Protein 9CR6 (pdb70)

B-factor: mean 80.21, std 24.73, range [35.48, 204.3]

Foldseek 3Di:
DKDKWWWWWKQQQNQTEIETEDDDLPDPCLLVVVVVCCDPVHVHGNWYWYDDDLEIATSVLDDAQSVNQQVQLVCLLPDPPHDQWDWRFGYYGNGPDIWTWIWGAPPSFKIKIKIFDFDFDDWDWDCPDNATWIWTHHDQEIEIEGADVVGDDDDPVVVVVVVCVVCVVPDHQKYWYWHAHVPVQETFIKIAGPVVGDIDGGQDGQVNQQSVQVVCCVPPVDQKDWYHGNRGIWMWGQDPNTIMIMGMMGGDDIDMGMGD/DKDKWWWWWKQQFNQIEIETEPDDLPDPCLQVVVVVCCDPVHVNGNWYWYDDDQETCTSVLADAPRVNQQSVLVCLLVPPPRDFWDWDFHYYRNDPDTWTWIWGAPPDSQKIKIKTFDDAFPDWDFDCPDNATKIWGHDDQEIEIEHAPVVGDDDDPVVVVVRVVVVCVVPDHQKYKYWDAYPVVLETFIKMAGDVVGDIDTGQDGQVNLQRVQVVCCVVPVDQKDWYHGNRGIWMWHQDPNTIMIMGMMGTDDTDMGIDDD/DDWDKWWWWWKQQFNQIEIETEPDDLPDPCLLVVFVVCCDPVHVHGNWYWYDDPQEIQTSVLADAPSVNQQVVLVVLLPDPPRDFWDWGWGYYRRDPDTWTWIWGDDDDSFKIKIKTFDADFDDWDFDAFDHAIWIWGHHPQEIEIEGACVRGPDDDPVRVVVRVCVVCVVPDGQKYKYWYAYPPVLETFIWIDGPVVRGIDRGQDGQVNVVSVCVVCCVVPVDQKDWYRGNRGIWIWGQDPNTIMIMGMMGTDDIDIGIDD/DDKWWWFWKQLFQQIEIETEPDDLPDPCLLVQVVQCCDPVFPHGNFYWYDDPQETETSVLDDAPSVNQQVQLVCLLPDPPRDAWDWGFHYYRNDPDTKTWIWGDDDDSFKIKIKIFDDDFPDFDDDDVPATWGHPLIEAEGAPPPDHDPVVVVVVVPCHWYWHADPPVLETFIWGDDPNIDRGQDGQVNVVRVQVVCCVVPVDAWDWYHGNRGIWIWGQDPNTIMIMGMMGTDDIDMGDDDD

Organism: Fusobacterium nucleatum subsp. nucleatum (strain ATCC 25586 / DSM 15643 / BCRC 10681 / CIP 101130 / JCM 8532 / KCTC 2640 / LMG 13131 / VPI 4355) (NCBI:txid190304)

Sequence (1026 aa):
KVQVLDFIKINPAGNITILIDNFDIYDKNIPKLSEEIMKETNLYAEQVGFIKDSHLQMMGGEFCGNASRAFASLLAFRDKDFSKQKNYNITCSGESKVLDVDVRNDAKNKFLAKIKMPKFLSLEEINVDEYKLGLVRFSGINHFIFNIKENKETSFENIIDLVKKYLSNEEYSAFGIMFFDSDNLSMKPYVYVKEVGSGVYENSSASGTTALGYYLKKCKNLDRAKIVQPNGWLEYIIENDEMYIDGPVEIIAEGKIYIGKVQVLDFIKINPAGNITILIDNFDIYDKNIPKLSEEIMKETNLYAEQVGFIKDSHLQMMGGEFCGNASRAFASLLAFRDKDFSKQKNYNITCSGESKVLDVDVRNDGAKNKFLAKIKMPKFLSLEEINVDEYKLGLVRFSGINHFIFNIKENKETSFENIIDLVKKYLSNEEYSAFGIMFFDSDNLSMKPYVYVKEVGSGVYENSSASGTTALGYYLKKCKNLDRAKIVQPNGWLEYIIENDEMYIDGPVEIIAEGKIYIGKRKVQVLDFIKINPAGNITILIDNFDIYDKNIPKLSEEIMKETNLYAEQVGFIKDSHLQMMGGEFCGNASRAFASLLAFRDKDFSKQKNYNITCSGESKVLDVDVRNDGAKNKFLAKIKMPKFLSLEEINVDEYKLGLVRFSGINHFIFNIKENKETSFENIIDLVKKYLSNEEYSAFGIMFFDSDNLSMKPYVYVKEVGSGVYENSSASGTTALGYYLKKCKNLDRAKIVQPNGWLEYIIENDEMYIDGPVEIIAEGKIYIGVQVLDFIKINPAGNITILIDNFDIYDKNIPKLSEEIMKETNLYAEQVGFIKDSHLQMMGGEFCGNASRAFASLLAFRDKDFSKQKNYNITCSGESKVLDVDVRNDGAKNKFLAKIKMPKFLSLEEINDEYGLVRFINHFIFNIKENTSFENIIDLVKAFGIMFFDSDNLSMKPYVYVVGGVYENSSASGTTALGYYLKKCKNLDRAKIVQPNGWLEYIIENDEMYIDGPVEIIAEGKIYIGK

Radius of gyration: 36.77 Å; Cα contacts (8 Å, |Δi|>4): 2486; chains: 4; bounding box: 85×86×101 Å

InterPro domains:
  IPR058944 Histidine racemase [PF26317] (8-262)

Secondary structure (DSSP, 8-state):
--EEEEEEEEEETT--EEEEESS-TT-TTHHHHHHHHHSTTSS--SEEEEESSSEEEETTS---HHHHHHHHHHHHHH-TT--SEEEEEEEETTEEEEEEEEEEE---SEEEEEEEEPPPSEEEEE--TT--EEEEE-SS-EEEEEETTTS-S--HHHHHHHHHHHTTTB--SEEEEEEEETTTTEEEEEEEETTTTEEEE-S--HHHHHHHHHHHHHHH--SEEEEEETTEEEEEEE-SS-EEEE-EEEEEEEEEEEE-/-EEEEEEEEEEETT--EEEEBSS-TT-TTHHHHHHHHHSTTSS--SEEEEEETTEEEETTS---HHHHHHHHHHHHHH-TT-SSEEEEEEEETTEEEEEEEEEEE-SSSSEEEEEEEEPPPSEEEEEEETTEEEEEEE-SS-EEEEEETTTS-S--HHHHHHHHHHHTTTB--SEEEEEEEETTTTEEEEEEEETTTTEEEE-S--HHHHHHHHHHHHHHT--SEEEEEETTEEEEEEEETTEEEEEEEEEEEEEEEEEEE-/---EEEEEEEEEETT--EEEEESS-TT-TTHHHHHHHHHSTTSS--SEEEEEETTEEEETTS---HHHHHHHHHHHHHT-SS-SSEEEEEEEETT--SPEEEEEEE-SSSSEEEEEEE-PPPSEEE--EETTEE-EEEE-SS-EEEEEESTTS----HHHHHHHHHHHTTTS--SEEEEEEEETTTTEEEEEEEETTTSSEEE-S--HHHHHHHHHHHHHHH---EEEEEETTEEEEEEE-SS-EEEEEEEEEEEEEEEEE-/-EEEEEEEEESTT--EEEEESS-TT-TTHHHHHHHHT-TTSS--SEEEEEETTEEEETTS---HHHHHHHHHHHHHH-TT--SEEEEEEEETTEEEEEEEEEEE-SSTTEEEEEEEPPPPSEE--------EEE--EEEEEETT----HHHHHHHH--EEEEEEETTTTEEEEEEB----EE-S--HHHHHHHHHHHHHHH---EEEEEETTEEEEEEEETTEEEEE-EEEEEEEEEEEE--

Structure (mmCIF, N/CA/C/O backbone):
data_9CR6
#
_entry.id   9CR6
#
_cell.length_a   72.845
_cell.length_b   89.119
_cell.length_c   100.331
_cell.angle_alpha   90.00
_cell.angle_beta   100.91
_cell.angle_gamma   90.00
#
_symmetry.space_group_name_H-M   'P 1 21 1'
#
loop_
_entity.id
_entity.type
_entity.pdbx_description
1 polymer 'Histidine racemase'
2 non-polymer 'PHOSPHATE ION'
3 water water
#
loop_
_atom_site.group_PDB
_atom_site.id
_atom_site.type_symbol
_atom_site.label_atom_id
_atom_site.label_alt_id
_atom_site.label_comp_id
_atom_site.label_asym_id
_atom_site.label_entity_id
_atom_site.label_seq_id
_atom_site.pdbx_PDB_ins_code
_atom_site.Cartn_x
_atom_site.Cartn_y
_atom_site.Cartn_z
_atom_site.occupancy
_atom_site.B_iso_or_equiv
_atom_site.auth_seq_id
_atom_site.auth_comp_id
_atom_site.auth_asym_id
_atom_site.auth_atom_id
_atom_site.pdbx_PDB_model_num
ATOM 1 N N . LYS A 1 4 ? 30.361 -29.307 12.610 1.00 87.54 4 LYS A N 1
ATOM 2 C CA . LYS A 1 4 ? 29.238 -28.468 12.210 1.00 95.29 4 LYS A CA 1
ATOM 3 C C . LYS A 1 4 ? 29.453 -27.033 12.682 1.00 86.30 4 LYS A C 1
ATOM 4 O O . LYS A 1 4 ? 29.944 -26.802 13.789 1.00 87.02 4 LYS A O 1
ATOM 23 N N . VAL A 1 5 ? 29.080 -26.073 11.839 1.00 85.39 5 VAL A N 1
ATOM 24 C CA . VAL A 1 5 ? 29.220 -24.654 12.145 1.00 85.38 5 VAL A CA 1
ATOM 25 C C . VAL A 1 5 ? 27.954 -23.939 11.695 1.00 85.91 5 VAL A C 1
ATOM 26 O O . VAL A 1 5 ? 27.460 -24.173 10.587 1.00 89.07 5 VAL A O 1
ATOM 39 N N . GLN A 1 6 ? 27.434 -23.066 12.555 1.00 74.20 6 GLN A N 1
ATOM 40 C CA . GLN A 1 6 ? 26.244 -22.284 12.251 1.00 78.52 6 GLN A CA 1
ATOM 41 C C . GLN A 1 6 ? 26.626 -21.017 11.495 1.00 71.35 6 GLN A C 1
ATOM 42 O O . GLN A 1 6 ? 27.574 -20.319 11.879 1.00 69.64 6 GLN A O 1
ATOM 56 N N . VAL A 1 7 ? 25.890 -20.723 10.431 1.00 68.23 7 VAL A N 1
ATOM 57 C CA . VAL A 1 7 ? 26.070 -19.508 9.648 1.00 66.23 7 VAL A CA 1
ATOM 58 C C . VAL A 1 7 ? 24.792 -18.691 9.782 1.00 66.49 7 VAL A C 1
ATOM 59 O O . VAL A 1 7 ? 23.723 -19.118 9.325 1.00 66.52 7 VAL A O 1
ATOM 72 N N . LEU A 1 8 ? 24.897 -17.522 10.409 1.00 60.61 8 LEU A N 1
ATOM 73 C CA . LEU A 1 8 ? 23.759 -16.650 10.656 1.00 61.19 8 LEU A CA 1
ATOM 74 C C . LEU A 1 8 ? 24.010 -15.285 10.033 1.00 56.15 8 LEU A C 1
ATOM 75 O O . LEU A 1 8 ? 25.148 -14.803 10.009 1.00 54.83 8 LEU A O 1
ATOM 91 N N . ASP A 1 9 ? 22.945 -14.670 9.525 1.00 54.59 9 ASP A N 1
ATOM 92 C CA . ASP A 1 9 ? 23.013 -13.293 9.058 1.00 54.32 9 ASP A CA 1
ATOM 93 C C . ASP A 1 9 ? 22.885 -12.350 10.246 1.00 50.19 9 ASP A C 1
ATOM 94 O O . ASP A 1 9 ? 22.046 -12.552 11.124 1.00 54.66 9 ASP A O 1
ATOM 103 N N . PHE A 1 10 ? 23.728 -11.320 10.274 1.00 50.60 10 PHE A N 1
ATOM 104 C CA . PHE A 1 10 ? 23.783 -10.404 11.402 1.00 53.59 10 PHE A CA 1
ATOM 105 C C . PHE A 1 10 ? 23.776 -8.962 10.919 1.00 52.14 10 PHE A C 1
ATOM 106 O O . PHE A 1 10 ? 24.230 -8.655 9.814 1.00 46.02 10 PHE A O 1
ATOM 123 N N . ILE A 1 11 ? 23.247 -8.082 11.769 1.00 49.82 11 ILE A N 1
ATOM 124 C CA . ILE A 1 11 ? 23.343 -6.639 11.592 1.00 47.66 11 ILE A CA 1
ATOM 125 C C . ILE A 1 11 ? 23.808 -6.067 12.923 1.00 50.93 11 ILE A C 1
ATOM 126 O O . ILE A 1 11 ? 23.057 -6.085 13.907 1.00 59.32 11 ILE A O 1
ATOM 142 N N . LYS A 1 12 ? 25.035 -5.568 12.970 1.00 50.00 12 LYS A N 1
ATOM 143 C CA . LYS A 1 12 ? 25.542 -4.922 14.171 1.00 52.31 12 LYS A CA 1
ATOM 144 C C . LYS A 1 12 ? 25.124 -3.455 14.165 1.00 55.74 12 LYS A C 1
ATOM 145 O O . LYS A 1 12 ? 25.346 -2.745 13.176 1.00 54.01 12 LYS A O 1
ATOM 164 N N . ILE A 1 13 ? 24.521 -3.011 15.266 1.00 52.31 13 ILE A N 1
ATOM 165 C CA . ILE A 1 13 ? 23.972 -1.667 15.372 1.00 54.32 13 ILE A C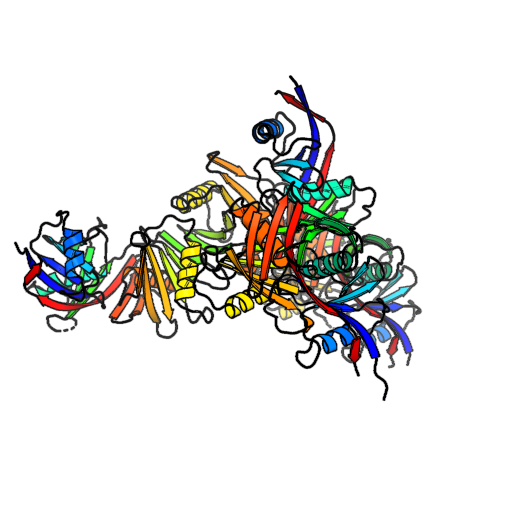A 1
ATOM 166 C C . ILE A 1 13 ? 24.485 -1.036 16.660 1.00 47.52 13 ILE A C 1
ATOM 167 O O . ILE A 1 13 ? 24.904 -1.723 17.593 1.00 49.45 13 ILE A O 1
ATOM 183 N N . ASN A 1 14 ? 24.456 0.299 16.696 1.00 45.37 14 ASN A N 1
ATOM 184 C CA . ASN A 1 14 ? 24.881 1.079 17.854 1.00 53.86 14 ASN A CA 1
ATOM 185 C C . ASN A 1 14 ? 23.703 1.901 18.368 1.00 55.20 14 ASN A C 1
ATOM 186 O O . ASN A 1 14 ? 23.618 3.112 18.107 1.00 54.54 14 ASN A O 1
ATOM 197 N N . PRO A 1 15 ? 22.767 1.276 19.098 1.00 54.36 15 PRO A N 1
ATOM 198 C CA . PRO A 1 15 ? 21.692 2.053 19.737 1.00 57.23 15 PRO A CA 1
ATOM 199 C C . PRO A 1 15 ? 22.169 2.776 20.986 1.00 46.43 15 PRO A C 1
ATOM 200 O O . PRO A 1 15 ? 22.247 2.180 22.062 1.00 47.94 15 PRO A O 1
ATOM 211 N N . ALA A 1 16 ? 22.504 4.057 20.847 1.00 49.74 16 ALA A N 1
ATOM 212 C CA . ALA A 1 16 ? 22.909 4.905 21.966 1.00 53.46 16 ALA A CA 1
ATOM 213 C C . ALA A 1 16 ? 24.043 4.293 22.785 1.00 57.25 16 ALA A C 1
ATOM 214 O O . ALA A 1 16 ? 24.211 4.624 23.962 1.00 56.01 16 ALA A O 1
ATOM 221 N N . GLY A 1 17 ? 24.836 3.407 22.183 1.00 63.85 17 GLY A N 1
ATOM 222 C CA . GLY A 1 17 ? 25.941 2.764 22.860 1.00 51.51 17 GLY A CA 1
ATOM 223 C C . GLY A 1 17 ? 25.666 1.350 23.321 1.00 49.33 17 GLY A C 1
ATOM 224 O O . GLY A 1 17 ? 26.606 0.656 23.729 1.00 54.46 17 GLY A O 1
ATOM 228 N N . ASN A 1 18 ? 24.411 0.903 23.271 1.00 59.87 18 ASN A N 1
ATOM 229 C CA . ASN A 1 18 ? 24.047 -0.450 23.693 1.00 64.23 18 ASN A CA 1
ATOM 230 C C . ASN A 1 18 ? 24.140 -1.369 22.480 1.00 61.77 18 ASN A C 1
ATOM 231 O O . ASN A 1 18 ? 23.139 -1.762 21.875 1.00 61.66 18 ASN A O 1
ATOM 242 N N . ILE A 1 19 ? 25.381 -1.722 22.133 1.00 63.99 19 ILE A N 1
ATOM 243 C CA . ILE A 1 19 ? 25.679 -2.505 20.939 1.00 58.05 19 ILE A CA 1
ATOM 244 C C . ILE A 1 19 ? 24.711 -3.676 20.831 1.00 55.74 19 ILE A C 1
ATOM 245 O O . ILE A 1 19 ? 24.604 -4.496 21.750 1.00 56.48 19 ILE A O 1
ATOM 261 N N . THR A 1 20 ? 24.010 -3.762 19.702 1.00 55.80 20 THR A N 1
ATOM 262 C CA . THR A 1 20 ? 23.000 -4.788 19.474 1.00 60.04 20 THR A CA 1
ATOM 263 C C . THR A 1 20 ? 23.310 -5.507 18.169 1.00 57.93 20 THR A C 1
ATOM 264 O O . THR A 1 20 ? 23.422 -4.868 17.118 1.00 53.71 20 THR A O 1
ATOM 275 N N . ILE A 1 21 ? 23.452 -6.828 18.240 1.00 54.78 21 ILE A N 1
ATOM 276 C CA . ILE A 1 21 ? 23.542 -7.679 17.059 1.00 52.72 21 ILE A CA 1
ATOM 277 C C . ILE A 1 21 ? 22.150 -8.233 16.784 1.00 51.97 21 ILE A C 1
ATOM 278 O O . ILE A 1 21 ? 21.563 -8.904 17.644 1.00 59.72 21 ILE A O 1
ATOM 294 N N . LEU A 1 22 ? 21.618 -7.955 15.599 1.00 46.49 22 LEU A N 1
ATOM 295 C CA . LEU A 1 22 ? 20.318 -8.470 15.188 1.00 55.03 22 LEU A CA 1
ATOM 296 C C . LEU A 1 22 ? 20.537 -9.620 14.214 1.00 57.07 22 LEU A C 1
ATOM 297 O O . LEU A 1 22 ? 21.140 -9.432 13.150 1.00 79.08 22 LEU A O 1
ATOM 313 N N . ILE A 1 23 ? 20.063 -10.806 14.582 1.00 53.32 23 ILE A N 1
ATOM 314 C CA . ILE A 1 23 ? 20.236 -12.009 13.775 1.00 59.34 23 ILE A CA 1
ATOM 315 C C . ILE A 1 23 ? 18.968 -12.217 12.956 1.00 65.44 23 ILE A C 1
ATOM 316 O O . ILE A 1 23 ? 17.877 -12.388 13.516 1.00 69.94 23 ILE A O 1
ATOM 332 N N . ASP A 1 24 ? 19.112 -12.206 11.638 1.00 58.93 24 ASP A N 1
ATOM 333 C CA . ASP A 1 24 ? 17.997 -12.325 10.711 1.00 67.09 24 ASP A CA 1
ATOM 334 C C . ASP A 1 24 ? 17.914 -13.740 10.148 1.00 68.96 24 ASP A C 1
ATOM 335 O O . ASP A 1 24 ? 18.895 -14.487 10.125 1.00 69.53 24 ASP A O 1
ATOM 344 N N . ASN A 1 25 ? 16.716 -14.098 9.687 1.00 68.13 25 ASN A N 1
ATOM 345 C CA . ASN A 1 25 ? 16.455 -15.402 9.082 1.00 66.04 25 ASN A CA 1
ATOM 346 C C . ASN A 1 25 ? 16.833 -16.535 10.040 1.00 70.70 25 ASN A C 1
ATOM 347 O O . ASN A 1 25 ? 17.690 -17.372 9.754 1.00 77.70 25 ASN A O 1
ATOM 358 N N . PHE A 1 26 ? 16.166 -16.552 11.191 1.00 85.79 26 PHE A N 1
ATOM 359 C CA . PHE A 1 26 ? 16.415 -17.575 12.197 1.00 89.94 26 PHE A CA 1
ATOM 360 C C . PHE A 1 26 ? 15.135 -17.843 12.974 1.00 90.31 26 PHE A C 1
ATOM 361 O O . PHE A 1 26 ? 14.270 -16.972 13.098 1.00 92.98 26 PHE A O 1
ATOM 378 N N . ASP A 1 27 ? 15.028 -19.063 13.498 1.00 95.11 27 ASP A N 1
ATOM 379 C CA . ASP A 1 27 ? 13.874 -19.457 14.299 1.00 98.10 27 ASP A CA 1
ATOM 380 C C . ASP A 1 27 ? 13.917 -18.730 15.637 1.00 100.55 27 ASP A C 1
ATOM 381 O O . ASP A 1 27 ? 14.775 -19.014 16.481 1.00 102.41 27 ASP A O 1
ATOM 390 N N . ILE A 1 28 ? 12.985 -17.788 15.836 1.00 108.17 28 ILE A N 1
ATOM 391 C CA . ILE A 1 28 ? 12.955 -17.024 17.076 1.00 104.62 28 ILE A CA 1
ATOM 392 C C . ILE A 1 28 ? 12.545 -17.889 18.260 1.00 105.08 28 ILE A C 1
ATOM 393 O O . ILE A 1 28 ? 12.823 -17.531 19.410 1.00 102.66 28 ILE A O 1
ATOM 409 N N . TYR A 1 29 ? 11.889 -19.021 18.011 1.00 107.06 29 TYR A N 1
ATOM 410 C CA . TYR A 1 29 ? 11.466 -19.924 19.073 1.00 117.71 29 TYR A CA 1
ATOM 411 C C . TYR A 1 29 ? 12.527 -20.956 19.433 1.00 111.24 29 TYR A C 1
ATOM 412 O O . TYR A 1 29 ? 12.279 -21.800 20.300 1.00 115.36 29 TYR A O 1
ATOM 430 N N . ASP A 1 30 ? 13.693 -20.913 18.793 1.00 111.33 30 ASP A N 1
ATOM 431 C CA . ASP A 1 30 ? 14.750 -21.867 19.104 1.00 118.31 30 ASP A CA 1
ATOM 432 C C . ASP A 1 30 ? 15.175 -21.729 20.561 1.00 121.33 30 ASP A C 1
ATOM 433 O O . ASP A 1 30 ? 15.298 -20.620 21.088 1.00 128.67 30 ASP A O 1
ATOM 442 N N . LYS A 1 31 ? 15.393 -22.869 21.216 1.00 113.10 31 LYS A N 1
ATOM 443 C CA . LYS A 1 31 ? 15.813 -22.879 22.612 1.00 112.91 31 LYS A CA 1
ATOM 444 C C . LYS A 1 31 ? 17.322 -22.755 22.774 1.00 104.15 31 LYS A C 1
ATOM 445 O O . LYS A 1 31 ? 17.795 -22.598 23.905 1.00 114.93 31 LYS A O 1
ATOM 464 N N . ASN A 1 32 ? 18.085 -22.829 21.683 1.00 102.27 32 ASN A N 1
ATOM 465 C CA . ASN A 1 32 ? 19.519 -22.576 21.737 1.00 98.07 32 ASN A CA 1
ATOM 466 C C . ASN A 1 32 ? 19.856 -21.094 21.640 1.00 94.50 32 ASN A C 1
ATOM 467 O O . ASN A 1 32 ? 21.002 -20.719 21.906 1.00 90.29 32 ASN A O 1
ATOM 478 N N . ILE A 1 33 ? 18.893 -20.256 21.264 1.00 101.63 33 ILE A N 1
ATOM 479 C CA . ILE A 1 33 ? 19.081 -18.811 21.165 1.00 93.63 33 ILE A CA 1
ATOM 480 C C . ILE A 1 33 ? 19.855 -18.313 22.381 1.00 93.82 33 ILE A C 1
ATOM 481 O O . ILE A 1 33 ? 20.829 -17.563 22.220 1.00 94.92 33 ILE A O 1
ATOM 497 N N . PRO A 1 34 ? 19.471 -18.688 23.609 1.00 96.13 34 PRO A N 1
ATOM 498 C CA . PRO A 1 34 ? 20.260 -18.278 24.780 1.00 92.19 34 PRO A CA 1
ATOM 499 C C . PRO A 1 34 ? 21.749 -18.552 24.643 1.00 88.05 34 PRO A C 1
ATOM 500 O O . PRO A 1 34 ? 22.560 -17.628 24.757 1.00 86.80 34 PRO A O 1
ATOM 511 N N . LYS A 1 35 ? 22.126 -19.812 24.406 1.00 83.48 35 LYS A N 1
ATOM 512 C CA . LYS A 1 35 ? 23.545 -20.139 24.291 1.00 89.81 35 LYS A CA 1
ATOM 513 C C . LYS A 1 35 ? 24.180 -19.402 23.119 1.00 84.42 35 LYS A C 1
ATOM 514 O O . LYS A 1 35 ? 25.291 -18.873 23.236 1.00 78.17 35 LYS A O 1
ATOM 533 N N . LEU A 1 36 ? 23.490 -19.363 21.976 1.00 81.07 36 LEU A N 1
ATOM 534 C CA . LEU A 1 36 ? 24.048 -18.702 20.803 1.00 75.29 36 LEU A CA 1
ATOM 535 C C . LEU A 1 36 ? 24.360 -17.245 21.120 1.00 76.10 36 LEU A C 1
ATOM 536 O O . LEU A 1 36 ? 25.490 -16.783 20.922 1.00 75.46 36 LEU A O 1
ATOM 552 N N . SER A 1 37 ? 23.375 -16.515 21.650 1.00 76.87 37 SER A N 1
ATOM 553 C CA . SER A 1 37 ? 23.601 -15.120 22.011 1.00 76.48 37 SER A CA 1
ATOM 554 C C . SER A 1 37 ? 24.777 -14.990 22.969 1.00 73.94 37 SER A C 1
ATOM 555 O O . SER A 1 37 ? 25.657 -14.146 22.777 1.00 73.97 37 SER A O 1
ATOM 563 N N . GLU A 1 38 ? 24.812 -15.829 24.009 1.00 75.59 38 GLU A N 1
ATOM 564 C CA . GLU A 1 38 ? 25.944 -15.811 24.929 1.00 82.97 38 GLU A CA 1
ATOM 565 C C . GLU A 1 38 ? 27.257 -15.836 24.165 1.00 81.95 38 GLU A C 1
ATOM 566 O O . GLU A 1 38 ? 28.184 -15.076 24.475 1.00 77.79 38 GLU A O 1
ATOM 578 N N . GLU A 1 39 ? 27.355 -16.695 23.154 1.00 80.43 39 GLU A N 1
ATOM 579 C CA . GLU A 1 39 ? 28.627 -16.836 22.455 1.00 78.35 39 GLU A CA 1
ATOM 580 C C . GLU A 1 39 ? 28.883 -15.656 21.523 1.00 69.37 39 GLU A C 1
ATOM 581 O O . GLU A 1 39 ? 30.031 -15.228 21.366 1.00 62.45 39 GLU A O 1
ATOM 593 N N . ILE A 1 40 ? 27.831 -15.119 20.905 1.00 66.56 40 ILE A N 1
ATOM 594 C CA . ILE A 1 40 ? 27.998 -13.989 19.995 1.00 60.09 40 ILE A CA 1
ATOM 595 C C . ILE A 1 40 ? 28.497 -12.765 20.752 1.00 61.35 40 ILE A C 1
ATOM 596 O O . ILE A 1 40 ? 29.381 -12.039 20.278 1.00 60.90 40 ILE A O 1
ATOM 612 N N . MET A 1 41 ? 27.947 -12.523 21.942 1.00 57.95 41 MET A N 1
ATOM 613 C CA . MET A 1 41 ? 28.208 -11.284 22.659 1.00 56.97 41 MET A CA 1
ATOM 614 C C . MET A 1 41 ? 29.640 -11.169 23.159 1.00 55.97 41 MET A C 1
ATOM 615 O O . MET A 1 41 ? 30.074 -10.063 23.497 1.00 54.79 41 MET A O 1
ATOM 629 N N . LYS A 1 42 ? 30.379 -12.273 23.223 1.00 54.39 42 LYS A N 1
ATOM 630 C CA . LYS A 1 42 ? 31.717 -12.231 23.794 1.00 54.72 42 LYS A CA 1
ATOM 631 C C . LYS A 1 42 ? 32.591 -11.220 23.059 1.00 60.45 42 LYS A C 1
ATOM 632 O O . LYS A 1 42 ? 32.449 -10.995 21.852 1.00 55.16 42 LYS A O 1
ATOM 651 N N . GLU A 1 43 ? 33.505 -10.600 23.809 1.00 57.47 43 GLU A N 1
ATOM 652 C CA . GLU A 1 43 ? 34.514 -9.738 23.205 1.00 59.03 43 GLU A CA 1
ATOM 653 C C . GLU A 1 43 ? 35.464 -10.526 22.310 1.00 57.98 43 GLU A C 1
ATOM 654 O O . GLU A 1 43 ? 36.121 -9.932 21.448 1.00 55.71 43 GLU A O 1
ATOM 666 N N . THR A 1 44 ? 35.545 -11.844 22.491 1.00 60.28 44 THR A N 1
ATOM 667 C CA . THR A 1 44 ? 36.306 -12.705 21.594 1.00 59.39 44 THR A CA 1
ATOM 668 C C . THR A 1 44 ? 35.528 -13.069 20.335 1.00 57.65 44 THR A C 1
ATOM 669 O O . THR A 1 44 ? 36.038 -13.838 19.510 1.00 53.93 44 THR A O 1
ATOM 680 N N . ASN A 1 45 ? 34.310 -12.546 20.178 1.00 60.15 45 ASN A N 1
ATOM 681 C CA . ASN A 1 45 ? 33.486 -12.801 19.000 1.00 56.48 45 ASN A CA 1
ATOM 682 C C . ASN A 1 45 ? 33.035 -11.469 18.405 1.00 51.25 45 ASN A C 1
ATOM 683 O O . ASN A 1 45 ? 33.802 -10.500 18.397 1.00 45.59 45 ASN A O 1
ATOM 694 N N . LEU A 1 46 ? 31.793 -11.404 17.917 1.00 48.68 46 LEU A N 1
ATOM 695 C CA . LEU A 1 46 ? 31.302 -10.166 17.312 1.00 49.52 46 LEU A CA 1
ATOM 696 C C . LEU A 1 46 ? 31.226 -9.042 18.340 1.00 58.43 46 LEU A C 1
ATOM 697 O O . LEU A 1 46 ? 31.592 -7.899 18.037 1.00 55.41 46 LEU A O 1
ATOM 713 N N . TYR A 1 47 ? 30.733 -9.345 19.552 1.00 49.03 47 TYR A N 1
ATOM 714 C CA . TYR A 1 47 ? 30.727 -8.420 20.685 1.00 54.89 47 TYR A CA 1
ATOM 715 C C . TYR A 1 47 ? 29.466 -7.564 20.707 1.00 62.22 47 TYR A C 1
ATOM 716 O O . TYR A 1 47 ? 29.169 -6.871 19.727 1.00 59.43 47 TYR A O 1
ATOM 734 N N . ALA A 1 48 ? 28.727 -7.598 21.818 1.00 68.88 48 ALA A N 1
ATOM 735 C CA . ALA A 1 48 ? 27.494 -6.832 21.933 1.00 66.96 48 ALA A CA 1
ATOM 736 C C . ALA A 1 48 ? 26.989 -6.874 23.371 1.00 81.44 48 ALA A C 1
ATOM 737 O O . ALA A 1 48 ? 27.321 -7.779 24.142 1.00 72.85 48 ALA A O 1
ATOM 744 N N . GLU A 1 49 ? 26.174 -5.874 23.715 1.00 59.79 49 GLU A N 1
ATOM 745 C CA . GLU A 1 49 ? 25.488 -5.833 24.998 1.00 65.97 49 GLU A CA 1
ATOM 746 C C . GLU A 1 49 ? 24.084 -6.419 24.933 1.00 67.74 49 GLU A C 1
ATOM 747 O O . GLU A 1 49 ? 23.511 -6.738 25.981 1.00 68.17 49 GLU A O 1
ATOM 759 N N . GLN A 1 50 ? 23.524 -6.575 23.736 1.00 65.80 50 GLN A N 1
ATOM 760 C CA . GLN A 1 50 ? 22.200 -7.154 23.562 1.00 64.92 50 GLN A CA 1
ATOM 761 C C . GLN A 1 50 ? 22.159 -7.859 22.214 1.00 65.04 50 GLN A C 1
ATOM 762 O O . GLN A 1 50 ? 22.808 -7.431 21.254 1.00 71.16 50 GLN A O 1
ATOM 776 N N . VAL A 1 51 ? 21.402 -8.951 22.149 1.00 61.60 51 VAL A N 1
ATOM 777 C CA . VAL A 1 51 ? 21.245 -9.727 20.923 1.00 65.46 51 VAL A CA 1
ATOM 778 C C . VAL A 1 51 ? 19.764 -10.012 20.727 1.00 63.96 51 VAL A C 1
ATOM 779 O O . VAL A 1 51 ? 19.092 -10.495 21.642 1.00 68.42 51 VAL A O 1
ATOM 792 N N . GLY A 1 52 ? 19.258 -9.715 19.530 1.00 64.97 52 GLY A N 1
ATOM 793 C CA . GLY A 1 52 ? 17.866 -9.939 19.231 1.00 68.55 52 GLY A CA 1
ATOM 794 C C . GLY A 1 52 ? 17.716 -10.617 17.874 1.00 63.58 52 GLY A C 1
ATOM 795 O O . GLY A 1 52 ? 18.486 -10.380 16.955 1.00 65.96 52 GLY A O 1
ATOM 799 N N . PHE A 1 53 ? 16.703 -11.474 17.787 1.00 69.07 53 PHE A N 1
ATOM 800 C CA . PHE A 1 53 ? 16.422 -12.220 16.563 1.00 75.45 53 PHE A CA 1
ATOM 801 C C . PHE A 1 53 ? 15.146 -11.694 15.923 1.00 73.70 53 PHE A C 1
ATOM 802 O O . PHE A 1 53 ? 14.221 -11.256 16.611 1.00 78.89 53 PHE A O 1
ATOM 819 N N . ILE A 1 54 ? 15.109 -11.742 14.594 1.00 70.67 54 ILE A N 1
ATOM 820 C CA . ILE A 1 54 ? 14.160 -10.972 13.804 1.00 68.51 54 ILE A CA 1
ATOM 821 C C . ILE A 1 54 ? 13.359 -11.907 12.912 1.00 77.79 54 ILE A C 1
ATOM 822 O O . ILE A 1 54 ? 13.932 -12.738 12.199 1.00 81.04 54 ILE A O 1
ATOM 838 N N . LYS A 1 55 ? 12.035 -11.762 12.951 1.00 89.69 55 LYS A N 1
ATOM 839 C CA . LYS A 1 55 ? 11.134 -12.278 11.937 1.00 92.40 55 LYS A CA 1
ATOM 840 C C . LYS A 1 55 ? 10.501 -11.074 11.228 1.00 93.60 55 LYS A C 1
ATOM 841 O O . LYS A 1 55 ? 11.043 -9.961 11.265 1.00 96.75 55 LYS A O 1
ATOM 860 N N . ASP A 1 56 ? 9.355 -11.288 10.595 1.00 106.54 56 ASP A N 1
ATOM 861 C CA . ASP A 1 56 ? 8.690 -10.211 9.863 1.00 113.59 56 ASP A CA 1
ATOM 862 C C . ASP A 1 56 ? 8.192 -9.166 10.855 1.00 105.67 56 ASP A C 1
ATOM 863 O O . ASP A 1 56 ? 7.175 -9.357 11.525 1.00 107.09 56 ASP A O 1
ATOM 872 N N . SER A 1 57 ? 8.918 -8.054 10.957 1.00 98.28 57 SER A N 1
ATOM 873 C CA . SER A 1 57 ? 8.564 -6.905 11.786 1.00 98.35 57 SER A CA 1
ATOM 874 C C . SER A 1 57 ? 8.459 -7.240 13.272 1.00 83.59 57 SER A C 1
ATOM 875 O O . SER A 1 57 ? 7.979 -6.412 14.054 1.00 69.78 57 SER A O 1
ATOM 883 N N . HIS A 1 58 ? 8.907 -8.422 13.685 1.00 81.11 58 HIS A N 1
ATOM 884 C CA . HIS A 1 58 ? 8.897 -8.829 15.084 1.00 81.27 58 HIS A CA 1
ATOM 885 C C . HIS A 1 58 ? 10.330 -9.035 15.558 1.00 81.95 58 HIS A C 1
ATOM 886 O O . HIS A 1 58 ? 11.177 -9.532 14.807 1.00 82.33 58 HIS A O 1
ATOM 900 N N . LEU A 1 59 ? 10.595 -8.649 16.804 1.00 69.78 59 LEU A N 1
ATOM 901 C CA . LEU A 1 59 ? 11.931 -8.687 17.387 1.00 66.71 59 LEU A CA 1
ATOM 902 C C . LEU A 1 59 ? 11.882 -9.505 18.668 1.00 73.40 59 LEU A C 1
ATOM 903 O O . LEU A 1 59 ? 11.176 -9.140 19.616 1.00 79.04 59 LEU A O 1
ATOM 919 N N . GLN A 1 60 ? 12.635 -10.603 18.698 1.00 73.15 60 GLN A N 1
ATOM 920 C CA . GLN A 1 60 ? 12.645 -11.540 19.818 1.00 75.71 60 GLN A CA 1
ATOM 921 C C . GLN A 1 60 ? 14.000 -11.467 20.509 1.00 71.34 60 GLN A C 1
ATOM 922 O O . GLN A 1 60 ? 14.999 -11.968 19.982 1.00 83.23 60 GLN A O 1
ATOM 936 N N . MET A 1 61 ? 14.032 -10.852 21.686 1.00 67.46 61 MET A N 1
ATOM 937 C CA . MET A 1 61 ? 15.262 -10.784 22.458 1.00 67.67 61 MET A CA 1
ATOM 938 C C . MET A 1 61 ? 15.701 -12.183 22.883 1.00 75.30 61 MET A C 1
ATOM 939 O O . MET A 1 61 ? 14.927 -13.145 22.855 1.00 76.70 61 MET A O 1
ATOM 953 N N . MET A 1 62 ? 16.970 -12.287 23.287 1.00 79.24 62 MET A N 1
ATOM 954 C CA . MET A 1 62 ? 17.488 -13.567 23.761 1.00 81.90 62 MET A CA 1
ATOM 955 C C . MET A 1 62 ? 16.743 -14.040 25.005 1.00 77.14 62 MET A C 1
ATOM 956 O O . MET A 1 62 ? 16.447 -15.232 25.143 1.00 74.39 62 MET A O 1
ATOM 970 N N . GLY A 1 63 ? 16.443 -13.125 25.924 1.00 77.60 63 GLY A N 1
ATOM 971 C CA . GLY A 1 63 ? 15.777 -13.487 27.160 1.00 78.19 63 GLY A CA 1
ATOM 972 C C . GLY A 1 63 ? 14.295 -13.177 27.164 1.00 75.59 63 GLY A C 1
ATOM 973 O O . GLY A 1 63 ? 13.667 -13.134 28.226 1.00 87.24 63 GLY A O 1
ATOM 977 N N . GLY A 1 64 ? 13.723 -12.963 25.978 1.00 75.94 64 GLY A N 1
ATOM 978 C CA . GLY A 1 64 ? 12.310 -12.647 25.870 1.00 73.08 64 GLY A CA 1
ATOM 979 C C . GLY A 1 64 ? 11.932 -11.337 26.502 1.00 77.15 64 GLY A C 1
ATOM 980 O O . GLY A 1 64 ? 10.736 -11.068 26.703 1.00 78.46 64 GLY A O 1
ATOM 984 N N . GLU A 1 65 ? 12.910 -10.505 26.829 1.00 76.14 65 GLU A N 1
ATOM 985 C CA . GLU A 1 65 ? 12.652 -9.231 27.468 1.00 73.24 65 GLU A CA 1
ATOM 986 C C . GLU A 1 65 ? 12.280 -8.177 26.428 1.00 69.50 65 GLU A C 1
ATOM 987 O O . GLU A 1 65 ? 12.318 -8.412 25.217 1.00 74.01 65 GLU A O 1
ATOM 999 N N . PHE A 1 66 ? 11.914 -6.998 26.920 1.00 66.61 66 PHE A N 1
ATOM 1000 C CA . PHE A 1 66 ? 11.752 -5.820 26.085 1.00 64.04 66 PHE A CA 1
ATOM 1001 C C . PHE A 1 66 ? 12.948 -4.898 26.288 1.00 67.01 66 PHE A C 1
ATOM 1002 O O . PHE A 1 66 ? 13.373 -4.657 27.422 1.00 68.71 66 PHE A O 1
ATOM 1019 N N . CYS A 1 67 ? 13.484 -4.386 25.184 1.00 68.16 67 CYS A N 1
ATOM 1020 C CA . CYS A 1 67 ? 14.620 -3.469 25.220 1.00 69.91 67 CYS A CA 1
ATOM 1021 C C . CYS A 1 67 ? 14.323 -2.322 24.264 1.00 65.42 67 CYS A C 1
ATOM 1022 O O . CYS A 1 67 ? 14.312 -2.516 23.045 1.00 64.70 67 CYS A O 1
ATOM 1030 N N . GLY A 1 68 ? 14.079 -1.133 24.816 1.00 67.87 68 GLY A N 1
ATOM 1031 C CA . GLY A 1 68 ? 13.774 0.010 23.973 1.00 63.87 68 GLY A CA 1
ATOM 1032 C C . GLY A 1 68 ? 14.867 0.300 22.962 1.00 63.34 68 GLY A C 1
ATOM 1033 O O . GLY A 1 68 ? 14.587 0.679 21.821 1.00 59.97 68 GLY A O 1
ATOM 1037 N N . ASN A 1 69 ? 16.129 0.123 23.362 1.00 66.87 69 ASN A N 1
ATOM 1038 C CA . ASN A 1 69 ? 17.237 0.418 22.460 1.00 58.40 69 ASN A CA 1
ATOM 1039 C C . ASN A 1 69 ? 17.293 -0.587 21.316 1.00 60.19 69 ASN A C 1
ATOM 1040 O O . ASN A 1 69 ? 17.415 -0.205 20.145 1.00 55.65 69 ASN A O 1
ATOM 1051 N N . ALA A 1 70 ? 17.207 -1.881 21.633 1.00 58.23 70 ALA A N 1
ATOM 1052 C CA . ALA A 1 70 ? 17.209 -2.892 20.580 1.00 61.30 70 ALA A CA 1
ATOM 1053 C C . ALA A 1 70 ? 16.032 -2.695 19.631 1.00 60.30 70 ALA A C 1
ATOM 1054 O O . ALA A 1 70 ? 16.171 -2.860 18.414 1.00 60.68 70 ALA A O 1
ATOM 1061 N N . SER A 1 71 ? 14.862 -2.344 20.170 1.00 63.88 71 SER A N 1
ATOM 1062 C CA . SER A 1 71 ? 13.718 -2.055 19.312 1.00 61.11 71 SER A CA 1
ATOM 1063 C C . SER A 1 71 ? 13.974 -0.816 18.464 1.00 59.44 71 SER A C 1
ATOM 1064 O O . SER A 1 71 ? 13.564 -0.757 17.298 1.00 58.13 71 SER A O 1
ATOM 1072 N N . ARG A 1 72 ? 14.651 0.186 19.032 1.00 56.82 72 ARG A N 1
ATOM 1073 C CA . ARG A 1 72 ? 15.051 1.344 18.241 1.00 55.47 72 ARG A CA 1
ATOM 1074 C C . ARG A 1 72 ? 15.991 0.930 17.115 1.00 63.70 72 ARG A C 1
ATOM 1075 O O . ARG A 1 72 ? 15.871 1.411 15.979 1.00 54.76 72 ARG A O 1
ATOM 1096 N N . ALA A 1 73 ? 16.934 0.032 17.412 1.00 59.00 73 ALA A N 1
ATOM 1097 C CA . ALA A 1 73 ? 17.830 -0.468 16.377 1.00 57.25 73 ALA A CA 1
ATOM 1098 C C . ALA A 1 73 ? 17.057 -1.205 15.292 1.00 53.22 73 ALA A C 1
ATOM 1099 O O . ALA A 1 73 ? 17.320 -1.021 14.099 1.00 54.72 73 ALA A O 1
ATOM 1106 N N . PHE A 1 74 ? 16.099 -2.044 15.688 1.00 56.04 74 PHE A N 1
ATOM 1107 C CA . PHE A 1 74 ? 15.296 -2.769 14.709 1.00 55.94 74 PHE A CA 1
ATOM 1108 C C . PHE A 1 74 ? 14.583 -1.803 13.771 1.00 57.26 74 PHE A C 1
ATOM 1109 O O . PHE A 1 74 ? 14.586 -1.989 12.548 1.00 62.24 74 PHE A O 1
ATOM 1126 N N . ALA A 1 75 ? 13.967 -0.758 14.327 1.00 58.33 75 ALA A N 1
ATOM 1127 C CA . ALA A 1 75 ? 13.251 0.202 13.493 1.00 61.35 75 ALA A CA 1
ATOM 1128 C C . ALA A 1 75 ? 14.198 0.917 12.538 1.00 53.86 75 ALA A C 1
ATOM 1129 O O . ALA A 1 75 ? 13.863 1.139 11.371 1.00 50.81 75 ALA A O 1
ATOM 1136 N N . SER A 1 76 ? 15.384 1.293 13.020 1.00 54.67 76 SER A N 1
ATOM 1137 C CA . SER A 1 76 ? 16.360 1.950 12.161 1.00 56.74 76 SER A CA 1
ATOM 1138 C C . SER A 1 76 ? 16.915 1.007 11.102 1.00 59.37 76 SER A C 1
ATOM 1139 O O . SER A 1 76 ? 17.386 1.475 10.058 1.00 50.05 76 SER A O 1
ATOM 1147 N N . LEU A 1 77 ? 16.877 -0.305 11.349 1.00 53.96 77 LEU A N 1
ATOM 1148 C CA . LEU A 1 77 ? 17.280 -1.262 10.324 1.00 57.84 77 LEU A CA 1
ATOM 1149 C C . LEU A 1 77 ? 16.250 -1.315 9.203 1.00 59.04 77 LEU A C 1
ATOM 1150 O O . LEU A 1 77 ? 16.603 -1.294 8.017 1.00 55.09 77 LEU A O 1
ATOM 1166 N N . LEU A 1 78 ? 14.964 -1.390 9.562 1.00 55.74 78 LEU A N 1
ATOM 1167 C CA . LEU A 1 78 ? 13.918 -1.366 8.545 1.00 60.32 78 LEU A CA 1
ATOM 1168 C C . LEU A 1 78 ? 14.047 -0.129 7.664 1.00 59.93 78 LEU A C 1
ATOM 1169 O O . LEU A 1 78 ? 13.949 -0.219 6.435 1.00 59.50 78 LEU A O 1
ATOM 1185 N N . ALA A 1 79 ? 14.281 1.035 8.275 1.00 60.45 79 ALA A N 1
ATOM 1186 C CA . ALA A 1 79 ? 14.478 2.249 7.492 1.00 66.66 79 ALA A CA 1
ATOM 1187 C C . ALA A 1 79 ? 15.740 2.154 6.643 1.00 70.87 79 ALA A C 1
ATOM 1188 O O . ALA A 1 79 ? 15.773 2.639 5.505 1.00 69.15 79 ALA A O 1
ATOM 1195 N N . PHE A 1 80 ? 16.790 1.532 7.181 1.00 63.33 80 PHE A N 1
ATOM 1196 C CA . PHE A 1 80 ? 18.031 1.383 6.428 1.00 59.20 80 PHE A CA 1
ATOM 1197 C C . PHE A 1 80 ? 17.815 0.541 5.178 1.00 61.27 80 PHE A C 1
ATOM 1198 O O . PHE A 1 80 ? 18.387 0.827 4.120 1.00 54.93 80 PHE A O 1
ATOM 1215 N N . ARG A 1 81 ? 16.982 -0.494 5.276 1.00 62.17 81 ARG A N 1
ATOM 1216 C CA . ARG A 1 81 ? 16.722 -1.394 4.160 1.00 56.86 81 ARG A CA 1
ATOM 1217 C C . ARG A 1 81 ? 15.497 -0.999 3.346 1.00 59.26 81 ARG A C 1
ATOM 1218 O O . ARG A 1 81 ? 15.200 -1.659 2.347 1.00 63.76 81 ARG A O 1
ATOM 1239 N N . ASP A 1 82 ? 14.783 0.050 3.743 1.00 66.83 82 ASP A N 1
ATOM 1240 C CA . ASP A 1 82 ? 13.603 0.515 3.027 1.00 67.17 82 ASP A CA 1
ATOM 1241 C C . ASP A 1 82 ? 14.008 1.642 2.087 1.00 66.49 82 ASP A C 1
ATOM 1242 O O . ASP A 1 82 ? 14.550 2.661 2.529 1.00 68.97 82 ASP A O 1
ATOM 1251 N N . LYS A 1 83 ? 13.753 1.456 0.793 1.00 71.79 83 LYS A N 1
ATOM 1252 C CA . LYS A 1 83 ? 14.025 2.500 -0.186 1.00 68.76 83 LYS A CA 1
ATOM 1253 C C . LYS A 1 83 ? 12.927 3.554 -0.234 1.00 77.56 83 LYS A C 1
ATOM 1254 O O . LYS A 1 83 ? 13.093 4.565 -0.924 1.00 76.88 83 LYS A O 1
ATOM 1273 N N . ASP A 1 84 ? 11.821 3.342 0.477 1.00 80.45 84 ASP A N 1
ATOM 1274 C CA . ASP A 1 84 ? 10.782 4.350 0.638 1.00 84.26 84 ASP A CA 1
ATOM 1275 C C . ASP A 1 84 ? 11.044 5.265 1.827 1.00 85.05 84 ASP A C 1
ATOM 1276 O O . ASP A 1 84 ? 10.199 6.111 2.140 1.00 97.15 84 ASP A O 1
ATOM 1285 N N . PHE A 1 85 ? 12.188 5.121 2.491 1.00 97.78 85 PHE A N 1
ATOM 1286 C CA . PHE A 1 85 ? 12.512 5.928 3.655 1.00 111.62 85 PHE A CA 1
ATOM 1287 C C . PHE A 1 85 ? 13.230 7.204 3.236 1.00 122.30 85 PHE A C 1
ATOM 1288 O O . PHE A 1 85 ? 14.068 7.192 2.331 1.00 110.88 85 PHE A O 1
ATOM 1305 N N . SER A 1 86 ? 12.909 8.301 3.920 1.00 133.18 86 SER A N 1
ATOM 1306 C CA . SER A 1 86 ? 13.458 9.607 3.583 1.00 129.76 86 SER A CA 1
ATOM 1307 C C . SER A 1 86 ? 14.061 10.274 4.814 1.00 127.12 86 SER A C 1
ATOM 1308 O O . SER A 1 86 ? 14.939 9.705 5.470 1.00 122.46 86 SER A O 1
ATOM 1316 N N . LYS A 1 87 ? 13.609 11.486 5.120 1.00 97.13 87 LYS A N 1
ATOM 1317 C CA . LYS A 1 87 ? 13.974 12.141 6.367 1.00 90.55 87 LYS A CA 1
ATOM 1318 C C . LYS A 1 87 ? 13.199 11.589 7.555 1.00 74.36 87 LYS A C 1
ATOM 1319 O O . LYS A 1 87 ? 13.588 11.842 8.699 1.00 75.36 87 LYS A O 1
ATOM 1338 N N . GLN A 1 88 ? 12.122 10.843 7.311 1.00 83.77 88 GLN A N 1
ATOM 1339 C CA . GLN A 1 88 ? 11.327 10.275 8.389 1.00 77.11 88 GLN A CA 1
ATOM 1340 C C . GLN A 1 88 ? 10.337 9.271 7.820 1.00 70.48 88 GLN A C 1
ATOM 1341 O O . GLN A 1 88 ? 9.745 9.502 6.765 1.00 71.22 88 GLN A O 1
ATOM 1355 N N . LYS A 1 89 ? 10.162 8.163 8.535 1.00 62.20 89 LYS A N 1
ATOM 1356 C CA . LYS A 1 89 ? 9.080 7.225 8.276 1.00 66.16 89 LYS A CA 1
ATOM 1357 C C . LYS A 1 89 ? 8.778 6.496 9.579 1.00 67.50 89 LYS A C 1
ATOM 1358 O O . LYS A 1 89 ? 9.677 6.233 10.382 1.00 60.42 89 LYS A O 1
ATOM 1377 N N . ASN A 1 90 ? 7.500 6.190 9.785 1.00 60.75 90 ASN A N 1
ATOM 1378 C CA . ASN A 1 90 ? 7.064 5.457 10.964 1.00 60.79 90 ASN A CA 1
ATOM 1379 C C . ASN A 1 90 ? 6.980 3.976 10.622 1.00 61.17 90 ASN A C 1
ATOM 1380 O O . ASN A 1 90 ? 6.391 3.600 9.603 1.00 63.08 90 ASN A O 1
ATOM 1391 N N . TYR A 1 91 ? 7.586 3.143 11.466 1.00 61.35 91 TYR A N 1
ATOM 1392 C CA . TYR A 1 91 ? 7.567 1.694 11.305 1.00 62.54 91 TYR A CA 1
ATOM 1393 C C . TYR A 1 91 ? 6.912 1.083 12.533 1.00 56.15 91 TYR A C 1
ATOM 1394 O O . TYR A 1 91 ? 7.346 1.338 13.661 1.00 57.92 91 TYR A O 1
ATOM 1412 N N . ASN A 1 92 ? 5.872 0.285 12.314 1.00 57.96 92 ASN A N 1
ATOM 1413 C CA . ASN A 1 92 ? 5.169 -0.399 13.397 1.00 62.10 92 ASN A CA 1
ATOM 1414 C C . ASN A 1 92 ? 5.797 -1.777 13.581 1.00 58.45 92 ASN A C 1
ATOM 1415 O O . ASN A 1 92 ? 5.635 -2.661 12.734 1.00 66.54 92 ASN A O 1
ATOM 1426 N N . ILE A 1 93 ? 6.520 -1.956 14.683 1.00 59.64 93 ILE A N 1
ATOM 1427 C CA . ILE A 1 93 ? 7.189 -3.211 14.988 1.00 68.73 93 ILE A CA 1
ATOM 1428 C C . ILE A 1 93 ? 6.631 -3.758 16.298 1.00 66.24 93 ILE A C 1
ATOM 1429 O O . ILE A 1 93 ? 5.925 -3.072 17.038 1.00 65.25 93 ILE A O 1
ATOM 1445 N N . THR A 1 94 ? 6.963 -5.016 16.573 1.00 67.93 94 THR A N 1
ATOM 1446 C CA . THR A 1 94 ? 6.646 -5.663 17.834 1.00 68.43 94 THR A CA 1
ATOM 1447 C C . THR A 1 94 ? 7.940 -6.120 18.495 1.00 73.88 94 THR A C 1
ATOM 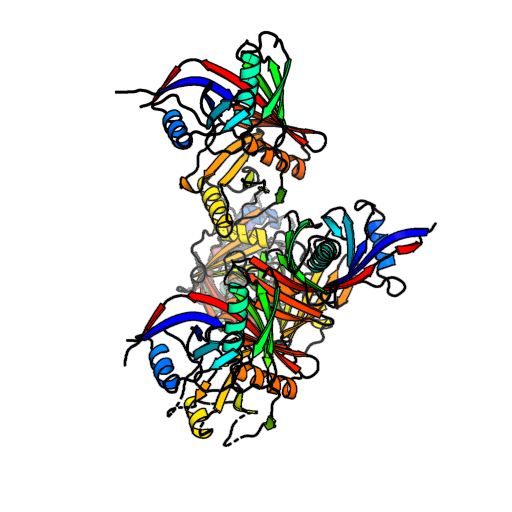1448 O O . THR A 1 94 ? 8.972 -6.285 17.838 1.00 83.71 94 THR A O 1
ATOM 1459 N N . CYS A 1 95 ? 7.875 -6.326 19.807 1.00 81.94 95 CYS A N 1
ATOM 1460 C CA . CYS A 1 95 ? 9.030 -6.765 20.575 1.00 76.54 95 CYS A CA 1
ATOM 1461 C C . CYS A 1 95 ? 8.585 -7.749 21.643 1.00 78.65 95 CYS A C 1
ATOM 1462 O O . CYS A 1 95 ? 7.499 -7.611 22.213 1.00 77.05 95 CYS A O 1
ATOM 1470 N N . SER A 1 96 ? 9.431 -8.740 21.911 1.00 76.25 96 SER A N 1
ATOM 1471 C CA . SER A 1 96 ? 9.137 -9.699 22.965 1.00 76.33 96 SER A CA 1
ATOM 1472 C C . SER A 1 96 ? 8.930 -8.977 24.290 1.00 73.51 96 SER A C 1
ATOM 1473 O O . SER A 1 96 ? 9.470 -7.892 24.525 1.00 64.25 96 SER A O 1
ATOM 1481 N N . GLY A 1 97 ? 8.131 -9.589 25.162 1.00 82.54 97 GLY A N 1
ATOM 1482 C CA . GLY A 1 97 ? 7.828 -8.976 26.443 1.00 77.01 97 GLY A CA 1
ATOM 1483 C C . GLY A 1 97 ? 7.064 -7.677 26.333 1.00 64.47 97 GLY A C 1
ATOM 1484 O O . GLY A 1 97 ? 7.159 -6.831 27.227 1.00 64.01 97 GLY A O 1
ATOM 1488 N N . GLU A 1 98 ? 6.309 -7.492 25.248 1.00 63.93 98 GLU A N 1
ATOM 1489 C CA . GLU A 1 98 ? 5.511 -6.280 25.071 1.00 69.18 98 GLU A CA 1
ATOM 1490 C C . GLU A 1 98 ? 4.489 -6.568 23.970 1.00 85.64 98 GLU A C 1
ATOM 1491 O O . GLU A 1 98 ? 4.834 -6.552 22.785 1.00 89.71 98 GLU A O 1
ATOM 1503 N N . SER A 1 99 ? 3.244 -6.827 24.375 1.00 85.34 99 SER A N 1
ATOM 1504 C CA . SER A 1 99 ? 2.206 -7.177 23.411 1.00 81.27 99 SER A CA 1
ATOM 1505 C C . SER A 1 99 ? 1.873 -5.999 22.506 1.00 85.72 99 SER A C 1
ATOM 1506 O O . SER A 1 99 ? 1.774 -6.151 21.283 1.00 95.05 99 SER A O 1
ATOM 1514 N N . LYS A 1 100 ? 1.695 -4.817 23.093 1.00 79.87 100 LYS A N 1
ATOM 1515 C CA . LYS A 1 100 ? 1.299 -3.641 22.330 1.00 80.39 100 LYS A CA 1
ATOM 1516 C C . LYS A 1 100 ? 2.216 -3.428 21.133 1.00 79.88 100 LYS A C 1
ATOM 1517 O O . LYS A 1 100 ? 3.434 -3.602 21.223 1.00 81.36 100 LYS A O 1
ATOM 1536 N N . VAL A 1 101 ? 1.617 -3.049 20.002 1.00 78.49 101 VAL A N 1
ATOM 1537 C CA . VAL A 1 101 ? 2.397 -2.694 18.823 1.00 80.13 101 VAL A CA 1
ATOM 1538 C C . VAL A 1 101 ? 3.076 -1.351 19.060 1.00 77.46 101 VAL A C 1
ATOM 1539 O O . VAL A 1 101 ? 2.511 -0.448 19.693 1.00 73.34 101 VAL A O 1
ATOM 1552 N N . LEU A 1 102 ? 4.296 -1.211 18.546 1.00 73.10 102 LEU A N 1
ATOM 1553 C CA . LEU A 1 102 ? 5.156 -0.074 18.849 1.00 65.76 102 LEU A CA 1
ATOM 1554 C C . LEU A 1 102 ? 5.388 0.740 17.585 1.00 65.35 102 LEU A C 1
ATOM 1555 O O . LEU A 1 102 ? 5.994 0.248 16.627 1.00 64.05 102 LEU A O 1
ATOM 1571 N N . ASP A 1 103 ? 4.908 1.981 17.588 1.00 62.40 103 ASP A N 1
ATOM 1572 C CA . ASP A 1 103 ? 5.126 2.906 16.481 1.00 61.59 103 ASP A CA 1
ATOM 1573 C C . ASP A 1 103 ? 6.393 3.707 16.754 1.00 63.25 103 ASP A C 1
ATOM 1574 O O . ASP A 1 103 ? 6.453 4.466 17.731 1.00 63.33 103 ASP A O 1
ATOM 1583 N N . VAL A 1 104 ? 7.396 3.544 15.894 1.00 60.64 104 VAL A N 1
ATOM 1584 C CA . VAL A 1 104 ? 8.706 4.160 16.071 1.00 62.65 104 VAL A CA 1
ATOM 1585 C C . VAL A 1 104 ? 8.887 5.232 15.008 1.00 70.01 104 VAL A C 1
ATOM 1586 O O . VAL A 1 104 ? 8.724 4.965 13.809 1.00 74.15 104 VAL A O 1
ATOM 1599 N N . ASP A 1 105 ? 9.236 6.443 15.446 1.00 60.63 105 ASP A N 1
ATOM 1600 C CA . ASP A 1 105 ? 9.447 7.570 14.537 1.00 66.68 105 ASP A CA 1
ATOM 1601 C C . ASP A 1 105 ? 10.922 7.608 14.152 1.00 63.52 105 ASP A C 1
ATOM 1602 O O . ASP A 1 105 ? 11.756 8.193 14.845 1.00 61.02 105 ASP A O 1
ATOM 1611 N N . VAL A 1 106 ? 11.247 6.979 13.027 1.00 73.54 106 VAL A N 1
ATOM 1612 C CA . VAL A 1 106 ? 12.624 6.884 12.552 1.00 66.96 106 VAL A CA 1
ATOM 1613 C C . VAL A 1 106 ? 12.915 8.064 11.634 1.00 61.68 106 VAL A C 1
ATOM 1614 O O . VAL A 1 106 ? 12.138 8.358 10.720 1.00 57.00 106 VAL A O 1
ATOM 1627 N N . ARG A 1 107 ? 14.039 8.735 11.874 1.00 57.99 107 ARG A N 1
ATOM 1628 C CA . ARG A 1 107 ? 14.476 9.854 11.054 1.00 64.14 107 ARG A CA 1
ATOM 1629 C C . ARG A 1 107 ? 15.946 9.679 10.694 1.00 64.13 107 ARG A C 1
ATOM 1630 O O . ARG A 1 107 ? 16.671 8.895 11.312 1.00 63.49 107 ARG A O 1
ATOM 1651 N N . ASN A 1 108 ? 16.377 10.423 9.681 1.00 67.10 108 ASN A N 1
ATOM 1652 C CA . ASN A 1 108 ? 17.769 10.398 9.260 1.00 60.95 108 ASN A CA 1
ATOM 1653 C C . ASN A 1 108 ? 18.589 11.355 10.112 1.00 57.54 108 ASN A C 1
ATOM 1654 O O . ASN A 1 108 ? 18.137 12.453 10.449 1.00 61.18 108 ASN A O 1
ATOM 1665 N N . ASP A 1 109 ? 19.800 10.932 10.457 1.00 64.29 109 ASP A N 1
ATOM 1666 C CA . ASP A 1 109 ? 20.693 11.743 11.279 1.00 66.21 109 ASP A CA 1
ATOM 1667 C C . ASP A 1 109 ? 21.986 12.041 10.522 1.00 64.82 109 ASP A C 1
ATOM 1668 O O . ASP A 1 109 ? 23.083 11.754 11.003 1.00 65.76 109 ASP A O 1
ATOM 1677 N N . ALA A 1 111 ? 23.619 10.912 7.448 1.00 57.51 111 ALA A N 1
ATOM 1678 C CA . ALA A 1 111 ? 24.190 9.827 6.658 1.00 59.28 111 ALA A CA 1
ATOM 1679 C C . ALA A 1 111 ? 23.157 8.730 6.408 1.00 58.24 111 ALA A C 1
ATOM 1680 O O . ALA A 1 111 ? 22.080 8.737 7.000 1.00 63.95 111 ALA A O 1
ATOM 1687 N N . LYS A 1 112 ? 23.493 7.785 5.526 1.00 59.91 112 LYS A N 1
ATOM 1688 C CA . LYS A 1 112 ? 22.562 6.720 5.172 1.00 55.65 112 LYS A CA 1
ATOM 1689 C C . LYS A 1 112 ? 22.516 5.608 6.212 1.00 54.60 112 LYS A C 1
ATOM 1690 O O . LYS A 1 112 ? 21.574 4.809 6.198 1.00 53.64 112 LYS A O 1
ATOM 1709 N N . ASN A 1 113 ? 23.506 5.536 7.104 1.00 56.58 113 ASN A N 1
ATOM 1710 C CA . ASN A 1 113 ? 23.515 4.561 8.186 1.00 55.65 113 ASN A CA 1
ATOM 1711 C C . ASN A 1 113 ? 23.258 5.186 9.553 1.00 57.87 113 ASN A C 1
ATOM 1712 O O . ASN A 1 113 ? 23.193 4.456 10.548 1.00 48.12 113 ASN A O 1
ATOM 1723 N N . LYS A 1 114 ? 23.121 6.509 9.631 1.00 59.44 114 LYS A N 1
ATOM 1724 C CA . LYS A 1 114 ? 22.827 7.205 10.877 1.00 56.95 114 LYS A CA 1
ATOM 1725 C C . LYS A 1 114 ? 21.343 7.547 10.927 1.00 59.32 114 LYS A C 1
ATOM 1726 O O . LYS A 1 114 ? 20.766 7.999 9.933 1.00 55.71 114 LYS A O 1
ATOM 1745 N N . PHE A 1 115 ? 20.727 7.330 12.092 1.00 61.81 115 PHE A N 1
ATOM 1746 C CA . PHE A 1 115 ? 19.291 7.496 12.250 1.00 57.23 115 PHE A CA 1
ATOM 1747 C C . PHE A 1 115 ? 18.979 8.061 13.628 1.00 57.14 115 PHE A C 1
ATOM 1748 O O . PHE A 1 115 ? 19.860 8.219 14.478 1.00 56.00 115 PHE A O 1
ATOM 1765 N N . LEU A 1 116 ? 17.699 8.374 13.833 1.00 62.02 116 LEU A N 1
ATOM 1766 C CA . LEU A 1 116 ? 17.150 8.723 15.138 1.00 58.19 116 LEU A CA 1
ATOM 1767 C C . LEU A 1 116 ? 15.812 8.014 15.267 1.00 55.91 116 LEU A C 1
ATOM 1768 O O . LEU A 1 116 ? 14.958 8.142 14.384 1.00 54.65 116 LEU A O 1
ATOM 1784 N N . ALA A 1 117 ? 15.628 7.269 16.356 1.00 57.00 117 ALA A N 1
ATOM 1785 C CA . ALA A 1 117 ? 14.439 6.448 16.547 1.00 55.92 117 ALA A CA 1
ATOM 1786 C C . ALA A 1 117 ? 13.783 6.801 17.872 1.00 55.64 117 ALA A C 1
ATOM 1787 O O . ALA A 1 117 ? 14.423 6.731 18.927 1.00 50.43 117 ALA A O 1
ATOM 1794 N N . LYS A 1 118 ? 12.506 7.169 17.814 1.00 62.38 118 LYS A N 1
ATOM 1795 C CA . LYS A 1 118 ? 11.715 7.502 18.994 1.00 57.86 118 LYS A CA 1
ATOM 1796 C C . LYS A 1 118 ? 10.675 6.411 19.208 1.00 57.38 118 LYS A C 1
ATOM 1797 O O . LYS A 1 118 ? 9.911 6.091 18.292 1.00 58.03 118 LYS A O 1
ATOM 1816 N N . ILE A 1 119 ? 10.652 5.842 20.412 1.00 58.85 119 ILE A N 1
ATOM 1817 C CA . ILE A 1 119 ? 9.807 4.699 20.729 1.00 63.81 119 ILE A CA 1
ATOM 1818 C C . ILE A 1 119 ? 9.049 4.979 22.022 1.00 62.54 119 ILE A C 1
ATOM 1819 O O . ILE A 1 119 ? 9.588 5.590 22.950 1.00 55.81 119 ILE A O 1
ATOM 1835 N N . LYS A 1 120 ? 7.798 4.527 22.079 1.00 56.97 120 LYS A N 1
ATOM 1836 C CA . LYS A 1 120 ? 7.026 4.615 23.309 1.00 60.87 120 LYS A CA 1
ATOM 1837 C C . LYS A 1 120 ? 7.563 3.614 24.326 1.00 63.63 120 LYS A C 1
ATOM 1838 O O . LYS A 1 120 ? 7.855 2.462 23.990 1.00 67.53 120 LYS A O 1
ATOM 1857 N N . MET A 1 121 ? 7.688 4.055 25.572 1.00 62.42 121 MET A N 1
ATOM 1858 C CA . MET A 1 121 ? 8.322 3.269 26.616 1.00 73.42 121 MET A CA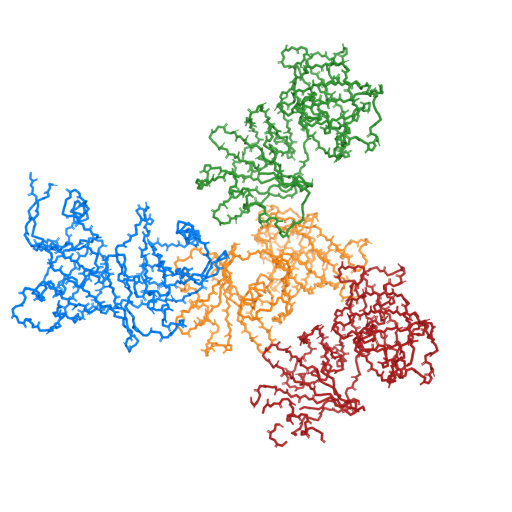 1
ATOM 1859 C C . MET A 1 121 ? 7.317 2.823 27.674 1.00 73.53 121 MET A C 1
ATOM 1860 O O . MET A 1 121 ? 6.254 3.431 27.841 1.00 61.44 121 MET A O 1
ATOM 1874 N N . PRO A 1 122 ? 7.628 1.756 28.411 1.00 68.32 122 PRO A N 1
ATOM 1875 C CA . PRO A 1 122 ? 6.674 1.242 29.399 1.00 68.01 122 PRO A CA 1
ATOM 1876 C C . PRO A 1 122 ? 6.410 2.241 30.515 1.00 64.31 122 PRO A C 1
ATOM 1877 O O . PRO A 1 122 ? 7.270 3.043 30.886 1.00 55.00 122 PRO A O 1
ATOM 1888 N N . LYS A 1 123 ? 5.194 2.176 31.055 1.00 65.05 123 LYS A N 1
ATOM 1889 C CA . LYS A 1 123 ? 4.813 3.035 32.164 1.00 64.66 123 LYS A CA 1
ATOM 1890 C C . LYS A 1 123 ? 5.301 2.449 33.484 1.00 56.29 123 LYS A C 1
ATOM 1891 O O . LYS A 1 123 ? 5.449 1.233 33.636 1.00 56.26 123 LYS A O 1
ATOM 1910 N N . PHE A 1 124 ? 5.560 3.343 34.439 1.00 61.85 124 PHE A N 1
ATOM 1911 C CA . PHE A 1 124 ? 6.030 2.965 35.763 1.00 64.33 124 PHE A CA 1
ATOM 1912 C C . PHE A 1 124 ? 4.855 2.618 36.672 1.00 61.33 124 PHE A C 1
ATOM 1913 O O . PHE A 1 124 ? 3.719 3.048 36.460 1.00 61.48 124 PHE A O 1
ATOM 1930 N N . LEU A 1 125 ? 5.146 1.814 37.697 1.00 62.91 125 LEU A N 1
ATOM 1931 C CA . LEU A 1 125 ? 4.135 1.377 38.653 1.00 63.05 125 LEU A CA 1
ATOM 1932 C C . LEU A 1 125 ? 4.044 2.300 39.864 1.00 61.74 125 LEU A C 1
ATOM 1933 O O . LEU A 1 125 ? 2.946 2.526 40.387 1.00 65.08 125 LEU A O 1
ATOM 1949 N N . SER A 1 126 ? 5.173 2.834 40.323 1.00 63.33 126 SER A N 1
ATOM 1950 C CA . SER A 1 126 ? 5.184 3.718 41.483 1.00 65.66 126 SER A CA 1
ATOM 1951 C C . SER A 1 126 ? 6.534 4.414 41.553 1.00 65.16 126 SER A C 1
ATOM 1952 O O . SER A 1 126 ? 7.562 3.830 41.208 1.00 66.93 126 SER A O 1
ATOM 1960 N N . LEU A 1 127 ? 6.517 5.668 42.007 1.00 61.15 127 LEU A N 1
ATOM 1961 C CA . LEU A 1 127 ? 7.712 6.497 42.129 1.00 61.94 127 LEU A CA 1
ATOM 1962 C C . LEU A 1 127 ? 7.870 6.911 43.584 1.00 61.95 127 LEU A C 1
ATOM 1963 O O . LEU A 1 127 ? 6.899 7.336 44.218 1.00 68.75 127 LEU A O 1
ATOM 1979 N N . GLU A 1 128 ? 9.089 6.791 44.112 1.00 66.22 128 GLU A N 1
ATOM 1980 C CA . GLU A 1 128 ? 9.329 6.995 45.532 1.00 68.31 128 GLU A CA 1
ATOM 1981 C C . GLU A 1 128 ? 10.627 7.762 45.745 1.00 75.19 128 GLU A C 1
ATOM 1982 O O . GLU A 1 128 ? 11.345 8.095 44.795 1.00 72.89 128 GLU A O 1
ATOM 1994 N N . GLU A 1 129 ? 10.926 8.035 47.020 1.00 63.52 129 GLU A N 1
ATOM 1995 C CA . GLU A 1 129 ? 12.151 8.732 47.417 1.00 64.27 129 GLU A CA 1
ATOM 1996 C C . GLU A 1 129 ? 12.564 8.175 48.783 1.00 60.09 129 GLU A C 1
ATOM 1997 O O . GLU A 1 129 ? 12.101 8.645 49.823 1.00 63.89 129 GLU A O 1
ATOM 2009 N N . ILE A 1 130 ? 13.436 7.171 48.762 1.00 58.29 130 ILE A N 1
ATOM 2010 C CA . ILE A 1 130 ? 13.892 6.534 49.990 1.00 57.34 130 ILE A CA 1
ATOM 2011 C C . ILE A 1 130 ? 14.947 7.404 50.661 1.00 57.87 130 ILE A C 1
ATOM 2012 O O . ILE A 1 130 ? 15.655 8.179 50.010 1.00 51.80 130 ILE A O 1
ATOM 2028 N N . ASN A 1 131 ? 15.043 7.279 51.986 1.00 62.07 131 ASN A N 1
ATOM 2029 C CA . ASN A 1 131 ? 15.989 8.030 52.807 1.00 61.40 131 ASN A CA 1
ATOM 2030 C C . ASN A 1 131 ? 16.797 7.091 53.694 1.00 64.82 131 ASN A C 1
ATOM 2031 O O . ASN A 1 131 ? 17.112 7.406 54.844 1.00 68.40 131 ASN A O 1
ATOM 2042 N N . VAL A 1 132 ? 17.152 5.918 53.162 1.00 75.57 132 VAL A N 1
ATOM 2043 C CA . VAL A 1 132 ? 17.896 4.940 53.943 1.00 74.99 132 VAL A CA 1
ATOM 2044 C C . VAL A 1 132 ? 19.265 5.495 54.325 1.00 77.87 132 VAL A C 1
ATOM 2045 O O . VAL A 1 132 ? 19.861 6.303 53.601 1.00 76.25 132 VAL A O 1
ATOM 2058 N N . ASP A 1 133 ? 19.772 5.041 55.473 1.00 81.15 133 ASP A N 1
ATOM 2059 C CA . ASP A 1 133 ? 21.087 5.436 55.999 1.00 77.87 133 ASP A CA 1
ATOM 2060 C C . ASP A 1 133 ? 21.162 6.960 55.940 1.00 80.54 133 ASP A C 1
ATOM 2061 O O . ASP A 1 133 ? 20.259 7.634 56.452 1.00 80.63 133 ASP A O 1
ATOM 2070 N N . GLU A 1 134 ? 22.190 7.538 55.341 1.00 83.48 134 GLU A N 1
ATOM 2071 C CA . GLU A 1 134 ? 22.294 8.979 55.163 1.00 82.91 134 GLU A CA 1
ATOM 2072 C C . GLU A 1 134 ? 22.336 9.304 53.673 1.00 85.97 134 GLU A C 1
ATOM 2073 O O . GLU A 1 134 ? 23.126 10.123 53.208 1.00 88.55 134 GLU A O 1
ATOM 2085 N N . TYR A 1 135 ? 21.470 8.654 52.899 1.00 84.97 135 TYR A N 1
ATOM 2086 C CA . TYR A 1 135 ? 21.383 8.880 51.465 1.00 80.99 135 TYR A CA 1
ATOM 2087 C C . TYR A 1 135 ? 19.924 9.037 51.059 1.00 76.92 135 TYR A C 1
ATOM 2088 O O . TYR A 1 135 ? 19.031 8.400 51.624 1.00 75.60 135 TYR A O 1
ATOM 2106 N N . LYS A 1 136 ? 19.693 9.896 50.071 1.00 73.49 136 LYS A N 1
ATOM 2107 C CA . LYS A 1 136 ? 18.378 10.080 49.468 1.00 68.29 136 LYS A CA 1
ATOM 2108 C C . LYS A 1 136 ? 18.448 9.540 48.044 1.00 65.69 136 LYS A C 1
ATOM 2109 O O . LYS A 1 136 ? 19.147 10.101 47.194 1.00 67.71 136 LYS A O 1
ATOM 2128 N N . LEU A 1 137 ? 17.726 8.451 47.791 1.00 60.54 137 LEU A N 1
ATOM 2129 C CA . LEU A 1 137 ? 17.695 7.804 46.490 1.00 64.88 137 LEU A CA 1
ATOM 2130 C C . LEU A 1 137 ? 16.287 7.855 45.918 1.00 60.45 137 LEU A C 1
ATOM 2131 O O . LEU A 1 137 ? 15.306 7.670 46.641 1.00 56.14 137 LEU A O 1
ATOM 2147 N N . GLY A 1 138 ? 16.192 8.110 44.616 1.00 55.03 138 GLY A N 1
ATOM 2148 C CA . GLY A 1 138 ? 14.941 7.904 43.924 1.00 57.47 138 GLY A CA 1
ATOM 2149 C C . GLY A 1 138 ? 14.761 6.443 43.560 1.00 56.99 138 GLY A C 1
ATOM 2150 O O . GLY A 1 138 ? 15.723 5.690 43.426 1.00 59.34 138 GLY A O 1
ATOM 2154 N N . LEU A 1 139 ? 13.504 6.031 43.416 1.00 60.97 139 LEU A N 1
ATOM 2155 C CA . LEU A 1 139 ? 13.207 4.654 43.032 1.00 58.70 139 LEU A CA 1
ATOM 2156 C C . LEU A 1 139 ? 11.953 4.656 42.172 1.00 58.19 139 LEU A C 1
ATOM 2157 O O . LEU A 1 139 ? 10.858 4.929 42.669 1.00 67.42 139 LEU A O 1
ATOM 2173 N N . VAL A 1 140 ? 12.120 4.359 40.889 1.00 54.89 140 VAL A N 1
ATOM 2174 C CA . VAL A 1 140 ? 11.009 4.118 39.978 1.00 57.72 140 VAL A CA 1
ATOM 2175 C C . VAL A 1 140 ? 10.923 2.614 39.761 1.00 60.52 140 VAL A C 1
ATOM 2176 O O . VAL A 1 140 ? 11.912 1.977 39.372 1.00 66.26 140 VAL A O 1
ATOM 2189 N N . ARG A 1 141 ? 9.751 2.042 40.021 1.00 61.38 141 ARG A N 1
ATOM 2190 C CA . ARG A 1 141 ? 9.536 0.604 39.938 1.00 73.66 141 ARG A CA 1
ATOM 2191 C C . ARG A 1 141 ? 8.704 0.299 38.702 1.00 72.64 141 ARG A C 1
ATOM 2192 O O . ARG A 1 141 ? 7.583 0.799 38.565 1.00 68.44 141 ARG A O 1
ATOM 2213 N N . PHE A 1 142 ? 9.254 -0.517 37.810 1.00 90.70 142 PHE A N 1
ATOM 2214 C CA . PHE A 1 142 ? 8.573 -0.950 36.601 1.00 88.69 142 PHE A CA 1
ATOM 2215 C C . PHE A 1 142 ? 8.143 -2.407 36.749 1.00 91.93 142 PHE A C 1
ATOM 2216 O O . PHE A 1 142 ? 8.329 -3.038 37.795 1.00 89.85 142 PHE A O 1
ATOM 2233 N N . SER A 1 143 ? 7.566 -2.942 35.676 1.00 86.50 143 SER A N 1
ATOM 2234 C CA . SER A 1 143 ? 7.190 -4.352 35.618 1.00 85.19 143 SER A CA 1
ATOM 2235 C C . SER A 1 143 ? 8.429 -5.159 35.249 1.00 86.78 143 SER A C 1
ATOM 2236 O O . SER A 1 143 ? 8.768 -5.297 34.071 1.00 98.42 143 SER A O 1
ATOM 2244 N N . GLY A 1 144 ? 9.121 -5.683 36.261 1.00 97.65 144 GLY A N 1
ATOM 2245 C CA . GLY A 1 144 ? 10.263 -6.548 36.067 1.00 98.86 144 GLY A CA 1
ATOM 2246 C C . GLY A 1 144 ? 11.591 -5.948 36.480 1.00 91.04 144 GLY A C 1
ATOM 2247 O O . GLY A 1 144 ? 12.557 -6.698 36.682 1.00 90.26 144 GLY A O 1
ATOM 2251 N N . ILE A 1 145 ? 11.677 -4.622 36.605 1.00 92.04 145 ILE A N 1
ATOM 2252 C CA . ILE A 1 145 ? 12.908 -3.958 37.016 1.00 82.19 145 ILE A CA 1
ATOM 2253 C C . ILE A 1 145 ? 12.570 -2.837 37.989 1.00 76.02 145 ILE A C 1
ATOM 2254 O O . ILE A 1 145 ? 11.462 -2.297 37.995 1.00 79.06 145 ILE A O 1
ATOM 2270 N N . ASN A 1 146 ? 13.551 -2.498 38.822 1.00 70.10 146 ASN A N 1
ATOM 2271 C CA . ASN A 1 146 ? 13.447 -1.396 39.773 1.00 65.59 146 ASN A CA 1
ATOM 2272 C C . ASN A 1 146 ? 14.673 -0.514 39.584 1.00 68.00 146 ASN A C 1
ATOM 2273 O O . ASN A 1 146 ? 15.794 -0.925 39.907 1.00 66.41 146 ASN A O 1
ATOM 2284 N N . HIS A 1 147 ? 14.466 0.690 39.056 1.00 63.11 147 HIS A N 1
ATOM 2285 C CA . HIS A 1 147 ? 15.553 1.602 38.722 1.00 61.60 147 HIS A CA 1
ATOM 2286 C C . HIS A 1 147 ? 15.719 2.609 39.853 1.00 54.63 147 HIS A C 1
ATOM 2287 O O . HIS A 1 147 ? 14.872 3.489 40.040 1.00 53.84 147 HIS A O 1
ATOM 2301 N N . PHE A 1 148 ? 16.803 2.474 40.609 1.00 54.14 148 PHE A N 1
ATOM 2302 C CA . PHE A 1 148 ? 17.128 3.453 41.634 1.00 55.82 148 PHE A CA 1
ATOM 2303 C C . PHE A 1 148 ? 17.767 4.681 41.000 1.00 54.02 148 PHE A C 1
ATOM 2304 O O . PHE A 1 148 ? 18.364 4.613 39.923 1.00 51.17 148 PHE A O 1
ATOM 2321 N N . ILE A 1 149 ? 17.632 5.814 41.682 1.00 48.67 149 ILE A N 1
ATOM 2322 C CA . ILE A 1 149 ? 18.142 7.094 41.213 1.00 47.00 149 ILE A CA 1
ATOM 2323 C C . ILE A 1 149 ? 19.005 7.670 42.325 1.00 50.52 149 ILE A C 1
ATOM 2324 O O . ILE A 1 149 ? 18.493 7.998 43.404 1.00 68.28 149 ILE A O 1
ATOM 2340 N N . PHE A 1 150 ? 20.307 7.792 42.073 1.00 52.54 150 PHE A N 1
ATOM 2341 C CA . PHE A 1 150 ? 21.244 8.368 43.031 1.00 56.45 150 PHE A CA 1
ATOM 2342 C C . PHE A 1 150 ? 21.778 9.681 42.465 1.00 55.68 150 PHE A C 1
ATOM 2343 O O . PHE A 1 150 ? 22.695 9.685 41.641 1.00 62.23 150 PHE A O 1
ATOM 2360 N N . ASN A 1 151 ? 21.202 10.794 42.911 1.00 60.41 151 ASN A N 1
ATOM 2361 C CA . ASN A 1 151 ? 21.725 12.119 42.587 1.00 60.63 151 ASN A CA 1
ATOM 2362 C C . ASN A 1 151 ? 23.028 12.314 43.353 1.00 61.20 151 ASN A C 1
ATOM 2363 O O . ASN A 1 151 ? 23.024 12.546 44.562 1.00 72.34 151 ASN A O 1
ATOM 2374 N N . ILE A 1 152 ? 24.156 12.212 42.651 1.00 68.18 152 ILE A N 1
ATOM 2375 C CA . ILE A 1 152 ? 25.454 12.331 43.309 1.00 70.79 152 ILE A CA 1
ATOM 2376 C C . ILE A 1 152 ? 25.600 13.701 43.956 1.00 71.21 152 ILE A C 1
ATOM 2377 O O . ILE A 1 152 ? 26.098 13.823 45.082 1.00 74.14 152 ILE A O 1
ATOM 2393 N N . LYS A 1 153 ? 25.170 14.754 43.257 1.00 69.85 153 LYS A N 1
ATOM 2394 C CA . LYS A 1 153 ? 25.427 16.108 43.738 1.00 71.64 153 LYS A CA 1
ATOM 2395 C C . LYS A 1 153 ? 24.543 16.460 44.930 1.00 79.62 153 LYS A C 1
ATOM 2396 O O . LYS A 1 153 ? 24.985 17.161 45.847 1.00 87.42 153 LYS A O 1
ATOM 2415 N N . GLU A 1 154 ? 23.293 15.992 44.939 1.00 79.90 154 GLU A N 1
ATOM 2416 C CA . GLU A 1 154 ? 22.410 16.284 46.060 1.00 73.34 154 GLU A CA 1
ATOM 2417 C C . GLU A 1 154 ? 22.696 15.401 47.268 1.00 74.96 154 GLU A C 1
ATOM 2418 O O . GLU A 1 154 ? 22.343 15.778 48.390 1.00 85.57 154 GLU A O 1
ATOM 2430 N N . ASN A 1 155 ? 23.316 14.243 47.066 1.00 72.76 155 ASN A N 1
ATOM 2431 C CA . ASN A 1 155 ? 23.732 13.388 48.166 1.00 72.37 155 ASN A CA 1
ATOM 2432 C C . ASN A 1 155 ? 25.133 13.809 48.611 1.00 73.73 155 ASN A C 1
ATOM 2433 O O . ASN A 1 155 ? 25.639 14.863 48.216 1.00 75.61 155 ASN A O 1
ATOM 2444 N N . LYS A 1 156 ? 25.779 12.993 49.440 1.00 75.47 156 LYS A N 1
ATOM 2445 C CA . LYS A 1 156 ? 27.106 13.294 49.952 1.00 80.60 156 LYS A CA 1
ATOM 2446 C C . LYS A 1 156 ? 28.151 12.427 49.255 1.00 84.58 156 LYS A C 1
ATOM 2447 O O . LYS A 1 156 ? 27.835 11.559 48.437 1.00 88.71 156 LYS A O 1
ATOM 2466 N N . GLU A 1 157 ? 29.412 12.674 49.600 1.00 91.12 157 GLU A N 1
ATOM 2467 C CA . GLU A 1 157 ? 30.512 11.885 49.065 1.00 91.42 157 GLU A CA 1
ATOM 2468 C C . GLU A 1 157 ? 30.326 10.413 49.410 1.00 83.82 157 GLU A C 1
ATOM 2469 O O . GLU A 1 157 ? 30.117 10.056 50.572 1.00 83.29 157 GLU A O 1
ATOM 2481 N N . THR A 1 158 ? 30.401 9.558 48.394 1.00 77.26 158 THR A N 1
ATOM 2482 C CA . THR A 1 158 ? 30.261 8.126 48.606 1.00 81.02 158 THR A CA 1
ATOM 2483 C C . THR A 1 158 ? 30.861 7.383 47.425 1.00 77.03 158 THR A C 1
ATOM 2484 O O . THR A 1 158 ? 31.053 7.944 46.344 1.00 72.52 158 THR A O 1
ATOM 2495 N N . SER A 1 159 ? 31.147 6.105 47.651 1.00 72.53 159 SER A N 1
ATOM 2496 C CA . SER A 1 159 ? 31.615 5.216 46.601 1.00 70.85 159 SER A CA 1
ATOM 2497 C C . SER A 1 159 ? 30.421 4.619 45.870 1.00 73.51 159 SER A C 1
ATOM 2498 O O . SER A 1 159 ? 29.382 4.343 46.477 1.00 82.12 159 SER A O 1
ATOM 2506 N N . PHE A 1 160 ? 30.571 4.428 44.558 1.00 70.22 160 PHE A N 1
ATOM 2507 C CA . PHE A 1 160 ? 29.528 3.752 43.795 1.00 71.51 160 PHE A CA 1
ATOM 2508 C C . PHE A 1 160 ? 29.229 2.383 44.395 1.00 71.43 160 PHE A C 1
ATOM 2509 O O . PHE A 1 160 ? 28.066 2.031 44.622 1.00 75.07 160 PHE A O 1
ATOM 2526 N N . GLU A 1 161 ? 30.276 1.600 44.671 1.00 70.31 161 GLU A N 1
ATOM 2527 C CA . GLU A 1 161 ? 30.082 0.274 45.250 1.00 74.75 161 GLU A CA 1
ATOM 2528 C C . GLU A 1 161 ? 29.320 0.343 46.567 1.00 82.89 161 GLU A C 1
ATOM 2529 O O . GLU A 1 161 ? 28.573 -0.585 46.900 1.00 83.25 161 GLU A O 1
ATOM 2541 N N . ASN A 1 162 ? 29.494 1.425 47.330 1.00 85.48 162 ASN A N 1
ATOM 2542 C CA . ASN A 1 162 ? 28.758 1.571 48.581 1.00 79.57 162 ASN A CA 1
ATOM 2543 C C . ASN A 1 162 ? 27.257 1.608 48.325 1.00 80.02 162 ASN A C 1
ATOM 2544 O O . ASN A 1 162 ? 26.488 0.865 48.946 1.00 86.39 162 ASN A O 1
ATOM 2555 N N . ILE A 1 163 ? 26.820 2.474 47.406 1.00 84.06 163 ILE A N 1
ATOM 2556 C CA . ILE A 1 163 ? 25.397 2.575 47.103 1.00 84.49 163 ILE A CA 1
ATOM 2557 C C . ILE A 1 163 ? 24.869 1.257 46.554 1.00 81.11 163 ILE A C 1
ATOM 2558 O O . ILE A 1 163 ? 23.697 0.917 46.752 1.00 79.51 163 ILE A O 1
ATOM 2574 N N . ILE A 1 164 ? 25.715 0.496 45.859 1.00 81.16 164 ILE A N 1
ATOM 2575 C CA . ILE A 1 164 ? 25.289 -0.799 45.339 1.00 82.17 164 ILE A CA 1
ATOM 2576 C C . ILE A 1 164 ? 25.059 -1.776 46.485 1.00 80.27 164 ILE A C 1
ATOM 2577 O O . ILE A 1 164 ? 24.008 -2.422 46.571 1.00 77.97 164 ILE A O 1
ATOM 2593 N N . ASP A 1 165 ? 26.045 -1.907 47.378 1.00 84.24 165 ASP A N 1
ATOM 2594 C CA . ASP A 1 165 ? 25.862 -2.743 48.560 1.00 84.63 165 ASP A CA 1
ATOM 2595 C C . ASP A 1 165 ? 24.650 -2.296 49.367 1.00 80.43 165 ASP A C 1
ATOM 2596 O O . ASP A 1 165 ? 23.958 -3.128 49.964 1.00 84.79 165 ASP A O 1
ATOM 2605 N N . LEU A 1 166 ? 24.380 -0.990 49.392 1.00 86.16 166 LEU A N 1
ATOM 2606 C CA . LEU A 1 166 ? 23.221 -0.477 50.114 1.00 93.95 166 LEU A CA 1
ATOM 2607 C C . LEU A 1 166 ? 21.922 -0.912 49.447 1.00 95.54 166 LEU A C 1
ATOM 2608 O O . LEU A 1 166 ? 21.015 -1.431 50.110 1.00 98.81 166 LEU A O 1
ATOM 2624 N N . VAL A 1 167 ? 21.810 -0.700 48.134 1.00 90.85 167 VAL A N 1
ATOM 2625 C CA . VAL A 1 167 ? 20.577 -1.042 47.429 1.00 89.32 167 VAL A CA 1
ATOM 2626 C C . VAL A 1 167 ? 20.276 -2.528 47.575 1.00 92.87 167 VAL A C 1
ATOM 2627 O O . VAL A 1 167 ? 19.118 -2.927 47.750 1.00 91.05 167 VAL A O 1
ATOM 2640 N N . LYS A 1 168 ? 21.309 -3.370 47.504 1.00 84.82 168 LYS A N 1
ATOM 2641 C CA . LYS A 1 168 ? 21.113 -4.798 47.735 1.00 94.67 168 LYS A CA 1
ATOM 2642 C C . LYS A 1 168 ? 20.488 -5.041 49.103 1.00 101.62 168 LYS A C 1
ATOM 2643 O O . LYS A 1 168 ? 19.529 -5.811 49.235 1.00 99.24 168 LYS A O 1
ATOM 2662 N N . LYS A 1 169 ? 21.025 -4.390 50.138 1.00 91.68 169 LYS A N 1
ATOM 2663 C CA . LYS A 1 169 ? 20.462 -4.523 51.478 1.00 94.68 169 LYS A CA 1
ATOM 2664 C C . LYS A 1 169 ? 18.988 -4.140 51.494 1.00 85.48 169 LYS A C 1
ATOM 2665 O O . LYS A 1 169 ? 18.178 -4.781 52.173 1.00 88.36 169 LYS A O 1
ATOM 2684 N N . TYR A 1 170 ? 18.623 -3.096 50.748 1.00 86.93 170 TYR A N 1
ATOM 2685 C CA . TYR A 1 170 ? 17.232 -2.655 50.711 1.00 80.14 170 TYR A CA 1
ATOM 2686 C C . TYR A 1 170 ? 16.324 -3.734 50.134 1.00 83.70 170 TYR A C 1
ATOM 2687 O O . TYR A 1 170 ? 15.195 -3.920 50.603 1.00 83.43 170 TYR A O 1
ATOM 2705 N N . LEU A 1 171 ? 16.795 -4.454 49.116 1.00 91.66 171 LEU A N 1
ATOM 2706 C CA . LEU A 1 171 ? 15.994 -5.458 48.432 1.00 89.24 171 LEU A CA 1
ATOM 2707 C C . LEU A 1 171 ? 16.181 -6.860 49.003 1.00 89.37 171 LEU A C 1
ATOM 2708 O O . LEU A 1 171 ? 15.713 -7.829 48.395 1.00 86.64 171 LEU A O 1
ATOM 2724 N N . SER A 1 172 ? 16.856 -6.993 50.147 1.00 84.58 172 SER A N 1
ATOM 2725 C CA . SER A 1 172 ? 17.049 -8.315 50.734 1.00 86.17 172 SER A CA 1
ATOM 2726 C C . SER A 1 172 ? 15.714 -9.010 50.976 1.00 88.74 172 SER A C 1
ATOM 2727 O O . SER A 1 172 ? 15.568 -10.207 50.702 1.00 88.20 172 SER A O 1
ATOM 2735 N N . ASN A 1 173 ? 14.728 -8.273 51.480 1.00 85.90 173 ASN A N 1
ATOM 2736 C CA . ASN A 1 173 ? 13.420 -8.828 51.793 1.00 84.77 173 ASN A CA 1
ATOM 2737 C C . ASN A 1 173 ? 12.455 -8.785 50.616 1.00 87.25 173 ASN A C 1
ATOM 2738 O O . ASN A 1 173 ? 11.311 -9.231 50.755 1.00 94.89 173 ASN A O 1
ATOM 2749 N N . GLU A 1 174 ? 12.881 -8.267 49.468 1.00 93.00 174 GLU A N 1
ATOM 2750 C CA . GLU A 1 174 ? 12.031 -8.128 48.295 1.00 92.83 174 GLU A CA 1
ATOM 2751 C C . GLU A 1 174 ? 12.446 -9.131 47.229 1.00 94.59 174 GLU A C 1
ATOM 2752 O O . GLU A 1 174 ? 13.638 -9.389 47.035 1.00 94.08 174 GLU A O 1
ATOM 2764 N N . GLU A 1 175 ? 11.456 -9.694 46.540 1.00 93.84 175 GLU A N 1
ATOM 2765 C CA . GLU A 1 175 ? 11.692 -10.658 45.471 1.00 99.03 175 GLU A CA 1
ATOM 2766 C C . GLU A 1 175 ? 11.814 -9.894 44.156 1.00 93.94 175 GLU A C 1
ATOM 2767 O O . GLU A 1 175 ? 10.829 -9.338 43.660 1.00 92.78 175 GLU A O 1
ATOM 2779 N N . TYR A 1 176 ? 13.020 -9.867 43.590 1.00 96.82 176 TYR A N 1
ATOM 2780 C CA . TYR A 1 176 ? 13.287 -9.101 42.383 1.00 97.45 176 TYR A CA 1
ATOM 2781 C C . TYR A 1 176 ? 14.183 -9.902 41.450 1.00 99.07 176 TYR A C 1
ATOM 2782 O O . TYR A 1 176 ? 14.940 -10.778 41.875 1.00 94.53 176 TYR A O 1
ATOM 2800 N N . SER A 1 177 ? 14.087 -9.579 40.159 1.00 97.43 177 SER A N 1
ATOM 2801 C CA . SER A 1 177 ? 14.889 -10.232 39.132 1.00 99.83 177 SER A CA 1
ATOM 2802 C C . SER A 1 177 ? 16.172 -9.467 38.834 1.00 100.07 177 SER A C 1
ATOM 2803 O O . SER A 1 177 ? 17.218 -10.079 38.592 1.00 92.18 177 SER A O 1
ATOM 2811 N N . ALA A 1 178 ? 16.113 -8.138 38.849 1.00 106.25 178 ALA A N 1
ATOM 2812 C CA . ALA A 1 178 ? 17.273 -7.304 38.568 1.00 87.07 178 ALA A CA 1
ATOM 2813 C C . ALA A 1 178 ? 16.956 -5.883 39.003 1.00 80.80 178 ALA A C 1
ATOM 2814 O O . ALA A 1 178 ? 15.788 -5.501 39.129 1.00 90.52 178 ALA A O 1
ATOM 2821 N N . PHE A 1 179 ? 18.010 -5.104 39.233 1.00 81.25 179 PHE A N 1
ATOM 2822 C CA . PHE A 1 179 ? 17.864 -3.709 39.618 1.00 81.55 179 PHE A CA 1
ATOM 2823 C C . PHE A 1 179 ? 18.949 -2.884 38.948 1.00 81.28 179 PHE A C 1
ATOM 2824 O O . PHE A 1 179 ? 20.076 -3.347 38.756 1.00 84.64 179 PHE A O 1
ATOM 2841 N N . GLY A 1 180 ? 18.594 -1.652 38.597 1.00 66.94 180 GLY A N 1
ATOM 2842 C CA . GLY A 1 180 ? 19.539 -0.702 38.049 1.00 65.74 180 GLY A CA 1
ATOM 2843 C C . GLY A 1 180 ? 19.679 0.495 38.970 1.00 61.61 180 GLY A C 1
ATOM 2844 O O . GLY A 1 180 ? 18.732 0.882 39.658 1.00 63.04 180 GLY A O 1
ATOM 2848 N N . ILE A 1 181 ? 20.880 1.067 38.993 1.00 57.18 181 ILE A N 1
ATOM 2849 C CA . ILE A 1 181 ? 21.175 2.274 39.757 1.00 59.15 181 ILE A CA 1
ATOM 2850 C C . ILE A 1 181 ? 21.680 3.321 38.777 1.00 60.79 181 ILE A C 1
ATOM 2851 O O . ILE A 1 181 ? 22.724 3.128 38.138 1.00 64.38 181 ILE A O 1
ATOM 2867 N N . MET A 1 182 ? 20.949 4.427 38.662 1.00 55.64 182 MET A N 1
ATOM 2868 C CA . MET A 1 182 ? 21.279 5.498 37.723 1.00 53.39 182 MET A CA 1
ATOM 2869 C C . MET A 1 182 ? 22.034 6.580 38.487 1.00 55.26 182 MET A C 1
ATOM 2870 O O . MET A 1 182 ? 21.446 7.527 39.009 1.00 53.91 182 MET A O 1
ATOM 2884 N N . PHE A 1 183 ? 23.356 6.427 38.557 1.00 57.04 183 PHE A N 1
ATOM 2885 C CA . PHE A 1 183 ? 24.209 7.433 39.181 1.00 60.86 183 PHE A CA 1
ATOM 2886 C C . PHE A 1 183 ? 24.123 8.726 38.378 1.00 56.40 183 PHE A C 1
ATOM 2887 O O . PHE A 1 183 ? 24.638 8.805 37.260 1.00 53.54 183 PHE A O 1
ATOM 2904 N N . PHE A 1 184 ? 23.479 9.741 38.944 1.00 60.32 184 PHE A N 1
ATOM 2905 C CA . PHE A 1 184 ? 23.032 10.914 38.205 1.00 58.45 184 PHE A CA 1
ATOM 2906 C C . PHE A 1 184 ? 23.862 12.130 38.582 1.00 61.38 184 PHE A C 1
ATOM 2907 O O . PHE A 1 184 ? 24.063 12.409 39.769 1.00 67.17 184 PHE A O 1
ATOM 2924 N N . ASP A 1 185 ? 24.336 12.854 37.571 1.00 63.22 185 ASP A N 1
ATOM 2925 C CA . ASP A 1 185 ? 25.020 14.131 37.751 1.00 64.32 185 ASP A CA 1
ATOM 2926 C C . ASP A 1 185 ? 24.060 15.236 37.328 1.00 61.13 185 ASP A C 1
ATOM 2927 O O . ASP A 1 185 ? 23.795 15.412 36.135 1.00 68.59 185 ASP A O 1
ATOM 2936 N N . SER A 1 186 ? 23.549 15.984 38.306 1.00 71.86 186 SER A N 1
ATOM 2937 C CA . SER A 1 186 ? 22.522 16.980 38.020 1.00 70.34 186 SER A CA 1
ATOM 2938 C C . SER A 1 186 ? 23.054 18.135 37.182 1.00 67.84 186 SER A C 1
ATOM 2939 O O . SER A 1 186 ? 22.289 18.760 36.440 1.00 61.90 186 SER A O 1
ATOM 2947 N N . ASP A 1 187 ? 24.350 18.434 37.283 1.00 74.18 187 ASP A N 1
ATOM 2948 C CA . ASP A 1 187 ? 24.882 19.628 36.634 1.00 76.67 187 ASP A CA 1
ATOM 2949 C C . ASP A 1 187 ? 24.984 19.439 35.125 1.00 77.70 187 ASP A C 1
ATOM 2950 O O . ASP A 1 187 ? 24.570 20.310 34.351 1.00 75.63 187 ASP A O 1
ATOM 2959 N N . ASN A 1 188 ? 25.532 18.307 34.686 1.00 89.98 188 ASN A N 1
ATOM 2960 C CA . ASN A 1 188 ? 25.678 18.014 33.267 1.00 74.32 188 ASN A CA 1
ATOM 2961 C C . ASN A 1 188 ? 24.489 17.255 32.691 1.00 74.18 188 ASN A C 1
ATOM 2962 O O . ASN A 1 188 ? 24.457 17.014 31.481 1.00 85.00 188 ASN A O 1
ATOM 2973 N N . LEU A 1 189 ? 23.515 16.880 33.519 1.00 65.38 189 LEU A N 1
ATOM 2974 C CA . LEU A 1 189 ? 22.399 16.044 33.083 1.00 57.63 189 LEU A CA 1
ATOM 2975 C C . LEU A 1 189 ? 22.920 14.788 32.384 1.00 59.05 189 LEU A C 1
ATOM 2976 O O . LEU A 1 189 ? 22.523 14.449 31.267 1.00 58.34 189 LEU A O 1
ATOM 2992 N N . SER A 1 190 ? 23.840 14.102 33.055 1.00 58.52 190 SER A N 1
ATOM 2993 C CA . SER A 1 190 ? 24.382 12.833 32.598 1.00 54.36 190 SER A CA 1
ATOM 2994 C C . SER A 1 190 ? 24.182 11.784 33.681 1.00 56.32 190 SER A C 1
ATOM 2995 O O . SER A 1 190 ? 23.923 12.106 34.845 1.00 67.43 190 SER A O 1
ATOM 3003 N N . MET A 1 191 ? 24.303 10.517 33.294 1.00 51.13 191 MET A N 1
ATOM 3004 C CA . MET A 1 191 ? 24.136 9.430 34.247 1.00 51.31 191 MET A CA 1
ATOM 3005 C C . MET A 1 191 ? 24.978 8.240 33.821 1.00 54.92 191 MET A C 1
ATOM 3006 O O . MET A 1 191 ? 25.266 8.052 32.635 1.00 63.84 191 MET A O 1
ATOM 3020 N N . LYS A 1 192 ? 25.372 7.437 34.811 1.00 54.27 192 LYS A N 1
ATOM 3021 C CA . LYS A 1 192 ? 26.171 6.234 34.605 1.00 54.12 192 LYS A CA 1
ATOM 3022 C C . LYS A 1 192 ? 25.321 5.021 34.969 1.00 56.57 192 LYS A C 1
ATOM 3023 O O . LYS A 1 192 ? 25.325 4.574 36.121 1.00 55.02 192 LYS A O 1
ATOM 3042 N N . PRO A 1 193 ? 24.570 4.453 34.040 1.00 53.87 193 PRO A N 1
ATOM 3043 C CA . PRO A 1 193 ? 23.684 3.333 34.358 1.00 55.59 193 PRO A CA 1
ATOM 3044 C C . PRO A 1 193 ? 24.474 2.103 34.775 1.00 55.10 193 PRO A C 1
ATOM 3045 O O . PRO A 1 193 ? 25.429 1.700 34.108 1.00 57.62 193 PRO A O 1
ATOM 3056 N N . TYR A 1 194 ? 24.063 1.511 35.892 1.00 64.18 194 TYR A N 1
ATOM 3057 C CA . TYR A 1 194 ? 24.574 0.232 36.363 1.00 62.81 194 TYR A CA 1
ATOM 3058 C C . TYR A 1 194 ? 23.406 -0.738 36.488 1.00 59.40 194 TYR A C 1
ATOM 3059 O O . TYR A 1 194 ? 22.261 -0.325 36.685 1.00 57.98 194 TYR A O 1
ATOM 3077 N N . VAL A 1 195 ? 23.698 -2.031 36.366 1.00 60.83 195 VAL A N 1
ATOM 3078 C CA . VAL A 1 195 ? 22.658 -3.057 36.370 1.00 72.28 195 VAL A CA 1
ATOM 3079 C C . VAL A 1 195 ? 23.201 -4.313 37.038 1.00 80.46 195 VAL A C 1
ATOM 3080 O O . VAL A 1 195 ? 24.255 -4.827 36.651 1.00 88.39 195 VAL A O 1
ATOM 3093 N N . TYR A 1 196 ? 22.475 -4.804 38.041 1.00 83.05 196 TYR A N 1
ATOM 3094 C CA . TYR A 1 196 ? 22.784 -6.044 38.743 1.00 88.67 196 TYR A CA 1
ATOM 3095 C C . TYR A 1 196 ? 21.686 -7.059 38.455 1.00 93.79 196 TYR A C 1
ATOM 3096 O O . TYR A 1 196 ? 20.500 -6.714 38.435 1.00 99.46 196 TYR A O 1
ATOM 3114 N N . VAL A 1 197 ? 22.082 -8.310 38.232 1.00 95.32 197 VAL A N 1
ATOM 3115 C CA . VAL A 1 197 ? 21.149 -9.421 38.074 1.00 103.81 197 VAL A CA 1
ATOM 3116 C C . VAL A 1 197 ? 21.476 -10.454 39.145 1.00 108.06 197 VAL A C 1
ATOM 3117 O O . VAL A 1 197 ? 22.547 -11.076 39.110 1.00 110.36 197 VAL A O 1
ATOM 3130 N N . LYS A 1 198 ? 20.561 -10.637 40.102 1.00 109.26 198 LYS A N 1
ATOM 3131 C CA . LYS A 1 198 ? 20.728 -11.714 41.073 1.00 109.01 198 LYS A CA 1
ATOM 3132 C C . LYS A 1 198 ? 20.545 -13.077 40.418 1.00 118.31 198 LYS A C 1
ATOM 3133 O O . LYS A 1 198 ? 21.155 -14.061 40.853 1.00 116.80 198 LYS A O 1
ATOM 3152 N N . GLU A 1 199 ? 19.711 -13.154 39.378 1.00 120.23 199 GLU A N 1
ATOM 3153 C CA . GLU A 1 199 ? 19.536 -14.404 38.646 1.00 124.58 199 GLU A CA 1
ATOM 3154 C C . GLU A 1 199 ? 20.839 -14.879 38.019 1.00 121.77 199 GLU A C 1
ATOM 3155 O O . GLU A 1 199 ? 20.993 -16.080 37.770 1.00 125.11 199 GLU A O 1
ATOM 3167 N N . VAL A 1 200 ? 21.776 -13.967 37.759 1.00 120.32 200 VAL A N 1
ATOM 3168 C CA . VAL A 1 200 ? 23.105 -14.309 37.271 1.00 126.75 200 VAL A CA 1
ATOM 3169 C C . VAL A 1 200 ? 24.205 -13.800 38.189 1.00 121.64 200 VAL A C 1
ATOM 3170 O O . VAL A 1 200 ? 25.387 -13.976 37.876 1.00 110.94 200 VAL A O 1
ATOM 3183 N N . GLY A 1 201 ? 23.853 -13.173 39.311 1.00 120.95 201 GLY A N 1
ATOM 3184 C CA . GLY A 1 201 ? 24.824 -12.693 40.275 1.00 111.16 201 GLY A CA 1
ATOM 3185 C C . GLY A 1 201 ? 25.983 -11.939 39.658 1.00 108.07 201 GLY A C 1
ATOM 3186 O O . GLY A 1 201 ? 27.112 -12.438 39.641 1.00 107.45 201 GLY A O 1
ATOM 3190 N N . SER A 1 202 ? 25.722 -10.737 39.151 1.00 107.68 202 SER A N 1
ATOM 3191 C CA . SER A 1 202 ? 26.761 -9.953 38.498 1.00 107.43 202 SER A CA 1
ATOM 3192 C C . SER A 1 202 ? 26.235 -8.553 38.226 1.00 99.29 202 SER A C 1
ATOM 3193 O O . SER A 1 202 ? 25.035 -8.360 38.007 1.00 102.40 202 SER A O 1
ATOM 3201 N N . GLY A 1 203 ? 27.147 -7.585 38.244 1.00 87.95 203 GLY A N 1
ATOM 3202 C CA . GLY A 1 203 ? 26.816 -6.205 37.945 1.00 84.09 203 GLY A CA 1
ATOM 3203 C C . GLY A 1 203 ? 27.627 -5.700 36.766 1.00 89.44 203 GLY A C 1
ATOM 3204 O O . GLY A 1 203 ? 28.765 -6.122 36.550 1.00 85.33 203 GLY A O 1
ATOM 3208 N N . VAL A 1 204 ? 27.028 -4.789 35.999 1.00 84.95 204 VAL A N 1
ATOM 3209 C CA . VAL A 1 204 ? 27.658 -4.237 34.803 1.00 75.22 204 VAL A CA 1
ATOM 3210 C C . VAL A 1 204 ? 27.285 -2.764 34.680 1.00 67.13 204 VAL A C 1
ATOM 3211 O O . VAL A 1 204 ? 26.107 -2.405 34.778 1.00 70.65 204 VAL A O 1
ATOM 3224 N N . TYR A 1 205 ? 28.286 -1.914 34.466 1.00 68.82 205 TYR A N 1
ATOM 3225 C CA . TYR A 1 205 ? 28.065 -0.494 34.193 1.00 68.62 205 TYR A CA 1
ATOM 3226 C C . TYR A 1 205 ? 27.877 -0.338 32.686 1.00 66.23 205 TYR A C 1
ATOM 3227 O O . TYR A 1 205 ? 28.845 -0.356 31.923 1.00 67.56 205 TYR A O 1
ATOM 3245 N N . GLU A 1 206 ? 26.628 -0.178 32.257 1.00 66.89 206 GLU A N 1
ATOM 3246 C CA . GLU A 1 206 ? 26.311 -0.180 30.838 1.00 67.40 206 GLU A CA 1
ATOM 3247 C C . GLU A 1 206 ? 26.740 1.127 30.173 1.00 67.22 206 GLU A C 1
ATOM 3248 O O . GLU A 1 206 ? 26.875 2.172 30.814 1.00 67.64 206 GLU A O 1
ATOM 3260 N N . ASN A 1 207 ? 26.954 1.052 28.856 1.00 74.97 207 ASN A N 1
ATOM 3261 C CA . ASN A 1 207 ? 27.220 2.260 28.083 1.00 72.74 207 ASN A CA 1
ATOM 3262 C C . ASN A 1 207 ? 25.978 3.137 27.984 1.00 66.65 207 ASN A C 1
ATOM 3263 O O . ASN A 1 207 ? 26.089 4.355 27.812 1.00 63.17 207 ASN A O 1
ATOM 3274 N N . SER A 1 208 ? 24.795 2.539 28.095 1.00 65.69 208 SER A N 1
ATOM 3275 C CA . SER A 1 208 ? 23.542 3.273 27.977 1.00 62.19 208 SER A CA 1
ATOM 3276 C C . SER A 1 208 ? 22.408 2.355 28.414 1.00 61.85 208 SER A C 1
ATOM 3277 O O . SER A 1 208 ? 22.551 1.129 28.432 1.00 63.12 208 SER A O 1
ATOM 3285 N N . SER A 1 209 ? 21.281 2.967 28.772 1.00 56.11 209 SER A N 1
ATOM 3286 C CA . SER A 1 209 ? 20.114 2.211 29.212 1.00 63.38 209 SER A CA 1
ATOM 3287 C C . SER A 1 209 ? 18.862 3.012 28.892 1.00 60.19 209 SER A C 1
ATOM 3288 O O . SER A 1 209 ? 18.716 4.147 29.353 1.00 56.74 209 SER A O 1
ATOM 3296 N N . ALA A 1 210 ? 17.961 2.420 28.107 1.00 65.09 210 ALA A N 1
ATOM 3297 C CA . ALA A 1 210 ? 16.721 3.105 27.761 1.00 65.33 210 ALA A CA 1
ATOM 3298 C C . ALA A 1 210 ? 15.771 3.146 28.951 1.00 67.62 210 ALA A C 1
ATOM 3299 O O . ALA A 1 210 ? 15.283 4.218 29.334 1.00 56.47 210 ALA A O 1
ATOM 3306 N N . SER A 1 211 ? 15.490 1.985 29.548 1.00 77.44 211 SER A N 1
ATOM 3307 C CA . SER A 1 211 ? 14.606 1.948 30.709 1.00 64.81 211 SER A CA 1
ATOM 3308 C C . SER A 1 211 ? 15.115 2.867 31.810 1.00 56.63 211 SER A C 1
ATOM 3309 O O . SER A 1 211 ? 14.340 3.616 32.414 1.00 57.82 211 SER A O 1
ATOM 3317 N N . GLY A 1 212 ? 16.420 2.827 32.083 1.00 51.51 212 GLY A N 1
ATOM 3318 C CA . GLY A 1 212 ? 16.980 3.739 33.065 1.00 54.83 212 GLY A CA 1
ATOM 3319 C C . GLY A 1 212 ? 16.692 5.192 32.737 1.00 52.16 212 GLY A C 1
ATOM 3320 O O . GLY A 1 212 ? 16.364 5.985 33.622 1.00 58.90 212 GLY A O 1
ATOM 3324 N N . THR A 1 213 ? 16.800 5.558 31.456 1.00 63.76 213 THR A N 1
ATOM 3325 C CA . THR A 1 213 ? 16.542 6.938 31.061 1.00 58.88 213 THR A CA 1
ATOM 3326 C C . THR A 1 213 ? 15.091 7.334 31.310 1.00 49.79 213 THR A C 1
ATOM 3327 O O . THR A 1 213 ? 14.811 8.504 31.596 1.00 43.92 213 THR A O 1
ATOM 3338 N N . THR A 1 214 ? 14.156 6.388 31.192 1.00 52.44 214 THR A N 1
ATOM 3339 C CA . THR A 1 214 ? 12.775 6.684 31.559 1.00 53.06 214 THR A CA 1
ATOM 3340 C C . THR A 1 214 ? 12.649 6.884 33.063 1.00 52.37 214 THR A C 1
ATOM 3341 O O . THR A 1 214 ? 11.985 7.822 33.519 1.00 51.74 214 THR A O 1
ATOM 3352 N N . ALA A 1 215 ? 13.287 6.014 33.850 1.00 55.27 215 ALA A N 1
ATOM 3353 C CA . ALA A 1 215 ? 13.243 6.155 35.301 1.00 53.05 215 ALA A CA 1
ATOM 3354 C C . ALA A 1 215 ? 13.685 7.550 35.721 1.00 52.94 215 ALA A C 1
ATOM 3355 O O . ALA A 1 215 ? 12.960 8.261 36.424 1.00 50.36 215 ALA A O 1
ATOM 3362 N N . LEU A 1 216 ? 14.876 7.964 35.284 1.00 51.47 216 LEU A N 1
ATOM 3363 C CA . LEU A 1 216 ? 15.351 9.305 35.609 1.00 52.76 216 LEU A CA 1
ATOM 3364 C C . LEU A 1 216 ? 14.416 10.371 35.055 1.00 51.63 216 LEU A C 1
ATOM 3365 O O . LEU A 1 216 ? 14.242 11.425 35.676 1.00 52.83 216 LEU A O 1
ATOM 3381 N N . GLY A 1 217 ? 13.808 10.118 33.896 1.00 52.96 217 GLY A N 1
ATOM 3382 C CA . GLY A 1 217 ? 12.852 11.071 33.356 1.00 59.52 217 GLY A CA 1
ATOM 3383 C C . GLY A 1 217 ? 11.626 11.214 34.237 1.00 53.59 217 GLY A C 1
ATOM 3384 O O . GLY A 1 217 ? 11.182 12.325 34.537 1.00 49.37 217 GLY A O 1
ATOM 3388 N N . TYR A 1 218 ? 11.057 10.082 34.660 1.00 53.54 218 TYR A N 1
ATOM 3389 C CA . TYR A 1 218 ? 9.953 10.125 35.611 1.00 50.57 218 TYR A CA 1
ATOM 3390 C C . TYR A 1 218 ? 10.367 10.852 36.884 1.00 51.87 218 TYR A C 1
ATOM 3391 O O . TYR A 1 218 ? 9.620 11.690 37.402 1.00 47.80 218 TYR A O 1
ATOM 3409 N N . TYR A 1 219 ? 11.563 10.548 37.396 1.00 49.83 219 TYR A N 1
ATOM 3410 C CA . TYR A 1 219 ? 12.031 11.176 38.627 1.00 53.15 219 TYR A CA 1
ATOM 3411 C C . TYR A 1 219 ? 12.213 12.677 38.446 1.00 58.51 219 TYR A C 1
ATOM 3412 O O . TYR A 1 219 ? 11.943 13.458 39.366 1.00 61.89 219 TYR A O 1
ATOM 3430 N N . LEU A 1 220 ? 12.668 13.102 37.266 1.00 58.81 220 LEU A N 1
ATOM 3431 C CA . LEU A 1 220 ? 12.867 14.522 37.010 1.00 61.23 220 LEU A CA 1
ATOM 3432 C C . LEU A 1 220 ? 11.568 15.249 36.689 1.00 58.67 220 LEU A C 1
ATOM 3433 O O . LEU A 1 220 ? 11.520 16.478 36.800 1.00 59.11 220 LEU A O 1
ATOM 3449 N N . LYS A 1 221 ? 10.521 14.527 36.288 1.00 55.17 221 LYS A N 1
ATOM 3450 C CA . LYS A 1 221 ? 9.224 15.160 36.079 1.00 60.52 221 LYS A CA 1
ATOM 3451 C C . LYS A 1 221 ? 8.549 15.474 37.410 1.00 64.81 221 LYS A C 1
ATOM 3452 O O . LYS A 1 221 ? 7.901 16.517 37.551 1.00 58.34 221 LYS A O 1
ATOM 3471 N N . LYS A 1 222 ? 8.698 14.590 38.396 1.00 60.23 222 LYS A N 1
ATOM 3472 C CA . LYS A 1 222 ? 8.095 14.827 39.700 1.00 68.93 222 LYS A CA 1
ATOM 3473 C C . LYS A 1 222 ? 8.866 15.880 40.487 1.00 66.31 222 LYS A C 1
ATOM 3474 O O . LYS A 1 222 ? 8.263 16.724 41.158 1.00 66.34 222 LYS A O 1
ATOM 3493 N N . CYS A 1 223 ? 10.196 15.848 40.405 1.00 70.55 223 CYS A N 1
ATOM 3494 C CA . CYS A 1 223 ? 11.011 16.718 41.245 1.00 72.82 223 CYS A CA 1
ATOM 3495 C C . CYS A 1 223 ? 11.189 18.102 40.632 1.00 72.77 223 CYS A C 1
ATOM 3496 O O . CYS A 1 223 ? 11.078 19.110 41.338 1.00 81.61 223 CYS A O 1
ATOM 3504 N N . LYS A 1 224 ? 11.468 18.174 39.332 1.00 73.54 224 LYS A N 1
ATOM 3505 C CA . LYS A 1 224 ? 11.750 19.441 38.674 1.00 83.08 224 LYS A CA 1
ATOM 3506 C C . LYS A 1 224 ? 10.774 19.772 37.552 1.00 78.07 224 LYS A C 1
ATOM 3507 O O . LYS A 1 224 ? 10.919 20.824 36.917 1.00 78.41 224 LYS A O 1
ATOM 3526 N N . ASN A 1 225 ? 9.790 18.915 37.285 1.00 75.32 225 ASN A N 1
ATOM 3527 C CA . ASN A 1 225 ? 8.772 19.187 36.272 1.00 72.31 225 ASN A CA 1
ATOM 3528 C C . ASN A 1 225 ? 9.384 19.290 34.875 1.00 70.64 225 ASN A C 1
ATOM 3529 O O . ASN A 1 225 ? 8.952 20.094 34.045 1.00 60.34 225 ASN A O 1
ATOM 3540 N N . LEU A 1 226 ? 10.391 18.461 34.609 1.00 70.87 226 LEU A N 1
ATOM 3541 C CA . LEU A 1 226 ? 11.043 18.424 33.305 1.00 63.39 226 LEU A CA 1
ATOM 3542 C C . LEU A 1 226 ? 10.369 17.371 32.433 1.00 59.77 226 LEU A C 1
ATOM 3543 O O . LEU A 1 226 ? 10.398 16.179 32.757 1.00 57.27 226 LEU A O 1
ATOM 3559 N N . ASP A 1 227 ? 9.771 17.811 31.326 1.00 60.46 227 ASP A N 1
ATOM 3560 C CA . ASP A 1 227 ? 9.111 16.878 30.419 1.00 63.41 227 ASP A CA 1
ATOM 3561 C C . ASP A 1 227 ? 10.126 16.100 29.584 1.00 61.58 227 ASP A C 1
ATOM 3562 O O . ASP A 1 227 ? 10.039 14.873 29.477 1.00 55.64 227 ASP A O 1
ATOM 3571 N N . ARG A 1 228 ? 11.089 16.797 28.981 1.00 59.59 228 ARG A N 1
ATOM 3572 C CA . ARG A 1 228 ? 12.070 16.160 28.115 1.00 56.13 228 ARG A CA 1
ATOM 3573 C C . ARG A 1 228 ? 13.455 16.728 28.385 1.00 50.40 228 ARG A C 1
ATOM 3574 O O . ARG A 1 228 ? 13.611 17.931 28.614 1.00 50.48 228 ARG A O 1
ATOM 3595 N N . ALA A 1 229 ? 14.457 15.852 28.351 1.00 46.01 229 ALA A N 1
ATOM 3596 C CA . ALA A 1 229 ? 15.842 16.261 28.517 1.00 52.09 229 ALA A CA 1
ATOM 3597 C C . ALA A 1 229 ? 16.749 15.249 27.826 1.00 56.90 229 ALA A C 1
ATOM 3598 O O . ALA A 1 229 ? 16.385 14.081 27.657 1.00 49.54 229 ALA A O 1
ATOM 3605 N N . LYS A 1 230 ? 17.930 15.712 27.425 1.00 45.99 230 LYS A N 1
ATOM 3606 C CA . LYS A 1 230 ? 18.959 14.836 26.883 1.00 50.16 230 LYS A CA 1
ATOM 3607 C C . LYS A 1 230 ? 19.831 14.356 28.036 1.00 45.49 230 LYS A C 1
ATOM 3608 O O . LYS A 1 230 ? 20.414 15.171 28.759 1.00 45.53 230 LYS A O 1
ATOM 3627 N N . ILE A 1 231 ? 19.912 13.041 28.212 1.00 45.11 231 ILE A N 1
ATOM 3628 C CA . ILE A 1 231 ? 20.712 12.432 29.265 1.00 46.67 231 ILE A CA 1
ATOM 3629 C C . ILE A 1 231 ? 21.937 11.813 28.608 1.00 52.76 231 ILE A C 1
ATOM 3630 O O . ILE A 1 231 ? 21.836 10.790 27.917 1.00 50.56 231 ILE A O 1
ATOM 3646 N N . VAL A 1 232 ? 23.097 12.434 28.819 1.00 51.26 232 VAL A N 1
ATOM 3647 C CA . VAL A 1 232 ? 24.339 11.878 28.304 1.00 53.94 232 VAL A CA 1
ATOM 3648 C C . VAL A 1 232 ? 24.702 10.637 29.108 1.00 54.94 232 VAL A C 1
ATOM 3649 O O . VAL A 1 232 ? 24.617 10.626 30.344 1.00 52.16 232 VAL A O 1
ATOM 3662 N N . GLN A 1 233 ? 25.107 9.582 28.407 1.00 55.66 233 GLN A N 1
ATOM 3663 C CA . GLN A 1 233 ? 25.486 8.332 29.055 1.00 56.38 233 GLN A CA 1
ATOM 3664 C C . GLN A 1 233 ? 26.948 8.030 28.743 1.00 52.12 233 GLN A C 1
ATOM 3665 O O . GLN A 1 233 ? 27.564 8.734 27.933 1.00 59.66 233 GLN A O 1
ATOM 3679 N N . PRO A 1 234 ? 27.538 7.008 29.372 1.00 53.77 234 PRO A N 1
ATOM 3680 C CA . PRO A 1 234 ? 28.987 6.790 29.219 1.00 59.64 234 PRO A CA 1
ATOM 3681 C C . PRO A 1 234 ? 29.483 6.807 27.781 1.00 58.88 234 PRO A C 1
ATOM 3682 O O . PRO A 1 234 ? 30.519 7.421 27.500 1.00 62.17 234 PRO A O 1
ATOM 3693 N N . ASN A 1 235 ? 28.777 6.151 26.860 1.00 57.73 235 ASN A N 1
ATOM 3694 C CA . ASN A 1 235 ? 29.179 6.093 25.460 1.00 56.90 235 ASN A CA 1
ATOM 3695 C C . ASN A 1 235 ? 27.931 6.197 24.579 1.00 56.80 235 ASN A C 1
ATOM 3696 O O . ASN A 1 235 ? 27.628 5.337 23.756 1.00 56.21 235 ASN A O 1
ATOM 3707 N N . GLY A 1 236 ? 27.194 7.282 24.759 1.00 55.75 236 GLY A N 1
ATOM 3708 C CA . GLY A 1 236 ? 25.981 7.514 24.004 1.00 47.00 236 GLY A CA 1
ATOM 3709 C C . GLY A 1 236 ? 25.122 8.537 24.712 1.00 49.98 236 GLY A C 1
ATOM 3710 O O . GLY A 1 236 ? 25.499 9.093 25.744 1.00 53.33 236 GLY A O 1
ATOM 3714 N N . TRP A 1 237 ? 23.950 8.778 24.131 1.00 47.31 237 TRP A N 1
ATOM 3715 C CA . TRP A 1 237 ? 22.987 9.679 24.745 1.00 45.69 237 TRP A CA 1
ATOM 3716 C C . TRP A 1 237 ? 21.583 9.285 24.320 1.00 49.88 237 TRP A C 1
ATOM 3717 O O . TRP A 1 237 ? 21.364 8.864 23.182 1.00 49.74 237 TRP A O 1
ATOM 3738 N N . LEU A 1 238 ? 20.640 9.418 25.252 1.00 51.68 238 LEU A N 1
ATOM 3739 C CA . LEU A 1 238 ? 19.228 9.193 24.993 1.00 46.76 238 LEU A CA 1
ATOM 3740 C C . LEU A 1 238 ? 18.443 10.397 25.488 1.00 45.14 238 LEU A C 1
ATOM 3741 O O . LEU A 1 238 ? 18.875 11.105 26.401 1.00 48.17 238 LEU A O 1
ATOM 3757 N N . GLU A 1 239 ? 17.285 10.626 24.877 1.00 45.34 239 GLU A N 1
ATOM 3758 C CA . GLU A 1 239 ? 16.401 11.720 25.253 1.00 50.75 239 GLU A CA 1
ATOM 3759 C C . GLU A 1 239 ? 15.044 11.148 25.635 1.00 54.10 239 GLU A C 1
ATOM 3760 O O . GLU A 1 239 ? 14.389 10.497 24.814 1.00 51.48 239 GLU A O 1
ATOM 3772 N N . TYR A 1 240 ? 14.627 11.384 26.877 1.00 53.72 240 TYR A N 1
ATOM 3773 C CA . TYR A 1 240 ? 13.286 11.022 27.312 1.00 53.38 240 TYR A CA 1
ATOM 3774 C C . TYR A 1 240 ? 12.338 12.179 27.023 1.00 50.52 240 TYR A C 1
ATOM 3775 O O . TYR A 1 240 ? 12.707 13.349 27.162 1.00 45.44 240 TYR A O 1
ATOM 3793 N N . ILE A 1 241 ? 11.122 11.846 26.596 1.00 51.24 241 ILE A N 1
ATOM 3794 C CA . ILE A 1 241 ? 10.117 12.841 26.240 1.00 59.28 241 ILE A CA 1
ATOM 3795 C C . ILE A 1 241 ? 8.778 12.375 26.796 1.00 68.88 241 ILE A C 1
ATOM 3796 O O . ILE A 1 241 ? 8.264 11.327 26.387 1.00 62.98 241 ILE A O 1
ATOM 3812 N N . ILE A 1 242 ? 8.213 13.144 27.726 1.00 72.77 242 ILE A N 1
ATOM 3813 C CA . ILE A 1 242 ? 6.897 12.860 28.287 1.00 74.37 242 ILE A CA 1
ATOM 3814 C C . ILE A 1 242 ? 5.885 13.766 27.600 1.00 80.50 242 ILE A C 1
ATOM 3815 O O . ILE A 1 242 ? 5.970 14.996 27.699 1.00 82.14 242 ILE A O 1
ATOM 3831 N N . GLU A 1 243 ? 4.926 13.160 26.904 1.00 86.85 243 GLU A N 1
ATOM 3832 C CA . GLU A 1 243 ? 3.920 13.905 26.153 1.00 105.61 243 GLU A CA 1
ATOM 3833 C C . GLU A 1 243 ? 2.577 13.210 26.320 1.00 94.16 243 GLU A C 1
ATOM 3834 O O . GLU A 1 243 ? 2.451 12.018 26.022 1.00 91.03 243 GLU A O 1
ATOM 3846 N N . ASN A 1 244 ? 1.582 13.960 26.789 1.00 97.13 244 ASN A N 1
ATOM 3847 C CA . ASN A 1 244 ? 0.232 13.444 26.993 1.00 98.59 244 ASN A CA 1
ATOM 3848 C C . ASN A 1 244 ? 0.255 12.178 27.848 1.00 103.24 244 ASN A C 1
ATOM 3849 O O . ASN A 1 244 ? -0.306 11.139 27.492 1.00 102.23 244 ASN A O 1
ATOM 3860 N N . ASP A 1 245 ? 0.924 12.275 28.999 1.00 97.09 245 ASP A N 1
ATOM 3861 C CA . ASP A 1 245 ? 0.963 11.187 29.976 1.00 96.78 245 ASP A CA 1
ATOM 3862 C C . ASP A 1 245 ? 1.510 9.903 29.355 1.00 93.15 245 ASP A C 1
ATOM 3863 O O . ASP A 1 245 ? 1.034 8.801 29.636 1.00 95.02 245 ASP A O 1
ATOM 3872 N N . GLU A 1 246 ? 2.514 10.045 28.493 1.00 94.67 246 GLU A N 1
ATOM 3873 C CA . GLU A 1 246 ? 3.203 8.904 27.906 1.00 80.49 246 GLU A CA 1
ATOM 3874 C C . GLU A 1 246 ? 4.700 9.176 27.941 1.00 65.80 246 GLU A C 1
ATOM 3875 O O . GLU A 1 246 ? 5.137 10.327 27.975 1.00 61.10 246 GLU A O 1
ATOM 3887 N N . MET A 1 247 ? 5.485 8.103 27.938 1.00 56.45 247 MET A N 1
ATOM 3888 C CA . MET A 1 247 ? 6.940 8.190 28.007 1.00 64.13 247 MET A CA 1
ATOM 3889 C C . MET A 1 247 ? 7.548 7.707 26.695 1.00 59.81 247 MET A C 1
ATOM 3890 O O . MET A 1 247 ? 7.173 6.647 26.182 1.00 54.10 247 MET A O 1
ATOM 3904 N N . TYR A 1 248 ? 8.483 8.488 26.160 1.00 54.93 248 TYR A N 1
ATOM 3905 C CA . TYR A 1 248 ? 9.175 8.155 24.926 1.00 54.59 248 TYR A CA 1
ATOM 3906 C C . TYR A 1 248 ? 10.677 8.278 25.140 1.00 58.19 248 TYR A C 1
ATOM 3907 O O . TYR A 1 248 ? 11.144 8.972 26.049 1.00 53.12 248 TYR A O 1
ATOM 3925 N N . ILE A 1 249 ? 11.433 7.587 24.287 1.00 55.87 249 ILE A N 1
ATOM 3926 C CA . ILE A 1 249 ? 12.889 7.658 24.280 1.00 52.95 249 ILE A CA 1
ATOM 3927 C C . ILE A 1 249 ? 13.338 7.912 22.848 1.00 56.17 249 ILE A C 1
ATOM 3928 O O . ILE A 1 249 ? 13.036 7.119 21.947 1.00 52.35 249 ILE A O 1
ATOM 3944 N N . ASP A 1 250 ? 14.055 9.011 22.639 1.00 48.67 250 ASP A N 1
ATOM 3945 C CA . ASP A 1 250 ? 14.673 9.334 21.366 1.00 51.91 250 ASP A CA 1
ATOM 3946 C C . ASP A 1 250 ? 16.185 9.240 21.519 1.00 54.92 250 ASP A C 1
ATOM 3947 O O . ASP A 1 250 ? 16.727 9.438 22.612 1.00 52.38 250 ASP A O 1
ATOM 3956 N N . GLY A 1 251 ? 16.866 8.928 20.419 1.00 50.97 251 GLY A N 1
ATOM 3957 C CA . GLY A 1 251 ? 18.303 8.797 20.448 1.00 57.70 251 GLY A CA 1
ATOM 3958 C C . GLY A 1 251 ? 18.902 8.332 19.139 1.00 55.89 251 GLY A C 1
ATOM 3959 O O . GLY A 1 251 ? 18.198 7.942 18.200 1.00 51.62 251 GLY A O 1
ATOM 3963 N N . PRO A 1 252 ? 20.232 8.355 19.061 1.00 57.84 252 PRO A N 1
ATOM 3964 C CA . PRO A 1 252 ? 20.920 8.006 17.812 1.00 49.21 252 PRO A CA 1
ATOM 3965 C C . PRO A 1 252 ? 21.151 6.512 17.650 1.00 49.14 252 PRO A C 1
ATOM 3966 O O . PRO A 1 252 ? 21.457 5.789 18.600 1.00 54.63 252 PRO A O 1
ATOM 3977 N N . VAL A 1 253 ? 21.003 6.050 16.412 1.00 52.44 253 VAL A N 1
ATOM 3978 C CA . VAL A 1 253 ? 21.252 4.662 16.042 1.00 58.28 253 VAL A CA 1
ATOM 3979 C C . VAL A 1 253 ? 22.105 4.654 14.780 1.00 54.89 253 VAL A C 1
ATOM 3980 O O . VAL A 1 253 ? 21.823 5.393 13.831 1.00 48.02 253 VAL A O 1
ATOM 3993 N N . GLU A 1 254 ? 23.141 3.817 14.769 1.00 56.95 254 GLU A N 1
ATOM 3994 C CA . GLU A 1 254 ? 24.049 3.712 13.634 1.00 54.94 254 GLU A CA 1
ATOM 3995 C C . GLU A 1 254 ? 24.182 2.256 13.218 1.00 52.34 254 GLU A C 1
ATOM 3996 O O . GLU A 1 254 ? 24.519 1.398 14.041 1.00 46.38 254 GLU A O 1
ATOM 4008 N N . ILE A 1 255 ? 23.920 1.982 11.941 1.00 56.76 255 ILE A N 1
ATOM 4009 C CA . ILE A 1 255 ? 24.163 0.652 11.394 1.00 55.59 255 ILE A CA 1
ATOM 4010 C C . ILE A 1 255 ? 25.668 0.471 11.238 1.00 50.25 255 ILE A C 1
ATOM 4011 O O . ILE A 1 255 ? 26.317 1.192 10.472 1.00 53.37 255 ILE A O 1
ATOM 4027 N N . ILE A 1 256 ? 26.232 -0.478 11.978 1.00 52.05 256 ILE A N 1
ATOM 4028 C CA . ILE A 1 256 ? 27.681 -0.647 12.022 1.00 59.63 256 ILE A CA 1
ATOM 4029 C C . ILE A 1 256 ? 28.162 -1.620 10.954 1.00 56.04 256 ILE A C 1
ATOM 4030 O O . ILE A 1 256 ? 29.126 -1.343 10.240 1.00 47.20 256 ILE A O 1
ATOM 4046 N N . ALA A 1 257 ? 27.518 -2.778 10.835 1.00 54.35 257 ALA A N 1
ATOM 4047 C CA . ALA A 1 257 ? 28.032 -3.815 9.957 1.00 48.18 257 ALA A CA 1
ATOM 4048 C C . ALA A 1 257 ? 26.926 -4.796 9.606 1.00 46.45 257 ALA A C 1
ATOM 4049 O O . ALA A 1 257 ? 26.006 -5.029 10.393 1.00 55.04 257 ALA A O 1
ATOM 4056 N N . GLU A 1 258 ? 27.039 -5.370 8.412 1.00 54.93 258 GLU A N 1
ATOM 4057 C CA . GLU A 1 258 ? 26.126 -6.389 7.915 1.00 52.73 258 GLU A CA 1
ATOM 4058 C C . GLU A 1 258 ? 26.949 -7.546 7.367 1.00 53.60 258 GLU A C 1
ATOM 4059 O O . GLU A 1 258 ? 28.066 -7.351 6.880 1.00 53.66 258 GLU A O 1
ATOM 4071 N N . GLY A 1 259 ? 26.400 -8.745 7.450 1.00 46.84 259 GLY A N 1
ATOM 4072 C CA . GLY A 1 259 ? 27.076 -9.893 6.876 1.00 53.04 259 GLY A CA 1
ATOM 4073 C C . GLY A 1 259 ? 26.704 -11.173 7.603 1.00 46.38 259 GLY A C 1
ATOM 4074 O O . GLY A 1 259 ? 25.575 -11.334 8.058 1.00 57.66 259 GLY A O 1
ATOM 4078 N N . LYS A 1 260 ? 27.682 -12.072 7.687 1.00 45.51 260 LYS A N 1
ATOM 4079 C CA . LYS A 1 260 ? 27.488 -13.407 8.231 1.00 55.34 260 LYS A CA 1
ATOM 4080 C C . LYS A 1 260 ? 28.427 -13.638 9.407 1.00 57.61 260 LYS A C 1
ATOM 4081 O O . LYS A 1 260 ? 29.563 -13.153 9.412 1.00 50.92 260 LYS A O 1
ATOM 4100 N N . ILE A 1 261 ? 27.942 -14.385 10.399 1.00 50.78 261 ILE A N 1
ATOM 4101 C CA . ILE A 1 261 ? 28.735 -14.781 11.555 1.00 56.55 261 ILE A CA 1
ATOM 4102 C C . ILE A 1 261 ? 28.815 -16.302 11.574 1.00 51.84 261 ILE A C 1
ATOM 4103 O O . ILE A 1 261 ? 27.906 -16.995 11.108 1.00 52.42 261 ILE A O 1
ATOM 4119 N N . TYR A 1 262 ? 29.923 -16.819 12.104 1.00 52.74 262 TYR A N 1
ATOM 4120 C CA . TYR A 1 262 ? 30.154 -18.255 12.213 1.00 57.61 262 TYR A CA 1
ATOM 4121 C C . TYR A 1 262 ? 30.250 -18.632 13.683 1.00 61.31 262 TYR A C 1
ATOM 4122 O O . TYR A 1 262 ? 31.083 -18.083 14.413 1.00 60.64 262 TYR A O 1
ATOM 4140 N N . ILE A 1 263 ? 29.402 -19.567 14.113 1.00 67.22 263 ILE A N 1
ATOM 4141 C CA . ILE A 1 263 ? 29.400 -20.062 15.484 1.00 73.01 263 ILE A CA 1
ATOM 4142 C C . ILE A 1 263 ? 29.447 -21.585 15.450 1.00 72.85 263 ILE A C 1
ATOM 4143 O O . ILE A 1 263 ? 28.801 -22.217 14.605 1.00 67.80 263 ILE A O 1
ATOM 4159 N N . GLY A 1 264 ? 30.209 -22.169 16.370 1.00 69.12 264 GLY A N 1
ATOM 4160 C CA . GLY A 1 264 ? 30.322 -23.613 16.465 1.00 71.70 264 GLY A CA 1
ATOM 4161 C C . GLY A 1 264 ? 29.276 -24.218 17.383 1.00 78.93 264 GLY A C 1
ATOM 4162 O O . GLY A 1 264 ? 29.061 -23.739 18.497 1.00 75.67 264 GLY A O 1
ATOM 4166 N N . LYS B 1 4 ? -10.988 -29.557 83.128 1.00 96.47 4 LYS B N 1
ATOM 4167 C CA . LYS B 1 4 ? -10.061 -28.935 84.068 1.00 97.76 4 LYS B CA 1
ATOM 4168 C C . LYS B 1 4 ? -10.048 -27.422 83.879 1.00 100.74 4 LYS B C 1
ATOM 4169 O O . LYS B 1 4 ? -10.145 -26.927 82.754 1.00 96.41 4 LYS B O 1
ATOM 4188 N N . VAL B 1 5 ? -9.926 -26.692 84.986 1.00 93.56 5 VAL B N 1
ATOM 4189 C CA . VAL B 1 5 ? -9.944 -25.234 84.984 1.00 93.25 5 VAL B CA 1
ATOM 4190 C C . VAL B 1 5 ? -8.555 -24.731 85.350 1.00 85.69 5 VAL B C 1
ATOM 4191 O O . VAL B 1 5 ? -7.981 -25.153 86.362 1.00 83.11 5 VAL B O 1
ATOM 4204 N N . GLN B 1 6 ? -8.020 -23.831 84.531 1.00 83.07 6 GLN B N 1
ATOM 4205 C CA . GLN B 1 6 ? -6.726 -23.209 84.778 1.00 81.64 6 GLN B CA 1
ATOM 4206 C C . GLN B 1 6 ? -6.938 -21.843 85.417 1.00 74.60 6 GLN B C 1
ATOM 4207 O O . GLN B 1 6 ? -7.744 -21.043 84.929 1.00 72.94 6 GLN B O 1
ATOM 4221 N N . VAL B 1 7 ? -6.218 -21.583 86.506 1.00 73.61 7 VAL B N 1
ATOM 4222 C CA . VAL B 1 7 ? -6.287 -20.317 87.226 1.00 69.65 7 VAL B CA 1
ATOM 4223 C C . VAL B 1 7 ? -4.959 -19.595 87.044 1.00 69.09 7 VAL B C 1
ATOM 4224 O O . VAL B 1 7 ? -3.894 -20.163 87.316 1.00 65.79 7 VAL B O 1
ATOM 4237 N N . LEU B 1 8 ? -5.021 -18.346 86.583 1.00 63.42 8 LEU B N 1
ATOM 4238 C CA . LEU B 1 8 ? -3.831 -17.558 86.303 1.00 63.37 8 LEU B CA 1
ATOM 4239 C C . LEU B 1 8 ? -3.946 -16.179 86.931 1.00 56.39 8 LEU B C 1
ATOM 4240 O O . LEU B 1 8 ? -4.993 -15.532 86.842 1.00 58.40 8 LEU B O 1
ATOM 4256 N N . ASP B 1 9 ? -2.860 -15.730 87.556 1.00 55.02 9 ASP B N 1
ATOM 4257 C CA . ASP B 1 9 ? -2.781 -14.354 88.027 1.00 58.71 9 ASP B CA 1
ATOM 4258 C C . ASP B 1 9 ? -2.741 -13.407 86.834 1.00 56.07 9 ASP B C 1
ATOM 4259 O O . ASP B 1 9 ? -1.969 -13.614 85.891 1.00 53.43 9 ASP B O 1
ATOM 4268 N N . PHE B 1 10 ? -3.571 -12.367 86.872 1.00 50.04 10 PHE B N 1
ATOM 4269 C CA . PHE B 1 10 ? -3.674 -11.421 85.773 1.00 51.34 10 PHE B CA 1
ATOM 4270 C C . PHE B 1 10 ? -3.592 -9.996 86.299 1.00 49.16 10 PHE B C 1
ATOM 4271 O O . PHE B 1 10 ? -3.917 -9.719 87.458 1.00 48.54 10 PHE B O 1
ATOM 4288 N N . ILE B 1 11 ? -3.169 -9.091 85.417 1.00 49.05 11 ILE B N 1
ATOM 4289 C CA . ILE B 1 11 ? -3.269 -7.654 85.644 1.00 48.25 11 ILE B CA 1
ATOM 4290 C C . ILE B 1 11 ? -3.733 -7.016 84.343 1.00 46.68 11 ILE B C 1
ATOM 4291 O O . ILE B 1 11 ? -3.031 -7.088 83.333 1.00 59.06 11 ILE B O 1
ATOM 4307 N N . LYS B 1 12 ? -4.909 -6.402 84.360 1.00 57.24 12 LYS B N 1
ATOM 4308 C CA . LYS B 1 12 ? -5.419 -5.679 83.202 1.00 48.25 12 LYS B CA 1
ATOM 4309 C C . LYS B 1 12 ? -4.948 -4.233 83.265 1.00 49.51 12 LYS B C 1
ATOM 4310 O O . LYS B 1 12 ? -4.993 -3.598 84.325 1.00 48.28 12 LYS B O 1
ATOM 4329 N N . ILE B 1 13 ? -4.484 -3.720 82.127 1.00 45.60 13 ILE B N 1
ATOM 4330 C CA . ILE B 1 13 ? -3.889 -2.393 82.050 1.00 45.47 13 ILE B CA 1
ATOM 4331 C C . ILE B 1 13 ? -4.356 -1.714 80.771 1.00 49.28 13 ILE B C 1
ATOM 4332 O O . ILE B 1 13 ? -4.550 -2.359 79.734 1.00 48.87 13 ILE B O 1
ATOM 4348 N N . ASN B 1 14 ? -4.531 -0.394 80.848 1.00 47.36 14 ASN B N 1
ATOM 4349 C CA . ASN B 1 14 ? -4.854 0.431 79.690 1.00 47.33 14 ASN B CA 1
ATOM 4350 C C . ASN B 1 14 ? -3.633 1.268 79.331 1.00 48.97 14 ASN B C 1
ATOM 4351 O O . ASN B 1 14 ? -3.481 2.397 79.823 1.00 41.86 14 ASN B O 1
ATOM 4362 N N . PRO B 1 15 ? -2.717 0.754 78.495 1.00 51.39 15 PRO B N 1
ATOM 4363 C CA . PRO B 1 15 ? -1.614 1.593 77.999 1.00 49.96 15 PRO B CA 1
ATOM 4364 C C . PRO B 1 15 ? -2.005 2.394 76.767 1.00 47.80 15 PRO B C 1
ATOM 4365 O O . PRO B 1 15 ? -1.827 1.934 75.636 1.00 46.46 15 PRO B O 1
ATOM 4376 N N . ALA B 1 16 ? -2.551 3.591 76.980 1.00 50.77 16 ALA B N 1
ATOM 4377 C CA . ALA B 1 16 ? -2.933 4.492 75.895 1.00 49.92 16 ALA B CA 1
ATOM 4378 C C . ALA B 1 16 ? -4.016 3.889 75.004 1.00 50.65 16 ALA B C 1
ATOM 4379 O O . ALA B 1 16 ? -4.110 4.214 73.817 1.00 50.47 16 ALA B O 1
ATOM 4386 N N . GLY B 1 17 ? -4.850 3.016 75.566 1.00 57.39 17 GLY B N 1
ATOM 4387 C CA . GLY B 1 17 ? -5.956 2.421 74.853 1.00 52.69 17 GLY B CA 1
ATOM 4388 C C . GLY B 1 17 ? -5.700 1.018 74.347 1.00 55.77 17 GLY B C 1
ATOM 4389 O O . GLY B 1 17 ? -6.658 0.304 74.030 1.00 49.65 17 GLY B O 1
ATOM 4393 N N . ASN B 1 18 ? -4.433 0.608 74.257 1.00 58.78 18 ASN B N 1
ATOM 4394 C CA . ASN B 1 18 ? -4.072 -0.718 73.753 1.00 60.13 18 ASN B CA 1
ATOM 4395 C C . ASN B 1 18 ? -4.142 -1.701 74.918 1.00 64.08 18 ASN B C 1
ATOM 4396 O O . ASN B 1 18 ? -3.129 -2.131 75.478 1.00 58.03 18 ASN B O 1
ATOM 4407 N N . ILE B 1 19 ? -5.378 -2.072 75.267 1.00 71.41 19 ILE B N 1
ATOM 4408 C CA . ILE B 1 19 ? -5.640 -2.839 76.480 1.00 55.84 19 ILE B CA 1
ATOM 4409 C C . ILE B 1 19 ? -4.741 -4.063 76.535 1.00 56.50 19 ILE B C 1
ATOM 4410 O O . ILE B 1 19 ? -4.595 -4.796 75.549 1.00 62.99 19 ILE B O 1
ATOM 4426 N N . THR B 1 20 ? -4.151 -4.299 77.704 1.00 52.60 20 THR B N 1
ATOM 4427 C CA . THR B 1 20 ? -3.171 -5.357 77.896 1.00 59.23 20 THR B CA 1
ATOM 4428 C C . THR B 1 20 ? -3.507 -6.155 79.147 1.00 56.49 20 THR B C 1
ATOM 4429 O O . THR B 1 20 ? -3.724 -5.578 80.215 1.00 51.60 20 THR B O 1
ATOM 4440 N N . ILE B 1 21 ? -3.553 -7.480 79.007 1.00 58.84 21 ILE B N 1
ATOM 4441 C CA . ILE B 1 21 ? -3.594 -8.398 80.141 1.00 56.85 21 ILE B CA 1
ATOM 4442 C C . ILE B 1 21 ? -2.180 -8.928 80.353 1.00 51.09 21 ILE B C 1
ATOM 4443 O O . ILE B 1 21 ? -1.566 -9.467 79.422 1.00 53.81 21 ILE B O 1
ATOM 4459 N N . LEU B 1 22 ? -1.664 -8.780 81.568 1.00 50.13 22 LEU B N 1
ATOM 4460 C CA . LEU B 1 22 ? -0.322 -9.233 81.917 1.00 48.01 22 LEU B CA 1
ATOM 4461 C C . LEU B 1 22 ? -0.448 -10.417 82.867 1.00 47.22 22 LEU B C 1
ATOM 4462 O O . LEU B 1 22 ? -0.690 -10.242 84.063 1.00 75.57 22 LEU B O 1
ATOM 4478 N N . ILE B 1 23 ? -0.287 -11.624 82.328 1.00 49.97 23 ILE B N 1
ATOM 4479 C CA . ILE B 1 23 ? -0.313 -12.824 83.150 1.00 60.04 23 ILE B CA 1
ATOM 4480 C C . ILE B 1 23 ? 0.974 -12.906 83.960 1.00 62.16 23 ILE B C 1
ATOM 4481 O O . ILE B 1 23 ? 2.051 -12.517 83.489 1.00 72.40 23 ILE B O 1
ATOM 4497 N N . ASP B 1 24 ? 0.869 -13.415 85.184 1.00 53.57 24 ASP B N 1
ATOM 4498 C CA . ASP B 1 24 ? 1.996 -13.496 86.099 1.00 60.44 24 ASP B CA 1
ATOM 4499 C C . ASP B 1 24 ? 2.058 -14.889 86.708 1.00 64.11 24 ASP B C 1
ATOM 4500 O O . ASP B 1 24 ? 1.073 -15.632 86.715 1.00 68.05 24 ASP B O 1
ATOM 4509 N N . ASN B 1 25 ? 3.237 -15.237 87.220 1.00 65.87 25 ASN B N 1
ATOM 4510 C CA . ASN B 1 25 ? 3.462 -16.527 87.869 1.00 65.32 25 ASN B CA 1
ATOM 4511 C C . ASN B 1 25 ? 3.063 -17.675 86.944 1.00 68.32 25 ASN B C 1
ATOM 4512 O O . ASN B 1 25 ? 2.376 -18.620 87.337 1.00 69.48 25 ASN B O 1
ATOM 4523 N N . PHE B 1 26 ? 3.507 -17.583 85.693 1.00 70.35 26 PHE B N 1
ATOM 4524 C CA . PHE B 1 26 ? 3.218 -18.588 84.681 1.00 71.72 26 PHE B CA 1
ATOM 4525 C C . PHE B 1 26 ? 4.485 -18.855 83.881 1.00 82.66 26 PHE B C 1
ATOM 4526 O O . PHE B 1 26 ? 5.404 -18.033 83.841 1.00 85.03 26 PHE B O 1
ATOM 4543 N N . ASP B 1 27 ? 4.528 -20.024 83.246 1.00 79.87 27 ASP B N 1
ATOM 4544 C CA . ASP B 1 27 ? 5.672 -20.408 82.428 1.00 81.92 27 ASP B CA 1
ATOM 4545 C C . ASP B 1 27 ? 5.609 -19.670 81.095 1.00 87.00 27 ASP B C 1
ATOM 4546 O O . ASP B 1 27 ? 4.653 -19.839 80.330 1.00 86.59 27 ASP B O 1
ATOM 4555 N N . ILE B 1 28 ? 6.631 -18.853 80.813 1.00 83.82 28 ILE B N 1
ATOM 4556 C CA . ILE B 1 28 ? 6.615 -18.052 79.596 1.00 81.95 28 ILE B CA 1
ATOM 4557 C C . ILE B 1 28 ? 6.868 -18.912 78.364 1.00 82.15 28 ILE B C 1
ATOM 4558 O O . ILE B 1 28 ? 6.485 -18.528 77.252 1.00 79.08 28 ILE B O 1
ATOM 4574 N N . TYR B 1 29 ? 7.517 -20.063 78.531 1.00 86.55 29 TYR B N 1
ATOM 4575 C CA . TYR B 1 29 ? 7.815 -20.956 77.421 1.00 90.76 29 TYR B CA 1
ATOM 4576 C C . TYR B 1 29 ? 6.670 -21.902 77.094 1.00 87.80 29 TYR B C 1
ATOM 4577 O O . TYR B 1 29 ? 6.749 -22.616 76.088 1.00 87.67 29 TYR B O 1
ATOM 4595 N N . ASP B 1 30 ? 5.623 -21.933 77.915 1.00 94.65 30 ASP B N 1
ATOM 4596 C CA . ASP B 1 30 ? 4.513 -22.848 77.685 1.00 94.57 30 ASP B CA 1
ATOM 4597 C C . ASP B 1 30 ? 3.990 -22.705 76.262 1.00 94.23 30 ASP B C 1
ATOM 4598 O O . ASP B 1 30 ? 3.705 -21.600 75.798 1.00 93.60 30 ASP B O 1
ATOM 4607 N N . LYS B 1 31 ? 3.877 -23.839 75.568 1.00 90.51 31 LYS B N 1
ATOM 4608 C CA . LYS B 1 31 ? 3.339 -23.842 74.212 1.00 96.88 31 LYS B CA 1
ATOM 4609 C C . LYS B 1 31 ? 1.857 -23.488 74.185 1.00 89.51 31 LYS B C 1
ATOM 4610 O O . LYS B 1 31 ? 1.329 -23.176 73.112 1.00 88.11 31 LYS B O 1
ATOM 4629 N N . ASN B 1 32 ? 1.179 -23.530 75.333 1.00 90.22 32 ASN B N 1
ATOM 4630 C CA . ASN B 1 32 ? -0.214 -23.117 75.442 1.00 90.65 32 ASN B CA 1
ATOM 4631 C C . ASN B 1 32 ? -0.380 -21.604 75.468 1.00 86.21 32 ASN B C 1
ATOM 4632 O O . ASN B 1 32 ? -1.517 -21.122 75.466 1.00 87.18 32 ASN B O 1
ATOM 4643 N N . ILE B 1 33 ? 0.721 -20.852 75.471 1.00 88.46 33 ILE B N 1
ATOM 4644 C CA . ILE B 1 33 ? 0.636 -19.390 75.509 1.00 86.19 33 ILE B CA 1
ATOM 4645 C C . ILE B 1 33 ? -0.265 -18.840 74.409 1.00 85.37 33 ILE B C 1
ATOM 4646 O O . ILE B 1 33 ? -1.104 -17.972 74.705 1.00 87.51 33 ILE B O 1
ATOM 4662 N N . PRO B 1 34 ? -0.167 -19.272 73.141 1.00 84.08 34 PRO B N 1
ATOM 4663 C CA . PRO B 1 34 ? -0.921 -18.593 72.082 1.00 81.49 34 PRO B CA 1
ATOM 4664 C C . PRO B 1 34 ? -2.419 -18.843 72.167 1.00 78.00 34 PRO B C 1
ATOM 4665 O O . PRO B 1 34 ? -3.208 -17.896 72.097 1.00 78.64 34 PRO B O 1
ATOM 4676 N N . LYS B 1 35 ? -2.829 -20.107 72.310 1.00 82.97 35 LYS B N 1
ATOM 4677 C CA . LYS B 1 35 ? -4.252 -20.391 72.466 1.00 83.33 35 LYS B CA 1
ATOM 4678 C C . LYS B 1 35 ? -4.780 -19.811 73.771 1.00 80.87 35 LYS B C 1
ATOM 4679 O O . LYS B 1 35 ? -5.911 -19.315 73.825 1.00 77.78 35 LYS B O 1
ATOM 4698 N N . LEU B 1 36 ? -3.971 -19.858 74.829 1.00 81.12 36 LEU B N 1
ATOM 4699 C CA . LEU B 1 36 ? -4.380 -19.282 76.104 1.00 75.82 36 LEU B CA 1
ATOM 4700 C C . LEU B 1 36 ? -4.728 -17.811 75.930 1.00 77.48 36 LEU B C 1
ATOM 4701 O O . LEU B 1 36 ? -5.863 -17.392 76.182 1.00 75.43 36 LEU B O 1
ATOM 4717 N N . SER B 1 37 ? -3.763 -17.015 75.460 1.00 76.18 37 SER B N 1
ATOM 4718 C CA . SER B 1 37 ? -4.015 -15.598 75.228 1.00 77.73 37 SER B CA 1
ATOM 4719 C C . SER B 1 37 ? -5.173 -15.379 74.263 1.00 76.52 37 SER B C 1
ATOM 4720 O O . SER B 1 37 ? -5.859 -14.353 74.341 1.00 72.92 37 SER B O 1
ATOM 4728 N N . GLU B 1 38 ? -5.402 -16.320 73.346 1.00 80.67 38 GLU B N 1
ATOM 4729 C CA . GLU B 1 38 ? -6.509 -16.181 72.406 1.00 86.99 38 GLU B CA 1
ATOM 4730 C C . GLU B 1 38 ? -7.846 -16.159 73.139 1.00 79.06 38 GLU B C 1
ATOM 4731 O O . GLU B 1 38 ? -8.669 -15.262 72.926 1.00 72.18 38 GLU B O 1
ATOM 4743 N N . GLU B 1 39 ? -8.078 -17.140 74.015 1.00 74.78 39 GLU B N 1
ATOM 4744 C CA . GLU B 1 39 ? -9.334 -17.175 74.759 1.00 76.64 39 GLU B CA 1
ATOM 4745 C C . GLU B 1 39 ? -9.443 -15.992 75.716 1.00 67.53 39 GLU B C 1
ATOM 4746 O O . GLU B 1 39 ? -10.538 -15.459 75.928 1.00 65.32 39 GLU B O 1
ATOM 4758 N N . ILE B 1 40 ? -8.321 -15.564 76.299 1.00 70.93 40 ILE B N 1
ATOM 4759 C CA . ILE B 1 40 ? -8.346 -14.439 77.231 1.00 65.25 40 ILE B CA 1
ATOM 4760 C C . ILE B 1 40 ? -8.887 -13.190 76.543 1.00 66.63 40 ILE B C 1
ATOM 4761 O O . ILE B 1 40 ? -9.738 -12.478 77.087 1.00 67.57 40 ILE B O 1
ATOM 4777 N N . MET B 1 41 ? -8.406 -12.910 75.332 1.00 65.86 41 MET B N 1
ATOM 4778 C CA . MET B 1 41 ? -8.669 -11.634 74.678 1.00 59.86 41 MET B CA 1
ATOM 4779 C C . MET B 1 41 ? -10.092 -11.496 74.155 1.00 58.97 41 MET B C 1
ATOM 4780 O O . MET B 1 41 ? -10.466 -10.398 73.725 1.00 58.53 41 MET B O 1
ATOM 4794 N N . LYS B 1 42 ? -10.886 -12.562 74.168 1.00 65.64 42 LYS B N 1
ATOM 4795 C CA . LYS B 1 42 ? -12.236 -12.485 73.631 1.00 66.32 42 LYS B CA 1
ATOM 4796 C C . LYS B 1 42 ? -13.048 -11.411 74.349 1.00 64.32 42 LYS B C 1
ATOM 4797 O O . LYS B 1 42 ? -12.798 -11.083 75.513 1.00 55.61 42 LYS B O 1
ATOM 4816 N N . GLU B 1 43 ? -14.026 -10.850 73.631 1.00 62.14 43 GLU B N 1
ATOM 4817 C CA . GLU B 1 43 ? -15.013 -9.989 74.270 1.00 59.67 43 GLU B CA 1
ATOM 4818 C C . GLU B 1 43 ? -15.891 -10.769 75.240 1.00 60.93 43 GLU B C 1
ATOM 4819 O O . GLU B 1 43 ? -16.486 -10.169 76.142 1.00 58.11 43 GLU B O 1
ATOM 4831 N N . THR B 1 44 ? -15.981 -12.088 75.072 1.00 63.14 44 THR B N 1
ATOM 4832 C CA . THR B 1 44 ? -16.686 -12.962 76.000 1.00 61.34 44 THR B CA 1
ATOM 4833 C C . THR B 1 44 ? -15.833 -13.347 77.203 1.00 60.43 44 THR B C 1
ATOM 4834 O O . THR B 1 44 ? -16.250 -14.201 77.995 1.00 64.01 44 THR B O 1
ATOM 4845 N N . ASN B 1 45 ? -14.653 -12.744 77.347 1.00 60.07 45 ASN B N 1
ATOM 4846 C CA . ASN B 1 45 ? -13.741 -13.040 78.447 1.00 61.34 45 ASN B CA 1
ATOM 4847 C C . ASN B 1 45 ? -13.168 -11.730 78.979 1.00 61.34 45 ASN B C 1
ATOM 4848 O O . ASN B 1 45 ? -13.847 -10.698 78.947 1.00 61.08 45 ASN B O 1
ATOM 4859 N N . LEU B 1 46 ? -11.928 -11.756 79.470 1.00 58.70 46 LEU B N 1
ATOM 4860 C CA . LEU B 1 46 ? -11.216 -10.534 79.847 1.00 56.18 46 LEU B CA 1
ATOM 4861 C C . LEU B 1 46 ? -10.721 -9.885 78.561 1.00 64.99 46 LEU B C 1
ATOM 4862 O O . LEU B 1 46 ? -9.642 -10.194 78.052 1.00 73.22 46 LEU B O 1
ATOM 4878 N N . TYR B 1 47 ? -11.521 -8.968 78.031 1.00 65.51 47 TYR B N 1
ATOM 4879 C CA . TYR B 1 47 ? -11.270 -8.418 76.703 1.00 63.48 47 TYR B CA 1
ATOM 4880 C C . TYR B 1 47 ? -10.044 -7.510 76.726 1.00 65.77 47 TYR B C 1
ATOM 4881 O O . TYR B 1 47 ? -9.992 -6.543 77.492 1.00 70.55 47 TYR B O 1
ATOM 4899 N N . ALA B 1 48 ? -9.060 -7.822 75.884 1.00 68.50 48 ALA B N 1
ATOM 4900 C CA . ALA B 1 48 ? -7.878 -6.989 75.723 1.00 70.13 48 ALA B CA 1
ATOM 4901 C C . ALA B 1 48 ? -7.452 -7.008 74.260 1.00 70.97 48 ALA B C 1
ATOM 4902 O O . ALA B 1 48 ? -7.995 -7.752 73.440 1.00 67.55 48 ALA B O 1
ATOM 4909 N N . GLU B 1 49 ? -6.473 -6.163 73.934 1.00 61.93 49 GLU B N 1
ATOM 4910 C CA . GLU B 1 49 ? -5.881 -6.149 72.604 1.00 62.59 49 GLU B CA 1
ATOM 4911 C C . GLU B 1 49 ? -4.506 -6.802 72.566 1.00 61.62 49 GLU B C 1
ATOM 4912 O O . GLU B 1 49 ? -4.046 -7.181 71.486 1.00 61.37 49 GLU B O 1
ATOM 4924 N N . GLN B 1 50 ? -3.848 -6.943 73.713 1.00 67.33 50 GLN B N 1
ATOM 4925 C CA . GLN B 1 50 ? -2.558 -7.609 73.807 1.00 57.18 50 GLN B CA 1
ATOM 4926 C C . GLN B 1 50 ? -2.509 -8.398 75.107 1.00 59.83 50 GLN B C 1
ATOM 4927 O O . GLN B 1 50 ? -3.152 -8.034 76.096 1.00 59.19 50 GLN B O 1
ATOM 4941 N N . VAL B 1 51 ? -1.747 -9.487 75.098 1.00 60.22 51 VAL B N 1
ATOM 4942 C CA . VAL B 1 51 ? -1.559 -10.319 76.280 1.00 70.52 51 VAL B CA 1
ATOM 4943 C C . VAL B 1 51 ? -0.076 -10.630 76.420 1.00 66.54 51 VAL B C 1
ATOM 4944 O O . VAL B 1 51 ? 0.556 -11.105 75.470 1.00 81.73 51 VAL B O 1
ATOM 4957 N N . GLY B 1 52 ? 0.475 -10.366 77.608 1.00 55.43 52 GLY B N 1
ATOM 4958 C CA . GLY B 1 52 ? 1.856 -10.663 77.906 1.00 60.34 52 GLY B CA 1
ATOM 4959 C C . GLY B 1 52 ? 1.961 -11.639 79.067 1.00 56.79 52 GLY B C 1
ATOM 4960 O O . GLY B 1 52 ? 0.965 -11.991 79.711 1.00 59.30 52 GLY B O 1
ATOM 4964 N N . PHE B 1 53 ? 3.193 -12.074 79.331 1.00 58.87 53 PHE B N 1
ATOM 4965 C CA . PHE B 1 53 ? 3.457 -13.054 80.387 1.00 60.06 53 PHE B CA 1
ATOM 4966 C C . PHE B 1 53 ? 4.698 -12.607 81.152 1.00 55.05 53 PHE B C 1
ATOM 4967 O O . PHE B 1 53 ? 5.821 -12.734 80.664 1.00 63.44 53 PHE B O 1
ATOM 4984 N N . ILE B 1 54 ? 4.474 -12.082 82.355 1.00 56.14 54 ILE B N 1
ATOM 4985 C CA . ILE B 1 54 ? 5.536 -11.484 83.149 1.00 55.86 54 ILE B CA 1
ATOM 4986 C C . ILE B 1 54 ? 6.340 -12.574 83.852 1.00 57.79 54 ILE B C 1
ATOM 4987 O O . ILE B 1 54 ? 5.875 -13.696 84.069 1.00 61.79 54 ILE B O 1
ATOM 5003 N N . LYS B 1 55 ? 7.575 -12.227 84.209 1.00 60.07 55 LYS B N 1
ATOM 5004 C CA . LYS B 1 55 ? 8.456 -13.101 84.977 1.00 65.02 55 LYS B CA 1
ATOM 5005 C C . LYS B 1 55 ? 9.702 -12.312 85.364 1.00 59.02 55 LYS B C 1
ATOM 5006 O O . LYS B 1 55 ? 10.527 -11.988 84.505 1.00 58.90 55 LYS B O 1
ATOM 5025 N N . ASP B 1 56 ? 9.842 -11.997 86.652 1.00 66.60 56 ASP B N 1
ATOM 5026 C CA . ASP B 1 56 ? 10.898 -11.105 87.123 1.00 64.28 56 ASP B CA 1
ATOM 5027 C C . ASP B 1 56 ? 10.751 -9.747 86.442 1.00 62.67 56 ASP B C 1
ATOM 5028 O O . ASP B 1 56 ? 9.816 -9.000 86.746 1.00 56.46 56 ASP B O 1
ATOM 5037 N N . SER B 1 57 ? 11.655 -9.416 85.516 1.00 64.64 57 SER B N 1
ATOM 5038 C CA . SER B 1 57 ? 11.595 -8.149 84.792 1.00 57.03 57 SER B CA 1
ATOM 5039 C C . SER B 1 57 ? 11.510 -8.357 83.286 1.00 49.99 57 SER B C 1
ATOM 5040 O O . SER B 1 57 ? 11.885 -7.466 82.518 1.00 53.51 57 SER B O 1
ATOM 5048 N N . HIS B 1 58 ? 11.018 -9.512 82.850 1.00 45.57 58 HIS B N 1
ATOM 5049 C CA . HIS B 1 58 ? 10.896 -9.842 81.439 1.00 57.45 58 HIS B CA 1
ATOM 5050 C C . HIS B 1 58 ? 9.426 -9.917 81.051 1.00 55.91 58 HIS B C 1
ATOM 5051 O O . HIS B 1 58 ? 8.590 -10.356 81.844 1.00 64.08 58 HIS B O 1
ATOM 5065 N N . LEU B 1 59 ? 9.119 -9.484 79.831 1.00 53.05 59 LEU B N 1
ATOM 5066 C CA . LEU B 1 59 ? 7.760 -9.488 79.296 1.00 53.36 59 LEU B CA 1
ATOM 5067 C C . LEU B 1 59 ? 7.748 -10.384 78.060 1.00 58.01 59 LEU B C 1
ATOM 5068 O O . LEU B 1 59 ? 8.224 -9.986 76.992 1.00 62.24 59 LEU B O 1
ATOM 5084 N N . GLN B 1 60 ? 7.202 -11.590 78.204 1.00 58.94 60 GLN B N 1
ATOM 5085 C CA . GLN B 1 60 ? 7.089 -12.535 77.094 1.00 56.46 60 GLN B CA 1
ATOM 5086 C C . GLN B 1 60 ? 5.716 -12.363 76.457 1.00 57.70 60 GLN B C 1
ATOM 5087 O O . GLN B 1 60 ? 4.718 -12.902 76.942 1.00 64.90 60 GLN B O 1
ATOM 5101 N N . MET B 1 61 ? 5.667 -11.611 75.364 1.00 57.93 61 MET B N 1
ATOM 5102 C CA . MET B 1 61 ? 4.410 -11.365 74.679 1.00 65.45 61 MET B CA 1
ATOM 5103 C C . MET B 1 61 ? 3.837 -12.663 74.118 1.00 71.48 61 MET B C 1
ATOM 5104 O O . MET B 1 61 ? 4.534 -13.671 73.957 1.00 72.97 61 MET B O 1
ATOM 5118 N N . MET B 1 62 ? 2.533 -12.627 73.825 1.00 70.69 62 MET B N 1
ATOM 5119 C CA . MET B 1 62 ? 1.868 -13.795 73.257 1.00 73.40 62 MET B CA 1
ATOM 5120 C C . MET B 1 62 ? 2.501 -14.201 71.932 1.00 81.62 62 MET B C 1
ATOM 5121 O O . MET B 1 62 ? 2.595 -15.394 71.621 1.00 82.09 62 MET B O 1
ATOM 5135 N N . GLY B 1 63 ? 2.935 -13.228 71.137 1.00 76.57 63 GLY B N 1
ATOM 5136 C CA . GLY B 1 63 ? 3.557 -13.485 69.859 1.00 80.62 63 GLY B CA 1
ATOM 5137 C C . GLY B 1 63 ? 5.070 -13.458 69.868 1.00 86.82 63 GLY B C 1
ATOM 5138 O O . GLY B 1 63 ? 5.680 -13.500 68.791 1.00 81.22 63 GLY B O 1
ATOM 5142 N N . GLY B 1 64 ? 5.697 -13.386 71.036 1.00 76.95 64 GLY B N 1
ATOM 5143 C CA . GLY B 1 64 ? 7.139 -13.288 71.104 1.00 73.20 64 GLY B CA 1
ATOM 5144 C C . GLY B 1 64 ? 7.721 -12.022 70.499 1.00 69.99 64 GLY B C 1
ATOM 5145 O O . GLY B 1 64 ? 8.936 -11.923 70.344 1.00 69.80 64 GLY B O 1
ATOM 5149 N N . GLU B 1 65 ? 6.871 -11.056 70.164 1.00 80.08 65 GLU B N 1
ATOM 5150 C CA . GLU B 1 65 ? 7.304 -9.816 69.534 1.00 79.55 65 GLU B CA 1
ATOM 5151 C C . GLU B 1 65 ? 7.481 -8.723 70.583 1.00 70.91 65 GLU B C 1
ATOM 5152 O O . GLU B 1 65 ? 7.082 -8.861 71.741 1.00 66.83 65 GLU B O 1
ATOM 5164 N N . PHE B 1 66 ? 8.094 -7.622 70.157 1.00 68.77 66 PHE B N 1
ATOM 5165 C CA . PHE B 1 66 ? 8.246 -6.450 71.004 1.00 67.93 66 PHE B CA 1
ATOM 5166 C C . PHE B 1 66 ? 7.023 -5.554 70.851 1.00 67.72 66 PHE B C 1
ATOM 5167 O O . PHE B 1 66 ? 6.591 -5.268 69.729 1.00 73.52 66 PHE B O 1
ATOM 5184 N N . CYS B 1 67 ? 6.467 -5.122 71.978 1.00 64.71 67 CYS B N 1
ATOM 5185 C CA . CYS B 1 67 ? 5.357 -4.178 72.006 1.00 65.08 67 CYS B CA 1
ATOM 5186 C C . CYS B 1 67 ? 5.754 -3.027 72.915 1.00 59.54 67 CYS B C 1
ATOM 5187 O O . CYS B 1 67 ? 6.071 -3.244 74.089 1.00 58.08 67 CYS B O 1
ATOM 5195 N N . GLY B 1 68 ? 5.755 -1.809 72.373 1.00 62.63 68 GLY B N 1
ATOM 5196 C CA . GLY B 1 68 ? 6.094 -0.654 73.185 1.00 65.55 68 GLY B CA 1
ATOM 5197 C C . GLY B 1 68 ? 5.064 -0.359 74.256 1.00 54.13 68 GLY B C 1
ATOM 5198 O O . GLY B 1 68 ? 5.413 0.108 75.343 1.00 50.84 68 GLY B O 1
ATOM 5202 N N . ASN B 1 69 ? 3.790 -0.631 73.971 1.00 68.98 69 ASN B N 1
ATOM 5203 C CA . ASN B 1 69 ? 2.730 -0.343 74.932 1.00 52.18 69 ASN B CA 1
ATOM 5204 C C . ASN B 1 69 ? 2.670 -1.408 76.021 1.00 51.77 69 ASN B C 1
ATOM 5205 O O . ASN B 1 69 ? 2.611 -1.083 77.211 1.00 72.89 69 ASN B O 1
ATOM 5216 N N . ALA B 1 70 ? 2.684 -2.686 75.633 1.00 48.51 70 ALA B N 1
ATOM 5217 C CA . ALA B 1 70 ? 2.712 -3.750 76.631 1.00 57.12 70 ALA B CA 1
ATOM 5218 C C . ALA B 1 70 ? 3.946 -3.641 77.517 1.00 59.79 70 ALA B C 1
ATOM 5219 O O . ALA B 1 70 ? 3.900 -4.009 78.698 1.00 51.05 70 ALA B O 1
ATOM 5226 N N . SER B 1 71 ? 5.057 -3.144 76.965 1.00 50.16 71 SER B N 1
ATOM 5227 C CA . SER B 1 71 ? 6.243 -2.908 77.782 1.00 52.97 71 SER B CA 1
ATOM 5228 C C . SER B 1 71 ? 6.035 -1.716 78.710 1.00 50.72 71 SER B C 1
ATOM 5229 O O . SER B 1 71 ? 6.470 -1.739 79.870 1.00 46.60 71 SER B O 1
ATOM 5237 N N . ARG B 1 72 ? 5.375 -0.665 78.216 1.00 51.29 72 ARG B N 1
ATOM 5238 C CA . ARG B 1 72 ? 5.023 0.455 79.080 1.00 52.81 72 ARG B CA 1
ATOM 5239 C C . ARG B 1 72 ? 4.070 0.005 80.182 1.00 49.43 72 ARG B C 1
ATOM 5240 O O . ARG B 1 72 ? 4.232 0.380 81.348 1.00 42.11 72 ARG B O 1
ATOM 5261 N N . ALA B 1 73 ? 3.073 -0.808 79.828 1.00 44.56 73 ALA B N 1
ATOM 5262 C CA . ALA B 1 73 ? 2.167 -1.342 80.834 1.00 53.99 73 ALA B CA 1
ATOM 5263 C C . ALA B 1 73 ? 2.928 -2.149 81.879 1.00 50.21 73 ALA B C 1
ATOM 5264 O O . ALA B 1 73 ? 2.687 -2.010 83.082 1.00 42.16 73 ALA B O 1
ATOM 5271 N N . PHE B 1 74 ? 3.869 -2.984 81.434 1.00 50.94 74 PHE B N 1
ATOM 5272 C CA . PHE B 1 74 ? 4.634 -3.805 82.367 1.00 48.96 74 PHE B CA 1
ATOM 5273 C C . PHE B 1 74 ? 5.427 -2.936 83.335 1.00 49.39 74 PHE B C 1
ATOM 5274 O O . PHE B 1 74 ? 5.349 -3.116 84.555 1.00 48.78 74 PHE B O 1
ATOM 5291 N N . ALA B 1 75 ? 6.199 -1.981 82.807 1.00 52.11 75 ALA B N 1
ATOM 5292 C CA . ALA B 1 75 ? 7.005 -1.126 83.673 1.00 49.99 75 ALA B CA 1
ATOM 5293 C C . ALA B 1 75 ? 6.140 -0.330 84.644 1.00 46.92 75 ALA B C 1
ATOM 5294 O O . ALA B 1 75 ? 6.591 -0.003 85.747 1.00 41.40 75 ALA B O 1
ATOM 5301 N N . SER B 1 76 ? 4.908 0.000 84.251 1.00 45.29 76 SER B N 1
ATOM 5302 C CA . SER B 1 76 ? 3.999 0.689 85.156 1.00 50.06 76 SER B CA 1
ATOM 5303 C C . SER B 1 76 ? 3.486 -0.235 86.255 1.00 50.19 76 SER B C 1
ATOM 5304 O O . SER B 1 76 ? 3.091 0.247 87.324 1.00 39.24 76 SER B O 1
ATOM 5312 N N . LEU B 1 77 ? 3.484 -1.548 86.011 1.00 46.34 77 LEU B N 1
ATOM 5313 C CA . LEU B 1 77 ? 3.093 -2.492 87.049 1.00 44.54 77 LEU B CA 1
ATOM 5314 C C . LEU B 1 77 ? 4.167 -2.596 88.121 1.00 44.65 77 LEU B C 1
ATOM 5315 O O . LEU B 1 77 ? 3.858 -2.626 89.317 1.00 48.71 77 LEU B O 1
ATOM 5331 N N . LEU B 1 78 ? 5.438 -2.656 87.712 1.00 45.31 78 LEU B N 1
ATOM 5332 C CA . LEU B 1 78 ? 6.523 -2.697 88.687 1.00 49.16 78 LEU B CA 1
ATOM 5333 C C . LEU B 1 78 ? 6.446 -1.496 89.625 1.00 46.03 78 LEU B C 1
ATOM 5334 O O . LEU B 1 78 ? 6.541 -1.641 90.850 1.00 49.85 78 LEU B O 1
ATOM 5350 N N . ALA B 1 79 ? 6.263 -0.297 89.065 1.00 43.10 79 ALA B N 1
ATOM 5351 C CA . ALA B 1 79 ? 6.092 0.887 89.900 1.00 50.62 79 ALA B CA 1
ATOM 5352 C C . ALA B 1 79 ? 4.872 0.740 90.803 1.00 48.26 79 ALA B C 1
ATOM 5353 O O . ALA B 1 79 ? 4.936 1.019 92.006 1.00 47.01 79 ALA B O 1
ATOM 5360 N N . PHE B 1 80 ? 3.746 0.300 90.231 1.00 49.91 80 PHE B N 1
ATOM 5361 C CA . PHE B 1 80 ? 2.540 0.064 91.022 1.00 47.26 80 PHE B CA 1
ATOM 5362 C C . PHE B 1 80 ? 2.818 -0.873 92.190 1.00 43.17 80 PHE B C 1
ATOM 5363 O O . PHE B 1 80 ? 2.310 -0.669 93.297 1.00 45.74 80 PHE B O 1
ATOM 5380 N N . ARG B 1 81 ? 3.633 -1.898 91.962 1.00 42.65 81 ARG B N 1
ATOM 5381 C CA . ARG B 1 81 ? 3.911 -2.924 92.955 1.00 36.28 81 ARG B CA 1
ATOM 5382 C C . ARG B 1 81 ? 5.215 -2.696 93.709 1.00 39.65 81 ARG B C 1
ATOM 5383 O O . ARG B 1 81 ? 5.584 -3.531 94.540 1.00 39.87 81 ARG B O 1
ATOM 5404 N N . ASP B 1 82 ? 5.920 -1.599 93.445 1.00 44.16 82 ASP B N 1
ATOM 5405 C CA . ASP B 1 82 ? 7.198 -1.314 94.088 1.00 46.80 82 ASP B CA 1
ATOM 5406 C C . ASP B 1 82 ? 6.962 -0.406 95.289 1.00 51.69 82 ASP B C 1
ATOM 5407 O O . ASP B 1 82 ? 6.460 0.714 95.138 1.00 46.85 82 ASP B O 1
ATOM 5416 N N . LYS B 1 83 ? 7.332 -0.892 96.477 1.00 54.72 83 LYS B N 1
ATOM 5417 C CA . LYS B 1 83 ? 7.141 -0.120 97.697 1.00 55.94 83 LYS B CA 1
ATOM 5418 C C . LYS B 1 83 ? 8.087 1.068 97.791 1.00 61.02 83 LYS B C 1
ATOM 5419 O O . LYS B 1 83 ? 7.834 1.983 98.582 1.00 63.54 83 LYS B O 1
ATOM 5438 N N . ASP B 1 84 ? 9.169 1.074 97.008 1.00 63.03 84 ASP B N 1
ATOM 5439 C CA . ASP B 1 84 ? 10.118 2.181 97.012 1.00 61.69 84 ASP B CA 1
ATOM 5440 C C . ASP B 1 84 ? 9.746 3.287 96.034 1.00 60.57 84 ASP B C 1
ATOM 5441 O O . ASP B 1 84 ? 10.292 4.393 96.136 1.00 62.93 84 ASP B O 1
ATOM 5450 N N . PHE B 1 85 ? 8.843 3.020 95.093 1.00 59.19 85 PHE B N 1
ATOM 5451 C CA . PHE B 1 85 ? 8.434 4.042 94.141 1.00 60.63 85 PHE B CA 1
ATOM 5452 C C . PHE B 1 85 ? 7.763 5.199 94.865 1.00 61.50 85 PHE B C 1
ATOM 5453 O O . PHE B 1 85 ? 6.925 5.001 95.748 1.00 69.48 85 PHE B O 1
ATOM 5470 N N . SER B 1 86 ? 8.131 6.421 94.483 1.00 60.05 86 SER B N 1
ATOM 5471 C CA . SER B 1 86 ? 7.543 7.622 95.085 1.00 68.41 86 SER B CA 1
ATOM 5472 C C . SER B 1 86 ? 6.787 8.410 94.035 1.00 72.08 86 SER B C 1
ATOM 5473 O O . SER B 1 86 ? 5.542 8.400 94.029 1.00 70.83 86 SER B O 1
ATOM 5481 N N . LYS B 1 87 ? 7.485 9.103 93.141 1.00 61.31 87 LYS B N 1
ATOM 5482 C CA . LYS B 1 87 ? 6.879 9.842 92.057 1.00 61.82 87 LYS B CA 1
ATOM 5483 C C . LYS B 1 87 ? 7.538 9.590 90.706 1.00 62.44 87 LYS B C 1
ATOM 5484 O O . LYS B 1 87 ? 6.946 9.942 89.680 1.00 52.43 87 LYS B O 1
ATOM 5503 N N . GLN B 1 88 ? 8.733 9.003 90.672 1.00 55.04 88 GLN B N 1
ATOM 5504 C CA . GLN B 1 88 ? 9.403 8.662 89.428 1.00 49.06 88 GLN B CA 1
ATOM 5505 C C . GLN B 1 88 ? 10.418 7.570 89.723 1.00 50.39 88 GLN B C 1
ATOM 5506 O O . GLN B 1 88 ? 10.966 7.500 90.825 1.00 56.43 88 GLN B O 1
ATOM 5520 N N . LYS B 1 89 ? 10.666 6.723 88.727 1.00 50.60 89 LYS B N 1
ATOM 5521 C CA . LYS B 1 89 ? 11.691 5.698 88.854 1.00 49.11 89 LYS B CA 1
ATOM 5522 C C . LYS B 1 89 ? 11.957 5.100 87.483 1.00 44.10 89 LYS B C 1
ATOM 5523 O O . LYS B 1 89 ? 11.036 4.960 86.676 1.00 42.70 89 LYS B O 1
ATOM 5542 N N . ASN B 1 90 ? 13.219 4.767 87.226 1.00 44.52 90 ASN B N 1
ATOM 5543 C CA . ASN B 1 90 ? 13.614 4.077 86.006 1.00 45.63 90 ASN B CA 1
ATOM 5544 C C . ASN B 1 90 ? 13.633 2.578 86.271 1.00 44.94 90 ASN B C 1
ATOM 5545 O O . ASN B 1 90 ? 14.273 2.119 87.224 1.00 49.80 90 ASN B O 1
ATOM 5556 N N . TYR B 1 91 ? 12.933 1.818 85.434 1.00 43.03 91 TYR B N 1
ATOM 5557 C CA . TYR B 1 91 ? 12.816 0.375 85.601 1.00 50.81 91 TYR B CA 1
ATOM 5558 C C . TYR B 1 91 ? 13.437 -0.324 84.401 1.00 51.72 91 TYR B C 1
ATOM 5559 O O . TYR B 1 91 ? 12.951 -0.179 83.273 1.00 52.01 91 TYR B O 1
ATOM 5577 N N . ASN B 1 92 ? 14.505 -1.080 84.648 1.00 53.41 92 ASN B N 1
ATOM 5578 C CA . ASN B 1 92 ? 15.109 -1.892 83.600 1.00 54.65 92 ASN B CA 1
ATOM 5579 C C . ASN B 1 92 ? 14.240 -3.114 83.328 1.00 55.76 92 ASN B C 1
ATOM 5580 O O . ASN B 1 92 ? 13.884 -3.853 84.251 1.00 57.00 92 ASN B O 1
ATOM 5591 N N . ILE B 1 93 ? 13.897 -3.327 82.058 1.00 53.41 93 ILE B N 1
ATOM 5592 C CA . ILE B 1 93 ? 13.071 -4.460 81.662 1.00 55.19 93 ILE B CA 1
ATOM 5593 C C . ILE B 1 93 ? 13.575 -4.999 80.332 1.00 52.77 93 ILE B C 1
ATOM 5594 O O . ILE B 1 93 ? 14.149 -4.268 79.519 1.00 57.53 93 ILE B O 1
ATOM 5610 N N . THR B 1 94 ? 13.358 -6.291 80.118 1.00 54.22 94 THR B N 1
ATOM 5611 C CA . THR B 1 94 ? 13.601 -6.933 78.834 1.00 58.74 94 THR B CA 1
ATOM 5612 C C . THR B 1 94 ? 12.266 -7.364 78.239 1.00 60.51 94 THR B C 1
ATOM 5613 O O . THR B 1 94 ? 11.304 -7.637 78.962 1.00 50.55 94 THR B O 1
ATOM 5624 N N . CYS B 1 95 ? 12.210 -7.417 76.912 1.00 67.76 95 CYS B N 1
ATOM 5625 C CA . CYS B 1 95 ? 10.981 -7.769 76.219 1.00 62.46 95 CYS B CA 1
ATOM 5626 C C . CYS B 1 95 ? 11.295 -8.696 75.059 1.00 65.92 95 CYS B C 1
ATOM 5627 O O . CYS B 1 95 ? 12.315 -8.538 74.384 1.00 72.58 95 CYS B O 1
ATOM 5635 N N . SER B 1 96 ? 10.411 -9.664 74.834 1.00 71.33 96 SER B N 1
ATOM 5636 C CA . SER B 1 96 ? 10.556 -10.554 73.692 1.00 79.75 96 SER B CA 1
ATOM 5637 C C . SER B 1 96 ? 10.629 -9.739 72.405 1.00 75.34 96 SER B C 1
ATOM 5638 O O . SER B 1 96 ? 9.919 -8.744 72.238 1.00 66.39 96 SER B O 1
ATOM 5646 N N . GLY B 1 97 ? 11.503 -10.161 71.496 1.00 79.94 97 GLY B N 1
ATOM 5647 C CA . GLY B 1 97 ? 11.724 -9.419 70.273 1.00 76.17 97 GLY B CA 1
ATOM 5648 C C . GLY B 1 97 ? 12.591 -8.192 70.423 1.00 65.24 97 GLY B C 1
ATOM 5649 O O . GLY B 1 97 ? 12.612 -7.351 69.518 1.00 57.79 97 GLY B O 1
ATOM 5653 N N . GLU B 1 98 ? 13.302 -8.059 71.540 1.00 59.84 98 GLU B N 1
ATOM 5654 C CA . GLU B 1 98 ? 14.195 -6.924 71.763 1.00 59.85 98 GLU B CA 1
ATOM 5655 C C . GLU B 1 98 ? 15.323 -7.417 72.658 1.00 60.64 98 GLU B C 1
ATOM 5656 O O . GLU B 1 98 ? 15.091 -7.737 73.830 1.00 67.72 98 GLU B O 1
ATOM 5668 N N . SER B 1 99 ? 16.536 -7.482 72.109 1.00 63.10 99 SER B N 1
ATOM 5669 C CA . SER B 1 99 ? 17.675 -7.953 72.885 1.00 62.95 99 SER B CA 1
ATOM 5670 C C . SER B 1 99 ? 18.179 -6.892 73.853 1.00 62.50 99 SER B C 1
ATOM 5671 O O . SER B 1 99 ? 18.744 -7.232 74.899 1.00 66.83 99 SER B O 1
ATOM 5679 N N . LYS B 1 100 ? 17.979 -5.617 73.533 1.00 67.75 100 LYS B N 1
ATOM 5680 C CA . LYS B 1 100 ? 18.484 -4.550 74.385 1.00 73.75 100 LYS B CA 1
ATOM 5681 C C . LYS B 1 100 ? 17.658 -4.443 75.661 1.00 61.15 100 LYS B C 1
ATOM 5682 O O . LYS B 1 100 ? 16.433 -4.586 75.643 1.00 58.71 100 LYS B O 1
ATOM 5701 N N . VAL B 1 101 ? 18.341 -4.189 76.776 1.00 61.34 101 VAL B N 1
ATOM 5702 C CA . VAL B 1 101 ? 17.651 -3.904 78.026 1.00 56.75 101 VAL B CA 1
ATOM 5703 C C . VAL B 1 101 ? 16.966 -2.551 77.911 1.00 53.87 101 VAL B C 1
ATOM 5704 O O . VAL B 1 101 ? 17.606 -1.539 77.593 1.00 54.01 101 VAL B O 1
ATOM 5717 N N . LEU B 1 102 ? 15.661 -2.526 78.165 1.00 50.26 102 LEU B N 1
ATOM 5718 C CA . LEU B 1 102 ? 14.860 -1.318 78.021 1.00 48.33 102 LEU B CA 1
ATOM 5719 C C . LEU B 1 102 ? 14.754 -0.610 79.367 1.00 49.96 102 LEU B C 1
ATOM 5720 O O . LEU B 1 102 ? 14.228 -1.177 80.335 1.00 51.52 102 LEU B O 1
ATOM 5736 N N . ASP B 1 103 ? 15.245 0.626 79.427 1.00 45.63 103 ASP B N 1
ATOM 5737 C CA . ASP B 1 103 ? 15.143 1.464 80.618 1.00 47.12 103 ASP B CA 1
ATOM 5738 C C . ASP B 1 103 ? 13.952 2.398 80.445 1.00 47.82 103 ASP B C 1
ATOM 5739 O O . ASP B 1 103 ? 13.994 3.316 79.619 1.00 46.05 103 ASP B O 1
ATOM 5748 N N . VAL B 1 104 ? 12.899 2.170 81.228 1.00 52.38 104 VAL B N 1
ATOM 5749 C CA . VAL B 1 104 ? 11.646 2.910 81.111 1.00 50.54 104 VAL B CA 1
ATOM 5750 C C . VAL B 1 104 ? 11.555 3.923 82.244 1.00 52.16 104 VAL B C 1
ATOM 5751 O O . VAL B 1 104 ? 11.765 3.582 83.414 1.00 41.59 104 VAL B O 1
ATOM 5764 N N . ASP B 1 105 ? 11.233 5.168 81.894 1.00 47.35 105 ASP B N 1
ATOM 5765 C CA . ASP B 1 105 ? 11.082 6.252 82.862 1.00 49.53 105 ASP B CA 1
ATOM 5766 C C . ASP B 1 105 ? 9.613 6.316 83.266 1.00 48.22 105 ASP B C 1
ATOM 5767 O O . ASP B 1 105 ? 8.789 6.911 82.565 1.00 52.12 105 ASP B O 1
ATOM 5776 N N . VAL B 1 106 ? 9.283 5.708 84.404 1.00 45.53 106 VAL B N 1
ATOM 5777 C CA . VAL B 1 106 ? 7.907 5.614 84.877 1.00 46.97 106 VAL B CA 1
ATOM 5778 C C . VAL B 1 106 ? 7.651 6.742 85.869 1.00 49.29 106 VAL B C 1
ATOM 5779 O O . VAL B 1 106 ? 8.334 6.847 86.897 1.00 45.39 106 VAL B O 1
ATOM 5792 N N . ARG B 1 107 ? 6.662 7.581 85.568 1.00 47.91 107 ARG B N 1
ATOM 5793 C CA . ARG B 1 107 ? 6.253 8.664 86.445 1.00 43.49 107 ARG B CA 1
ATOM 5794 C C . ARG B 1 107 ? 4.796 8.477 86.844 1.00 54.50 107 ARG B C 1
ATOM 5795 O O . ARG B 1 107 ? 4.004 7.871 86.113 1.00 42.39 107 ARG B O 1
ATOM 5816 N N . ASN B 1 108 ? 4.452 9.007 88.016 1.00 56.70 108 ASN B N 1
ATOM 5817 C CA . ASN B 1 108 ? 3.075 8.988 88.489 1.00 45.59 108 ASN B CA 1
ATOM 5818 C C . ASN B 1 108 ? 2.266 10.053 87.763 1.00 42.92 108 ASN B C 1
ATOM 5819 O O . ASN B 1 108 ? 2.731 11.179 87.567 1.00 45.18 108 ASN B O 1
ATOM 5830 N N . ASP B 1 109 ? 1.050 9.690 87.358 1.00 49.33 109 ASP B N 1
ATOM 5831 C CA . ASP B 1 109 ? 0.178 10.571 86.590 1.00 55.24 109 ASP B CA 1
ATOM 5832 C C . ASP B 1 109 ? -0.995 11.084 87.421 1.00 53.61 109 ASP B C 1
ATOM 5833 O O . ASP B 1 109 ? -2.070 11.356 86.882 1.00 57.19 109 ASP B O 1
ATOM 5842 N N . GLY B 1 110 ? -0.800 11.224 88.730 1.00 59.49 110 GLY B N 1
ATOM 5843 C CA . GLY B 1 110 ? -1.854 11.695 89.610 1.00 81.50 110 GLY B CA 1
ATOM 5844 C C . GLY B 1 110 ? -2.295 10.652 90.618 1.00 71.98 110 GLY B C 1
ATOM 5845 O O . GLY B 1 110 ? -1.970 10.747 91.804 1.00 65.35 110 GLY B O 1
ATOM 5849 N N . ALA B 1 111 ? -3.041 9.653 90.156 1.00 69.17 111 ALA B N 1
ATOM 5850 C CA . ALA B 1 111 ? -3.454 8.555 91.011 1.00 61.96 111 ALA B CA 1
ATOM 5851 C C . ALA B 1 111 ? -2.303 7.568 91.182 1.00 62.43 111 ALA B C 1
ATOM 5852 O O . ALA B 1 111 ? -1.225 7.715 90.591 1.00 65.72 111 ALA B O 1
ATOM 5859 N N . LYS B 1 112 ? -2.530 6.537 91.998 1.00 57.43 112 LYS B N 1
ATOM 5860 C CA . LYS B 1 112 ? -1.541 5.484 92.174 1.00 56.29 112 LYS B CA 1
ATOM 5861 C C . LYS B 1 112 ? -1.663 4.388 91.125 1.00 53.51 112 LYS B C 1
ATOM 5862 O O . LYS B 1 112 ? -0.742 3.575 90.993 1.00 52.18 112 LYS B O 1
ATOM 5881 N N . ASN B 1 113 ? -2.766 4.351 90.378 1.00 52.47 113 ASN B N 1
ATOM 5882 C CA . ASN B 1 113 ? -2.924 3.419 89.273 1.00 58.52 113 ASN B CA 1
ATOM 5883 C C . ASN B 1 113 ? -2.676 4.062 87.911 1.00 57.50 113 ASN B C 1
ATOM 5884 O O . ASN B 1 113 ? -2.624 3.343 86.907 1.00 47.97 113 ASN B O 1
ATOM 5895 N N . LYS B 1 114 ? -2.520 5.384 87.852 1.00 56.31 114 LYS B N 1
ATOM 5896 C CA . LYS B 1 114 ? -2.207 6.094 86.618 1.00 55.93 114 LYS B CA 1
ATOM 5897 C C . LYS B 1 114 ? -0.709 6.360 86.546 1.00 50.12 114 LYS B C 1
ATOM 5898 O O . LYS B 1 114 ? -0.080 6.711 87.549 1.00 49.17 114 LYS B O 1
ATOM 5917 N N . PHE B 1 115 ? -0.137 6.197 85.355 1.00 51.18 115 PHE B N 1
ATOM 5918 C CA . PHE B 1 115 ? 1.297 6.351 85.175 1.00 49.26 115 PHE B CA 1
ATOM 5919 C C . PHE B 1 115 ? 1.590 6.964 83.813 1.00 47.85 115 PHE B C 1
ATOM 5920 O O . PHE B 1 115 ? 0.746 6.975 82.915 1.00 43.86 115 PHE B O 1
ATOM 5937 N N . LEU B 1 116 ? 2.809 7.483 83.679 1.00 50.54 116 LEU B N 1
ATOM 5938 C CA . LEU B 1 116 ? 3.374 7.898 82.401 1.00 50.72 116 LEU B CA 1
ATOM 5939 C C . LEU B 1 116 ? 4.662 7.116 82.182 1.00 42.38 116 LEU B C 1
ATOM 5940 O O . LEU B 1 116 ? 5.553 7.135 83.039 1.00 39.51 116 LEU B O 1
ATOM 5956 N N . ALA B 1 117 ? 4.760 6.430 81.045 1.00 38.97 117 ALA B N 1
ATOM 5957 C CA . ALA B 1 117 ? 5.868 5.517 80.781 1.00 59.13 117 ALA B CA 1
ATOM 5958 C C . ALA B 1 117 ? 6.531 5.874 79.458 1.00 42.43 117 ALA B C 1
ATOM 5959 O O . ALA B 1 117 ? 5.906 5.772 78.397 1.00 35.48 117 ALA B O 1
ATOM 5966 N N . LYS B 1 118 ? 7.796 6.279 79.525 1.00 46.36 118 LYS B N 1
ATOM 5967 C CA . LYS B 1 118 ? 8.583 6.625 78.347 1.00 49.70 118 LYS B CA 1
ATOM 5968 C C . LYS B 1 118 ? 9.560 5.490 78.053 1.00 46.14 118 LYS B C 1
ATOM 5969 O O . LYS B 1 118 ? 10.362 5.117 78.916 1.00 39.88 118 LYS B O 1
ATOM 5988 N N . ILE B 1 119 ? 9.494 4.952 76.838 1.00 47.21 119 ILE B N 1
ATOM 5989 C CA . ILE B 1 119 ? 10.298 3.804 76.444 1.00 46.78 119 ILE B CA 1
ATOM 5990 C C . ILE B 1 119 ? 11.032 4.141 75.154 1.00 50.38 119 ILE B C 1
ATOM 5991 O O . ILE B 1 119 ? 10.522 4.863 74.296 1.00 46.09 119 ILE B O 1
ATOM 6007 N N . LYS B 1 120 ? 12.253 3.615 75.028 1.00 44.16 120 LYS B N 1
ATOM 6008 C CA . LYS B 1 120 ? 13.079 3.842 73.845 1.00 53.28 120 LYS B CA 1
ATOM 6009 C C . LYS B 1 120 ? 12.665 2.875 72.741 1.00 48.39 120 LYS B C 1
ATOM 6010 O O . LYS B 1 120 ? 12.806 1.656 72.887 1.00 46.25 120 LYS B O 1
ATOM 6029 N N . MET B 1 121 ? 12.168 3.420 71.627 1.00 56.70 121 MET B N 1
ATOM 6030 C CA . MET B 1 121 ? 11.609 2.570 70.585 1.00 59.52 121 MET B CA 1
ATOM 6031 C C . MET B 1 121 ? 12.642 2.269 69.503 1.00 56.25 121 MET B C 1
ATOM 6032 O O . MET B 1 121 ? 13.573 3.050 69.284 1.00 50.22 121 MET B O 1
ATOM 6046 N N . PRO B 1 122 ? 12.505 1.130 68.821 1.00 51.05 122 PRO B N 1
ATOM 6047 C CA . PRO B 1 122 ? 13.491 0.761 67.798 1.00 55.44 122 PRO B CA 1
ATOM 6048 C C . PRO B 1 122 ? 13.613 1.825 66.716 1.00 55.63 122 PRO B C 1
ATOM 6049 O O . PRO B 1 122 ? 12.708 2.632 66.485 1.00 54.29 122 PRO B O 1
ATOM 6060 N N . LYS B 1 123 ? 14.761 1.811 66.043 1.00 59.77 123 LYS B N 1
ATOM 6061 C CA . LYS B 1 123 ? 15.059 2.768 64.988 1.00 56.70 123 LYS B CA 1
ATOM 6062 C C . LYS B 1 123 ? 14.584 2.240 63.641 1.00 55.94 123 LYS B C 1
ATOM 6063 O O . LYS B 1 123 ? 14.659 1.038 63.366 1.00 56.68 123 LYS B O 1
ATOM 6082 N N . PHE B 1 124 ? 14.087 3.151 62.807 1.00 57.53 124 PHE B N 1
ATOM 6083 C CA . PHE B 1 124 ? 13.654 2.795 61.463 1.00 60.83 124 PHE B CA 1
ATOM 6084 C C . PHE B 1 124 ? 14.848 2.450 60.580 1.00 52.57 124 PHE B C 1
ATOM 6085 O O . PHE B 1 124 ? 15.939 3.010 60.721 1.00 53.21 124 PHE B O 1
ATOM 6102 N N . LEU B 1 125 ? 14.629 1.509 59.661 1.00 55.70 125 LEU B N 1
ATOM 6103 C CA . LEU B 1 125 ? 15.668 1.155 58.699 1.00 62.87 125 LEU B CA 1
ATOM 6104 C C . LEU B 1 125 ? 15.727 2.162 57.556 1.00 53.91 125 LEU B C 1
ATOM 6105 O O . LEU B 1 125 ? 16.818 2.550 57.125 1.00 54.22 125 LEU B O 1
ATOM 6121 N N . SER B 1 126 ? 14.568 2.596 57.063 1.00 60.56 126 SER B N 1
ATOM 6122 C CA . SER B 1 126 ? 14.499 3.554 55.970 1.00 62.97 126 SER B CA 1
ATOM 6123 C C . SER B 1 126 ? 13.193 4.326 56.072 1.00 59.37 126 SER B C 1
ATOM 6124 O O . SER B 1 126 ? 12.260 3.919 56.768 1.00 56.49 126 SER B O 1
ATOM 6132 N N . LEU B 1 127 ? 13.137 5.451 55.359 1.00 61.84 127 LEU B N 1
ATOM 6133 C CA . LEU B 1 127 ? 11.967 6.323 55.352 1.00 61.12 127 LEU B CA 1
ATOM 6134 C C . LEU B 1 127 ? 11.704 6.757 53.919 1.00 53.07 127 LEU B C 1
ATOM 6135 O O . LEU B 1 127 ? 12.558 7.395 53.300 1.00 53.74 127 LEU B O 1
ATOM 6151 N N . GLU B 1 128 ? 10.523 6.429 53.403 1.00 52.03 128 GLU B N 1
ATOM 6152 C CA . GLU B 1 128 ? 10.202 6.613 51.999 1.00 59.33 128 GLU B CA 1
ATOM 6153 C C . GLU B 1 128 ? 8.966 7.489 51.827 1.00 57.73 128 GLU B C 1
ATOM 6154 O O . GLU B 1 128 ? 8.253 7.804 52.780 1.00 48.83 128 GLU B O 1
ATOM 6166 N N . GLU B 1 129 ? 8.728 7.878 50.569 1.00 61.76 129 GLU B N 1
ATOM 6167 C CA . GLU B 1 129 ? 7.557 8.664 50.163 1.00 62.18 129 GLU B CA 1
ATOM 6168 C C . GLU B 1 129 ? 7.112 8.100 48.813 1.00 63.19 129 GLU B C 1
ATOM 6169 O O . GLU B 1 129 ? 7.494 8.617 47.762 1.00 68.20 129 GLU B O 1
ATOM 6181 N N . ILE B 1 130 ? 6.303 7.046 48.850 1.00 60.97 130 ILE B N 1
ATOM 6182 C CA . ILE B 1 130 ? 5.920 6.344 47.633 1.00 62.47 130 ILE B CA 1
ATOM 6183 C C . ILE B 1 130 ? 4.755 7.065 46.969 1.00 63.33 130 ILE B C 1
ATOM 6184 O O . ILE B 1 130 ? 3.894 7.652 47.633 1.00 64.95 130 ILE B O 1
ATOM 6200 N N . ASN B 1 131 ? 4.723 7.014 45.638 1.00 71.10 131 ASN B N 1
ATOM 6201 C CA . ASN B 1 131 ? 3.662 7.618 44.832 1.00 66.93 131 ASN B CA 1
ATOM 6202 C C . ASN B 1 131 ? 3.044 6.515 43.976 1.00 71.90 131 ASN B C 1
ATOM 6203 O O . ASN B 1 131 ? 3.372 6.373 42.795 1.00 71.12 131 ASN B O 1
ATOM 6214 N N . VAL B 1 132 ? 2.155 5.724 44.579 1.00 76.79 132 VAL B N 1
ATOM 6215 C CA . VAL B 1 132 ? 1.424 4.693 43.854 1.00 72.79 132 VAL B CA 1
ATOM 6216 C C . VAL B 1 132 ? 0.083 5.265 43.419 1.00 78.11 132 VAL B C 1
ATOM 6217 O O . VAL B 1 132 ? -0.523 6.086 44.117 1.00 75.34 132 VAL B O 1
ATOM 6230 N N . ASP B 1 133 ? -0.390 4.822 42.254 1.00 84.46 133 ASP B N 1
ATOM 6231 C CA . ASP B 1 133 ? -1.711 5.213 41.772 1.00 80.06 133 ASP B CA 1
ATOM 6232 C C . ASP B 1 133 ? -1.812 6.736 41.739 1.00 78.73 133 ASP B C 1
ATOM 6233 O O . ASP B 1 133 ? -1.005 7.389 41.068 1.00 91.69 133 ASP B O 1
ATOM 6242 N N . GLU B 1 134 ? -2.779 7.320 42.449 1.00 78.13 134 GLU B N 1
ATOM 6243 C CA . GLU B 1 134 ? -2.919 8.772 42.509 1.00 79.57 134 GLU B CA 1
ATOM 6244 C C . GLU B 1 134 ? -2.698 9.305 43.922 1.00 78.29 134 GLU B C 1
ATOM 6245 O O . GLU B 1 134 ? -3.107 10.430 44.228 1.00 78.45 134 GLU B O 1
ATOM 6257 N N . TYR B 1 135 ? -2.054 8.526 44.788 1.00 79.20 135 TYR B N 1
ATOM 6258 C CA . TYR B 1 135 ? -1.891 8.883 46.186 1.00 74.80 135 TYR B CA 1
ATOM 6259 C C . TYR B 1 135 ? -0.417 8.935 46.561 1.00 67.69 135 TYR B C 1
ATOM 6260 O O . TYR B 1 135 ? 0.407 8.183 46.032 1.00 69.31 135 TYR B O 1
ATOM 6278 N N . LYS B 1 136 ? -0.100 9.831 47.491 1.00 65.92 136 LYS B N 1
ATOM 6279 C CA . LYS B 1 136 ? 1.228 9.926 48.082 1.00 67.00 136 LYS B CA 1
ATOM 6280 C C . LYS B 1 136 ? 1.164 9.310 49.475 1.00 62.72 136 LYS B C 1
ATOM 6281 O O . LYS B 1 136 ? 0.322 9.702 50.289 1.00 58.73 136 LYS B O 1
ATOM 6300 N N . LEU B 1 137 ? 2.033 8.338 49.735 1.00 59.62 137 LEU B N 1
ATOM 6301 C CA . LEU B 1 137 ? 2.015 7.589 50.979 1.00 58.08 137 LEU B CA 1
ATOM 6302 C C . LEU B 1 137 ? 3.392 7.609 51.620 1.00 57.58 137 LEU B C 1
ATOM 6303 O O . LEU B 1 137 ? 4.411 7.555 50.927 1.00 58.62 137 LEU B O 1
ATOM 6319 N N . GLY B 1 138 ? 3.416 7.683 52.950 1.00 58.69 138 GLY B N 1
ATOM 6320 C CA . GLY B 1 138 ? 4.650 7.523 53.680 1.00 47.97 138 GLY B CA 1
ATOM 6321 C C . GLY B 1 138 ? 4.951 6.066 53.960 1.00 54.12 138 GLY B C 1
ATOM 6322 O O . GLY B 1 138 ? 4.075 5.207 53.881 1.00 59.46 138 GLY B O 1
ATOM 6326 N N . LEU B 1 139 ? 6.213 5.790 54.279 1.00 52.20 139 LEU B N 1
ATOM 6327 C CA . LEU B 1 139 ? 6.636 4.441 54.629 1.00 54.49 139 LEU B CA 1
ATOM 6328 C C . LEU B 1 139 ? 7.847 4.535 55.543 1.00 56.45 139 LEU B C 1
ATOM 6329 O O . LEU B 1 139 ? 8.814 5.230 55.224 1.00 57.41 139 LEU B O 1
ATOM 6345 N N . VAL B 1 140 ? 7.783 3.841 56.676 1.00 61.04 140 VAL B N 1
ATOM 6346 C CA . VAL B 1 140 ? 8.882 3.784 57.640 1.00 57.91 140 VAL B CA 1
ATOM 6347 C C . VAL B 1 140 ? 9.156 2.304 57.885 1.00 60.75 140 VAL B C 1
ATOM 6348 O O . VAL B 1 140 ? 8.543 1.675 58.753 1.00 68.55 140 VAL B O 1
ATOM 6361 N N . ARG B 1 141 ? 10.078 1.734 57.115 1.00 64.78 141 ARG B N 1
ATOM 6362 C CA . ARG B 1 141 ? 10.380 0.314 57.236 1.00 67.00 141 ARG B CA 1
ATOM 6363 C C . ARG B 1 141 ? 11.087 0.035 58.556 1.00 64.79 141 ARG B C 1
ATOM 6364 O O . ARG B 1 141 ? 12.063 0.706 58.908 1.00 57.30 141 ARG B O 1
ATOM 6385 N N . PHE B 1 142 ? 10.581 -0.949 59.292 1.00 80.23 142 PHE B N 1
ATOM 6386 C CA . PHE B 1 142 ? 11.196 -1.425 60.522 1.00 80.49 142 PHE B CA 1
ATOM 6387 C C . PHE B 1 142 ? 11.580 -2.892 60.360 1.00 84.25 142 PHE B C 1
ATOM 6388 O O . PHE B 1 142 ? 11.214 -3.554 59.385 1.00 85.11 142 PHE B O 1
ATOM 6405 N N . SER B 1 143 ? 12.323 -3.398 61.341 1.00 78.18 143 SER B N 1
ATOM 6406 C CA . SER B 1 143 ? 12.633 -4.823 61.426 1.00 77.04 143 SER B CA 1
A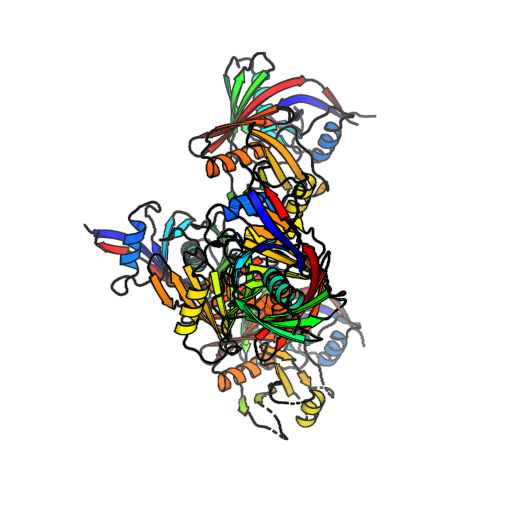TOM 6407 C C . SER B 1 143 ? 11.389 -5.535 61.940 1.00 84.86 143 SER B C 1
ATOM 6408 O O . SER B 1 143 ? 11.152 -5.630 63.146 1.00 96.58 143 SER B O 1
ATOM 6416 N N . GLY B 1 144 ? 10.572 -6.026 61.012 1.00 81.29 144 GLY B N 1
ATOM 6417 C CA . GLY B 1 144 ? 9.394 -6.784 61.380 1.00 90.61 144 GLY B CA 1
ATOM 6418 C C . GLY B 1 144 ? 8.089 -6.191 60.890 1.00 83.17 144 GLY B C 1
ATOM 6419 O O . GLY B 1 144 ? 7.179 -6.933 60.507 1.00 83.60 144 GLY B O 1
ATOM 6423 N N . ILE B 1 145 ? 7.974 -4.865 60.902 1.00 82.27 145 ILE B N 1
ATOM 6424 C CA . ILE B 1 145 ? 6.738 -4.186 60.525 1.00 77.10 145 ILE B CA 1
ATOM 6425 C C . ILE B 1 145 ? 7.052 -3.086 59.521 1.00 78.98 145 ILE B C 1
ATOM 6426 O O . ILE B 1 145 ? 8.043 -2.361 59.665 1.00 72.11 145 ILE B O 1
ATOM 6442 N N . ASN B 1 146 ? 6.207 -2.972 58.499 1.00 74.89 146 ASN B N 1
ATOM 6443 C CA . ASN B 1 146 ? 6.237 -1.863 57.555 1.00 70.10 146 ASN B CA 1
ATOM 6444 C C . ASN B 1 146 ? 5.054 -0.954 57.865 1.00 67.33 146 ASN B C 1
ATOM 6445 O O . ASN B 1 146 ? 3.898 -1.387 57.788 1.00 62.75 146 ASN B O 1
ATOM 6456 N N . HIS B 1 147 ? 5.342 0.296 58.217 1.00 66.77 147 HIS B N 1
ATOM 6457 C CA . HIS B 1 147 ? 4.333 1.242 58.686 1.00 61.28 147 HIS B CA 1
ATOM 6458 C C . HIS B 1 147 ? 4.121 2.313 57.623 1.00 55.28 147 HIS B C 1
ATOM 6459 O O . HIS B 1 147 ? 4.938 3.227 57.476 1.00 52.80 147 HIS B O 1
ATOM 6473 N N . PHE B 1 148 ? 3.018 2.202 56.891 1.00 56.25 148 PHE B N 1
ATOM 6474 C CA . PHE B 1 148 ? 2.655 3.190 55.888 1.00 64.51 148 PHE B CA 1
ATOM 6475 C C . PHE B 1 148 ? 1.889 4.337 56.535 1.00 62.90 148 PHE B C 1
ATOM 6476 O O . PHE B 1 148 ? 1.203 4.162 57.545 1.00 67.75 148 PHE B O 1
ATOM 6493 N N . ILE B 1 149 ? 2.019 5.519 55.941 1.00 66.97 149 ILE B N 1
ATOM 6494 C CA . ILE B 1 149 ? 1.353 6.724 56.417 1.00 69.89 149 ILE B CA 1
ATOM 6495 C C . ILE B 1 149 ? 0.462 7.252 55.303 1.00 68.92 149 ILE B C 1
ATOM 6496 O O . ILE B 1 149 ? 0.792 7.150 54.116 1.00 70.23 149 ILE B O 1
ATOM 6512 N N . PHE B 1 150 ? -0.680 7.820 55.692 1.00 58.28 150 PHE B N 1
ATOM 6513 C CA . PHE B 1 150 ? -1.647 8.354 54.736 1.00 62.71 150 PHE B CA 1
ATOM 6514 C C . PHE B 1 150 ? -2.190 9.673 55.275 1.00 61.72 150 PHE B C 1
ATOM 6515 O O . PHE B 1 150 ? -3.064 9.680 56.146 1.00 73.82 150 PHE B O 1
ATOM 6532 N N . ASN B 1 151 ? -1.678 10.782 54.750 1.00 58.92 151 ASN B N 1
ATOM 6533 C CA . ASN B 1 151 ? -2.198 12.106 55.084 1.00 69.67 151 ASN B CA 1
ATOM 6534 C C . ASN B 1 151 ? -3.521 12.283 54.350 1.00 77.94 151 ASN B C 1
ATOM 6535 O O . ASN B 1 151 ? -3.549 12.664 53.177 1.00 80.78 151 ASN B O 1
ATOM 6546 N N . ILE B 1 152 ? -4.628 11.995 55.041 1.00 73.33 152 ILE B N 1
ATOM 6547 C CA . ILE B 1 152 ? -5.945 12.104 54.419 1.00 74.51 152 ILE B CA 1
ATOM 6548 C C . ILE B 1 152 ? -6.130 13.483 53.804 1.00 74.70 152 ILE B C 1
ATOM 6549 O O . ILE B 1 152 ? -6.768 13.625 52.752 1.00 71.64 152 ILE B O 1
ATOM 6565 N N . LYS B 1 153 ? -5.565 14.515 54.433 1.00 69.51 153 LYS B N 1
ATOM 6566 C CA . LYS B 1 153 ? -5.748 15.874 53.934 1.00 70.56 153 LYS B CA 1
ATOM 6567 C C . LYS B 1 153 ? -4.994 16.077 52.626 1.00 76.84 153 LYS B C 1
ATOM 6568 O O . LYS B 1 153 ? -5.572 16.516 51.624 1.00 76.81 153 LYS B O 1
ATOM 6587 N N . GLU B 1 154 ? -3.697 15.753 52.616 1.00 79.98 154 GLU B N 1
ATOM 6588 C CA . GLU B 1 154 ? -2.890 15.950 51.418 1.00 71.83 154 GLU B CA 1
ATOM 6589 C C . GLU B 1 154 ? -3.385 15.094 50.259 1.00 72.50 154 GLU B C 1
ATOM 6590 O O . GLU B 1 154 ? -3.191 15.458 49.094 1.00 77.52 154 GLU B O 1
ATOM 6602 N N . ASN B 1 155 ? -4.023 13.965 50.551 1.00 73.18 155 ASN B N 1
ATOM 6603 C CA . ASN B 1 155 ? -4.528 13.076 49.520 1.00 71.94 155 ASN B CA 1
ATOM 6604 C C . ASN B 1 155 ? -5.985 13.412 49.203 1.00 78.46 155 ASN B C 1
ATOM 6605 O O . ASN B 1 155 ? -6.605 14.276 49.829 1.00 81.61 155 ASN B O 1
ATOM 6616 N N . LYS B 1 156 ? -6.542 12.711 48.219 1.00 79.79 156 LYS B N 1
ATOM 6617 C CA . LYS B 1 156 ? -7.892 12.975 47.751 1.00 81.96 156 LYS B CA 1
ATOM 6618 C C . LYS B 1 156 ? -8.882 12.062 48.476 1.00 83.99 156 LYS B C 1
ATOM 6619 O O . LYS B 1 156 ? -8.548 11.405 49.466 1.00 81.48 156 LYS B O 1
ATOM 6638 N N . GLU B 1 157 ? -10.118 12.016 47.983 1.00 85.87 157 GLU B N 1
ATOM 6639 C CA . GLU B 1 157 ? -11.146 11.200 48.613 1.00 87.23 157 GLU B CA 1
ATOM 6640 C C . GLU B 1 157 ? -10.892 9.722 48.349 1.00 82.67 157 GLU B C 1
ATOM 6641 O O . GLU B 1 157 ? -10.462 9.331 47.261 1.00 86.77 157 GLU B O 1
ATOM 6653 N N . THR B 1 158 ? -11.167 8.899 49.357 1.00 84.85 158 THR B N 1
ATOM 6654 C CA . THR B 1 158 ? -10.934 7.467 49.254 1.00 79.04 158 THR B CA 1
ATOM 6655 C C . THR B 1 158 ? -11.433 6.744 50.497 1.00 77.89 158 THR B C 1
ATOM 6656 O O . THR B 1 158 ? -11.426 7.308 51.596 1.00 74.02 158 THR B O 1
ATOM 6667 N N . SER B 1 159 ? -11.865 5.499 50.335 1.00 84.16 159 SER B N 1
ATOM 6668 C CA . SER B 1 159 ? -12.170 4.655 51.477 1.00 83.55 159 SER B CA 1
ATOM 6669 C C . SER B 1 159 ? -10.874 4.134 52.081 1.00 83.11 159 SER B C 1
ATOM 6670 O O . SER B 1 159 ? -9.923 3.816 51.361 1.00 86.62 159 SER B O 1
ATOM 6678 N N . PHE B 1 160 ? -10.834 4.055 53.412 1.00 81.14 160 PHE B N 1
ATOM 6679 C CA . PHE B 1 160 ? -9.685 3.438 54.065 1.00 78.71 160 PHE B CA 1
ATOM 6680 C C . PHE B 1 160 ? -9.415 2.054 53.486 1.00 80.28 160 PHE B C 1
ATOM 6681 O O . PHE B 1 160 ? -8.260 1.619 53.418 1.00 73.88 160 PHE B O 1
ATOM 6698 N N . GLU B 1 161 ? -10.468 1.356 53.050 1.00 78.34 161 GLU B N 1
ATOM 6699 C CA . GLU B 1 161 ? -10.291 0.045 52.435 1.00 79.59 161 GLU B CA 1
ATOM 6700 C C . GLU B 1 161 ? -9.469 0.144 51.156 1.00 82.74 161 GLU B C 1
ATOM 6701 O O . GLU B 1 161 ? -8.590 -0.691 50.906 1.00 79.55 161 GLU B O 1
ATOM 6713 N N . ASN B 1 162 ? -9.743 1.156 50.330 1.00 83.60 162 ASN B N 1
ATOM 6714 C CA . ASN B 1 162 ? -9.006 1.304 49.079 1.00 78.80 162 ASN B CA 1
ATOM 6715 C C . ASN B 1 162 ? -7.511 1.455 49.335 1.00 78.63 162 ASN B C 1
ATOM 6716 O O . ASN B 1 162 ? -6.690 0.848 48.636 1.00 79.62 162 ASN B O 1
ATOM 6727 N N . ILE B 1 163 ? -7.136 2.257 50.335 1.00 83.97 163 ILE B N 1
ATOM 6728 C CA . ILE B 1 163 ? -5.720 2.450 50.626 1.00 79.97 163 ILE B CA 1
ATOM 6729 C C . ILE B 1 163 ? -5.112 1.177 51.200 1.00 80.86 163 ILE B C 1
ATOM 6730 O O . ILE B 1 163 ? -3.901 0.953 51.087 1.00 83.03 163 ILE B O 1
ATOM 6746 N N . ILE B 1 164 ? -5.929 0.326 51.822 1.00 81.64 164 ILE B N 1
ATOM 6747 C CA . ILE B 1 164 ? -5.414 -0.928 52.361 1.00 87.00 164 ILE B CA 1
ATOM 6748 C C . ILE B 1 164 ? -5.147 -1.916 51.232 1.00 85.47 164 ILE B C 1
ATOM 6749 O O . ILE B 1 164 ? -4.092 -2.560 51.183 1.00 80.04 164 ILE B O 1
ATOM 6765 N N . ASP B 1 165 ? -6.099 -2.049 50.304 1.00 83.50 165 ASP B N 1
ATOM 6766 C CA . ASP B 1 165 ? -5.884 -2.919 49.154 1.00 81.77 165 ASP B CA 1
ATOM 6767 C C . ASP B 1 165 ? -4.770 -2.393 48.259 1.00 77.45 165 ASP B C 1
ATOM 6768 O O . ASP B 1 165 ? -4.085 -3.180 47.597 1.00 78.56 165 ASP B O 1
ATOM 6777 N N . LEU B 1 166 ? -4.577 -1.072 48.227 1.00 77.54 166 LEU B N 1
ATOM 6778 C CA . LEU B 1 166 ? -3.492 -0.499 47.438 1.00 82.62 166 LEU B CA 1
ATOM 6779 C C . LEU B 1 166 ? -2.133 -0.847 48.035 1.00 86.13 166 LEU B C 1
ATOM 6780 O O . LEU B 1 166 ? -1.197 -1.193 47.305 1.00 82.52 166 LEU B O 1
ATOM 6796 N N . VAL B 1 167 ? -2.006 -0.758 49.361 1.00 83.86 167 VAL B N 1
ATOM 6797 C CA . VAL B 1 167 ? -0.754 -1.129 50.012 1.00 77.89 167 VAL B CA 1
ATOM 6798 C C . VAL B 1 167 ? -0.516 -2.629 49.888 1.00 79.69 167 VAL B C 1
ATOM 6799 O O . VAL B 1 167 ? 0.620 -3.078 49.695 1.00 77.21 167 VAL B O 1
ATOM 6812 N N . LYS B 1 168 ? -1.582 -3.427 49.999 1.00 80.59 168 LYS B N 1
ATOM 6813 C CA . LYS B 1 168 ? -1.453 -4.870 49.817 1.00 82.30 168 LYS B CA 1
ATOM 6814 C C . LYS B 1 168 ? -0.923 -5.194 48.426 1.00 84.22 168 LYS B C 1
ATOM 6815 O O . LYS B 1 168 ? 0.035 -5.961 48.273 1.00 86.22 168 LYS B O 1
ATOM 6834 N N . LYS B 1 169 ? -1.543 -4.617 47.395 1.00 82.41 169 LYS B N 1
ATOM 6835 C CA . LYS B 1 169 ? -1.049 -4.803 46.035 1.00 86.03 169 LYS B CA 1
ATOM 6836 C C . LYS B 1 169 ? 0.376 -4.287 45.890 1.00 85.84 169 LYS B C 1
ATOM 6837 O O . LYS B 1 169 ? 1.138 -4.791 45.057 1.00 86.41 169 LYS B O 1
ATOM 6856 N N . TYR B 1 170 ? 0.756 -3.291 46.693 1.00 96.65 170 TYR B N 1
ATOM 6857 C CA . TYR B 1 170 ? 2.115 -2.764 46.629 1.00 90.80 170 TYR B CA 1
ATOM 6858 C C . TYR B 1 170 ? 3.127 -3.749 47.203 1.00 86.89 170 TYR B C 1
ATOM 6859 O O . TYR B 1 170 ? 4.273 -3.794 46.743 1.00 85.83 170 TYR B O 1
ATOM 6877 N N . LEU B 1 171 ? 2.730 -4.536 48.201 1.00 84.43 171 LEU B N 1
ATOM 6878 C CA . LEU B 1 171 ? 3.608 -5.514 48.826 1.00 85.59 171 LEU B CA 1
ATOM 6879 C C . LEU B 1 171 ? 3.424 -6.915 48.255 1.00 86.43 171 LEU B C 1
ATOM 6880 O O . LEU B 1 171 ? 3.958 -7.878 48.817 1.00 85.63 171 LEU B O 1
ATOM 6896 N N . SER B 1 172 ? 2.678 -7.053 47.156 1.00 86.66 172 SER B N 1
ATOM 6897 C CA . SER B 1 172 ? 2.438 -8.376 46.590 1.00 90.27 172 SER B CA 1
ATOM 6898 C C . SER B 1 172 ? 3.741 -9.080 46.236 1.00 89.10 172 SER B C 1
ATOM 6899 O O . SER B 1 172 ? 3.804 -10.315 46.269 1.00 96.54 172 SER B O 1
ATOM 6907 N N . ASN B 1 173 ? 4.787 -8.321 45.898 1.00 87.91 173 ASN B N 1
ATOM 6908 C CA . ASN B 1 173 ? 6.086 -8.886 45.546 1.00 94.69 173 ASN B CA 1
ATOM 6909 C C . ASN B 1 173 ? 7.098 -8.735 46.679 1.00 94.78 173 ASN B C 1
ATOM 6910 O O . ASN B 1 173 ? 8.309 -8.881 46.454 1.00 91.48 173 ASN B O 1
ATOM 6921 N N . GLU B 1 174 ? 6.622 -8.515 47.898 1.00 94.41 174 GLU B N 1
ATOM 6922 C CA . GLU B 1 174 ? 7.470 -8.218 49.044 1.00 93.46 174 GLU B CA 1
ATOM 6923 C C . GLU B 1 174 ? 7.105 -9.173 50.168 1.00 92.97 174 GLU B C 1
ATOM 6924 O O . GLU B 1 174 ? 5.961 -9.179 50.632 1.00 91.63 174 GLU B O 1
ATOM 6936 N N . GLU B 1 175 ? 8.066 -9.988 50.590 1.00 89.79 175 GLU B N 1
ATOM 6937 C CA . GLU B 1 175 ? 7.826 -10.971 51.643 1.00 91.72 175 GLU B CA 1
ATOM 6938 C C . GLU B 1 175 ? 7.623 -10.232 52.959 1.00 98.96 175 GLU B C 1
ATOM 6939 O O . GLU B 1 175 ? 8.583 -9.799 53.600 1.00 93.22 175 GLU B O 1
ATOM 6951 N N . TYR B 1 176 ? 6.362 -10.080 53.362 1.00 109.90 176 TYR B N 1
ATOM 6952 C CA . TYR B 1 176 ? 6.007 -9.388 54.590 1.00 108.95 176 TYR B CA 1
ATOM 6953 C C . TYR B 1 176 ? 5.076 -10.261 55.417 1.00 107.22 176 TYR B C 1
ATOM 6954 O O . TYR B 1 176 ? 4.249 -11.001 54.879 1.00 105.57 176 TYR B O 1
ATOM 6972 N N . SER B 1 177 ? 5.222 -10.165 56.739 1.00 91.98 177 SER B N 1
ATOM 6973 C CA . SER B 1 177 ? 4.362 -10.889 57.665 1.00 94.88 177 SER B CA 1
ATOM 6974 C C . SER B 1 177 ? 3.251 -10.025 58.243 1.00 90.53 177 SER B C 1
ATOM 6975 O O . SER B 1 177 ? 2.249 -10.570 58.719 1.00 91.98 177 SER B O 1
ATOM 6983 N N . ALA B 1 178 ? 3.401 -8.704 58.209 1.00 99.19 178 ALA B N 1
ATOM 6984 C CA . ALA B 1 178 ? 2.394 -7.790 58.725 1.00 92.56 178 ALA B CA 1
ATOM 6985 C C . ALA B 1 178 ? 2.778 -6.374 58.327 1.00 85.62 178 ALA B C 1
ATOM 6986 O O . ALA B 1 178 ? 3.964 -6.043 58.245 1.00 86.66 178 ALA B O 1
ATOM 6993 N N . PHE B 1 179 ? 1.765 -5.547 58.077 1.00 80.26 179 PHE B N 1
ATOM 6994 C CA . PHE B 1 179 ? 1.973 -4.138 57.777 1.00 76.72 179 PHE B CA 1
ATOM 6995 C C . PHE B 1 179 ? 0.944 -3.312 58.535 1.00 71.58 179 PHE B C 1
ATOM 6996 O O . PHE B 1 179 ? -0.136 -3.799 58.877 1.00 71.52 179 PHE B O 1
ATOM 7013 N N . GLY B 1 180 ? 1.294 -2.056 58.792 1.00 65.54 180 GLY B N 1
ATOM 7014 C CA . GLY B 1 180 ? 0.382 -1.110 59.400 1.00 57.42 180 GLY B CA 1
ATOM 7015 C C . GLY B 1 180 ? 0.205 0.102 58.506 1.00 59.62 180 GLY B C 1
ATOM 7016 O O . GLY B 1 180 ? 1.119 0.494 57.778 1.00 65.33 180 GLY B O 1
ATOM 7020 N N . ILE B 1 181 ? -0.990 0.685 58.554 1.00 60.03 181 ILE B N 1
ATOM 7021 C CA . ILE B 1 181 ? -1.301 1.909 57.825 1.00 62.83 181 ILE B CA 1
ATOM 7022 C C . ILE B 1 181 ? -1.839 2.915 58.830 1.00 64.17 181 ILE B C 1
ATOM 7023 O O . ILE B 1 181 ? -2.822 2.635 59.526 1.00 60.91 181 ILE B O 1
ATOM 7039 N N . MET B 1 182 ? -1.207 4.083 58.900 1.00 56.97 182 MET B N 1
ATOM 7040 C CA . MET B 1 182 ? -1.608 5.142 59.822 1.00 57.30 182 MET B CA 1
ATOM 7041 C C . MET B 1 182 ? -2.385 6.190 59.032 1.00 60.97 182 MET B C 1
ATOM 7042 O O . MET B 1 182 ? -1.797 7.069 58.395 1.00 57.09 182 MET B O 1
ATOM 7056 N N . PHE B 1 183 ? -3.710 6.094 59.074 1.00 58.30 183 PHE B N 1
ATOM 7057 C CA . PHE B 1 183 ? -4.575 7.096 58.452 1.00 58.82 183 PHE B CA 1
ATOM 7058 C C . PHE B 1 183 ? -4.515 8.353 59.309 1.00 56.55 183 PHE B C 1
ATOM 7059 O O . PHE B 1 183 ? -5.117 8.422 60.379 1.00 55.72 183 PHE B O 1
ATOM 7076 N N . PHE B 1 184 ? -3.782 9.354 58.837 1.00 63.77 184 PHE B N 1
ATOM 7077 C CA . PHE B 1 184 ? -3.366 10.485 59.655 1.00 62.54 184 PHE B CA 1
ATOM 7078 C C . PHE B 1 184 ? -4.124 11.741 59.253 1.00 63.22 184 PHE B C 1
ATOM 7079 O O . PHE B 1 184 ? -4.178 12.089 58.069 1.00 66.56 184 PHE B O 1
ATOM 7096 N N . ASP B 1 185 ? -4.702 12.416 60.243 1.00 63.06 185 ASP B N 1
ATOM 7097 C CA . ASP B 1 185 ? -5.342 13.709 60.055 1.00 66.59 185 ASP B CA 1
ATOM 7098 C C . ASP B 1 185 ? -4.410 14.791 60.585 1.00 64.45 185 ASP B C 1
ATOM 7099 O O . ASP B 1 185 ? -3.973 14.727 61.738 1.00 65.68 185 ASP B O 1
ATOM 7108 N N . SER B 1 186 ? -4.095 15.772 59.743 1.00 78.08 186 SER B N 1
ATOM 7109 C CA . SER B 1 186 ? -3.151 16.814 60.119 1.00 77.57 186 SER B CA 1
ATOM 7110 C C . SER B 1 186 ? -3.799 17.964 60.876 1.00 71.59 186 SER B C 1
ATOM 7111 O O . SER B 1 186 ? -3.097 18.694 61.584 1.00 63.47 186 SER B O 1
ATOM 7119 N N . ASP B 1 187 ? -5.117 18.140 60.750 1.00 70.07 187 ASP B N 1
ATOM 7120 C CA . ASP B 1 187 ? -5.780 19.251 61.427 1.00 78.37 187 ASP B CA 1
ATOM 7121 C C . ASP B 1 187 ? -5.867 19.014 62.930 1.00 73.36 187 ASP B C 1
ATOM 7122 O O . ASP B 1 187 ? -5.682 19.945 63.723 1.00 68.95 187 ASP B O 1
ATOM 7131 N N . ASN B 1 188 ? -6.152 17.778 63.339 1.00 70.46 188 ASN B N 1
ATOM 7132 C CA . ASN B 1 188 ? -6.297 17.423 64.742 1.00 67.17 188 ASN B CA 1
ATOM 7133 C C . ASN B 1 188 ? -5.105 16.650 65.287 1.00 64.01 188 ASN B C 1
ATOM 7134 O O . ASN B 1 188 ? -5.124 16.252 66.457 1.00 64.58 188 ASN B O 1
ATOM 7145 N N . LEU B 1 189 ? -4.069 16.432 64.477 1.00 64.35 189 LEU B N 1
ATOM 7146 C CA . LEU B 1 189 ? -2.930 15.595 64.863 1.00 64.59 189 LEU B CA 1
ATOM 7147 C C . LEU B 1 189 ? -3.402 14.228 65.357 1.00 57.54 189 LEU B C 1
ATOM 7148 O O . LEU B 1 189 ? -2.766 13.600 66.208 1.00 51.49 189 LEU B O 1
ATOM 7164 N N . SER B 1 190 ? -4.523 13.759 64.818 1.00 58.05 190 SER B N 1
ATOM 7165 C CA . SER B 1 190 ? -5.093 12.470 65.175 1.00 59.19 190 SER B CA 1
ATOM 7166 C C . SER B 1 190 ? -4.655 11.409 64.175 1.00 51.84 190 SER B C 1
ATOM 7167 O O . SER B 1 190 ? -4.205 11.712 63.070 1.00 61.84 190 SER B O 1
ATOM 7175 N N . MET B 1 191 ? -4.795 10.150 64.578 1.00 51.58 191 MET B N 1
ATOM 7176 C CA . MET B 1 191 ? -4.326 9.029 63.778 1.00 47.15 191 MET B CA 1
ATOM 7177 C C . MET B 1 191 ? -5.132 7.793 64.132 1.00 48.07 191 MET B C 1
ATOM 7178 O O . MET B 1 191 ? -5.302 7.484 65.313 1.00 60.61 191 MET B O 1
ATOM 7192 N N . LYS B 1 192 ? -5.624 7.091 63.112 1.00 49.18 192 LYS B N 1
ATOM 7193 C CA . LYS B 1 192 ? -6.375 5.850 63.282 1.00 54.99 192 LYS B CA 1
ATOM 7194 C C . LYS B 1 192 ? -5.494 4.686 62.840 1.00 57.58 192 LYS B C 1
ATOM 7195 O O . LYS B 1 192 ? -5.475 4.329 61.651 1.00 52.64 192 LYS B O 1
ATOM 7214 N N . PRO B 1 193 ? -4.743 4.064 63.747 1.00 51.44 193 PRO B N 1
ATOM 7215 C CA . PRO B 1 193 ? -3.840 2.984 63.328 1.00 54.13 193 PRO B CA 1
ATOM 7216 C C . PRO B 1 193 ? -4.601 1.750 62.872 1.00 60.59 193 PRO B C 1
ATOM 7217 O O . PRO B 1 193 ? -5.615 1.363 63.459 1.00 57.61 193 PRO B O 1
ATOM 7228 N N . TYR B 1 194 ? -4.090 1.130 61.809 1.00 63.58 194 TYR B N 1
ATOM 7229 C CA . TYR B 1 194 ? -4.628 -0.101 61.250 1.00 62.11 194 TYR B CA 1
ATOM 7230 C C . TYR B 1 194 ? -3.479 -1.081 61.074 1.00 61.38 194 TYR B C 1
ATOM 7231 O O . TYR B 1 194 ? -2.334 -0.679 60.860 1.00 63.63 194 TYR B O 1
ATOM 7249 N N . VAL B 1 195 ? -3.788 -2.373 61.180 1.00 70.43 195 VAL B N 1
ATOM 7250 C CA . VAL B 1 195 ? -2.778 -3.419 61.069 1.00 71.95 195 VAL B CA 1
ATOM 7251 C C . VAL B 1 195 ? -3.366 -4.620 60.340 1.00 85.61 195 VAL B C 1
ATOM 7252 O O . VAL B 1 195 ? -4.550 -4.941 60.480 1.00 86.33 195 VAL B O 1
ATOM 7265 N N . TYR B 1 196 ? -2.516 -5.287 59.556 1.00 85.59 196 TYR B N 1
ATOM 7266 C CA . TYR B 1 196 ? -2.873 -6.477 58.794 1.00 87.43 196 TYR B CA 1
ATOM 7267 C C . TYR B 1 196 ? -1.812 -7.539 59.042 1.00 93.22 196 TYR B C 1
ATOM 7268 O O . TYR B 1 196 ? -0.632 -7.227 59.228 1.00 90.62 196 TYR B O 1
ATOM 7286 N N . VAL B 1 197 ? -2.242 -8.800 59.052 1.00 95.92 197 VAL B N 1
ATOM 7287 C CA . VAL B 1 197 ? -1.339 -9.938 59.169 1.00 103.67 197 VAL B CA 1
ATOM 7288 C C . VAL B 1 197 ? -1.690 -10.951 58.088 1.00 111.75 197 VAL B C 1
ATOM 7289 O O . VAL B 1 197 ? -2.870 -11.206 57.822 1.00 108.50 197 VAL B O 1
ATOM 7302 N N . LYS B 1 198 ? -0.659 -11.529 57.466 1.00 135.24 198 LYS B N 1
ATOM 7303 C CA . LYS B 1 198 ? -0.879 -12.516 56.414 1.00 135.68 198 LYS B CA 1
ATOM 7304 C C . LYS B 1 198 ? -1.276 -13.870 56.989 1.00 141.60 198 LYS B C 1
ATOM 7305 O O . LYS B 1 198 ? -2.180 -14.529 56.463 1.00 128.21 198 LYS B O 1
ATOM 7324 N N . GLU B 1 199 ? -0.611 -14.301 58.065 1.00 138.13 199 GLU B N 1
ATOM 7325 C CA . GLU B 1 199 ? -0.919 -15.601 58.654 1.00 141.62 199 GLU B CA 1
ATOM 7326 C C . GLU B 1 199 ? -2.388 -15.694 59.046 1.00 129.39 199 GLU B C 1
ATOM 7327 O O . GLU B 1 199 ? -3.045 -16.709 58.787 1.00 137.07 199 GLU B O 1
ATOM 7339 N N . VAL B 1 200 ? -2.921 -14.645 59.673 1.00 124.05 200 VAL B N 1
ATOM 7340 C CA . VAL B 1 200 ? -4.335 -14.620 60.033 1.00 121.94 200 VAL B CA 1
ATOM 7341 C C . VAL B 1 200 ? -5.206 -14.099 58.895 1.00 118.71 200 VAL B C 1
ATOM 7342 O O . VAL B 1 200 ? -6.411 -14.391 58.867 1.00 123.25 200 VAL B O 1
ATOM 7355 N N . GLY B 1 201 ? -4.635 -13.353 57.953 1.00 125.40 201 GLY B N 1
ATOM 7356 C CA .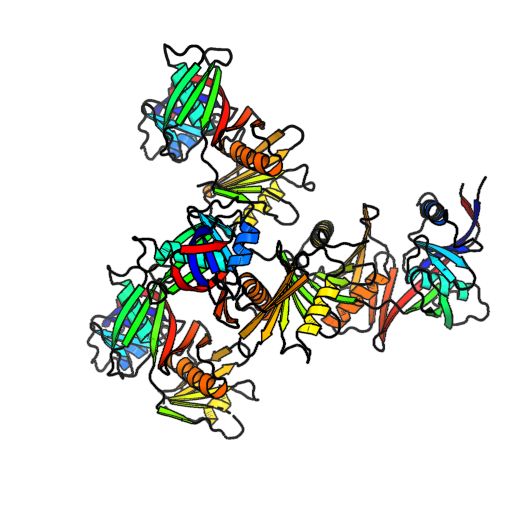 GLY B 1 201 ? -5.374 -12.888 56.797 1.00 123.97 201 GLY B CA 1
ATOM 7357 C C . GLY B 1 201 ? -6.564 -12.021 57.145 1.00 117.43 201 GLY B C 1
ATOM 7358 O O . GLY B 1 201 ? -7.693 -12.315 56.742 1.00 112.21 201 GLY B O 1
ATOM 7362 N N . SER B 1 202 ? -6.324 -10.946 57.891 1.00 108.07 202 SER B N 1
ATOM 7363 C CA . SER B 1 202 ? -7.389 -10.035 58.287 1.00 102.74 202 SER B CA 1
ATOM 7364 C C . SER B 1 202 ? -6.763 -8.717 58.719 1.00 97.10 202 SER B C 1
ATOM 7365 O O . SER B 1 202 ? -5.542 -8.593 58.834 1.00 98.78 202 SER B O 1
ATOM 7373 N N . GLY B 1 203 ? -7.622 -7.734 58.958 1.00 94.40 203 GLY B N 1
ATOM 7374 C CA . GLY B 1 203 ? -7.180 -6.431 59.410 1.00 91.19 203 GLY B CA 1
ATOM 7375 C C . GLY B 1 203 ? -8.017 -5.943 60.574 1.00 89.03 203 GLY B C 1
ATOM 7376 O O . GLY B 1 203 ? -9.198 -6.265 60.697 1.00 89.14 203 GLY B O 1
ATOM 7380 N N . VAL B 1 204 ? -7.380 -5.152 61.434 1.00 75.59 204 VAL B N 1
ATOM 7381 C CA . VAL B 1 204 ? -8.012 -4.642 62.645 1.00 76.78 204 VAL B CA 1
ATOM 7382 C C . VAL B 1 204 ? -7.595 -3.192 62.842 1.00 71.14 204 VAL B C 1
ATOM 7383 O O . VAL B 1 204 ? -6.411 -2.858 62.728 1.00 66.74 204 VAL B O 1
ATOM 7396 N N . TYR B 1 205 ? -8.569 -2.329 63.122 1.00 66.49 205 TYR B N 1
ATOM 7397 C CA . TYR B 1 205 ? -8.299 -0.953 63.519 1.00 65.49 205 TYR B CA 1
ATOM 7398 C C . TYR B 1 205 ? -8.068 -0.933 65.025 1.00 65.21 205 TYR B C 1
ATOM 7399 O O . TYR B 1 205 ? -8.953 -1.315 65.797 1.00 70.60 205 TYR B O 1
ATOM 7417 N N . GLU B 1 206 ? -6.885 -0.500 65.440 1.00 67.28 206 GLU B N 1
ATOM 7418 C CA . GLU B 1 206 ? -6.480 -0.538 66.836 1.00 64.01 206 GLU B CA 1
ATOM 7419 C C . GLU B 1 206 ? -6.722 0.807 67.510 1.00 60.58 206 GLU B C 1
ATOM 7420 O O . GLU B 1 206 ? -6.846 1.846 66.859 1.00 53.93 206 GLU B O 1
ATOM 7432 N N . ASN B 1 207 ? -6.789 0.769 68.844 1.00 62.67 207 ASN B N 1
ATOM 7433 C CA . ASN B 1 207 ? -6.995 1.982 69.625 1.00 62.55 207 ASN B CA 1
ATOM 7434 C C . ASN B 1 207 ? -5.703 2.751 69.857 1.00 59.85 207 ASN B C 1
ATOM 7435 O O . ASN B 1 207 ? -5.751 3.962 70.101 1.00 58.06 207 ASN B O 1
ATOM 7446 N N . SER B 1 208 ? -4.556 2.079 69.786 1.00 63.02 208 SER B N 1
ATOM 7447 C CA . SER B 1 208 ? -3.268 2.733 69.959 1.00 60.32 208 SER B CA 1
ATOM 7448 C C . SER B 1 208 ? -2.216 1.945 69.195 1.00 60.00 208 SER B C 1
ATOM 7449 O O . SER B 1 208 ? -2.451 0.817 68.754 1.00 60.09 208 SER B O 1
ATOM 7457 N N . SER B 1 209 ? -1.039 2.554 69.039 1.00 59.49 209 SER B N 1
ATOM 7458 C CA . SER B 1 209 ? 0.062 1.884 68.349 1.00 68.13 209 SER B CA 1
ATOM 7459 C C . SER B 1 209 ? 1.354 2.633 68.678 1.00 62.80 209 SER B C 1
ATOM 7460 O O . SER B 1 209 ? 1.628 3.685 68.092 1.00 58.18 209 SER B O 1
ATOM 7468 N N . ALA B 1 210 ? 2.134 2.079 69.607 1.00 57.57 210 ALA B N 1
ATOM 7469 C CA . ALA B 1 210 ? 3.429 2.668 69.930 1.00 58.29 210 ALA B CA 1
ATOM 7470 C C . ALA B 1 210 ? 4.306 2.763 68.688 1.00 64.72 210 ALA B C 1
ATOM 7471 O O . ALA B 1 210 ? 4.812 3.840 68.349 1.00 57.65 210 ALA B O 1
ATOM 7478 N N . SER B 1 211 ? 4.497 1.638 67.993 1.00 64.33 211 SER B N 1
ATOM 7479 C CA . SER B 1 211 ? 5.344 1.642 66.805 1.00 56.59 211 SER B CA 1
ATOM 7480 C C . SER B 1 211 ? 4.785 2.570 65.737 1.00 57.58 211 SER B C 1
ATOM 7481 O O . SER B 1 211 ? 5.533 3.332 65.112 1.00 61.27 211 SER B O 1
ATOM 7489 N N . GLY B 1 212 ? 3.472 2.521 65.510 1.00 54.86 212 GLY B N 1
ATOM 7490 C CA . GLY B 1 212 ? 2.870 3.419 64.537 1.00 58.25 212 GLY B CA 1
ATOM 7491 C C . GLY B 1 212 ? 3.150 4.877 64.848 1.00 55.40 212 GLY B C 1
ATOM 7492 O O . GLY B 1 212 ? 3.523 5.654 63.966 1.00 56.27 212 GLY B O 1
ATOM 7496 N N . THR B 1 213 ? 2.968 5.268 66.112 1.00 66.63 213 THR B N 1
ATOM 7497 C CA . THR B 1 213 ? 3.282 6.634 66.518 1.00 65.19 213 THR B CA 1
ATOM 7498 C C . THR B 1 213 ? 4.742 6.963 66.239 1.00 48.68 213 THR B C 1
ATOM 7499 O O . THR B 1 213 ? 5.073 8.096 65.875 1.00 45.05 213 THR B O 1
ATOM 7510 N N . THR B 1 214 ? 5.631 5.987 66.416 1.00 47.96 214 THR B N 1
ATOM 7511 C CA . THR B 1 214 ? 7.035 6.195 66.072 1.00 53.47 214 THR B CA 1
ATOM 7512 C C . THR B 1 214 ? 7.181 6.465 64.580 1.00 50.86 214 THR B C 1
ATOM 7513 O O . THR B 1 214 ? 7.868 7.407 64.170 1.00 50.90 214 THR B O 1
ATOM 7524 N N . ALA B 1 215 ? 6.543 5.634 63.750 1.00 50.35 215 ALA B N 1
ATOM 7525 C CA . ALA B 1 215 ? 6.567 5.855 62.309 1.00 51.92 215 ALA B CA 1
ATOM 7526 C C . ALA B 1 215 ? 6.087 7.259 61.971 1.00 52.69 215 ALA B C 1
ATOM 7527 O O . ALA B 1 215 ? 6.792 8.029 61.303 1.00 52.42 215 ALA B O 1
ATOM 7534 N N . LEU B 1 216 ? 4.889 7.614 62.436 1.00 49.05 216 LEU B N 1
ATOM 7535 C CA . LEU B 1 216 ? 4.358 8.950 62.185 1.00 50.95 216 LEU B CA 1
ATOM 7536 C C . LEU B 1 216 ? 5.341 10.019 62.639 1.00 54.34 216 LEU B C 1
ATOM 7537 O O . LEU B 1 216 ? 5.491 11.056 61.984 1.00 52.27 216 LEU B O 1
ATOM 7553 N N . GLY B 1 217 ? 6.035 9.776 63.754 1.00 56.67 217 GLY B N 1
ATOM 7554 C CA . GLY B 1 217 ? 7.016 10.741 64.227 1.00 57.98 217 GLY B CA 1
ATOM 7555 C C . GLY B 1 217 ? 8.187 10.888 63.272 1.00 56.68 217 GLY B C 1
ATOM 7556 O O . GLY B 1 217 ? 8.618 12.003 62.963 1.00 50.39 217 GLY B O 1
ATOM 7560 N N . TYR B 1 218 ? 8.727 9.762 62.803 1.00 53.75 218 TYR B N 1
ATOM 7561 C CA . TYR B 1 218 ? 9.798 9.816 61.816 1.00 57.95 218 TYR B CA 1
ATOM 7562 C C . TYR B 1 218 ? 9.348 10.570 60.568 1.00 57.26 218 TYR B C 1
ATOM 7563 O O . TYR B 1 218 ? 10.082 11.413 60.041 1.00 56.86 218 TYR B O 1
ATOM 7581 N N . TYR B 1 219 ? 8.137 10.283 60.090 1.00 53.35 219 TYR B N 1
ATOM 7582 C CA . TYR B 1 219 ? 7.634 10.930 58.883 1.00 52.08 219 TYR B CA 1
ATOM 7583 C C . TYR B 1 219 ? 7.350 12.409 59.113 1.00 59.02 219 TYR B C 1
ATOM 7584 O O . TYR B 1 219 ? 7.393 13.199 58.162 1.00 64.68 219 TYR B O 1
ATOM 7602 N N . LEU B 1 220 ? 7.071 12.809 60.358 1.00 63.59 220 LEU B N 1
ATOM 7603 C CA . LEU B 1 220 ? 6.840 14.220 60.649 1.00 61.14 220 LEU B CA 1
ATOM 7604 C C . LEU B 1 220 ? 8.144 14.986 60.844 1.00 62.00 220 LEU B C 1
ATOM 7605 O O . LEU B 1 220 ? 8.187 16.196 60.596 1.00 59.87 220 LEU B O 1
ATOM 7621 N N . LYS B 1 221 ? 9.205 14.309 61.295 1.00 63.67 221 LYS B N 1
ATOM 7622 C CA . LYS B 1 221 ? 10.494 14.975 61.451 1.00 68.29 221 LYS B CA 1
ATOM 7623 C C . LYS B 1 221 ? 11.137 15.254 60.100 1.00 76.98 221 LYS B C 1
ATOM 7624 O O . LYS B 1 221 ? 11.881 16.231 59.958 1.00 77.95 221 LYS B O 1
ATOM 7643 N N . LYS B 1 222 ? 10.859 14.415 59.099 1.00 83.47 222 LYS B N 1
ATOM 7644 C CA . LYS B 1 222 ? 11.412 14.623 57.767 1.00 74.88 222 LYS B CA 1
ATOM 7645 C C . LYS B 1 222 ? 10.589 15.630 56.972 1.00 77.82 222 LYS B C 1
ATOM 7646 O O . LYS B 1 222 ? 11.147 16.421 56.203 1.00 91.68 222 LYS B O 1
ATOM 7665 N N . CYS B 1 223 ? 9.268 15.623 57.151 1.00 66.76 223 CYS B N 1
ATOM 7666 C CA . CYS B 1 223 ? 8.380 16.447 56.341 1.00 71.03 223 CYS B CA 1
ATOM 7667 C C . CYS B 1 223 ? 8.050 17.787 56.983 1.00 74.16 223 CYS B C 1
ATOM 7668 O O . CYS B 1 223 ? 7.735 18.744 56.265 1.00 80.68 223 CYS B O 1
ATOM 7676 N N . LYS B 1 224 ? 8.107 17.881 58.312 1.00 73.76 224 LYS B N 1
ATOM 7677 C CA . LYS B 1 224 ? 7.785 19.117 59.010 1.00 69.08 224 LYS B CA 1
ATOM 7678 C C . LYS B 1 224 ? 8.810 19.497 60.070 1.00 62.65 224 LYS B C 1
ATOM 7679 O O . LYS B 1 224 ? 8.687 20.572 60.665 1.00 62.79 224 LYS B O 1
ATOM 7698 N N . ASN B 1 225 ? 9.812 18.657 60.321 1.00 68.62 225 ASN B N 1
ATOM 7699 C CA . ASN B 1 225 ? 10.841 18.943 61.318 1.00 71.63 225 ASN B CA 1
ATOM 7700 C C . ASN B 1 225 ? 10.239 19.073 62.715 1.00 70.06 225 ASN B C 1
ATOM 7701 O O . ASN B 1 225 ? 10.640 19.927 63.508 1.00 67.63 225 ASN B O 1
ATOM 7712 N N . LEU B 1 226 ? 9.264 18.220 63.019 1.00 71.24 226 LEU B N 1
ATOM 7713 C CA . LEU B 1 226 ? 8.686 18.145 64.359 1.00 66.08 226 LEU B CA 1
ATOM 7714 C C . LEU B 1 226 ? 9.412 17.038 65.116 1.00 58.87 226 LEU B C 1
ATOM 7715 O O . LEU B 1 226 ? 9.294 15.856 64.770 1.00 53.95 226 LEU B O 1
ATOM 7731 N N . ASP B 1 227 ? 10.175 17.422 66.140 1.00 56.75 227 ASP B N 1
ATOM 7732 C CA . ASP B 1 227 ? 10.921 16.457 66.935 1.00 58.80 227 ASP B CA 1
ATOM 7733 C C . ASP B 1 227 ? 10.095 15.842 68.059 1.00 58.63 227 ASP B C 1
ATOM 7734 O O . ASP B 1 227 ? 10.496 14.806 68.600 1.00 58.48 227 ASP B O 1
ATOM 7743 N N . ARG B 1 228 ? 8.959 16.443 68.413 1.00 54.92 228 ARG B N 1
ATOM 7744 C CA . ARG B 1 228 ? 8.120 15.935 69.491 1.00 57.76 228 ARG B CA 1
ATOM 7745 C C . ARG B 1 228 ? 6.699 16.446 69.294 1.00 58.50 228 ARG B C 1
ATOM 7746 O O . ARG B 1 228 ? 6.499 17.609 68.936 1.00 60.84 228 ARG B O 1
ATOM 7767 N N . ALA B 1 229 ? 5.721 15.578 69.542 1.00 52.77 229 ALA B N 1
ATOM 7768 C CA . ALA B 1 229 ? 4.317 15.960 69.453 1.00 59.59 229 ALA B CA 1
ATOM 7769 C C . ALA B 1 229 ? 3.463 14.819 69.991 1.00 64.01 229 ALA B C 1
ATOM 7770 O O . ALA B 1 229 ? 3.887 13.659 70.011 1.00 57.85 229 ALA B O 1
ATOM 7777 N N . LYS B 1 230 ? 2.253 15.164 70.427 1.00 56.95 230 LYS B N 1
ATOM 7778 C CA . LYS B 1 230 ? 1.297 14.189 70.936 1.00 55.43 230 LYS B CA 1
ATOM 7779 C C . LYS B 1 230 ? 0.340 13.794 69.818 1.00 51.87 230 LYS B C 1
ATOM 7780 O O . LYS B 1 230 ? -0.192 14.660 69.114 1.00 54.83 230 LYS B O 1
ATOM 7799 N N . ILE B 1 231 ? 0.134 12.492 69.651 1.00 47.99 231 ILE B N 1
ATOM 7800 C CA . ILE B 1 231 ? -0.696 11.950 68.582 1.00 59.32 231 ILE B CA 1
ATOM 7801 C C . ILE B 1 231 ? -1.969 11.404 69.219 1.00 55.45 231 ILE B C 1
ATOM 7802 O O . ILE B 1 231 ? -1.944 10.369 69.896 1.00 47.11 231 ILE B O 1
ATOM 7818 N N . VAL B 1 232 ? -3.087 12.096 68.998 1.00 53.15 232 VAL B N 1
ATOM 7819 C CA . VAL B 1 232 ? -4.373 11.589 69.451 1.00 50.59 232 VAL B CA 1
ATOM 7820 C C . VAL B 1 232 ? -4.732 10.348 68.650 1.00 51.92 232 VAL B C 1
ATOM 7821 O O . VAL B 1 232 ? -4.510 10.285 67.429 1.00 53.61 232 VAL B O 1
ATOM 7834 N N . GLN B 1 233 ? -5.279 9.350 69.309 1.00 50.21 233 GLN B N 1
ATOM 7835 C CA . GLN B 1 233 ? -5.627 8.069 68.696 1.00 50.77 233 GLN B CA 1
ATOM 7836 C C . GLN B 1 233 ? -7.006 7.685 69.172 1.00 53.39 233 GLN B C 1
ATOM 7837 O O . GLN B 1 233 ? -7.580 8.327 70.048 1.00 57.76 233 GLN B O 1
ATOM 7851 N N . PRO B 1 234 ? -7.616 6.626 68.567 1.00 58.52 234 PRO B N 1
ATOM 7852 C CA . PRO B 1 234 ? -9.040 6.344 68.851 1.00 70.35 234 PRO B CA 1
ATOM 7853 C C . PRO B 1 234 ? -9.415 6.374 70.323 1.00 66.66 234 PRO B C 1
ATOM 7854 O O . PRO B 1 234 ? -10.294 7.149 70.721 1.00 60.84 234 PRO B O 1
ATOM 7865 N N . ASN B 1 235 ? -8.769 5.551 71.150 1.00 61.80 235 ASN B N 1
ATOM 7866 C CA . ASN B 1 235 ? -9.075 5.499 72.575 1.00 58.59 235 ASN B CA 1
ATOM 7867 C C . ASN B 1 235 ? -7.805 5.715 73.404 1.00 53.89 235 ASN B C 1
ATOM 7868 O O . ASN B 1 235 ? -7.452 4.899 74.243 1.00 56.54 235 ASN B O 1
ATOM 7879 N N . GLY B 1 236 ? -7.133 6.836 73.171 1.00 55.34 236 GLY B N 1
ATOM 7880 C CA . GLY B 1 236 ? -5.924 7.147 73.905 1.00 53.97 236 GLY B CA 1
ATOM 7881 C C . GLY B 1 236 ? -5.060 8.110 73.116 1.00 55.54 236 GLY B C 1
ATOM 7882 O O . GLY B 1 236 ? -5.458 8.616 72.068 1.00 49.85 236 GLY B O 1
ATOM 7886 N N . TRP B 1 237 ? -3.865 8.353 73.652 1.00 52.90 237 TRP B N 1
ATOM 7887 C CA . TRP B 1 237 ? -2.903 9.220 72.993 1.00 47.36 237 TRP B CA 1
ATOM 7888 C C . TRP B 1 237 ? -1.495 8.799 73.384 1.00 50.20 237 TRP B C 1
ATOM 7889 O O . TRP B 1 237 ? -1.264 8.293 74.485 1.00 49.49 237 TRP B O 1
ATOM 7910 N N . LEU B 1 238 ? -0.558 9.012 72.463 1.00 46.19 238 LEU B N 1
ATOM 7911 C CA . LEU B 1 238 ? 0.856 8.777 72.695 1.00 47.45 238 LEU B CA 1
ATOM 7912 C C . LEU B 1 238 ? 1.637 9.998 72.225 1.00 49.61 238 LEU B C 1
ATOM 7913 O O . LEU B 1 238 ? 1.107 10.880 71.544 1.00 55.30 238 LEU B O 1
ATOM 7929 N N . GLU B 1 239 ? 2.915 10.044 72.593 1.00 50.16 239 GLU B N 1
ATOM 7930 C CA . GLU B 1 239 ? 3.782 11.165 72.247 1.00 52.30 239 GLU B CA 1
ATOM 7931 C C . GLU B 1 239 ? 5.118 10.612 71.781 1.00 53.35 239 GLU B C 1
ATOM 7932 O O . GLU B 1 239 ? 5.789 9.898 72.533 1.00 49.97 239 GLU B O 1
ATOM 7944 N N . TYR B 1 240 ? 5.502 10.928 70.547 1.00 58.55 240 TYR B N 1
ATOM 7945 C CA . TYR B 1 240 ? 6.809 10.539 70.037 1.00 54.81 240 TYR B CA 1
ATOM 7946 C C . TYR B 1 240 ? 7.822 11.625 70.373 1.00 51.59 240 TYR B C 1
ATOM 7947 O O . TYR B 1 240 ? 7.510 12.819 70.337 1.00 44.32 240 TYR B O 1
ATOM 7965 N N . ILE B 1 241 ? 9.035 11.198 70.715 1.00 55.94 241 ILE B N 1
ATOM 7966 C CA . ILE B 1 241 ? 10.076 12.087 71.213 1.00 61.52 241 ILE B CA 1
ATOM 7967 C C . ILE B 1 241 ? 11.394 11.687 70.565 1.00 66.91 241 ILE B C 1
ATOM 7968 O O . ILE B 1 241 ? 11.854 10.553 70.742 1.00 56.38 241 ILE B O 1
ATOM 7984 N N . ILE B 1 242 ? 12.001 12.610 69.821 1.00 65.54 242 ILE B N 1
ATOM 7985 C CA . ILE B 1 242 ? 13.276 12.378 69.150 1.00 69.20 242 ILE B CA 1
ATOM 7986 C C . ILE B 1 242 ? 14.317 13.226 69.871 1.00 66.97 242 ILE B C 1
ATOM 7987 O O . ILE B 1 242 ? 14.374 14.447 69.693 1.00 69.73 242 ILE B O 1
ATOM 8003 N N . GLU B 1 243 ? 15.141 12.582 70.695 1.00 73.56 243 GLU B N 1
ATOM 8004 C CA . GLU B 1 243 ? 16.218 13.255 71.406 1.00 79.51 243 GLU B CA 1
ATOM 8005 C C . GLU B 1 243 ? 17.522 12.522 71.124 1.00 81.98 243 GLU B C 1
ATOM 8006 O O . GLU B 1 243 ? 17.575 11.288 71.198 1.00 70.83 243 GLU B O 1
ATOM 8018 N N . ASN B 1 244 ? 18.567 13.287 70.807 1.00 89.84 244 ASN B N 1
ATOM 8019 C CA . ASN B 1 244 ? 19.892 12.743 70.521 1.00 85.50 244 ASN B CA 1
ATOM 8020 C C . ASN B 1 244 ? 19.808 11.632 69.480 1.00 76.92 244 ASN B C 1
ATOM 8021 O O . ASN B 1 244 ? 20.383 10.551 69.630 1.00 76.21 244 ASN B O 1
ATOM 8032 N N . ASP B 1 245 ? 19.068 11.911 68.407 1.00 73.11 245 ASP B N 1
ATOM 8033 C CA . ASP B 1 245 ? 18.915 10.976 67.295 1.00 81.42 245 ASP B CA 1
ATOM 8034 C C . ASP B 1 245 ? 18.406 9.618 67.776 1.00 85.03 245 ASP B C 1
ATOM 8035 O O . ASP B 1 245 ? 18.821 8.567 67.280 1.00 86.52 245 ASP B O 1
ATOM 8044 N N . GLU B 1 246 ? 17.498 9.635 68.748 1.00 81.81 246 GLU B N 1
ATOM 8045 C CA . GLU B 1 246 ? 16.856 8.416 69.219 1.00 73.31 246 GLU B CA 1
ATOM 8046 C C . GLU B 1 246 ? 15.379 8.687 69.455 1.00 66.69 246 GLU B C 1
ATOM 8047 O O . GLU B 1 246 ? 14.984 9.809 69.776 1.00 67.25 246 GLU B O 1
ATOM 8059 N N . MET B 1 247 ? 14.570 7.643 69.296 1.00 60.63 247 MET B N 1
ATOM 8060 C CA . MET B 1 247 ? 13.117 7.756 69.347 1.00 68.92 247 MET B CA 1
ATOM 8061 C C . MET B 1 247 ? 12.580 7.213 70.665 1.00 60.84 247 MET B C 1
ATOM 8062 O O . MET B 1 247 ? 12.942 6.108 71.084 1.00 46.95 247 MET B O 1
ATOM 8076 N N . TYR B 1 248 ? 11.708 7.989 71.306 1.00 55.54 248 TYR B N 1
ATOM 8077 C CA . TYR B 1 248 ? 11.020 7.565 72.515 1.00 54.99 248 TYR B CA 1
ATOM 8078 C C . TYR B 1 248 ? 9.518 7.723 72.322 1.00 55.03 248 TYR B C 1
ATOM 8079 O O . TYR B 1 248 ? 9.058 8.580 71.559 1.00 53.82 248 TYR B O 1
ATOM 8097 N N . ILE B 1 249 ? 8.757 6.883 73.020 1.00 45.17 249 ILE B N 1
ATOM 8098 C CA . ILE B 1 249 ? 7.307 6.986 73.075 1.00 53.38 249 ILE B CA 1
ATOM 8099 C C . ILE B 1 249 ? 6.908 7.170 74.534 1.00 52.60 249 ILE B C 1
ATOM 8100 O O . ILE B 1 249 ? 7.298 6.372 75.394 1.00 43.27 249 ILE B O 1
ATOM 8116 N N . ASP B 1 250 ? 6.134 8.215 74.803 1.00 42.68 250 ASP B N 1
ATOM 8117 C CA . ASP B 1 250 ? 5.609 8.499 76.126 1.00 50.64 250 ASP B CA 1
ATOM 8118 C C . ASP B 1 250 ? 4.090 8.541 76.047 1.00 49.55 250 ASP B C 1
ATOM 8119 O O . ASP B 1 250 ? 3.519 8.975 75.039 1.00 47.59 250 ASP B O 1
ATOM 8128 N N . GLY B 1 251 ? 3.440 8.077 77.110 1.00 45.28 251 GLY B N 1
ATOM 8129 C CA . GLY B 1 251 ? 1.997 8.045 77.151 1.00 55.47 251 GLY B CA 1
ATOM 8130 C C . GLY B 1 251 ? 1.438 7.575 78.480 1.00 49.35 251 GLY B C 1
ATOM 8131 O O . GLY B 1 251 ? 2.165 7.118 79.369 1.00 38.90 251 GLY B O 1
ATOM 8135 N N . PRO B 1 252 ? 0.121 7.683 78.634 1.00 47.32 252 PRO B N 1
ATOM 8136 C CA . PRO B 1 252 ? -0.513 7.285 79.893 1.00 45.69 252 PRO B CA 1
ATOM 8137 C C . PRO B 1 252 ? -0.683 5.779 80.011 1.00 42.33 252 PRO B C 1
ATOM 8138 O O . PRO B 1 252 ? -0.822 5.059 79.020 1.00 39.78 252 PRO B O 1
ATOM 8149 N N . VAL B 1 253 ? -0.669 5.312 81.257 1.00 44.17 253 VAL B N 1
ATOM 8150 C CA . VAL B 1 253 ? -0.883 3.907 81.586 1.00 48.73 253 VAL B CA 1
ATOM 8151 C C . VAL B 1 253 ? -1.734 3.842 82.848 1.00 48.64 253 VAL B C 1
ATOM 8152 O O . VAL B 1 253 ? -1.434 4.516 83.841 1.00 43.84 253 VAL B O 1
ATOM 8165 N N . GLU B 1 254 ? -2.791 3.031 82.814 1.00 51.47 254 GLU B N 1
ATOM 8166 C CA . GLU B 1 254 ? -3.723 2.909 83.928 1.00 47.73 254 GLU B CA 1
ATOM 8167 C C . GLU B 1 254 ? -3.869 1.443 84.306 1.00 46.00 254 GLU B C 1
ATOM 8168 O O . GLU B 1 254 ? -4.214 0.612 83.460 1.00 43.81 254 GLU B O 1
ATOM 8180 N N . ILE B 1 255 ? -3.613 1.131 85.575 1.00 52.16 255 ILE B N 1
ATOM 8181 C CA . ILE B 1 255 ? -3.839 -0.214 86.094 1.00 49.38 255 ILE B CA 1
ATOM 8182 C C . ILE B 1 255 ? -5.334 -0.378 86.335 1.00 44.34 255 ILE B C 1
ATOM 8183 O O . ILE B 1 255 ? -5.921 0.327 87.164 1.00 44.11 255 ILE B O 1
ATOM 8199 N N . ILE B 1 256 ? -5.954 -1.303 85.607 1.00 44.04 256 ILE B N 1
ATOM 8200 C CA . ILE B 1 256 ? -7.407 -1.423 85.609 1.00 46.90 256 ILE B CA 1
ATOM 8201 C C . ILE B 1 256 ? -7.849 -2.417 86.671 1.00 43.41 256 ILE B C 1
ATOM 8202 O O . ILE B 1 256 ? -8.618 -2.069 87.570 1.00 48.24 256 ILE B O 1
ATOM 8218 N N . ALA B 1 257 ? -7.373 -3.657 86.580 1.00 45.96 257 ALA B N 1
ATOM 8219 C CA . ALA B 1 257 ? -7.844 -4.718 87.455 1.00 51.56 257 ALA B CA 1
ATOM 8220 C C . ALA B 1 257 ? -6.700 -5.652 87.817 1.00 48.11 257 ALA B C 1
ATOM 8221 O O . ALA B 1 257 ? -5.646 -5.658 87.181 1.00 52.02 257 ALA B O 1
ATOM 8228 N N . GLU B 1 258 ? -6.938 -6.456 88.851 1.00 53.90 258 GLU B N 1
ATOM 8229 C CA . GLU B 1 258 ? -5.938 -7.363 89.402 1.00 52.83 258 GLU B CA 1
ATOM 8230 C C . GLU B 1 258 ? -6.663 -8.532 90.050 1.00 50.40 258 GLU B C 1
ATOM 8231 O O . GLU B 1 258 ? -7.612 -8.323 90.811 1.00 47.75 258 GLU B O 1
ATOM 8243 N N . GLY B 1 259 ? -6.224 -9.752 89.749 1.00 51.24 259 GLY B N 1
ATOM 8244 C CA . GLY B 1 259 ? -6.829 -10.916 90.362 1.00 45.96 259 GLY B CA 1
ATOM 8245 C C . GLY B 1 259 ? -6.593 -12.215 89.625 1.00 49.25 259 GLY B C 1
ATOM 8246 O O . GLY B 1 259 ? -5.495 -12.466 89.121 1.00 61.18 259 GLY B O 1
ATOM 8250 N N . LYS B 1 260 ? -7.626 -13.051 89.556 1.00 52.32 260 LYS B N 1
ATOM 8251 C CA . LYS B 1 260 ? -7.533 -14.389 88.992 1.00 56.26 260 LYS B CA 1
ATOM 8252 C C . LYS B 1 260 ? -8.481 -14.525 87.811 1.00 53.47 260 LYS B C 1
ATOM 8253 O O . LYS B 1 260 ? -9.604 -14.009 87.842 1.00 56.02 260 LYS B O 1
ATOM 8272 N N . ILE B 1 261 ? -8.026 -15.227 86.776 1.00 52.00 261 ILE B N 1
ATOM 8273 C CA . ILE B 1 261 ? -8.836 -15.526 85.605 1.00 55.05 261 ILE B CA 1
ATOM 8274 C C . ILE B 1 261 ? -9.010 -17.038 85.516 1.00 57.08 261 ILE B C 1
ATOM 8275 O O . ILE B 1 261 ? -8.112 -17.808 85.875 1.00 62.66 261 ILE B O 1
ATOM 8291 N N . TYR B 1 262 ? -10.177 -17.463 85.036 1.00 56.94 262 TYR B N 1
ATOM 8292 C CA . TYR B 1 262 ? -10.527 -18.877 84.933 1.00 65.54 262 TYR B CA 1
ATOM 8293 C C . TYR B 1 262 ? -10.708 -19.223 83.461 1.00 74.99 262 TYR B C 1
ATOM 8294 O O . TYR B 1 262 ? -11.646 -18.741 82.817 1.00 78.67 262 TYR B O 1
ATOM 8312 N N . ILE B 1 263 ? -9.814 -20.061 82.934 1.00 78.76 263 ILE B N 1
ATOM 8313 C CA . ILE B 1 263 ? -9.820 -20.443 81.528 1.00 80.37 263 ILE B CA 1
ATOM 8314 C C . ILE B 1 263 ? -10.214 -21.910 81.414 1.00 88.09 263 ILE B C 1
ATOM 8315 O O . ILE B 1 263 ? -9.937 -22.723 82.305 1.00 90.01 263 ILE B O 1
ATOM 8331 N N . GLY B 1 264 ? -10.855 -22.248 80.298 1.00 90.09 264 GLY B N 1
ATOM 8332 C CA . GLY B 1 264 ? -11.215 -23.623 80.018 1.00 100.70 264 GLY B CA 1
ATOM 8333 C C . GLY B 1 264 ? -10.141 -24.350 79.236 1.00 107.43 264 GLY B C 1
ATOM 8334 O O . GLY B 1 264 ? -9.983 -24.131 78.031 1.00 106.31 264 GLY B O 1
ATOM 8338 N N . LYS B 1 265 ? -9.393 -25.216 79.914 1.00 106.51 265 LYS B N 1
ATOM 8339 C CA . LYS B 1 265 ? -8.317 -25.965 79.275 1.00 103.57 265 LYS B CA 1
ATOM 8340 C C . LYS B 1 265 ? -8.859 -26.861 78.167 1.00 102.26 265 LYS B C 1
ATOM 8341 O O . LYS B 1 265 ? -10.061 -27.118 78.084 1.00 94.26 265 LYS B O 1
ATOM 8360 N N . ARG C 1 3 ? 69.983 10.430 94.437 1.00 87.71 3 ARG C N 1
ATOM 8361 C CA . ARG C 1 3 ? 68.541 10.603 94.565 1.00 90.88 3 ARG C CA 1
ATOM 8362 C C . ARG C 1 3 ? 67.869 9.269 94.880 1.00 91.77 3 ARG C C 1
ATOM 8363 O O . ARG C 1 3 ? 68.482 8.209 94.755 1.00 80.89 3 ARG C O 1
ATOM 8383 N N . LYS C 1 4 ? 66.603 9.334 95.275 1.00 105.28 4 LYS C N 1
ATOM 8384 C CA . LYS C 1 4 ? 65.911 8.187 95.842 1.00 103.41 4 LYS C CA 1
ATOM 8385 C C . LYS C 1 4 ? 65.195 7.393 94.761 1.00 89.42 4 LYS C C 1
ATOM 8386 O O . LYS C 1 4 ? 64.812 7.926 93.716 1.00 89.67 4 LYS C O 1
ATOM 8405 N N . VAL C 1 5 ? 65.006 6.107 95.035 1.00 88.05 5 VAL C N 1
ATOM 8406 C CA . VAL C 1 5 ? 64.460 5.160 94.070 1.00 76.69 5 VAL C CA 1
ATOM 8407 C C . VAL C 1 5 ? 63.492 4.242 94.802 1.00 76.27 5 VAL C C 1
ATOM 8408 O O . VAL C 1 5 ? 63.819 3.707 95.867 1.00 73.88 5 VAL C O 1
ATOM 8421 N N . GLN C 1 6 ? 62.305 4.057 94.230 1.00 72.23 6 GLN C N 1
ATOM 8422 C CA . GLN C 1 6 ? 61.259 3.244 94.848 1.00 68.27 6 GLN C CA 1
ATOM 8423 C C . GLN C 1 6 ? 61.489 1.784 94.481 1.00 65.11 6 GLN C C 1
ATOM 8424 O O . GLN C 1 6 ? 61.135 1.341 93.385 1.00 69.17 6 GLN C O 1
ATOM 8438 N N . VAL C 1 7 ? 62.082 1.023 95.397 1.00 59.35 7 VAL C N 1
ATOM 8439 C CA . VAL C 1 7 ? 62.334 -0.398 95.178 1.00 61.88 7 VAL C CA 1
ATOM 8440 C C . VAL C 1 7 ? 61.050 -1.161 95.500 1.00 59.46 7 VAL C C 1
ATOM 8441 O O . VAL C 1 7 ? 60.609 -1.187 96.648 1.00 81.56 7 VAL C O 1
ATOM 8454 N N . LEU C 1 8 ? 60.450 -1.782 94.486 1.00 52.92 8 LEU C N 1
ATOM 8455 C CA . LEU C 1 8 ? 59.189 -2.492 94.629 1.00 53.19 8 LEU C CA 1
ATOM 8456 C C . LEU C 1 8 ? 59.377 -3.965 94.285 1.00 53.18 8 LEU C C 1
ATOM 8457 O O . LEU C 1 8 ? 60.113 -4.304 93.354 1.00 56.56 8 LEU C O 1
ATOM 8473 N N . ASP C 1 9 ? 58.712 -4.837 95.041 1.00 45.27 9 ASP C N 1
ATOM 8474 C CA . ASP C 1 9 ? 58.723 -6.263 94.738 1.00 47.05 9 ASP C CA 1
ATOM 8475 C C . ASP C 1 9 ? 57.768 -6.540 93.586 1.00 48.01 9 ASP C C 1
ATOM 8476 O O . ASP C 1 9 ? 56.598 -6.149 93.636 1.00 47.53 9 ASP C O 1
ATOM 8485 N N . PHE C 1 10 ? 58.262 -7.219 92.552 1.00 49.62 10 PHE C N 1
ATOM 8486 C CA . PHE C 1 10 ? 57.492 -7.443 91.339 1.00 47.03 10 PHE C CA 1
ATOM 8487 C C . PHE C 1 10 ? 57.481 -8.920 90.972 1.00 43.82 10 PHE C C 1
ATOM 8488 O O . PHE C 1 10 ? 58.372 -9.687 91.347 1.00 41.82 10 PHE C O 1
ATOM 8505 N N . ILE C 1 11 ? 56.452 -9.300 90.216 1.00 41.50 11 ILE C N 1
ATOM 8506 C CA . ILE C 1 11 ? 56.380 -10.601 89.559 1.00 47.97 11 ILE C CA 1
ATOM 8507 C C . ILE C 1 11 ? 55.886 -10.358 88.139 1.00 51.57 11 ILE C C 1
ATOM 8508 O O . ILE C 1 11 ? 54.816 -9.767 87.945 1.00 45.91 11 ILE C O 1
ATOM 8524 N N . LYS C 1 12 ? 56.659 -10.786 87.148 1.00 46.74 12 LYS C N 1
ATOM 8525 C CA . LYS C 1 12 ? 56.249 -10.695 85.754 1.00 48.70 12 LYS C CA 1
ATOM 8526 C C . LYS C 1 12 ? 55.628 -12.021 85.336 1.00 42.85 12 LYS C C 1
ATOM 8527 O O . LYS C 1 12 ? 56.224 -13.083 85.548 1.00 43.55 12 LYS C O 1
ATOM 8546 N N . ILE C 1 13 ? 54.432 -11.956 84.753 1.00 42.92 13 ILE C N 1
ATOM 8547 C CA . ILE C 1 13 ? 53.670 -13.143 84.387 1.00 47.82 13 ILE C CA 1
ATOM 8548 C C . ILE C 1 13 ? 53.174 -12.994 82.957 1.00 46.25 13 ILE C C 1
ATOM 8549 O O . ILE C 1 13 ? 52.977 -11.880 82.460 1.00 47.42 13 ILE C O 1
ATOM 8565 N N . ASN C 1 14 ? 52.969 -14.135 82.295 1.00 48.87 14 ASN C N 1
ATOM 8566 C CA . ASN C 1 14 ? 52.436 -14.191 80.934 1.00 52.44 14 ASN C CA 1
ATOM 8567 C C . ASN C 1 14 ? 51.098 -14.920 80.957 1.00 49.50 14 ASN C C 1
ATOM 8568 O O . ASN C 1 14 ? 51.047 -16.151 80.798 1.00 43.10 14 ASN C O 1
ATOM 8579 N N . PRO C 1 15 ? 49.989 -14.207 81.171 1.00 63.02 15 PRO C N 1
ATOM 8580 C CA . PRO C 1 15 ? 48.672 -14.838 81.022 1.00 50.84 15 PRO C CA 1
ATOM 8581 C C . PRO C 1 15 ? 48.163 -14.766 79.592 1.00 48.73 15 PRO C C 1
ATOM 8582 O O . PRO C 1 15 ? 47.522 -13.786 79.199 1.00 43.78 15 PRO C O 1
ATOM 8593 N N . ALA C 1 16 ? 48.456 -15.801 78.803 1.00 53.86 16 ALA C N 1
ATOM 8594 C CA . ALA C 1 16 ? 47.994 -15.894 77.418 1.00 56.32 16 ALA C CA 1
ATOM 8595 C C . ALA C 1 16 ? 48.481 -14.717 76.578 1.00 49.58 16 ALA C C 1
ATOM 8596 O O . ALA C 1 16 ? 47.782 -14.247 75.674 1.00 43.80 16 ALA C O 1
ATOM 8603 N N . GLY C 1 17 ? 49.687 -14.232 76.861 1.00 48.13 17 GLY C N 1
ATOM 8604 C CA . GLY C 1 17 ? 50.271 -13.145 76.112 1.00 55.60 17 GLY C CA 1
ATOM 8605 C C . GLY C 1 17 ? 49.917 -11.760 76.605 1.00 56.36 17 GLY C C 1
ATOM 8606 O O . GLY C 1 17 ? 50.559 -10.789 76.180 1.00 63.48 17 GLY C O 1
ATOM 8610 N N . ASN C 1 18 ? 48.914 -11.633 77.474 1.00 52.79 18 ASN C N 1
ATOM 8611 C CA . ASN C 1 18 ? 48.553 -10.350 78.081 1.00 55.56 18 ASN C CA 1
ATOM 8612 C C . ASN C 1 18 ? 49.503 -10.085 79.251 1.00 54.54 18 ASN C C 1
ATOM 8613 O O . ASN C 1 18 ? 49.145 -10.179 80.429 1.00 52.07 18 ASN C O 1
ATOM 8624 N N . ILE C 1 19 ? 50.746 -9.744 78.893 1.00 49.47 19 ILE C N 1
ATOM 8625 C CA . ILE C 1 19 ? 51.820 -9.650 79.876 1.00 53.42 19 ILE C CA 1
ATOM 8626 C C . ILE C 1 19 ? 51.382 -8.771 81.039 1.00 50.65 19 ILE C C 1
ATOM 8627 O O . ILE C 1 19 ? 50.900 -7.650 80.847 1.00 50.94 19 ILE C O 1
ATOM 8643 N N . THR C 1 20 ? 51.564 -9.281 82.254 1.00 50.58 20 THR C N 1
ATOM 8644 C CA . THR C 1 20 ? 51.128 -8.604 83.466 1.00 53.93 20 THR C CA 1
ATOM 8645 C C . THR C 1 20 ? 52.272 -8.551 84.467 1.00 44.49 20 THR C C 1
ATOM 8646 O O . THR C 1 20 ? 53.064 -9.493 84.575 1.00 42.16 20 THR C O 1
ATOM 8657 N N . ILE C 1 21 ? 52.358 -7.438 85.187 1.00 42.04 21 ILE C N 1
ATOM 8658 C CA . ILE C 1 21 ? 53.293 -7.274 86.294 1.00 50.62 21 ILE C CA 1
ATOM 8659 C C . ILE C 1 21 ? 52.472 -7.145 87.572 1.00 52.09 21 ILE C C 1
ATOM 8660 O O . ILE C 1 21 ? 51.495 -6.386 87.618 1.00 46.43 21 ILE C O 1
ATOM 8676 N N . LEU C 1 22 ? 52.857 -7.895 88.599 1.00 48.59 22 LEU C N 1
ATOM 8677 C CA . LEU C 1 22 ? 52.166 -7.889 89.882 1.00 46.11 22 LEU C CA 1
ATOM 8678 C C . LEU C 1 22 ? 53.135 -7.403 90.948 1.00 42.35 22 LEU C C 1
ATOM 8679 O O . LEU C 1 22 ? 54.177 -8.027 91.176 1.00 45.08 22 LEU C O 1
ATOM 8695 N N . ILE C 1 23 ? 52.797 -6.292 91.588 1.00 46.65 23 ILE C N 1
ATOM 8696 C CA . ILE C 1 23 ? 53.613 -5.725 92.654 1.00 47.28 23 ILE C CA 1
ATOM 8697 C C . ILE C 1 23 ? 53.088 -6.232 93.989 1.00 47.71 23 ILE C C 1
ATOM 8698 O O . ILE C 1 23 ? 51.894 -6.109 94.286 1.00 49.63 23 ILE C O 1
ATOM 8714 N N . ASP C 1 24 ? 53.976 -6.811 94.789 1.00 46.38 24 ASP C N 1
ATOM 8715 C CA . ASP C 1 24 ? 53.638 -7.340 96.098 1.00 45.28 24 ASP C CA 1
ATOM 8716 C C . ASP C 1 24 ? 54.070 -6.362 97.186 1.00 46.77 24 ASP C C 1
ATOM 8717 O O . ASP C 1 24 ? 54.836 -5.426 96.949 1.00 42.17 24 ASP C O 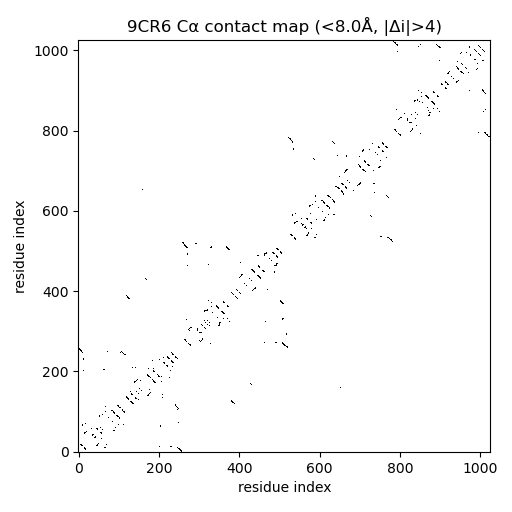1
ATOM 8726 N N . ASN C 1 25 ? 53.548 -6.587 98.392 1.00 56.07 25 ASN C N 1
ATOM 8727 C CA . ASN C 1 25 ? 53.957 -5.851 99.585 1.00 46.00 25 ASN C CA 1
ATOM 8728 C C . ASN C 1 25 ? 53.945 -4.340 99.346 1.00 46.71 25 ASN C C 1
ATOM 8729 O O . ASN C 1 25 ? 54.871 -3.618 99.717 1.00 44.93 25 ASN C O 1
ATOM 8740 N N . PHE C 1 26 ? 52.868 -3.863 98.723 1.00 51.62 26 PHE C N 1
ATOM 8741 C CA . PHE C 1 26 ? 52.709 -2.447 98.425 1.00 52.49 26 PHE C CA 1
ATOM 8742 C C . PHE C 1 26 ? 51.355 -1.966 98.924 1.00 46.94 26 PHE C C 1
ATOM 8743 O O . PHE C 1 26 ? 50.434 -2.755 99.148 1.00 51.10 26 PHE C O 1
ATOM 8760 N N . ASP C 1 27 ? 51.250 -0.651 99.095 1.00 51.32 27 ASP C N 1
ATOM 8761 C CA . ASP C 1 27 ? 49.992 -0.019 99.482 1.00 56.10 27 ASP C CA 1
ATOM 8762 C C . ASP C 1 27 ? 49.095 0.053 98.252 1.00 56.52 27 ASP C C 1
ATOM 8763 O O . ASP C 1 27 ? 49.359 0.828 97.327 1.00 60.19 27 ASP C O 1
ATOM 8772 N N . ILE C 1 28 ? 48.033 -0.756 98.239 1.00 58.39 28 ILE C N 1
ATOM 8773 C CA . ILE C 1 28 ? 47.175 -0.848 97.065 1.00 58.05 28 ILE C CA 1
ATOM 8774 C C . ILE C 1 28 ? 46.276 0.364 96.886 1.00 55.60 28 ILE C C 1
ATOM 8775 O O . ILE C 1 28 ? 45.609 0.479 95.851 1.00 56.05 28 ILE C O 1
ATOM 8791 N N . TYR C 1 29 ? 46.233 1.268 97.863 1.00 56.89 29 TYR C N 1
ATOM 8792 C CA . TYR C 1 29 ? 45.417 2.472 97.771 1.00 66.17 29 TYR C CA 1
ATOM 8793 C C . TYR C 1 29 ? 46.253 3.720 97.528 1.00 71.63 29 TYR C C 1
ATOM 8794 O O . TYR C 1 29 ? 45.715 4.833 97.566 1.00 81.04 29 TYR C O 1
ATOM 8812 N N . ASP C 1 30 ? 47.555 3.564 97.290 1.00 75.99 30 ASP C N 1
ATOM 8813 C CA . ASP C 1 30 ? 48.373 4.680 96.834 1.00 75.44 30 ASP C CA 1
ATOM 8814 C C . ASP C 1 30 ? 47.714 5.334 95.628 1.00 78.91 30 ASP C C 1
ATOM 8815 O O . ASP C 1 30 ? 47.208 4.652 94.733 1.00 82.65 30 ASP C O 1
ATOM 8824 N N . LYS C 1 31 ? 47.695 6.661 95.612 1.00 82.76 31 LYS C N 1
ATOM 8825 C CA . LYS C 1 31 ? 47.044 7.391 94.528 1.00 89.98 31 LYS C CA 1
ATOM 8826 C C . LYS C 1 31 ? 47.974 7.644 93.349 1.00 90.10 31 LYS C C 1
ATOM 8827 O O . LYS C 1 31 ? 47.521 8.163 92.324 1.00 91.77 31 LYS C O 1
ATOM 8846 N N . ASN C 1 32 ? 49.254 7.290 93.464 1.00 87.65 32 ASN C N 1
ATOM 8847 C CA . ASN C 1 32 ? 50.191 7.367 92.354 1.00 89.32 32 ASN C CA 1
ATOM 8848 C C . ASN C 1 32 ? 50.300 6.047 91.596 1.00 81.73 32 ASN C C 1
ATOM 8849 O O . ASN C 1 32 ? 51.251 5.857 90.828 1.00 78.72 32 ASN C O 1
ATOM 8860 N N . ILE C 1 33 ? 49.347 5.139 91.790 1.00 76.15 33 ILE C N 1
ATOM 8861 C CA . ILE C 1 33 ? 49.389 3.814 91.177 1.00 72.33 33 ILE C CA 1
ATOM 8862 C C . ILE C 1 33 ? 49.227 3.942 89.664 1.00 73.51 33 ILE C C 1
ATOM 8863 O O . ILE C 1 33 ? 50.003 3.331 88.915 1.00 73.84 33 ILE C O 1
ATOM 8879 N N . PRO C 1 34 ? 48.248 4.702 89.158 1.00 78.65 34 PRO C N 1
ATOM 8880 C CA . PRO C 1 34 ? 48.136 4.838 87.695 1.00 74.80 34 PRO C CA 1
ATOM 8881 C C . PRO C 1 34 ? 49.393 5.401 87.057 1.00 78.36 34 PRO C C 1
ATOM 8882 O O . PRO C 1 34 ? 49.658 5.126 85.878 1.00 74.37 34 PRO C O 1
ATOM 8893 N N . LYS C 1 35 ? 50.184 6.175 87.804 1.00 77.32 35 LYS C N 1
ATOM 8894 C CA . LYS C 1 35 ? 51.414 6.748 87.271 1.00 75.21 35 LYS C CA 1
ATOM 8895 C C . LYS C 1 35 ? 52.580 5.775 87.387 1.00 71.67 35 LYS C C 1
ATOM 8896 O O . LYS C 1 35 ? 53.379 5.651 86.455 1.00 73.11 35 LYS C O 1
ATOM 8915 N N . LEU C 1 36 ? 52.698 5.086 88.523 1.00 80.79 36 LEU C N 1
ATOM 8916 C CA . LEU C 1 36 ? 53.664 3.998 88.623 1.00 75.36 36 LEU C CA 1
ATOM 8917 C C . LEU C 1 36 ? 53.433 2.982 87.513 1.00 70.30 36 LEU C C 1
ATOM 8918 O O . LEU C 1 36 ? 54.370 2.576 86.820 1.00 59.93 36 LEU C O 1
ATOM 8934 N N . SER C 1 37 ? 52.174 2.587 87.307 1.00 73.17 37 SER C N 1
ATOM 8935 C CA . SER C 1 37 ? 51.874 1.533 86.346 1.00 74.80 37 SER C CA 1
ATOM 8936 C C . SER C 1 37 ? 52.285 1.925 84.929 1.00 69.49 37 SER C C 1
ATOM 8937 O O . SER C 1 37 ? 52.788 1.087 84.171 1.00 59.19 37 SER C O 1
ATOM 8945 N N . GLU C 1 38 ? 52.077 3.189 84.547 1.00 69.02 38 GLU C N 1
ATOM 8946 C CA . GLU C 1 38 ? 52.428 3.604 83.191 1.00 67.90 38 GLU C CA 1
ATOM 8947 C C . GLU C 1 38 ? 53.940 3.601 82.988 1.00 67.43 38 GLU C C 1
ATOM 8948 O O . GLU C 1 38 ? 54.428 3.185 81.931 1.00 65.85 38 GLU C O 1
ATOM 8960 N N . GLU C 1 39 ? 54.700 4.055 83.990 1.00 70.06 39 GLU C N 1
ATOM 8961 C CA . GLU C 1 39 ? 56.156 3.966 83.917 1.00 70.78 39 GLU C CA 1
ATOM 8962 C C . GLU C 1 39 ? 56.601 2.509 83.846 1.00 64.35 39 GLU C C 1
ATOM 8963 O O . GLU C 1 39 ? 57.552 2.175 83.130 1.00 67.89 39 GLU C O 1
ATOM 8975 N N . ILE C 1 40 ? 55.920 1.628 84.582 1.00 60.33 40 ILE C N 1
ATOM 8976 C CA . ILE C 1 40 ? 56.253 0.208 84.557 1.00 59.17 40 ILE C CA 1
ATOM 8977 C C . ILE C 1 40 ? 56.030 -0.367 83.165 1.00 54.93 40 ILE C C 1
ATOM 8978 O O . ILE C 1 40 ? 56.809 -1.200 82.689 1.00 55.93 40 ILE C O 1
ATOM 8994 N N . MET C 1 41 ? 54.964 0.063 82.491 1.00 55.93 41 MET C N 1
ATOM 8995 C CA . MET C 1 41 ? 54.522 -0.586 81.266 1.00 55.21 41 MET C CA 1
ATOM 8996 C C . MET C 1 41 ? 55.328 -0.188 80.035 1.00 55.02 41 MET C C 1
ATOM 8997 O O . MET C 1 41 ? 55.142 -0.795 78.975 1.00 50.64 41 MET C O 1
ATOM 9011 N N . LYS C 1 42 ? 56.213 0.798 80.140 1.00 61.11 42 LYS C N 1
ATOM 9012 C CA . LYS C 1 42 ? 56.967 1.237 78.974 1.00 62.71 42 LYS C CA 1
ATOM 9013 C C . LYS C 1 42 ? 57.963 0.169 78.539 1.00 61.77 42 LYS C C 1
ATOM 9014 O O . LYS C 1 42 ? 58.556 -0.530 79.368 1.00 51.41 42 LYS C O 1
ATOM 9033 N N . GLU C 1 43 ? 58.138 0.041 77.220 1.00 58.85 43 GLU C N 1
ATOM 9034 C CA . GLU C 1 43 ? 59.168 -0.849 76.695 1.00 59.25 43 GLU C CA 1
ATOM 9035 C C . GLU C 1 43 ? 60.539 -0.498 77.261 1.00 57.45 43 GLU C C 1
ATOM 9036 O O . GLU C 1 43 ? 61.373 -1.388 77.468 1.00 50.78 43 GLU C O 1
ATOM 9048 N N . THR C 1 44 ? 60.788 0.786 77.523 1.00 50.81 44 THR C N 1
ATOM 9049 C CA . THR C 1 44 ? 62.034 1.203 78.155 1.00 52.34 44 THR C CA 1
ATOM 9050 C C . THR C 1 44 ? 62.113 0.803 79.623 1.00 56.82 44 THR C C 1
ATOM 9051 O O . THR C 1 44 ? 63.124 1.098 80.273 1.00 53.01 44 THR C O 1
ATOM 9062 N N . ASN C 1 45 ? 61.076 0.154 80.157 1.00 55.06 45 ASN C N 1
ATOM 9063 C CA . ASN C 1 45 ? 61.079 -0.357 81.522 1.00 54.57 45 ASN C CA 1
ATOM 9064 C C . ASN C 1 45 ? 60.824 -1.859 81.487 1.00 56.23 45 ASN C C 1
ATOM 9065 O O . ASN C 1 45 ? 61.067 -2.511 80.466 1.00 53.44 45 ASN C O 1
ATOM 9076 N N . LEU C 1 46 ? 60.338 -2.417 82.592 1.00 56.65 46 LEU C N 1
ATOM 9077 C CA . LEU C 1 46 ? 59.853 -3.795 82.610 1.00 53.45 46 LEU C CA 1
ATOM 9078 C C . LEU C 1 46 ? 58.547 -3.835 81.826 1.00 54.85 46 LEU C C 1
ATOM 9079 O O . LEU C 1 46 ? 57.478 -3.527 82.357 1.00 64.55 46 LEU C O 1
ATOM 9095 N N . TYR C 1 47 ? 58.630 -4.212 80.553 1.00 54.80 47 TYR C N 1
ATOM 9096 C CA . TYR C 1 47 ? 57.474 -4.132 79.671 1.00 57.11 47 TYR C CA 1
ATOM 9097 C C . TYR C 1 47 ? 56.285 -4.872 80.273 1.00 56.93 47 TYR C C 1
ATOM 9098 O O . TYR C 1 47 ? 56.442 -5.835 81.028 1.00 56.20 47 TYR C O 1
ATOM 9116 N N . ALA C 1 48 ? 55.085 -4.403 79.945 1.00 48.65 48 ALA C N 1
ATOM 9117 C CA . ALA C 1 48 ? 53.862 -5.068 80.370 1.00 55.86 48 ALA C CA 1
ATOM 9118 C C . ALA C 1 48 ? 52.677 -4.387 79.705 1.00 55.12 48 ALA C C 1
ATOM 9119 O O . ALA C 1 48 ? 52.769 -3.242 79.249 1.00 56.80 48 ALA C O 1
ATOM 9126 N N . GLU C 1 49 ? 51.561 -5.114 79.650 1.00 47.88 49 GLU C N 1
ATOM 9127 C CA . GLU C 1 49 ? 50.316 -4.585 79.114 1.00 52.83 49 GLU C CA 1
ATOM 9128 C C . GLU C 1 49 ? 49.316 -4.207 80.198 1.00 58.28 49 GLU C C 1
ATOM 9129 O O . GLU C 1 49 ? 48.385 -3.442 79.922 1.00 55.38 49 GLU C O 1
ATOM 9141 N N . GLN C 1 50 ? 49.488 -4.717 81.416 1.00 55.51 50 GLN C N 1
ATOM 9142 C CA . GLN C 1 50 ? 48.595 -4.402 82.521 1.00 56.20 50 GLN C CA 1
ATOM 9143 C C . GLN C 1 50 ? 49.333 -4.673 83.823 1.00 54.03 50 GLN C C 1
ATOM 9144 O O . GLN C 1 50 ? 50.078 -5.650 83.927 1.00 51.27 50 GLN C O 1
ATOM 9158 N N . VAL C 1 51 ? 49.130 -3.801 84.809 1.00 49.24 51 VAL C N 1
ATOM 9159 C CA . VAL C 1 51 ? 49.853 -3.857 86.073 1.00 57.40 51 VAL C CA 1
ATOM 9160 C C . VAL C 1 51 ? 48.847 -3.951 87.213 1.00 62.84 51 VAL C C 1
ATOM 9161 O O . VAL C 1 51 ? 47.830 -3.246 87.220 1.00 52.14 51 VAL C O 1
ATOM 9174 N N . GLY C 1 52 ? 49.136 -4.828 88.176 1.00 56.00 52 GLY C N 1
ATOM 9175 C CA . GLY C 1 52 ? 48.287 -4.990 89.332 1.00 52.56 52 GLY C CA 1
ATOM 9176 C C . GLY C 1 52 ? 49.106 -5.002 90.610 1.00 52.27 52 GLY C C 1
ATOM 9177 O O . GLY C 1 52 ? 50.313 -5.247 90.601 1.00 52.85 52 GLY C O 1
ATOM 9181 N N . PHE C 1 53 ? 48.422 -4.729 91.719 1.00 56.18 53 PHE C N 1
ATOM 9182 C CA . PHE C 1 53 ? 49.045 -4.667 93.034 1.00 54.19 53 PHE C CA 1
ATOM 9183 C C . PHE C 1 53 ? 48.304 -5.603 93.973 1.00 47.45 53 PHE C C 1
ATOM 9184 O O . PHE C 1 53 ? 47.072 -5.628 93.994 1.00 52.21 53 PHE C O 1
ATOM 9201 N N . ILE C 1 54 ? 49.063 -6.377 94.748 1.00 49.51 54 ILE C N 1
ATOM 9202 C CA . ILE C 1 54 ? 48.522 -7.466 95.551 1.00 52.82 54 ILE C CA 1
ATOM 9203 C C . ILE C 1 54 ? 48.496 -7.057 97.017 1.00 55.94 54 ILE C C 1
ATOM 9204 O O . ILE C 1 54 ? 49.403 -6.373 97.505 1.00 55.87 54 ILE C O 1
ATOM 9220 N N . LYS C 1 55 ? 47.445 -7.492 97.712 1.00 57.32 55 LYS C N 1
ATOM 9221 C CA . LYS C 1 55 ? 47.345 -7.376 99.166 1.00 56.06 55 LYS C CA 1
ATOM 9222 C C . LYS C 1 55 ? 46.597 -8.630 99.631 1.00 52.00 55 LYS C C 1
ATOM 9223 O O . LYS C 1 55 ? 45.378 -8.719 99.470 1.00 48.39 55 LYS C O 1
ATOM 9242 N N . ASP C 1 56 ? 47.337 -9.592 100.178 1.00 54.78 56 ASP C N 1
ATOM 9243 C CA . ASP C 1 56 ? 46.791 -10.874 100.632 1.00 55.80 56 ASP C CA 1
ATOM 9244 C C . ASP C 1 56 ? 46.121 -11.534 99.432 1.00 54.02 56 ASP C C 1
ATOM 9245 O O . ASP C 1 56 ? 46.819 -11.842 98.452 1.00 59.93 56 ASP C O 1
ATOM 9254 N N . SER C 1 57 ? 44.807 -11.757 99.448 1.00 61.19 57 SER C N 1
ATOM 9255 C CA . SER C 1 57 ? 44.083 -12.445 98.388 1.00 59.40 57 SER C CA 1
ATOM 9256 C C . SER C 1 57 ? 43.397 -11.484 97.426 1.00 49.54 57 SER C C 1
ATOM 9257 O O . SER C 1 57 ? 42.560 -11.913 96.624 1.00 49.67 57 SER C O 1
ATOM 9265 N N . HIS C 1 58 ? 43.721 -10.197 97.496 1.00 45.23 58 HIS C N 1
ATOM 9266 C CA . HIS C 1 58 ? 43.091 -9.185 96.667 1.00 51.76 58 HIS C CA 1
ATOM 9267 C C . HIS C 1 58 ? 44.055 -8.706 95.588 1.00 53.68 58 HIS C C 1
ATOM 9268 O O . HIS C 1 58 ? 45.271 -8.644 95.794 1.00 49.95 58 HIS C O 1
ATOM 9282 N N . LEU C 1 59 ? 43.490 -8.365 94.433 1.00 46.05 59 LEU C N 1
ATOM 9283 C CA . LEU C 1 59 ? 44.233 -7.795 93.316 1.00 44.32 59 LEU C CA 1
ATOM 9284 C C . LEU C 1 59 ? 43.636 -6.432 93.000 1.00 42.31 59 LEU C C 1
ATOM 9285 O O . LEU C 1 59 ? 42.431 -6.325 92.739 1.00 41.08 59 LEU C O 1
ATOM 9301 N N . GLN C 1 60 ? 44.469 -5.398 93.035 1.00 38.05 60 GLN C N 1
ATOM 9302 C CA . GLN C 1 60 ? 44.049 -4.026 92.759 1.00 44.98 60 GLN C CA 1
ATOM 9303 C C . GLN C 1 60 ? 44.652 -3.611 91.421 1.00 49.51 60 GLN C C 1
ATOM 9304 O O . GLN C 1 60 ? 45.829 -3.247 91.349 1.00 53.91 60 GLN C O 1
ATOM 9318 N N . MET C 1 61 ? 43.845 -3.667 90.363 1.00 47.87 61 MET C N 1
ATOM 9319 C CA . MET C 1 61 ? 44.331 -3.318 89.037 1.00 49.05 61 MET C CA 1
ATOM 9320 C C . MET C 1 61 ? 44.641 -1.824 88.959 1.00 52.55 61 MET C C 1
ATOM 9321 O O . MET C 1 61 ? 44.189 -1.019 89.779 1.00 54.15 61 MET C O 1
ATOM 9335 N N . MET C 1 62 ? 45.424 -1.459 87.940 1.00 56.08 62 MET C N 1
ATOM 9336 C CA . MET C 1 62 ? 45.881 -0.080 87.808 1.00 57.37 62 MET C CA 1
ATOM 9337 C C . MET C 1 62 ? 44.720 0.897 87.680 1.00 55.72 62 MET C C 1
ATOM 9338 O O . MET C 1 62 ? 44.807 2.027 88.175 1.00 58.53 62 MET C O 1
ATOM 9352 N N . GLY C 1 63 ? 43.634 0.490 87.025 1.00 55.17 63 GLY C N 1
ATOM 9353 C CA . GLY C 1 63 ? 42.497 1.370 86.829 1.00 59.19 63 GLY C CA 1
ATOM 9354 C C . GLY C 1 63 ? 41.277 0.972 87.634 1.00 53.52 63 GLY C C 1
ATOM 9355 O O . GLY C 1 63 ? 40.154 1.369 87.306 1.00 54.01 63 GLY C O 1
ATOM 9359 N N . GLY C 1 64 ? 41.482 0.174 88.680 1.00 50.96 64 GLY C N 1
ATOM 9360 C CA . GLY C 1 64 ? 40.390 -0.268 89.527 1.00 52.18 64 GLY C CA 1
ATOM 9361 C C . GLY C 1 64 ? 39.372 -1.131 88.811 1.00 50.81 64 GLY C C 1
ATOM 9362 O O . GLY C 1 64 ? 38.294 -1.402 89.350 1.00 53.66 64 GLY C O 1
ATOM 9366 N N . GLU C 1 65 ? 39.699 -1.572 87.601 1.00 50.18 65 GLU C N 1
ATOM 9367 C CA . GLU C 1 65 ? 38.797 -2.388 86.804 1.00 48.63 65 GLU C CA 1
ATOM 9368 C C . GLU C 1 65 ? 39.098 -3.869 87.008 1.00 48.03 65 GLU C C 1
ATOM 9369 O O . GLU C 1 65 ? 40.174 -4.254 87.473 1.00 46.81 65 GLU C O 1
ATOM 9381 N N . PHE C 1 66 ? 38.121 -4.702 86.662 1.00 49.65 66 PHE C N 1
ATOM 9382 C CA . PHE C 1 66 ? 38.319 -6.142 86.693 1.00 52.62 66 PHE C CA 1
ATOM 9383 C C . PHE C 1 66 ? 39.021 -6.599 85.422 1.00 54.36 66 PHE C C 1
ATOM 9384 O O . PHE C 1 66 ? 38.674 -6.173 84.315 1.00 64.44 66 PHE C O 1
ATOM 9401 N N . CYS C 1 67 ? 40.011 -7.472 85.585 1.00 59.54 67 CYS C N 1
ATOM 9402 C CA . CYS C 1 67 ? 40.739 -8.051 84.463 1.00 59.56 67 CYS C CA 1
ATOM 9403 C C . CYS C 1 67 ? 40.821 -9.555 84.666 1.00 51.66 67 CYS C C 1
ATOM 9404 O O . CYS C 1 67 ? 41.437 -10.019 85.632 1.00 51.12 67 CYS C O 1
ATOM 9412 N N . GLY C 1 68 ? 40.203 -10.312 83.761 1.00 43.89 68 GLY C N 1
ATOM 9413 C CA . GLY C 1 68 ? 40.283 -11.759 83.858 1.00 56.48 68 GLY C CA 1
ATOM 9414 C C . GLY C 1 68 ? 41.708 -12.267 83.765 1.00 71.31 68 GLY C C 1
ATOM 9415 O O . GLY C 1 68 ? 42.180 -13.002 84.636 1.00 47.33 68 GLY C O 1
ATOM 9419 N N . ASN C 1 69 ? 42.423 -11.863 82.708 1.00 58.51 69 ASN C N 1
ATOM 9420 C CA . ASN C 1 69 ? 43.766 -12.386 82.475 1.00 51.60 69 ASN C CA 1
ATOM 9421 C C . ASN C 1 69 ? 44.692 -12.086 83.649 1.00 50.76 69 ASN C C 1
ATOM 9422 O O . ASN C 1 69 ? 45.493 -12.940 84.052 1.00 40.45 69 ASN C O 1
ATOM 9433 N N . ALA C 1 70 ? 44.603 -10.877 84.211 1.00 49.08 70 ALA C N 1
ATOM 9434 C CA . ALA C 1 70 ? 45.466 -10.534 85.335 1.00 49.08 70 ALA C CA 1
ATOM 9435 C C . ALA C 1 70 ? 45.050 -11.277 86.600 1.00 49.92 70 ALA C C 1
ATOM 9436 O O . ALA C 1 70 ? 45.900 -11.583 87.446 1.00 43.19 70 ALA C O 1
ATOM 9443 N N . SER C 1 71 ? 43.757 -11.576 86.750 1.00 52.91 71 SER C N 1
ATOM 9444 C CA . SER C 1 71 ? 43.319 -12.386 87.883 1.00 50.46 71 SER C CA 1
ATOM 9445 C C . SER C 1 71 ? 43.807 -13.821 87.744 1.00 50.36 71 SER C C 1
ATOM 9446 O O . SER C 1 71 ? 44.252 -14.431 88.724 1.00 40.54 71 SER C O 1
ATOM 9454 N N . ARG C 1 72 ? 43.735 -14.375 86.526 1.00 48.72 72 ARG C N 1
ATOM 9455 C CA . ARG C 1 72 ? 44.282 -15.706 86.287 1.00 44.33 72 ARG C CA 1
ATOM 9456 C C . ARG C 1 72 ? 45.779 -15.744 86.556 1.00 40.42 72 ARG C C 1
ATOM 9457 O O . ARG C 1 72 ? 46.309 -16.777 86.982 1.00 41.63 72 ARG C O 1
ATOM 9478 N N . ALA C 1 73 ? 46.477 -14.632 86.306 1.00 41.77 73 ALA C N 1
ATOM 9479 C CA . ALA C 1 73 ? 47.899 -14.570 86.619 1.00 49.01 73 ALA C CA 1
ATOM 9480 C C . ALA C 1 73 ? 48.125 -14.510 88.122 1.00 44.49 73 ALA C C 1
ATOM 9481 O O . ALA C 1 73 ? 49.092 -15.086 88.635 1.00 47.57 73 ALA C O 1
ATOM 9488 N N . PHE C 1 74 ? 47.240 -13.825 88.847 1.00 47.52 74 PHE C N 1
ATOM 9489 C CA . PHE C 1 74 ? 47.372 -13.748 90.300 1.00 47.06 74 PHE C CA 1
ATOM 9490 C C . PHE C 1 74 ? 47.212 -15.126 90.935 1.00 45.19 74 PHE C C 1
ATOM 9491 O O . PHE C 1 74 ? 48.018 -15.529 91.783 1.00 42.51 74 PHE C O 1
ATOM 9508 N N . ALA C 1 75 ? 46.182 -15.870 90.523 1.00 40.54 75 ALA C N 1
ATOM 9509 C CA . ALA C 1 75 ? 45.970 -17.202 91.078 1.00 47.79 75 ALA C CA 1
ATOM 9510 C C . ALA C 1 75 ? 47.135 -18.128 90.754 1.00 52.84 75 ALA C C 1
ATOM 9511 O O . ALA C 1 75 ? 47.548 -18.938 91.593 1.00 53.02 75 ALA C O 1
ATOM 9518 N N . SER C 1 76 ? 47.678 -18.026 89.537 1.00 54.98 76 SER C N 1
ATOM 9519 C CA . SER C 1 76 ? 48.822 -18.852 89.169 1.00 55.26 76 SER C CA 1
ATOM 9520 C C . SER C 1 76 ? 50.041 -18.527 90.022 1.00 52.20 76 SER C C 1
ATOM 9521 O O . SER C 1 76 ? 50.877 -19.405 90.273 1.00 51.56 76 SER C O 1
ATOM 9529 N N . LEU C 1 77 ? 50.167 -17.277 90.470 1.00 50.55 77 LEU C N 1
ATOM 9530 C CA . LEU C 1 77 ? 51.251 -16.928 91.382 1.00 50.25 77 LEU C CA 1
ATOM 9531 C C . LEU C 1 77 ? 51.059 -17.608 92.732 1.00 51.29 77 LEU C C 1
ATOM 9532 O O . LEU C 1 77 ? 51.997 -18.200 93.280 1.00 48.77 77 LEU C O 1
ATOM 9548 N N . LEU C 1 78 ? 49.843 -17.537 93.283 1.00 51.78 78 LEU C N 1
ATOM 9549 C CA . LEU C 1 78 ? 49.567 -18.199 94.555 1.00 55.67 78 LEU C CA 1
ATOM 9550 C C . LEU C 1 78 ? 49.907 -19.683 94.483 1.00 52.43 78 LEU C C 1
ATOM 9551 O O . LEU C 1 78 ? 50.502 -20.238 95.415 1.00 49.50 78 LEU C O 1
ATOM 9567 N N . ALA C 1 79 ? 49.534 -20.341 93.384 1.00 52.24 79 ALA C N 1
ATOM 9568 C CA . ALA C 1 79 ? 49.944 -21.725 93.175 1.00 56.89 79 ALA C CA 1
ATOM 9569 C C . ALA C 1 79 ? 51.462 -21.831 93.106 1.00 57.25 79 ALA C C 1
ATOM 9570 O O . ALA C 1 79 ? 52.069 -22.699 93.743 1.00 58.09 79 ALA C O 1
ATOM 9577 N N . PHE C 1 80 ? 52.093 -20.939 92.339 1.00 53.62 80 PHE C N 1
ATOM 9578 C CA . PHE C 1 80 ? 53.544 -20.978 92.193 1.00 54.97 80 PHE C CA 1
ATOM 9579 C C . PHE C 1 80 ? 54.237 -20.908 93.548 1.00 54.77 80 PHE C C 1
ATOM 9580 O O . PHE C 1 80 ? 55.277 -21.545 93.755 1.00 54.31 80 PHE C O 1
ATOM 9597 N N . ARG C 1 81 ? 53.670 -20.150 94.485 1.00 53.66 81 ARG C N 1
ATOM 9598 C CA . ARG C 1 81 ? 54.257 -19.957 95.803 1.00 50.73 81 ARG C CA 1
ATOM 9599 C C . ARG C 1 81 ? 53.663 -20.884 96.854 1.00 58.90 81 ARG C C 1
ATOM 9600 O O . ARG C 1 81 ? 53.992 -20.752 98.038 1.00 62.20 81 ARG C O 1
ATOM 9621 N N . ASP C 1 82 ? 52.799 -21.813 96.454 1.00 59.81 82 ASP C N 1
ATOM 9622 C CA . ASP C 1 82 ? 52.175 -22.746 97.384 1.00 67.88 82 ASP C CA 1
ATOM 9623 C C . ASP C 1 82 ? 53.083 -23.956 97.570 1.00 72.50 82 ASP C C 1
ATOM 9624 O O . ASP C 1 82 ? 53.370 -24.678 96.608 1.00 67.69 82 ASP C O 1
ATOM 9633 N N . LYS C 1 83 ? 53.529 -24.178 98.809 1.00 76.59 83 LYS C N 1
ATOM 9634 C CA . LYS C 1 83 ? 54.360 -25.335 99.112 1.00 78.46 83 LYS C CA 1
ATOM 9635 C C . LYS C 1 83 ? 53.619 -26.654 98.933 1.00 84.06 83 LYS C C 1
ATOM 9636 O O . LYS C 1 83 ? 54.265 -27.707 98.922 1.00 86.98 83 LYS C O 1
ATOM 9655 N N . ASP C 1 84 ? 52.291 -26.623 98.793 1.00 97.46 84 ASP C N 1
ATOM 9656 C CA . ASP C 1 84 ? 51.494 -27.835 98.681 1.00 96.84 84 ASP C CA 1
ATOM 9657 C C . ASP C 1 84 ? 50.893 -28.052 97.300 1.00 83.98 84 ASP C C 1
ATOM 9658 O O . ASP C 1 84 ? 50.554 -29.193 96.970 1.00 89.04 84 ASP C O 1
ATOM 9667 N N . PHE C 1 85 ? 50.744 -27.002 96.494 1.00 88.71 85 PHE C N 1
ATOM 9668 C CA . PHE C 1 85 ? 50.229 -27.179 95.143 1.00 85.80 85 PHE C CA 1
ATOM 9669 C C . PHE C 1 85 ? 51.033 -28.254 94.426 1.00 89.56 85 PHE C C 1
ATOM 9670 O O . PHE C 1 85 ? 52.260 -28.311 94.538 1.00 103.25 85 PHE C O 1
ATOM 9687 N N . SER C 1 86 ? 50.331 -29.115 93.692 1.00 84.50 86 SER C N 1
ATOM 9688 C CA . SER C 1 86 ? 50.980 -30.212 92.986 1.00 95.07 86 SER C CA 1
ATOM 9689 C C . SER C 1 86 ? 50.583 -30.203 91.515 1.00 89.56 86 SER C C 1
ATOM 9690 O O . SER C 1 86 ? 51.383 -29.822 90.653 1.00 94.35 86 SER C O 1
ATOM 9698 N N . LYS C 1 87 ? 49.350 -30.614 91.218 1.00 73.92 87 LYS C N 1
ATOM 9699 C CA . LYS C 1 87 ? 48.851 -30.620 89.851 1.00 72.02 87 LYS C CA 1
ATOM 9700 C C . LYS C 1 87 ? 47.494 -29.951 89.705 1.00 71.11 87 LYS C C 1
ATOM 9701 O O . LYS C 1 87 ? 47.030 -29.785 88.571 1.00 71.88 87 LYS C O 1
ATOM 9720 N N . GLN C 1 88 ? 46.849 -29.559 90.801 1.00 72.94 88 GLN C N 1
ATOM 9721 C CA . GLN C 1 88 ? 45.611 -28.795 90.749 1.00 64.03 88 GLN C CA 1
ATOM 9722 C C . GLN C 1 88 ? 45.295 -28.291 92.149 1.00 56.99 88 GLN C C 1
ATOM 9723 O O . GLN C 1 88 ? 45.495 -29.008 93.131 1.00 57.04 88 GLN C O 1
ATOM 9737 N N . LYS C 1 89 ? 44.800 -27.059 92.223 1.00 56.23 89 LYS C N 1
ATOM 9738 C CA . LYS C 1 89 ? 44.305 -26.493 93.468 1.00 53.20 89 LYS C CA 1
ATOM 9739 C C . LYS C 1 89 ? 43.470 -25.269 93.125 1.00 56.29 89 LYS C C 1
ATOM 9740 O O . LYS C 1 89 ? 43.797 -24.533 92.190 1.00 55.33 89 LYS C O 1
ATOM 9759 N N . ASN C 1 90 ? 42.389 -25.066 93.871 1.00 55.16 90 ASN C N 1
ATOM 9760 C CA . ASN C 1 90 ? 41.533 -23.907 93.674 1.00 48.34 90 ASN C CA 1
ATOM 9761 C C . ASN C 1 90 ? 42.022 -22.752 94.537 1.00 45.40 90 ASN C C 1
ATOM 9762 O O . ASN C 1 90 ? 42.567 -22.951 95.625 1.00 51.20 90 ASN C O 1
ATOM 9773 N N . TYR C 1 91 ? 41.833 -21.535 94.031 1.00 54.25 91 TYR C N 1
ATOM 9774 C CA . TYR C 1 91 ? 42.309 -20.333 94.705 1.00 50.93 91 TYR C CA 1
ATOM 9775 C C . TYR C 1 91 ? 41.227 -19.270 94.630 1.00 47.63 91 TYR C C 1
ATOM 9776 O O . TYR C 1 91 ? 40.866 -18.822 93.539 1.00 72.46 91 TYR C O 1
ATOM 9794 N N . ASN C 1 92 ? 40.709 -18.875 95.789 1.00 49.90 92 ASN C N 1
ATOM 9795 C CA . ASN C 1 92 ? 39.651 -17.873 95.874 1.00 48.16 92 ASN C CA 1
ATOM 9796 C C . ASN C 1 92 ? 40.280 -16.500 96.071 1.00 41.99 92 ASN C C 1
ATOM 9797 O O . ASN C 1 92 ? 41.004 -16.275 97.048 1.00 38.21 92 ASN C O 1
ATOM 9808 N N . ILE C 1 93 ? 39.997 -15.584 95.145 1.00 43.41 93 ILE C N 1
ATOM 9809 C CA . ILE C 1 93 ? 40.645 -14.280 95.094 1.00 47.45 93 ILE C CA 1
ATOM 9810 C C . ILE C 1 93 ? 39.594 -13.214 94.814 1.00 44.67 93 ILE C C 1
ATOM 9811 O O . ILE C 1 93 ? 38.463 -13.508 94.414 1.00 42.96 93 ILE C O 1
ATOM 9827 N N . THR C 1 94 ? 39.993 -11.961 95.015 1.00 36.93 94 THR C N 1
ATOM 9828 C CA . THR C 1 94 ? 39.180 -10.810 94.661 1.00 45.97 94 THR C CA 1
ATOM 9829 C C . THR C 1 94 ? 39.951 -9.936 93.682 1.00 47.28 94 THR C C 1
ATOM 9830 O O . THR C 1 94 ? 41.187 -9.918 93.676 1.00 45.31 94 THR C O 1
ATOM 9841 N N . CYS C 1 95 ? 39.207 -9.210 92.851 1.00 51.22 95 CYS C N 1
ATOM 9842 C CA . CYS C 1 95 ? 39.790 -8.271 91.904 1.00 44.79 95 CYS C CA 1
ATOM 9843 C C . CYS C 1 95 ? 38.931 -7.019 91.869 1.00 41.96 95 CYS C C 1
ATOM 9844 O O . CYS C 1 95 ? 37.703 -7.110 91.780 1.00 44.15 95 CYS C O 1
ATOM 9852 N N . SER C 1 96 ? 39.580 -5.858 91.944 1.00 42.04 96 SER C N 1
ATOM 9853 C CA . SER C 1 96 ? 38.861 -4.594 91.884 1.00 45.99 96 SER C CA 1
ATOM 9854 C C . SER C 1 96 ? 37.892 -4.597 90.710 1.00 46.78 96 SER C C 1
ATOM 9855 O O . SER C 1 96 ? 38.222 -5.051 89.612 1.00 49.14 96 SER C O 1
ATOM 9863 N N . GLY C 1 97 ? 36.684 -4.095 90.954 1.00 47.72 97 GLY C N 1
ATOM 9864 C CA . GLY C 1 97 ? 35.628 -4.129 89.970 1.00 54.57 97 GLY C CA 1
ATOM 9865 C C . GLY C 1 97 ? 34.706 -5.324 90.070 1.00 47.85 97 GLY C C 1
ATOM 9866 O O . GLY C 1 97 ? 33.715 -5.386 89.330 1.00 43.06 97 GLY C O 1
ATOM 9870 N N . GLU C 1 98 ? 35.001 -6.276 90.953 1.00 48.72 98 GLU C N 1
ATOM 9871 C CA . GLU C 1 98 ? 34.148 -7.435 91.179 1.00 51.78 98 GLU C CA 1
ATOM 9872 C C . GLU C 1 98 ? 33.944 -7.604 92.678 1.00 50.05 98 GLU C C 1
ATOM 9873 O O . GLU C 1 98 ? 34.916 -7.720 93.431 1.00 45.96 98 GLU C O 1
ATOM 9885 N N . SER C 1 99 ? 32.683 -7.609 93.108 1.00 54.43 99 SER C N 1
ATOM 9886 C CA . SER C 1 99 ? 32.371 -7.956 94.485 1.00 54.10 99 SER C CA 1
ATOM 9887 C C . SER C 1 99 ? 32.335 -9.462 94.697 1.00 56.02 99 SER C C 1
ATOM 9888 O O . SER C 1 99 ? 32.432 -9.917 95.845 1.00 58.73 99 SER C O 1
ATOM 9896 N N . LYS C 1 100 ? 32.207 -10.237 93.623 1.00 43.67 100 LYS C N 1
ATOM 9897 C CA . LYS C 1 100 ? 32.200 -11.686 93.738 1.00 42.74 100 LYS C CA 1
ATOM 9898 C C . LYS C 1 100 ? 33.592 -12.209 94.059 1.00 45.28 100 LYS C C 1
ATOM 9899 O O . LYS C 1 100 ? 34.591 -11.738 93.510 1.00 56.61 100 LYS C O 1
ATOM 9918 N N . VAL C 1 101 ? 33.653 -13.193 94.953 1.00 45.26 101 VAL C N 1
ATOM 9919 C CA . VAL C 1 101 ? 34.880 -13.957 95.132 1.00 44.25 101 VAL C CA 1
ATOM 9920 C C . VAL C 1 101 ? 35.027 -14.900 93.947 1.00 48.95 101 VAL C C 1
ATOM 9921 O O . VAL C 1 101 ? 34.071 -15.588 93.563 1.00 50.49 101 VAL C O 1
ATOM 9934 N N . LEU C 1 102 ? 36.217 -14.925 93.352 1.00 44.74 102 LEU C N 1
ATOM 9935 C CA . LEU C 1 102 ? 36.460 -15.654 92.113 1.00 48.83 102 LEU C CA 1
ATOM 9936 C C . LEU C 1 102 ? 37.149 -16.980 92.415 1.00 47.05 102 LEU C C 1
ATOM 9937 O O . LEU C 1 102 ? 38.277 -16.997 92.919 1.00 50.14 102 LEU C O 1
ATOM 9953 N N . ASP C 1 103 ? 36.474 -18.084 92.094 1.00 45.04 103 ASP C N 1
ATOM 9954 C CA . ASP C 1 103 ? 37.054 -19.416 92.246 1.00 49.87 103 ASP C CA 1
ATOM 9955 C C . ASP C 1 103 ? 37.871 -19.726 90.997 1.00 53.59 103 ASP C C 1
ATOM 9956 O O . ASP C 1 103 ? 37.311 -19.946 89.916 1.00 55.22 103 ASP C O 1
ATOM 9965 N N . VAL C 1 104 ? 39.195 -19.738 91.136 1.00 51.75 104 VAL C N 1
ATOM 9966 C CA . VAL C 1 104 ? 40.108 -19.899 90.012 1.00 54.77 104 VAL C CA 1
ATOM 9967 C C . VAL C 1 104 ? 40.709 -21.297 90.084 1.00 52.29 104 VAL C C 1
ATOM 9968 O O . VAL C 1 104 ? 41.551 -21.581 90.946 1.00 46.62 104 VAL C O 1
ATOM 9981 N N . ASP C 1 105 ? 40.284 -22.168 89.174 1.00 47.51 105 ASP C N 1
ATOM 9982 C CA . ASP C 1 105 ? 40.793 -23.534 89.109 1.00 51.64 105 ASP C CA 1
ATOM 9983 C C . ASP C 1 105 ? 42.164 -23.515 88.438 1.00 56.38 105 ASP C C 1
ATOM 9984 O O . ASP C 1 105 ? 42.268 -23.333 87.220 1.00 49.61 105 ASP C O 1
ATOM 9993 N N . VAL C 1 106 ? 43.217 -23.700 89.234 1.00 56.32 106 VAL C N 1
ATOM 9994 C CA . VAL C 1 106 ? 44.592 -23.672 88.749 1.00 51.65 106 VAL C CA 1
ATOM 9995 C C . VAL C 1 106 ? 45.108 -25.099 88.648 1.00 56.59 106 VAL C C 1
ATOM 9996 O O . VAL C 1 106 ? 44.817 -25.941 89.508 1.00 56.03 106 VAL C O 1
ATOM 10009 N N . ARG C 1 107 ? 45.878 -25.374 87.596 1.00 60.60 107 ARG C N 1
ATOM 10010 C CA . ARG C 1 107 ? 46.459 -26.689 87.375 1.00 60.71 107 ARG C CA 1
ATOM 10011 C C . ARG C 1 107 ? 47.895 -26.529 86.894 1.00 62.03 107 ARG C C 1
ATOM 10012 O O . ARG C 1 107 ? 48.350 -25.427 86.574 1.00 61.21 107 ARG C O 1
ATOM 10033 N N . ASN C 1 108 ? 48.606 -27.651 86.846 1.00 71.15 108 ASN C N 1
ATOM 10034 C CA . ASN C 1 108 ? 49.936 -27.691 86.257 1.00 70.18 108 ASN C CA 1
ATOM 10035 C C . ASN C 1 108 ? 49.823 -27.877 84.750 1.00 67.91 108 ASN C C 1
ATOM 10036 O O . ASN C 1 108 ? 48.913 -28.547 84.252 1.00 67.67 108 ASN C O 1
ATOM 10047 N N . ASP C 1 109 ? 50.762 -27.268 84.018 1.00 70.34 109 ASP C N 1
ATOM 10048 C CA . ASP C 1 109 ? 50.761 -27.334 82.561 1.00 73.49 109 ASP C CA 1
ATOM 10049 C C . ASP C 1 109 ? 52.113 -27.767 82.005 1.00 84.32 109 ASP C C 1
ATOM 10050 O O . ASP C 1 109 ? 52.405 -27.507 80.833 1.00 96.08 109 ASP C O 1
ATOM 10059 N N . GLY C 1 110 ? 52.940 -28.423 82.814 1.00 73.32 110 GLY C N 1
ATOM 10060 C CA . GLY C 1 110 ? 54.233 -28.886 82.351 1.00 78.67 110 GLY C CA 1
ATOM 10061 C C . GLY C 1 110 ? 55.335 -28.700 83.372 1.00 78.79 110 GLY C C 1
ATOM 10062 O O . GLY C 1 110 ? 55.840 -29.676 83.935 1.00 100.72 110 GLY C O 1
ATOM 10066 N N . ALA C 1 111 ? 55.714 -27.451 83.619 1.00 78.22 111 ALA C N 1
ATOM 10067 C CA . ALA C 1 111 ? 56.790 -27.110 84.535 1.00 74.26 111 ALA C CA 1
ATOM 10068 C C . ALA C 1 111 ? 56.218 -26.467 85.794 1.00 68.06 111 ALA C C 1
ATOM 10069 O O . ALA C 1 111 ? 55.005 -26.308 85.946 1.00 72.56 111 ALA C O 1
ATOM 10076 N N . LYS C 1 112 ? 57.115 -26.095 86.709 1.00 66.21 112 LYS C N 1
ATOM 10077 C CA . LYS C 1 112 ? 56.687 -25.444 87.940 1.00 66.40 112 LYS C CA 1
ATOM 10078 C C . LYS C 1 112 ? 56.161 -24.037 87.685 1.00 66.48 112 LYS C C 1
ATOM 10079 O O . LYS C 1 112 ? 55.355 -23.535 88.477 1.00 64.63 112 LYS C O 1
ATOM 10098 N N . ASN C 1 113 ? 56.591 -23.400 86.597 1.00 72.04 113 ASN C N 1
ATOM 10099 C CA . ASN C 1 113 ? 56.200 -22.032 86.293 1.00 64.48 113 ASN C CA 1
ATOM 10100 C C . ASN C 1 113 ? 55.084 -21.937 85.261 1.00 60.77 113 ASN C C 1
ATOM 10101 O O . ASN C 1 113 ? 54.608 -20.830 84.994 1.00 58.15 113 ASN C O 1
ATOM 10112 N N . LYS C 1 114 ? 54.658 -23.054 84.677 1.00 65.99 114 LYS C N 1
ATOM 10113 C CA . LYS C 1 114 ? 53.582 -23.071 83.695 1.00 67.53 114 LYS C CA 1
ATOM 10114 C C . LYS C 1 114 ? 52.305 -23.592 84.343 1.00 63.56 114 LYS C C 1
ATOM 10115 O O . LYS C 1 114 ? 52.342 -24.539 85.135 1.00 60.17 114 LYS C O 1
ATOM 10134 N N . PHE C 1 115 ? 51.175 -22.970 84.000 1.00 67.73 115 PHE C N 1
ATOM 10135 C CA . PHE C 1 115 ? 49.905 -23.271 84.641 1.00 63.72 115 PHE C CA 1
ATOM 10136 C C . PHE C 1 115 ? 48.765 -23.170 83.635 1.00 62.97 115 PHE C C 1
ATOM 10137 O O . PHE C 1 115 ? 48.921 -22.656 82.526 1.00 50.02 115 PHE C O 1
ATOM 10154 N N . LEU C 1 116 ? 47.602 -23.673 84.049 1.00 65.92 116 LEU C N 1
ATOM 10155 C CA . LEU C 1 116 ? 46.333 -23.443 83.365 1.00 59.13 116 LEU C CA 1
ATOM 10156 C C . LEU C 1 116 ? 45.342 -22.939 84.405 1.00 51.57 116 LEU C C 1
ATOM 10157 O O . LEU C 1 116 ? 45.258 -23.501 85.501 1.00 48.21 116 LEU C O 1
ATOM 10173 N N . ALA C 1 117 ? 44.604 -21.882 84.070 1.00 46.42 117 ALA C N 1
ATOM 10174 C CA . ALA C 1 117 ? 43.736 -21.215 85.036 1.00 52.95 117 ALA C CA 1
ATOM 10175 C C . ALA C 1 117 ? 42.383 -20.927 84.405 1.00 50.82 117 ALA C C 1
ATOM 10176 O O . ALA C 1 117 ? 42.308 -20.261 83.368 1.00 52.60 117 ALA C O 1
ATOM 10183 N N . LYS C 1 118 ? 41.322 -21.422 85.036 1.00 53.19 118 LYS C N 1
ATOM 10184 C CA . LYS C 1 118 ? 39.951 -21.153 84.626 1.00 52.74 118 LYS C CA 1
ATOM 10185 C C . LYS C 1 118 ? 39.316 -20.193 85.622 1.00 54.39 118 LYS C C 1
ATOM 10186 O O . LYS C 1 118 ? 39.562 -20.287 86.828 1.00 51.07 118 LYS C O 1
ATOM 10205 N N . ILE C 1 119 ? 38.504 -19.267 85.115 1.00 58.40 119 ILE C N 1
ATOM 10206 C CA . ILE C 1 119 ? 37.918 -18.222 85.947 1.00 65.24 119 ILE C CA 1
ATOM 10207 C C . ILE C 1 119 ? 36.521 -17.906 85.433 1.00 66.01 119 ILE C C 1
ATOM 10208 O O . ILE C 1 119 ? 36.296 -17.807 84.224 1.00 56.99 119 ILE C O 1
ATOM 10224 N N . LYS C 1 120 ? 35.582 -17.745 86.365 1.00 65.12 120 LYS C N 1
ATOM 10225 C CA . LYS C 1 120 ? 34.237 -17.312 86.007 1.00 67.95 120 LYS C CA 1
ATOM 10226 C C . LYS C 1 120 ? 34.264 -15.850 85.584 1.00 63.81 120 LYS C C 1
ATOM 10227 O O . LYS C 1 120 ? 34.936 -15.021 86.206 1.00 64.99 120 LYS C O 1
ATOM 10246 N N . MET C 1 121 ? 33.523 -15.531 84.520 1.00 57.53 121 MET C N 1
ATOM 10247 C CA . MET C 1 121 ? 33.592 -14.197 83.941 1.00 70.13 121 MET C CA 1
ATOM 10248 C C . MET C 1 121 ? 32.266 -13.458 84.101 1.00 60.93 121 MET C C 1
ATOM 10249 O O . MET C 1 121 ? 31.202 -14.083 84.154 1.00 58.61 121 MET C O 1
ATOM 10263 N N . PRO C 1 122 ? 32.300 -12.127 84.198 1.00 61.71 122 PRO C N 1
ATOM 10264 C CA . PRO C 1 122 ? 31.053 -11.358 84.229 1.00 60.10 122 PRO C CA 1
ATOM 10265 C C . PRO C 1 122 ? 30.107 -11.768 83.110 1.00 59.94 122 PRO C C 1
ATOM 10266 O O . PRO C 1 122 ? 30.521 -11.995 81.973 1.00 70.35 122 PRO C O 1
ATOM 10277 N N . LYS C 1 123 ? 28.823 -11.862 83.443 1.00 67.15 123 LYS C N 1
ATOM 10278 C CA . LYS C 1 123 ? 27.805 -12.170 82.451 1.00 58.70 123 LYS C CA 1
ATOM 10279 C C . LYS C 1 123 ? 27.413 -10.907 81.694 1.00 59.58 123 LYS C C 1
ATOM 10280 O O . LYS C 1 123 ? 27.438 -9.796 82.233 1.00 57.75 123 LYS C O 1
ATOM 10299 N N . PHE C 1 124 ? 27.050 -11.086 80.429 1.00 64.41 124 PHE C N 1
ATOM 10300 C CA . PHE C 1 124 ? 26.695 -9.948 79.596 1.00 64.95 124 PHE C CA 1
ATOM 10301 C C . PHE C 1 124 ? 25.330 -9.393 79.997 1.00 66.03 124 PHE C C 1
ATOM 10302 O O . PHE C 1 124 ? 24.533 -10.046 80.677 1.00 63.51 124 PHE C O 1
ATOM 10319 N N . LEU C 1 125 ? 25.075 -8.156 79.574 1.00 68.44 125 LEU C N 1
ATOM 10320 C CA . LEU C 1 125 ? 23.785 -7.505 79.764 1.00 66.13 125 LEU C CA 1
ATOM 10321 C C . LEU C 1 125 ? 22.879 -7.644 78.548 1.00 65.50 125 LEU C C 1
ATOM 10322 O O . LEU C 1 125 ? 21.680 -7.894 78.700 1.00 70.12 125 LEU C O 1
ATOM 10338 N N . SER C 1 126 ? 23.427 -7.492 77.342 1.00 65.04 126 SER C N 1
ATOM 10339 C CA . SER C 1 126 ? 22.646 -7.629 76.122 1.00 67.05 126 SER C CA 1
ATOM 10340 C C . SER C 1 126 ? 23.557 -8.055 74.980 1.00 68.87 126 SER C C 1
ATOM 10341 O O . SER C 1 126 ? 24.722 -7.655 74.911 1.00 69.14 126 SER C O 1
ATOM 10349 N N . LEU C 1 127 ? 23.008 -8.874 74.083 1.00 69.83 127 LEU C N 1
ATOM 10350 C CA . LEU C 1 127 ? 23.687 -9.304 72.863 1.00 69.11 127 LEU C CA 1
ATOM 10351 C C . LEU C 1 127 ? 22.812 -8.902 71.683 1.00 66.66 127 LEU C C 1
ATOM 10352 O O . LEU C 1 127 ? 21.720 -9.450 71.501 1.00 67.07 127 LEU C O 1
ATOM 10368 N N . GLU C 1 128 ? 23.289 -7.951 70.888 1.00 67.11 128 GLU C N 1
ATOM 10369 C CA . GLU C 1 128 ? 22.551 -7.436 69.746 1.00 71.49 128 GLU C CA 1
ATOM 10370 C C . GLU C 1 128 ? 23.264 -7.810 68.450 1.00 77.35 128 GLU C C 1
ATOM 10371 O O . GLU C 1 128 ? 24.362 -8.374 68.449 1.00 76.82 128 GLU C O 1
ATOM 10383 N N . GLU C 1 129 ? 22.613 -7.487 67.333 1.00 79.12 129 GLU C N 1
ATOM 10384 C CA . GLU C 1 129 ? 23.169 -7.688 65.997 1.00 84.19 129 GLU C CA 1
ATOM 10385 C C . GLU C 1 129 ? 23.006 -6.372 65.232 1.00 89.66 129 GLU C C 1
ATOM 10386 O O . GLU C 1 129 ? 22.176 -6.246 64.330 1.00 94.73 129 GLU C O 1
ATOM 10398 N N . ILE C 1 130 ? 23.807 -5.380 65.619 1.00 90.44 130 ILE C N 1
ATOM 10399 C CA . ILE C 1 130 ? 23.736 -4.071 64.991 1.00 88.86 130 ILE C CA 1
ATOM 10400 C C . ILE C 1 130 ? 24.239 -4.158 63.553 1.00 81.98 130 ILE C C 1
ATOM 10401 O O . ILE C 1 130 ? 24.929 -5.103 63.158 1.00 84.01 130 ILE C O 1
ATOM 10417 N N . ASN C 1 131 ? 23.892 -3.143 62.757 1.00 83.54 131 ASN C N 1
ATOM 10418 C CA . ASN C 1 131 ? 24.329 -3.061 61.361 1.00 87.69 131 ASN C CA 1
ATOM 10419 C C . ASN C 1 131 ? 24.732 -1.616 61.066 1.00 85.69 131 ASN C C 1
ATOM 10420 O O . ASN C 1 131 ? 23.865 -0.768 60.833 1.00 91.54 131 ASN C O 1
ATOM 10431 N N . VAL C 1 132 ? 26.045 -1.332 61.071 1.00 92.09 132 VAL C N 1
ATOM 10432 C CA . VAL C 1 132 ? 26.555 -0.021 60.680 1.00 103.60 132 VAL C CA 1
ATOM 10433 C C . VAL C 1 132 ? 26.872 -0.041 59.192 1.00 107.76 132 VAL C C 1
ATOM 10434 O O . VAL C 1 132 ? 27.411 -1.026 58.669 1.00 96.39 132 VAL C O 1
ATOM 10447 N N . ASP C 1 133 ? 26.558 1.063 58.511 1.00 97.90 133 ASP C N 1
ATOM 10448 C CA . ASP C 1 133 ? 26.764 1.167 57.069 1.00 99.60 133 ASP C CA 1
ATOM 10449 C C . ASP C 1 133 ? 26.195 -0.070 56.378 1.00 90.63 133 ASP C C 1
ATOM 10450 O O . ASP C 1 133 ? 24.980 -0.290 56.411 1.00 92.25 133 ASP C O 1
ATOM 10459 N N . GLU C 1 134 ? 27.051 -0.885 55.758 1.00 93.82 134 GLU C N 1
ATOM 10460 C CA . GLU C 1 134 ? 26.617 -2.138 55.143 1.00 96.00 134 GLU C CA 1
ATOM 10461 C C . GLU C 1 134 ? 27.234 -3.361 55.812 1.00 89.95 134 GLU C C 1
ATOM 10462 O O . GLU C 1 134 ? 27.026 -4.482 55.334 1.00 81.77 134 GLU C O 1
ATOM 10474 N N . TYR C 1 135 ? 27.987 -3.178 56.892 1.00 90.41 135 TYR C N 1
ATOM 10475 C CA . TYR C 1 135 ? 28.569 -4.279 57.643 1.00 85.15 135 TYR C CA 1
ATOM 10476 C C . TYR C 1 135 ? 27.667 -4.652 58.815 1.00 83.41 135 TYR C C 1
ATOM 10477 O O . TYR C 1 135 ? 27.021 -3.794 59.421 1.00 82.07 135 TYR C O 1
ATOM 10495 N N . LYS C 1 136 ? 27.631 -5.944 59.128 1.00 82.79 136 LYS C N 1
ATOM 10496 C CA . LYS C 1 136 ? 26.891 -6.459 60.272 1.00 79.53 136 LYS C CA 1
ATOM 10497 C C . LYS C 1 136 ? 27.881 -6.829 61.369 1.00 85.02 136 LYS C C 1
ATOM 10498 O O . LYS C 1 136 ? 28.913 -7.453 61.096 1.00 83.20 136 LYS C O 1
ATOM 10517 N N . LEU C 1 137 ? 27.571 -6.431 62.600 1.00 85.89 137 LEU C N 1
ATOM 10518 C CA . LEU C 1 137 ? 28.416 -6.697 63.754 1.00 82.12 137 LEU C CA 1
ATOM 10519 C C . LEU C 1 137 ? 27.558 -7.232 64.893 1.00 77.08 137 LEU C C 1
ATOM 10520 O O . LEU C 1 137 ? 26.326 -7.252 64.821 1.00 81.44 137 LEU C O 1
ATOM 10536 N N . GLY C 1 138 ? 28.230 -7.676 65.952 1.00 73.77 138 GLY C N 1
ATOM 10537 C CA . GLY C 1 138 ? 27.556 -8.145 67.145 1.00 74.50 138 GLY C CA 1
ATOM 10538 C C . GLY C 1 138 ? 28.024 -7.387 68.368 1.00 75.36 138 GLY C C 1
ATOM 10539 O O . GLY C 1 138 ? 29.220 -7.373 68.672 1.00 76.94 138 GLY C O 1
ATOM 10543 N N . LEU C 1 139 ? 27.095 -6.746 69.073 1.00 66.81 139 LEU C N 1
ATOM 10544 C CA . LEU C 1 139 ? 27.419 -5.900 70.218 1.00 70.73 139 LEU C CA 1
ATOM 10545 C C . LEU C 1 139 ? 27.064 -6.652 71.497 1.00 71.29 139 LEU C C 1
ATOM 10546 O O . LEU C 1 139 ? 25.892 -6.747 71.870 1.00 74.08 139 LEU C O 1
ATOM 10562 N N . VAL C 1 140 ? 28.081 -7.189 72.167 1.00 69.93 140 VAL C N 1
ATOM 10563 C CA . VAL C 1 140 ? 27.916 -7.777 73.492 1.00 64.72 140 VAL C CA 1
ATOM 10564 C C . VAL C 1 140 ? 28.176 -6.661 74.499 1.00 66.98 140 VAL C C 1
ATOM 10565 O O . VAL C 1 140 ? 29.323 -6.303 74.770 1.00 68.68 140 VAL C O 1
ATOM 10578 N N . ARG C 1 141 ? 27.106 -6.116 75.061 1.00 67.88 141 ARG C N 1
ATOM 10579 C CA . ARG C 1 141 ? 27.205 -5.028 76.027 1.00 71.56 141 ARG C CA 1
ATOM 10580 C C . ARG C 1 141 ? 27.344 -5.616 77.427 1.00 67.91 141 ARG C C 1
ATOM 10581 O O . ARG C 1 141 ? 26.402 -6.222 77.950 1.00 66.14 141 ARG C O 1
ATOM 10602 N N . PHE C 1 142 ? 28.518 -5.446 78.027 1.00 72.91 142 PHE C N 1
ATOM 10603 C CA . PHE C 1 142 ? 28.724 -5.749 79.429 1.00 74.67 142 PHE C CA 1
ATOM 10604 C C . PHE C 1 142 ? 28.547 -4.466 80.244 1.00 79.85 142 PHE C C 1
ATOM 10605 O O . PHE C 1 142 ? 28.057 -3.446 79.746 1.00 74.57 142 PHE C O 1
ATOM 10622 N N . SER C 1 143 ? 28.956 -4.510 81.509 1.00 78.26 143 SER C N 1
ATOM 10623 C CA . SER C 1 143 ? 28.993 -3.334 82.368 1.00 81.35 143 SER C CA 1
ATOM 10624 C C . SER C 1 143 ? 30.409 -2.772 82.347 1.00 86.05 143 SER C C 1
ATOM 10625 O O . SER C 1 143 ? 31.354 -3.444 82.776 1.00 88.61 143 SER C O 1
ATOM 10633 N N . GLY C 1 144 ? 30.554 -1.550 81.839 1.00 91.34 144 GLY C N 1
ATOM 10634 C CA . GLY C 1 144 ? 31.838 -0.898 81.751 1.00 93.64 144 GLY C CA 1
ATOM 10635 C C . GLY C 1 144 ? 32.548 -1.063 80.426 1.00 97.01 144 GLY C C 1
ATOM 10636 O O . GLY C 1 144 ? 33.450 -0.274 80.121 1.00 117.64 144 GLY C O 1
ATOM 10640 N N . ILE C 1 145 ? 32.175 -2.064 79.628 1.00 102.89 145 ILE C N 1
ATOM 10641 C CA . ILE C 1 145 ? 32.777 -2.284 78.318 1.00 100.86 145 ILE C CA 1
ATOM 10642 C C . ILE C 1 145 ? 31.701 -2.766 77.355 1.00 90.96 145 ILE C C 1
ATOM 10643 O O . ILE C 1 145 ? 30.744 -3.441 77.745 1.00 91.60 145 ILE C O 1
ATOM 10659 N N . ASN C 1 146 ? 31.867 -2.411 76.084 1.00 91.77 146 ASN C N 1
ATOM 10660 C CA . ASN C 1 146 ? 30.944 -2.797 75.018 1.00 94.75 146 ASN C CA 1
ATOM 10661 C C . ASN C 1 146 ? 31.769 -3.472 73.926 1.00 87.43 146 ASN C C 1
ATOM 10662 O O . ASN C 1 146 ? 32.428 -2.798 73.129 1.00 87.54 146 ASN C O 1
ATOM 10673 N N . HIS C 1 147 ? 31.734 -4.800 73.896 1.00 81.20 147 HIS C N 1
ATOM 10674 C CA . HIS C 1 147 ? 32.569 -5.584 72.995 1.00 72.02 147 HIS C CA 1
ATOM 10675 C C . HIS C 1 147 ? 31.810 -5.836 71.698 1.00 73.39 147 HIS C C 1
ATOM 10676 O O . HIS C 1 147 ? 30.824 -6.579 71.680 1.00 67.57 147 HIS C O 1
ATOM 10690 N N . PHE C 1 148 ? 32.273 -5.220 70.614 1.00 73.86 148 PHE C N 1
ATOM 10691 C CA . PHE C 1 148 ? 31.721 -5.500 69.300 1.00 75.40 148 PHE C CA 1
ATOM 10692 C C . PHE C 1 148 ? 32.393 -6.734 68.703 1.00 75.09 148 PHE C C 1
ATOM 10693 O O . PHE C 1 148 ? 33.495 -7.126 69.095 1.00 74.49 148 PHE C O 1
ATOM 10710 N N . ILE C 1 149 ? 31.706 -7.350 67.743 1.00 83.93 149 ILE C N 1
ATOM 10711 C CA . ILE C 1 149 ? 32.193 -8.539 67.054 1.00 79.43 149 ILE C CA 1
ATOM 10712 C C . ILE C 1 149 ? 32.072 -8.297 65.557 1.00 73.34 149 ILE C C 1
ATOM 10713 O O . ILE C 1 149 ? 30.990 -7.957 65.066 1.00 68.71 149 ILE C O 1
ATOM 10729 N N . PHE C 1 150 ? 33.177 -8.471 64.834 1.00 75.39 150 PHE C N 1
ATOM 10730 C CA . PHE C 1 150 ? 33.210 -8.292 63.385 1.00 71.22 150 PHE C CA 1
ATOM 10731 C C . PHE C 1 150 ? 33.693 -9.588 62.748 1.00 64.98 150 PHE C C 1
ATOM 10732 O O . PHE C 1 150 ? 34.885 -9.906 62.807 1.00 69.72 150 PHE C O 1
ATOM 10749 N N . ASN C 1 151 ? 32.771 -10.326 62.137 1.00 67.93 151 ASN C N 1
ATOM 10750 C CA . ASN C 1 151 ? 33.104 -11.553 61.418 1.00 68.87 151 ASN C CA 1
ATOM 10751 C C . ASN C 1 151 ? 33.591 -11.162 60.028 1.00 78.40 151 ASN C C 1
ATOM 10752 O O . ASN C 1 151 ? 32.793 -10.813 59.153 1.00 76.72 151 ASN C O 1
ATOM 10763 N N . ILE C 1 152 ? 34.912 -11.216 59.820 1.00 79.91 152 ILE C N 1
ATOM 10764 C CA . ILE C 1 152 ? 35.486 -10.743 58.563 1.00 78.15 152 ILE C CA 1
ATOM 10765 C C . ILE C 1 152 ? 34.964 -11.562 57.389 1.00 77.01 152 ILE C C 1
ATOM 10766 O O . ILE C 1 152 ? 34.613 -11.010 56.339 1.00 77.89 152 ILE C O 1
ATOM 10782 N N . LYS C 1 153 ? 34.902 -12.888 57.542 1.00 77.08 153 LYS C N 1
ATOM 10783 C CA . LYS C 1 153 ? 34.455 -13.733 56.437 1.00 80.75 153 LYS C CA 1
ATOM 10784 C C . LYS C 1 153 ? 33.047 -13.359 55.990 1.00 84.70 153 LYS C C 1
ATOM 10785 O O . LYS C 1 153 ? 32.761 -13.311 54.787 1.00 94.12 153 LYS C O 1
ATOM 10804 N N . GLU C 1 154 ? 32.154 -13.086 56.943 1.00 85.26 154 GLU C N 1
ATOM 10805 C CA . GLU C 1 154 ? 30.778 -12.707 56.647 1.00 83.60 154 GLU C CA 1
ATOM 10806 C C . GLU C 1 154 ? 30.624 -11.213 56.389 1.00 79.22 154 GLU C C 1
ATOM 10807 O O . GLU C 1 154 ? 29.569 -10.640 56.690 1.00 86.24 154 GLU C O 1
ATOM 10819 N N . ASN C 1 155 ? 31.645 -10.563 55.838 1.00 80.55 155 ASN C N 1
ATOM 10820 C CA . ASN C 1 155 ? 31.585 -9.133 55.587 1.00 86.02 155 ASN C CA 1
ATOM 10821 C C . ASN C 1 155 ? 32.533 -8.783 54.454 1.00 86.23 155 ASN C C 1
ATOM 10822 O O . ASN C 1 155 ? 33.565 -9.434 54.261 1.00 84.02 155 ASN C O 1
ATOM 10833 N N . LYS C 1 156 ? 32.171 -7.746 53.701 1.00 88.35 156 LYS C N 1
ATOM 10834 C CA . LYS C 1 156 ? 32.996 -7.292 52.594 1.00 89.00 156 LYS C CA 1
ATOM 10835 C C . LYS C 1 156 ? 34.390 -6.917 53.090 1.00 91.59 156 LYS C C 1
ATOM 10836 O O . LYS C 1 156 ? 34.597 -6.588 54.261 1.00 91.59 156 LYS C O 1
ATOM 10855 N N . GLU C 1 157 ? 35.357 -6.981 52.176 1.00 97.87 157 GLU C N 1
ATOM 10856 C CA . GLU C 1 157 ? 36.716 -6.556 52.485 1.00 93.16 157 GLU C CA 1
ATOM 10857 C C . GLU C 1 157 ? 36.702 -5.142 53.051 1.00 89.04 157 GLU C C 1
ATOM 10858 O O . GLU C 1 157 ? 36.043 -4.250 52.511 1.00 91.33 157 GLU C O 1
ATOM 10870 N N . THR C 1 158 ? 37.427 -4.941 54.148 1.00 90.53 158 THR C N 1
ATOM 10871 C CA . THR C 1 158 ? 37.435 -3.641 54.798 1.00 103.48 158 THR C CA 1
ATOM 10872 C C . THR C 1 158 ? 38.683 -3.506 55.653 1.00 105.35 158 THR C C 1
ATOM 10873 O O . THR C 1 158 ? 39.194 -4.491 56.192 1.00 102.12 158 THR C O 1
ATOM 10884 N N . SER C 1 159 ? 39.162 -2.271 55.769 1.00 86.17 159 SER C N 1
ATOM 10885 C CA . SER C 1 159 ? 40.268 -1.978 56.665 1.00 82.07 159 SER C CA 1
ATOM 10886 C C . SER C 1 159 ? 39.802 -2.062 58.112 1.00 91.87 159 SER C C 1
ATOM 10887 O O . SER C 1 159 ? 38.698 -1.626 58.453 1.00 93.94 159 SER C O 1
ATOM 10895 N N . PHE C 1 160 ? 40.648 -2.635 58.969 1.00 91.93 160 PHE C N 1
ATOM 10896 C CA . PHE C 1 160 ? 40.333 -2.661 60.393 1.00 84.30 160 PHE C CA 1
ATOM 10897 C C . PHE C 1 160 ? 40.175 -1.249 60.943 1.00 90.44 160 PHE C C 1
ATOM 10898 O O . PHE C 1 160 ? 39.448 -1.039 61.920 1.00 99.33 160 PHE C O 1
ATOM 10915 N N . GLU C 1 161 ? 40.847 -0.269 60.330 1.00 91.75 161 GLU C N 1
ATOM 10916 C CA . GLU C 1 161 ? 40.646 1.121 60.723 1.00 93.00 161 GLU C CA 1
ATOM 10917 C C . GLU C 1 161 ? 39.317 1.656 60.206 1.00 93.66 161 GLU C C 1
ATOM 10918 O O . GLU C 1 161 ? 38.716 2.533 60.838 1.00 94.08 161 GLU C O 1
ATOM 10930 N N . ASN C 1 162 ? 38.843 1.147 59.066 1.00 95.42 162 ASN C N 1
ATOM 10931 C CA . ASN C 1 162 ? 37.544 1.568 58.553 1.00 94.28 162 ASN C CA 1
ATOM 10932 C C . ASN C 1 162 ? 36.423 1.134 59.491 1.00 94.12 162 ASN C C 1
ATOM 10933 O O . ASN C 1 162 ? 35.561 1.940 59.861 1.00 90.97 162 ASN C O 1
ATOM 10944 N N . ILE C 1 163 ? 36.420 -0.142 59.886 1.00 98.51 163 ILE C N 1
ATOM 10945 C CA . ILE C 1 163 ? 35.414 -0.624 60.826 1.00 94.92 163 ILE C CA 1
ATOM 10946 C C . ILE C 1 163 ? 35.562 0.090 62.164 1.00 100.45 163 ILE C C 1
ATOM 10947 O O . ILE C 1 163 ? 34.568 0.383 62.842 1.00 98.20 163 ILE C O 1
ATOM 10963 N N . ILE C 1 164 ? 36.801 0.376 62.569 1.00 98.26 164 ILE C N 1
ATOM 10964 C CA . ILE C 1 164 ? 37.017 1.165 63.780 1.00 100.67 164 ILE C CA 1
ATOM 10965 C C . ILE C 1 164 ? 36.324 2.516 63.646 1.00 101.68 164 ILE C C 1
ATOM 10966 O O . ILE C 1 164 ? 35.493 2.896 64.477 1.00 101.69 164 ILE C O 1
ATOM 10982 N N . ASP C 1 165 ? 36.649 3.253 62.581 1.00 95.92 165 ASP C N 1
ATOM 10983 C CA . ASP C 1 165 ? 36.025 4.550 62.356 1.00 96.05 165 ASP C CA 1
ATOM 10984 C C . ASP C 1 165 ? 34.508 4.452 62.269 1.00 90.50 165 ASP C C 1
ATOM 10985 O O . ASP C 1 165 ? 33.820 5.455 62.492 1.00 90.25 165 ASP C O 1
ATOM 10994 N N . LEU C 1 166 ? 33.971 3.274 61.959 1.00 99.00 166 LEU C N 1
ATOM 10995 C CA . LEU C 1 166 ? 32.528 3.098 61.873 1.00 104.77 166 LEU C CA 1
ATOM 10996 C C . LEU C 1 166 ? 31.895 2.719 63.205 1.00 102.99 166 LEU C C 1
ATOM 10997 O O . LEU C 1 166 ? 30.693 2.938 63.387 1.00 95.89 166 LEU C O 1
ATOM 11013 N N . VAL C 1 167 ? 32.668 2.166 64.138 1.00 98.15 167 VAL C N 1
ATOM 11014 C CA . VAL C 1 167 ? 32.133 1.907 65.470 1.00 87.56 167 VAL C CA 1
ATOM 11015 C C . VAL C 1 167 ? 32.183 3.172 66.315 1.00 93.37 167 VAL C C 1
ATOM 11016 O O . VAL C 1 167 ? 31.252 3.460 67.076 1.00 93.85 167 VAL C O 1
ATOM 11029 N N . LYS C 1 168 ? 33.262 3.951 66.196 1.00 90.73 168 LYS C N 1
ATOM 11030 C CA . LYS C 1 168 ? 33.339 5.213 66.925 1.00 95.42 168 LYS C CA 1
ATOM 11031 C C . LYS C 1 168 ? 32.206 6.150 66.525 1.00 92.84 168 LYS C C 1
ATOM 11032 O O . LYS C 1 168 ? 31.702 6.909 67.360 1.00 88.73 168 LYS C O 1
ATOM 11051 N N . LYS C 1 169 ? 31.792 6.106 65.256 1.00 95.08 169 LYS C N 1
ATOM 11052 C CA . LYS C 1 169 ? 30.670 6.926 64.809 1.00 98.36 169 LYS C CA 1
ATOM 11053 C C . LYS C 1 169 ? 29.351 6.399 65.360 1.00 93.07 169 LYS C C 1
ATOM 11054 O O . LYS C 1 169 ? 28.447 7.180 65.681 1.00 97.29 169 LYS C O 1
ATOM 11073 N N . TYR C 1 170 ? 29.224 5.075 65.482 1.00 91.94 170 TYR C N 1
ATOM 11074 C CA . TYR C 1 170 ? 27.990 4.486 65.994 1.00 85.99 170 TYR C CA 1
ATOM 11075 C C . TYR C 1 170 ? 27.799 4.785 67.476 1.00 95.10 170 TYR C C 1
ATOM 11076 O O . TYR C 1 170 ? 26.658 4.891 67.941 1.00 97.00 170 TYR C O 1
ATOM 11094 N N . LEU C 1 171 ? 28.889 4.925 68.230 1.00 104.10 171 LEU C N 1
ATOM 11095 C CA . LEU C 1 171 ? 28.823 5.249 69.649 1.00 103.56 171 LEU C CA 1
ATOM 11096 C C . LEU C 1 171 ? 28.952 6.744 69.924 1.00 106.45 171 LEU C C 1
ATOM 11097 O O . LEU C 1 171 ? 28.993 7.141 71.093 1.00 105.38 171 LEU C O 1
ATOM 11113 N N . SER C 1 172 ? 29.015 7.580 68.884 1.00 97.02 172 SER C N 1
ATOM 11114 C CA . SER C 1 172 ? 29.156 9.016 69.101 1.00 99.67 172 SER C CA 1
ATOM 11115 C C . SER C 1 172 ? 27.983 9.584 69.891 1.00 99.44 172 SER C C 1
ATOM 11116 O O . SER C 1 172 ? 28.150 10.556 70.637 1.00 99.95 172 SER C O 1
ATOM 11124 N N . ASN C 1 173 ? 26.795 8.995 69.745 1.00 98.55 173 ASN C N 1
ATOM 11125 C CA . ASN C 1 173 ? 25.603 9.439 70.453 1.00 102.76 173 ASN C CA 1
ATOM 11126 C C . ASN C 1 173 ? 25.347 8.633 71.722 1.00 96.87 173 ASN C C 1
ATOM 11127 O O . ASN C 1 173 ? 24.224 8.638 72.238 1.00 93.20 173 ASN C O 1
ATOM 11138 N N . GLU C 1 174 ? 26.364 7.940 72.231 1.00 104.70 174 GLU C N 1
ATOM 11139 C CA . GLU C 1 174 ? 26.245 7.152 73.449 1.00 104.86 174 GLU C CA 1
ATOM 11140 C C . GLU C 1 174 ? 27.534 7.278 74.246 1.00 102.46 174 GLU C C 1
ATOM 11141 O O . GLU C 1 174 ? 28.630 7.216 73.682 1.00 108.55 174 GLU C O 1
ATOM 11153 N N . GLU C 1 175 ? 27.396 7.455 75.557 1.00 105.06 175 GLU C N 1
ATOM 11154 C CA . GLU C 1 175 ? 28.538 7.654 76.439 1.00 110.87 175 GLU C CA 1
ATOM 11155 C C . GLU C 1 175 ? 29.064 6.305 76.911 1.00 116.01 175 GLU C C 1
ATOM 11156 O O . GLU C 1 175 ? 28.297 5.466 77.395 1.00 115.46 175 GLU C O 1
ATOM 11168 N N . TYR C 1 176 ? 30.372 6.103 76.770 1.00 127.25 176 TYR C N 1
ATOM 11169 C CA . TYR C 1 176 ? 31.006 4.843 77.126 1.00 132.32 176 TYR C CA 1
ATOM 11170 C C . TYR C 1 176 ? 32.362 5.111 77.757 1.00 141.18 176 TYR C C 1
ATOM 11171 O O . TYR C 1 176 ? 33.006 6.127 77.480 1.00 134.21 176 TYR C O 1
ATOM 11189 N N . SER C 1 177 ? 32.792 4.182 78.614 1.00 136.85 177 SER C N 1
ATOM 11190 C CA . SER C 1 177 ? 34.126 4.265 79.198 1.00 137.66 177 SER C CA 1
ATOM 11191 C C . SER C 1 177 ? 35.190 3.732 78.247 1.00 130.96 177 SER C C 1
ATOM 11192 O O . SER C 1 177 ? 36.315 4.241 78.233 1.00 122.24 177 SER C O 1
ATOM 11200 N N . ALA C 1 178 ? 34.852 2.717 77.455 1.00 131.66 178 ALA C N 1
ATOM 11201 C CA . ALA C 1 178 ? 35.766 2.134 76.482 1.00 125.00 178 ALA C CA 1
ATOM 11202 C C . ALA C 1 178 ? 34.979 1.145 75.636 1.00 109.86 178 ALA C C 1
ATOM 11203 O O . ALA C 1 178 ? 33.914 0.669 76.042 1.00 104.18 178 ALA C O 1
ATOM 11210 N N . PHE C 1 179 ? 35.510 0.848 74.452 1.00 99.62 179 PHE C N 1
ATOM 11211 C CA . PHE C 1 179 ? 34.936 -0.160 73.572 1.00 91.30 179 PHE C CA 1
ATOM 11212 C C . PHE C 1 179 ? 36.039 -1.102 73.113 1.00 86.43 179 PHE C C 1
ATOM 11213 O O . PHE C 1 179 ? 37.231 -0.819 73.249 1.00 93.48 179 PHE C O 1
ATOM 11230 N N . GLY C 1 180 ? 35.624 -2.237 72.559 1.00 75.51 180 GLY C N 1
ATOM 11231 C CA . GLY C 1 180 ? 36.560 -3.167 71.967 1.00 79.53 180 GLY C CA 1
ATOM 11232 C C . GLY C 1 180 ? 35.977 -3.916 70.788 1.00 80.50 180 GLY C C 1
ATOM 11233 O O . GLY C 1 180 ? 35.007 -4.662 70.947 1.00 77.75 180 GLY C O 1
ATOM 11237 N N . ILE C 1 181 ? 36.550 -3.723 69.597 1.00 80.84 181 ILE C N 1
ATOM 11238 C CA . ILE C 1 181 ? 36.157 -4.488 68.421 1.00 76.10 181 ILE C CA 1
ATOM 11239 C C . ILE C 1 181 ? 36.954 -5.780 68.404 1.00 72.59 181 ILE C C 1
ATOM 11240 O O . ILE C 1 181 ? 38.145 -5.797 68.740 1.00 68.15 181 ILE C O 1
ATOM 11256 N N . MET C 1 182 ? 36.306 -6.861 67.976 1.00 61.66 182 MET C N 1
ATOM 11257 C CA . MET C 1 182 ? 36.885 -8.200 68.018 1.00 56.11 182 MET C CA 1
ATOM 11258 C C . MET C 1 182 ? 36.806 -8.784 66.611 1.00 68.38 182 MET C C 1
ATOM 11259 O O . MET C 1 182 ? 35.837 -9.462 66.255 1.00 68.27 182 MET C O 1
ATOM 11273 N N . PHE C 1 183 ? 37.838 -8.505 65.816 1.00 82.79 183 PHE C N 1
ATOM 11274 C CA . PHE C 1 183 ? 37.921 -9.001 64.449 1.00 71.43 183 PHE C CA 1
ATOM 11275 C C . PHE C 1 183 ? 38.118 -10.510 64.466 1.00 62.07 183 PHE C C 1
ATOM 11276 O O . PHE C 1 183 ? 39.133 -11.007 64.964 1.00 55.03 183 PHE C O 1
ATOM 11293 N N . PHE C 1 184 ? 37.147 -11.236 63.918 1.00 65.14 184 PHE C N 1
ATOM 11294 C CA . PHE C 1 184 ? 37.023 -12.672 64.122 1.00 72.30 184 PHE C CA 1
ATOM 11295 C C . PHE C 1 184 ? 36.955 -13.385 62.780 1.00 76.45 184 PHE C C 1
ATOM 11296 O O . PHE C 1 184 ? 36.134 -13.036 61.925 1.00 81.58 184 PHE C O 1
ATOM 11313 N N . ASP C 1 185 ? 37.818 -14.381 62.599 1.00 70.03 185 ASP C N 1
ATOM 11314 C CA . ASP C 1 185 ? 37.788 -15.247 61.427 1.00 71.67 185 ASP C CA 1
ATOM 11315 C C . ASP C 1 185 ? 37.177 -16.581 61.839 1.00 71.11 185 ASP C C 1
ATOM 11316 O O . ASP C 1 185 ? 37.683 -17.250 62.748 1.00 73.66 185 ASP C O 1
ATOM 11325 N N . SER C 1 186 ? 36.076 -16.953 61.193 1.00 73.66 186 SER C N 1
ATOM 11326 C CA . SER C 1 186 ? 35.361 -18.171 61.553 1.00 77.44 186 SER C CA 1
ATOM 11327 C C . SER C 1 186 ? 36.014 -19.435 61.007 1.00 82.29 186 SER C C 1
ATOM 11328 O O . SER C 1 186 ? 35.527 -20.533 61.291 1.00 79.96 186 SER C O 1
ATOM 11336 N N . ASP C 1 187 ? 37.103 -19.303 60.240 1.00 82.04 187 ASP C N 1
ATOM 11337 C CA . ASP C 1 187 ? 37.766 -20.468 59.654 1.00 88.29 187 ASP C CA 1
ATOM 11338 C C . ASP C 1 187 ? 38.760 -21.096 60.623 1.00 83.98 187 ASP C C 1
ATOM 11339 O O . ASP C 1 187 ? 38.767 -22.319 60.809 1.00 84.52 187 ASP C O 1
ATOM 11348 N N . ASN C 1 188 ? 39.616 -20.282 61.241 1.00 102.95 188 ASN C N 1
ATOM 11349 C CA . ASN C 1 188 ? 40.588 -20.755 62.216 1.00 100.95 188 ASN C CA 1
ATOM 11350 C C . ASN C 1 188 ? 40.181 -20.454 63.652 1.00 94.34 188 ASN C C 1
ATOM 11351 O O . ASN C 1 188 ? 40.952 -20.743 64.572 1.00 92.65 188 ASN C O 1
ATOM 11362 N N . LEU C 1 189 ? 38.993 -19.887 63.867 1.00 88.35 189 LEU C N 1
ATOM 11363 C CA . LEU C 1 189 ? 38.550 -19.484 65.201 1.00 82.22 189 LEU C CA 1
ATOM 11364 C C . LEU C 1 189 ? 39.588 -18.575 65.857 1.00 76.09 189 LEU C C 1
ATOM 11365 O O . LEU C 1 189 ? 39.871 -18.675 67.053 1.00 70.00 189 LEU C O 1
ATOM 11381 N N . SER C 1 190 ? 40.166 -17.682 65.058 1.00 75.32 190 SER C N 1
ATOM 11382 C CA . SER C 1 190 ? 41.158 -16.727 65.527 1.00 71.26 190 SER C CA 1
ATOM 11383 C C . SER C 1 190 ? 40.516 -15.356 65.711 1.00 56.91 190 SER C C 1
ATOM 11384 O O . SER C 1 190 ? 39.393 -15.099 65.272 1.00 63.12 190 SER C O 1
ATOM 11392 N N . MET C 1 191 ? 41.260 -14.459 66.351 1.00 50.09 191 MET C N 1
ATOM 11393 C CA . MET C 1 191 ? 40.661 -13.255 66.910 1.00 55.27 191 MET C CA 1
ATOM 11394 C C . MET C 1 191 ? 41.745 -12.225 67.185 1.00 54.62 191 MET C C 1
ATOM 11395 O O . MET C 1 191 ? 42.716 -12.517 67.889 1.00 56.80 191 MET C O 1
ATOM 11409 N N . LYS C 1 192 ? 41.576 -11.021 66.631 1.00 53.42 192 LYS C N 1
ATOM 11410 C CA . LYS C 1 192 ? 42.513 -9.916 66.819 1.00 58.09 192 LYS C CA 1
ATOM 11411 C C . LYS C 1 192 ? 41.853 -8.857 67.693 1.00 61.27 192 LYS C C 1
ATOM 11412 O O . LYS C 1 192 ? 41.128 -7.989 67.185 1.00 63.60 192 LYS C O 1
ATOM 11431 N N . PRO C 1 193 ? 42.069 -8.876 69.007 1.00 64.26 193 PRO C N 1
ATOM 11432 C CA . PRO C 1 193 ? 41.330 -7.960 69.884 1.00 64.65 193 PRO C CA 1
ATOM 11433 C C . PRO C 1 193 ? 41.846 -6.532 69.812 1.00 68.75 193 PRO C C 1
ATOM 11434 O O . PRO C 1 193 ? 43.053 -6.279 69.815 1.00 74.69 193 PRO C O 1
ATOM 11445 N N . TYR C 1 194 ? 40.904 -5.594 69.754 1.00 68.63 194 TYR C N 1
ATOM 11446 C CA . TYR C 1 194 ? 41.180 -4.165 69.761 1.00 73.61 194 TYR C CA 1
ATOM 11447 C C . TYR C 1 194 ? 40.440 -3.523 70.928 1.00 80.13 194 TYR C C 1
ATOM 11448 O O . TYR C 1 194 ? 39.343 -3.955 71.296 1.00 75.09 194 TYR C O 1
ATOM 11466 N N . VAL C 1 195 ? 41.045 -2.489 71.513 1.00 78.73 195 VAL C N 1
ATOM 11467 C CA . VAL C 1 195 ? 40.461 -1.833 72.680 1.00 81.26 195 VAL C CA 1
ATOM 11468 C C . VAL C 1 195 ? 40.786 -0.344 72.671 1.00 90.23 195 VAL C C 1
ATOM 11469 O O . VAL C 1 195 ? 41.949 0.053 72.811 1.00 92.81 195 VAL C O 1
ATOM 11482 N N . TYR C 1 196 ? 39.755 0.485 72.514 1.00 91.05 196 TYR C N 1
ATOM 11483 C CA . TYR C 1 196 ? 39.876 1.938 72.544 1.00 97.31 196 TYR C CA 1
ATOM 11484 C C . TYR C 1 196 ? 39.492 2.437 73.932 1.00 102.56 196 TYR C C 1
ATOM 11485 O O . TYR C 1 196 ? 38.461 2.032 74.478 1.00 105.53 196 TYR C O 1
ATOM 11503 N N . VAL C 1 197 ? 40.322 3.310 74.499 1.00 113.46 197 VAL C N 1
ATOM 11504 C CA . VAL C 1 197 ? 40.009 4.012 75.739 1.00 118.90 197 VAL C CA 1
ATOM 11505 C C . VAL C 1 197 ? 39.806 5.488 75.419 1.00 120.70 197 VAL C C 1
ATOM 11506 O O . VAL C 1 197 ? 40.565 6.077 74.639 1.00 116.57 197 VAL C O 1
ATOM 11519 N N . LYS C 1 198 ? 38.777 6.081 76.030 1.00 126.50 198 LYS C N 1
ATOM 11520 C CA . LYS C 1 198 ? 38.425 7.471 75.752 1.00 131.56 198 LYS C CA 1
ATOM 11521 C C . LYS C 1 198 ? 39.630 8.396 75.880 1.00 124.56 198 LYS C C 1
ATOM 11522 O O . LYS C 1 198 ? 39.939 9.166 74.963 1.00 122.64 198 LYS C O 1
ATOM 11541 N N . GLU C 1 199 ? 40.324 8.333 77.019 1.00 132.36 199 GLU C N 1
ATOM 11542 C CA . GLU C 1 199 ? 41.378 9.302 77.299 1.00 125.15 199 GLU C CA 1
ATOM 11543 C C . GLU C 1 199 ? 42.498 9.225 76.268 1.00 124.71 199 GLU C C 1
ATOM 11544 O O . GLU C 1 199 ? 43.002 10.257 75.808 1.00 124.38 199 GLU C O 1
ATOM 11556 N N . VAL C 1 200 ? 42.902 8.009 75.895 1.00 121.03 200 VAL C N 1
ATOM 11557 C CA . VAL C 1 200 ? 44.087 7.836 75.059 1.00 117.61 200 VAL C CA 1
ATOM 11558 C C . VAL C 1 200 ? 43.941 8.605 73.752 1.00 115.38 200 VAL C C 1
ATOM 11559 O O . VAL C 1 200 ? 44.843 9.345 73.341 1.00 119.29 200 VAL C O 1
ATOM 11572 N N . GLY C 1 201 ? 42.801 8.445 73.080 1.00 120.36 201 GLY C N 1
ATOM 11573 C CA . GLY C 1 201 ? 42.624 8.945 71.737 1.00 113.57 201 GLY C CA 1
ATOM 11574 C C . GLY C 1 201 ? 42.929 7.936 70.653 1.00 114.04 201 GLY C C 1
ATOM 11575 O O . GLY C 1 201 ? 42.710 8.230 69.471 1.00 113.42 201 GLY C O 1
ATOM 11579 N N . SER C 1 202 ? 43.431 6.761 71.021 1.00 121.35 202 SER C N 1
ATOM 11580 C CA . SER C 1 202 ? 43.693 5.680 70.080 1.00 129.85 202 SER C CA 1
ATOM 11581 C C . SER C 1 202 ? 43.648 4.374 70.862 1.00 129.84 202 SER C C 1
ATOM 11582 O O . SER C 1 202 ? 43.681 4.366 72.095 1.00 124.27 202 SER C O 1
ATOM 11590 N N . GLY C 1 203 ? 43.574 3.264 70.127 1.00 125.27 203 GLY C N 1
ATOM 11591 C CA . GLY C 1 203 ? 43.423 1.954 70.713 1.00 123.83 203 GLY C CA 1
ATOM 11592 C C . GLY C 1 203 ? 44.694 1.122 70.627 1.00 120.26 203 GLY C C 1
ATOM 11593 O O . GLY C 1 203 ? 45.653 1.456 69.933 1.00 127.40 203 GLY C O 1
ATOM 11597 N N . VAL C 1 204 ? 44.675 0.008 71.356 1.00 102.09 204 VAL C N 1
ATOM 11598 C CA . VAL C 1 204 ? 45.811 -0.901 71.460 1.00 87.71 204 VAL C CA 1
ATOM 11599 C C . VAL C 1 204 ? 45.347 -2.291 71.042 1.00 82.43 204 VAL C C 1
ATOM 11600 O O . VAL C 1 204 ? 44.385 -2.826 71.608 1.00 90.36 204 VAL C O 1
ATOM 11613 N N . TYR C 1 205 ? 46.020 -2.867 70.051 1.00 77.29 205 TYR C N 1
ATOM 11614 C CA . TYR C 1 205 ? 45.755 -4.241 69.628 1.00 73.11 205 TYR C CA 1
ATOM 11615 C C . TYR C 1 205 ? 46.339 -5.185 70.671 1.00 72.99 205 TYR C C 1
ATOM 11616 O O . TYR C 1 205 ? 47.533 -5.487 70.655 1.00 78.28 205 TYR C O 1
ATOM 11634 N N . GLU C 1 206 ? 45.498 -5.657 71.586 1.00 77.82 206 GLU C N 1
ATOM 11635 C CA . GLU C 1 206 ? 45.977 -6.488 72.680 1.00 71.17 206 GLU C CA 1
ATOM 11636 C C . GLU C 1 206 ? 46.444 -7.846 72.168 1.00 58.58 206 GLU C C 1
ATOM 11637 O O . GLU C 1 206 ? 45.952 -8.362 71.160 1.00 58.11 206 GLU C O 1
ATOM 11649 N N . ASN C 1 207 ? 47.417 -8.422 72.877 1.00 55.37 207 ASN C N 1
ATOM 11650 C CA . ASN C 1 207 ? 47.854 -9.776 72.560 1.00 60.71 207 ASN C CA 1
ATOM 11651 C C . ASN C 1 207 ? 46.796 -10.798 72.949 1.00 62.77 207 ASN C C 1
ATOM 11652 O O . ASN C 1 207 ? 46.686 -11.852 72.310 1.00 56.65 207 ASN C O 1
ATOM 11663 N N . SER C 1 208 ? 46.017 -10.505 73.989 1.00 61.33 208 SER C N 1
ATOM 11664 C CA . SER C 1 208 ? 44.916 -11.361 74.405 1.00 57.46 208 SER C CA 1
ATOM 11665 C C . SER C 1 208 ? 43.972 -10.541 75.269 1.00 58.86 208 SER C C 1
ATOM 11666 O O . SER C 1 208 ? 44.389 -9.592 75.942 1.00 59.83 208 SER C O 1
ATOM 11674 N N . SER C 1 209 ? 42.695 -10.921 75.244 1.00 62.77 209 SER C N 1
ATOM 11675 C CA . SER C 1 209 ? 41.650 -10.207 75.976 1.00 60.25 209 SER C CA 1
ATOM 11676 C C . SER C 1 209 ? 40.673 -11.233 76.530 1.00 58.81 209 SER C C 1
ATOM 11677 O O . SER C 1 209 ? 39.950 -11.880 75.764 1.00 55.57 209 SER C O 1
ATOM 11685 N N . ALA C 1 210 ? 40.651 -11.383 77.854 1.00 61.79 210 ALA C N 1
ATOM 11686 C CA . ALA C 1 210 ? 39.706 -12.301 78.479 1.00 58.10 210 ALA C CA 1
ATOM 11687 C C . ALA C 1 210 ? 38.271 -11.858 78.219 1.00 57.26 210 ALA C C 1
ATOM 11688 O O . ALA C 1 210 ? 37.455 -12.619 77.691 1.00 56.57 210 ALA C O 1
ATOM 11695 N N . SER C 1 211 ? 37.943 -10.615 78.585 1.00 59.74 211 SER C N 1
ATOM 11696 C CA . SER C 1 211 ? 36.596 -10.117 78.335 1.00 57.76 211 SER C CA 1
ATOM 11697 C C . SER C 1 211 ? 36.229 -10.227 76.862 1.00 58.81 211 SER C C 1
ATOM 11698 O O . SER C 1 211 ? 35.062 -10.449 76.525 1.00 59.27 211 SER C O 1
ATOM 11706 N N . GLY C 1 212 ? 37.211 -10.082 75.971 1.00 66.47 212 GLY C N 1
ATOM 11707 C CA . GLY C 1 212 ? 36.916 -10.154 74.550 1.00 55.28 212 GLY C CA 1
ATOM 11708 C C . GLY C 1 212 ? 36.475 -11.539 74.121 1.00 47.01 212 GLY C C 1
ATOM 11709 O O . GLY C 1 212 ? 35.468 -11.697 73.428 1.00 48.18 212 GLY C O 1
ATOM 11713 N N . THR C 1 213 ? 37.235 -12.563 74.510 1.00 51.72 213 THR C N 1
ATOM 11714 C CA . THR C 1 213 ? 36.838 -13.932 74.204 1.00 56.68 213 THR C CA 1
ATOM 11715 C C . THR C 1 213 ? 35.468 -14.255 74.788 1.00 54.52 213 THR C C 1
ATOM 11716 O O . THR C 1 213 ? 34.704 -15.027 74.196 1.00 50.94 213 THR C O 1
ATOM 11727 N N . THR C 1 214 ? 35.140 -13.673 75.941 1.00 53.81 214 THR C N 1
ATOM 11728 C CA . THR C 1 214 ? 33.806 -13.851 76.509 1.00 60.39 214 THR C CA 1
ATOM 11729 C C . THR C 1 214 ? 32.739 -13.293 75.574 1.00 55.11 214 THR C C 1
ATOM 11730 O O . THR C 1 214 ? 31.729 -13.951 75.301 1.00 53.57 214 THR C O 1
ATOM 11741 N N . ALA C 1 215 ? 32.948 -12.073 75.074 1.00 50.91 215 ALA C N 1
ATOM 11742 C CA . ALA C 1 215 ? 32.001 -11.485 74.133 1.00 53.92 215 ALA C CA 1
ATOM 11743 C C . ALA C 1 215 ? 31.802 -12.391 72.925 1.00 52.58 215 ALA C C 1
ATOM 11744 O O . ALA C 1 215 ? 30.668 -12.657 72.511 1.00 52.56 215 ALA C O 1
ATOM 11751 N N . LEU C 1 216 ? 32.901 -12.875 72.343 1.00 55.71 216 LEU C N 1
ATOM 11752 C CA . LEU C 1 216 ? 32.788 -13.789 71.211 1.00 57.83 216 LEU C CA 1
ATOM 11753 C C . LEU C 1 216 ? 32.141 -15.102 71.633 1.00 59.00 216 LEU C C 1
ATOM 11754 O O . LEU C 1 216 ? 31.381 -15.702 70.862 1.00 60.44 216 LEU C O 1
ATOM 11770 N N . GLY C 1 217 ? 32.432 -15.567 72.850 1.00 54.40 217 GLY C N 1
ATOM 11771 C CA . GLY C 1 217 ? 31.798 -16.781 73.334 1.00 54.87 217 GLY C CA 1
ATOM 11772 C C . GLY C 1 217 ? 30.286 -16.666 73.382 1.00 57.37 217 GLY C C 1
ATOM 11773 O O . GLY C 1 217 ? 29.571 -17.594 72.995 1.00 57.72 217 GLY C O 1
ATOM 11777 N N . TYR C 1 218 ? 29.778 -15.528 73.863 1.00 54.33 218 TYR C N 1
ATOM 11778 C CA . TYR C 1 218 ? 28.336 -15.307 73.863 1.00 54.17 218 TYR C CA 1
ATOM 11779 C C . TYR C 1 218 ? 27.801 -15.207 72.441 1.00 58.06 218 TYR C C 1
ATOM 11780 O O . TYR C 1 218 ? 26.728 -15.740 72.134 1.00 58.11 218 TYR C O 1
ATOM 11798 N N . TYR C 1 219 ? 28.540 -14.530 71.560 1.00 57.21 219 TYR C N 1
ATOM 11799 C CA . TYR C 1 219 ? 28.072 -14.325 70.193 1.00 64.23 219 TYR C CA 1
ATOM 11800 C C . TYR C 1 219 ? 27.984 -15.643 69.433 1.00 67.28 219 TYR C C 1
ATOM 11801 O O . TYR C 1 219 ? 27.081 -15.829 68.608 1.00 66.08 219 TYR C O 1
ATOM 11819 N N . LEU C 1 220 ? 28.905 -16.573 69.701 1.00 66.00 220 LEU C N 1
ATOM 11820 C CA . LEU C 1 220 ? 28.919 -17.836 68.971 1.00 69.32 220 LEU C CA 1
ATOM 11821 C C . LEU C 1 220 ? 27.930 -18.842 69.545 1.00 72.41 220 LEU C C 1
ATOM 11822 O O . LEU C 1 220 ? 27.396 -19.671 68.799 1.00 72.07 220 LEU C O 1
ATOM 11838 N N . LYS C 1 221 ? 27.678 -18.795 70.856 1.00 70.67 221 LYS C N 1
ATOM 11839 C CA . LYS C 1 221 ? 26.620 -19.622 71.428 1.00 70.52 221 LYS C CA 1
ATOM 11840 C C . LYS C 1 221 ? 25.274 -19.274 70.807 1.00 69.15 221 LYS C C 1
ATOM 11841 O O . LYS C 1 221 ? 24.477 -20.164 70.489 1.00 63.26 221 LYS C O 1
ATOM 11860 N N . LYS C 1 222 ? 25.004 -17.982 70.623 1.00 66.87 222 LYS C N 1
ATOM 11861 C CA . LYS C 1 222 ? 23.717 -17.570 70.075 1.00 73.74 222 LYS C CA 1
ATOM 11862 C C . LYS C 1 222 ? 23.624 -17.897 68.590 1.00 73.77 222 LYS C C 1
ATOM 11863 O O . LYS C 1 222 ? 22.621 -18.455 68.128 1.00 69.22 222 LYS C O 1
ATOM 11882 N N . CYS C 1 223 ? 24.668 -17.568 67.828 1.00 78.46 223 CYS C N 1
ATOM 11883 C CA . CYS C 1 223 ? 24.607 -17.719 66.378 1.00 86.46 223 CYS C CA 1
ATOM 11884 C C . CYS C 1 223 ? 24.798 -19.167 65.943 1.00 80.98 223 CYS C C 1
ATOM 11885 O O . CYS C 1 223 ? 24.074 -19.652 65.066 1.00 86.18 223 CYS C O 1
ATOM 11893 N N . LYS C 1 224 ? 25.771 -19.867 66.529 1.00 78.29 224 LYS C N 1
ATOM 11894 C CA . LYS C 1 224 ? 26.122 -21.211 66.098 1.00 81.88 224 LYS C CA 1
ATOM 11895 C C . LYS C 1 224 ? 25.745 -22.298 67.098 1.00 75.62 224 LYS C C 1
ATOM 11896 O O . LYS C 1 224 ? 25.750 -23.478 66.731 1.00 75.70 224 LYS C O 1
ATOM 11915 N N . ASN C 1 225 ? 25.423 -21.941 68.341 1.00 70.48 225 ASN C N 1
ATOM 11916 C CA . ASN C 1 225 ? 25.178 -22.924 69.399 1.00 74.74 225 ASN C CA 1
ATOM 11917 C C . ASN C 1 225 ? 26.473 -23.660 69.754 1.00 74.99 225 ASN C C 1
ATOM 11918 O O . ASN C 1 225 ? 26.505 -24.886 69.871 1.00 77.23 225 ASN C O 1
ATOM 11929 N N . LEU C 1 226 ? 27.546 -22.891 69.925 1.00 75.59 226 LEU C N 1
ATOM 11930 C CA . LEU C 1 226 ? 28.870 -23.418 70.246 1.00 72.75 226 LEU C CA 1
ATOM 11931 C C . LEU C 1 226 ? 29.155 -23.130 71.716 1.00 65.56 226 LEU C C 1
ATOM 11932 O O . LEU C 1 226 ? 29.443 -21.987 72.087 1.00 61.74 226 LEU C O 1
ATOM 11948 N N . ASP C 1 227 ? 29.079 -24.171 72.550 1.00 65.21 227 ASP C N 1
ATOM 11949 C CA . ASP C 1 227 ? 29.231 -23.981 73.987 1.00 61.52 227 ASP C CA 1
ATOM 11950 C C . ASP C 1 227 ? 30.670 -23.668 74.376 1.00 58.75 227 ASP C C 1
ATOM 11951 O O . ASP C 1 227 ? 30.906 -23.037 75.412 1.00 57.25 227 ASP C O 1
ATOM 11960 N N . ARG C 1 228 ? 31.639 -24.093 73.571 1.00 64.70 228 ARG C N 1
ATOM 11961 C CA . ARG C 1 228 ? 33.041 -23.978 73.953 1.00 61.93 228 ARG C CA 1
ATOM 11962 C C . ARG C 1 228 ? 33.904 -23.995 72.701 1.00 61.54 228 ARG C C 1
ATOM 11963 O O . ARG C 1 228 ? 33.575 -24.654 71.712 1.00 62.60 228 ARG C O 1
ATOM 11984 N N . ALA C 1 229 ? 35.011 -23.259 72.755 1.00 66.32 229 ALA C N 1
ATOM 11985 C CA . ALA C 1 229 ? 35.958 -23.208 71.652 1.00 64.42 229 ALA C CA 1
ATOM 11986 C C . ALA C 1 229 ? 37.222 -22.506 72.120 1.00 64.40 229 ALA C C 1
ATOM 11987 O O . ALA C 1 229 ? 37.167 -21.603 72.960 1.00 60.94 229 ALA C O 1
ATOM 11994 N N . LYS C 1 230 ? 38.359 -22.930 71.569 1.00 65.87 230 LYS C N 1
ATOM 11995 C CA . LYS C 1 230 ? 39.630 -22.256 71.804 1.00 60.16 230 LYS C CA 1
ATOM 11996 C C . LYS C 1 230 ? 39.758 -21.112 70.805 1.00 57.59 230 LYS C C 1
ATOM 11997 O O . LYS C 1 230 ? 39.715 -21.336 69.592 1.00 68.91 230 LYS C O 1
ATOM 12016 N N . ILE C 1 231 ? 39.912 -19.895 71.312 1.00 65.16 231 ILE C N 1
ATOM 12017 C CA . ILE C 1 231 ? 40.031 -18.702 70.484 1.00 66.64 231 ILE C CA 1
ATOM 12018 C C . ILE C 1 231 ? 41.500 -18.293 70.507 1.00 64.41 231 ILE C C 1
ATOM 12019 O O . ILE C 1 231 ? 41.965 -17.635 71.442 1.00 60.25 231 ILE C O 1
ATOM 12035 N N . VAL C 1 232 ? 42.241 -18.693 69.471 1.00 61.16 232 VAL C N 1
ATOM 12036 C CA . VAL C 1 232 ? 43.643 -18.309 69.374 1.00 60.93 232 VAL C CA 1
ATOM 12037 C C . VAL C 1 232 ? 43.740 -16.814 69.091 1.00 57.52 232 VAL C C 1
ATOM 12038 O O . VAL C 1 232 ? 42.897 -16.228 68.395 1.00 52.91 232 VAL C O 1
ATOM 12051 N N . GLN C 1 233 ? 44.785 -16.188 69.629 1.00 56.02 233 GLN C N 1
ATOM 12052 C CA . GLN C 1 233 ? 44.954 -14.743 69.528 1.00 57.28 233 GLN C CA 1
ATOM 12053 C C . GLN C 1 233 ? 46.414 -14.413 69.232 1.00 51.97 233 GLN C C 1
ATOM 12054 O O . GLN C 1 233 ? 47.264 -15.312 69.256 1.00 49.13 233 GLN C O 1
ATOM 12068 N N . PRO C 1 234 ? 46.744 -13.142 68.932 1.00 51.87 234 PRO C N 1
ATOM 12069 C CA . PRO C 1 234 ? 48.090 -12.820 68.433 1.00 53.81 234 PRO C CA 1
ATOM 12070 C C . PRO C 1 234 ? 49.248 -13.504 69.142 1.00 58.98 234 PRO C C 1
ATOM 12071 O O . PRO C 1 234 ? 50.138 -14.043 68.475 1.00 63.39 234 PRO C O 1
ATOM 12082 N N . ASN C 1 235 ? 49.269 -13.492 70.473 1.00 57.15 235 ASN C N 1
ATOM 12083 C CA . ASN C 1 235 ? 50.378 -14.056 71.237 1.00 54.72 235 ASN C CA 1
ATOM 12084 C C . ASN C 1 235 ? 49.865 -14.912 72.384 1.00 53.14 235 ASN C C 1
ATOM 12085 O O . ASN C 1 235 ? 50.364 -14.848 73.511 1.00 54.25 235 ASN C O 1
ATOM 12096 N N . GLY C 1 236 ? 48.873 -15.741 72.107 1.00 52.07 236 GLY C N 1
ATOM 12097 C CA . GLY C 1 236 ? 48.299 -16.597 73.125 1.00 51.08 236 GLY C CA 1
ATOM 12098 C C . GLY C 1 236 ? 46.896 -17.000 72.746 1.00 53.37 236 GLY C C 1
ATOM 12099 O O . GLY C 1 236 ? 46.322 -16.513 71.771 1.00 56.80 236 GLY C O 1
ATOM 12103 N N . TRP C 1 237 ? 46.344 -17.908 73.544 1.00 59.20 237 TRP C N 1
ATOM 12104 C CA . TRP C 1 237 ? 45.015 -18.443 73.293 1.00 63.95 237 TRP C CA 1
ATOM 12105 C C . TRP C 1 237 ? 44.238 -18.525 74.597 1.00 57.88 237 TRP C C 1
ATOM 12106 O O . TRP C 1 237 ? 44.806 -18.827 75.650 1.00 52.46 237 TRP C O 1
ATOM 12127 N N . LEU C 1 238 ? 42.937 -18.249 74.514 1.00 59.60 238 LEU C N 1
ATOM 12128 C CA . LEU C 1 238 ? 42.012 -18.400 75.628 1.00 55.51 238 LEU C CA 1
ATOM 12129 C C . LEU C 1 238 ? 40.799 -19.187 75.155 1.00 54.89 238 LEU C C 1
ATOM 12130 O O . LEU C 1 238 ? 40.311 -18.981 74.041 1.00 56.08 238 LEU C O 1
ATOM 12146 N N . GLU C 1 239 ? 40.312 -20.082 76.006 1.00 59.23 239 GLU C N 1
ATOM 12147 C CA . GLU C 1 239 ? 39.144 -20.900 75.709 1.00 59.87 239 GLU C CA 1
ATOM 12148 C C . GLU C 1 239 ? 37.957 -20.390 76.512 1.00 55.76 239 GLU C C 1
ATOM 12149 O O . GLU C 1 239 ? 38.056 -20.228 77.733 1.00 55.28 239 GLU C O 1
ATOM 12161 N N . TYR C 1 240 ? 36.846 -20.127 75.828 1.00 56.01 240 TYR C N 1
ATOM 12162 C CA . TYR C 1 240 ? 35.604 -19.756 76.492 1.00 57.21 240 TYR C CA 1
ATOM 12163 C C . TYR C 1 240 ? 34.756 -21.002 76.706 1.00 61.74 240 TYR C C 1
ATOM 12164 O O . TYR C 1 240 ? 34.696 -21.885 75.843 1.00 61.04 240 TYR C O 1
ATOM 12182 N N . ILE C 1 241 ? 34.108 -21.072 77.868 1.00 61.45 241 ILE C N 1
ATOM 12183 C CA . ILE C 1 241 ? 33.334 -22.240 78.268 1.00 65.03 241 ILE C CA 1
ATOM 12184 C C . ILE C 1 241 ? 32.019 -21.746 78.855 1.00 66.09 241 ILE C C 1
ATOM 12185 O O . ILE C 1 241 ? 32.008 -21.133 79.930 1.00 64.39 241 ILE C O 1
ATOM 12201 N N . ILE C 1 242 ? 30.918 -22.002 78.155 1.00 70.18 242 ILE C N 1
ATOM 12202 C CA . ILE C 1 242 ? 29.584 -21.705 78.663 1.00 72.33 242 ILE C CA 1
ATOM 12203 C C . ILE C 1 242 ? 29.062 -22.973 79.329 1.00 72.90 242 ILE C C 1
ATOM 12204 O O . ILE C 1 242 ? 28.802 -23.978 78.661 1.00 66.51 242 ILE C O 1
ATOM 12220 N N . GLU C 1 243 ? 28.909 -22.926 80.649 1.00 73.57 243 GLU C N 1
ATOM 12221 C CA . GLU C 1 243 ? 28.578 -24.102 81.445 1.00 84.58 243 GLU C CA 1
ATOM 12222 C C . GLU C 1 243 ? 27.487 -23.719 82.431 1.00 86.67 243 GLU C C 1
ATOM 12223 O O . GLU C 1 243 ? 27.661 -22.779 83.210 1.00 85.71 243 GLU C O 1
ATOM 12235 N N . ASN C 1 244 ? 26.364 -24.442 82.378 1.00 88.49 244 ASN C N 1
ATOM 12236 C CA . ASN C 1 244 ? 25.177 -24.168 83.195 1.00 92.03 244 ASN C CA 1
ATOM 12237 C C . ASN C 1 244 ? 24.766 -22.697 83.113 1.00 99.14 244 ASN C C 1
ATOM 12238 O O . ASN C 1 244 ? 24.301 -22.098 84.087 1.00 101.85 244 ASN C O 1
ATOM 12249 N N . ASP C 1 245 ? 24.894 -22.123 81.915 1.00 86.35 245 ASP C N 1
ATOM 12250 C CA . ASP C 1 245 ? 24.563 -20.717 81.675 1.00 87.25 245 ASP C CA 1
ATOM 12251 C C . ASP C 1 245 ? 25.495 -19.796 82.460 1.00 86.11 245 ASP C C 1
ATOM 12252 O O . ASP C 1 245 ? 25.075 -18.792 83.039 1.00 93.18 245 ASP C O 1
ATOM 12261 N N . GLU C 1 246 ? 26.779 -20.142 82.477 1.00 83.85 246 GLU C N 1
ATOM 12262 C CA . GLU C 1 246 ? 27.801 -19.340 83.133 1.00 82.04 246 GLU C CA 1
ATOM 12263 C C . GLU C 1 246 ? 29.065 -19.380 82.286 1.00 75.16 246 GLU C C 1
ATOM 12264 O O . GLU C 1 246 ? 29.443 -20.436 81.770 1.00 66.78 246 GLU C O 1
ATOM 12276 N N . MET C 1 247 ? 29.707 -18.227 82.140 1.00 79.54 247 MET C N 1
ATOM 12277 C CA . MET C 1 247 ? 30.862 -18.081 81.267 1.00 71.65 247 MET C CA 1
ATOM 12278 C C . MET C 1 247 ? 32.152 -18.227 82.062 1.00 72.71 247 MET C C 1
ATOM 12279 O O . MET C 1 247 ? 32.288 -17.677 83.160 1.00 67.69 247 MET C O 1
ATOM 12293 N N . TYR C 1 248 ? 33.100 -18.970 81.493 1.00 68.72 248 TYR C N 1
ATOM 12294 C CA . TYR C 1 248 ? 34.431 -19.123 82.058 1.00 69.52 248 TYR C CA 1
ATOM 12295 C C . TYR C 1 248 ? 35.469 -18.922 80.957 1.00 68.66 248 TYR C C 1
ATOM 12296 O O . TYR C 1 248 ? 35.191 -19.102 79.769 1.00 50.91 248 TYR C O 1
ATOM 12314 N N . ILE C 1 249 ? 36.677 -18.551 81.371 1.00 60.35 249 ILE C N 1
ATOM 12315 C CA . ILE C 1 249 ? 37.792 -18.337 80.456 1.00 55.07 249 ILE C CA 1
ATOM 12316 C C . ILE C 1 249 ? 38.982 -19.133 80.973 1.00 53.06 249 ILE C C 1
ATOM 12317 O O . ILE C 1 249 ? 39.491 -18.856 82.066 1.00 50.42 249 ILE C O 1
ATOM 12333 N N . ASP C 1 250 ? 39.414 -20.122 80.194 1.00 53.11 250 ASP C N 1
ATOM 12334 C CA . ASP C 1 250 ? 40.575 -20.939 80.508 1.00 47.34 250 ASP C CA 1
ATOM 12335 C C . ASP C 1 250 ? 41.709 -20.604 79.550 1.00 54.94 250 ASP C C 1
ATOM 12336 O O . ASP C 1 250 ? 41.481 -20.152 78.423 1.00 53.20 250 ASP C O 1
ATOM 12345 N N . GLY C 1 251 ? 42.936 -20.837 80.004 1.00 51.46 251 GLY C N 1
ATOM 12346 C CA . GLY C 1 251 ? 44.096 -20.592 79.183 1.00 52.59 251 GLY C CA 1
ATOM 12347 C C . GLY C 1 251 ? 45.390 -20.828 79.929 1.00 53.13 251 GLY C C 1
ATOM 12348 O O . GLY C 1 251 ? 45.399 -21.234 81.095 1.00 55.39 251 GLY C O 1
ATOM 12352 N N . PRO C 1 252 ? 46.513 -20.569 79.268 1.00 55.90 252 PRO C N 1
ATOM 12353 C CA . PRO C 1 252 ? 47.815 -20.751 79.912 1.00 56.26 252 PRO C CA 1
ATOM 12354 C C . PRO C 1 252 ? 48.256 -19.530 80.704 1.00 49.82 252 PRO C C 1
ATOM 12355 O O . PRO C 1 252 ? 47.843 -18.397 80.450 1.00 48.59 252 PRO C O 1
ATOM 12366 N N . VAL C 1 253 ? 49.107 -19.790 81.691 1.00 43.44 253 VAL C N 1
ATOM 12367 C CA . VAL C 1 253 ? 49.730 -18.742 82.493 1.00 51.77 253 VAL C CA 1
ATOM 12368 C C . VAL C 1 253 ? 51.132 -19.213 82.851 1.00 52.13 253 VAL C C 1
ATOM 12369 O O . VAL C 1 253 ? 51.317 -20.349 83.297 1.00 50.46 253 VAL C O 1
ATOM 12382 N N . GLU C 1 254 ? 52.121 -18.346 82.651 1.00 46.18 254 GLU C N 1
ATOM 12383 C CA . GLU C 1 254 ? 53.517 -18.695 82.887 1.00 58.41 254 GLU C CA 1
ATOM 12384 C C . GLU C 1 254 ? 54.189 -17.605 83.706 1.00 52.25 254 GLU C C 1
ATOM 12385 O O . GLU C 1 254 ? 54.073 -16.418 83.384 1.00 48.78 254 GLU C O 1
ATOM 12397 N N . ILE C 1 255 ? 54.891 -18.013 84.759 1.00 55.74 255 ILE C N 1
ATOM 12398 C CA . ILE C 1 255 ? 55.662 -17.084 85.578 1.00 54.20 255 ILE C CA 1
ATOM 12399 C C . ILE C 1 255 ? 56.993 -16.827 84.882 1.00 56.14 255 ILE C C 1
ATOM 12400 O O . ILE C 1 255 ? 57.760 -17.761 84.626 1.00 57.48 255 ILE C O 1
ATOM 12416 N N . ILE C 1 256 ? 57.268 -15.560 84.577 1.00 53.89 256 ILE C N 1
ATOM 12417 C CA . ILE C 1 256 ? 58.461 -15.193 83.824 1.00 53.53 256 ILE C CA 1
ATOM 12418 C C . ILE C 1 256 ? 59.612 -14.925 84.784 1.00 54.13 256 ILE C C 1
ATOM 12419 O O . ILE C 1 256 ? 60.625 -15.636 84.770 1.00 49.90 256 ILE C O 1
ATOM 12435 N N . ALA C 1 257 ? 59.470 -13.895 85.616 1.00 51.01 257 ALA C N 1
ATOM 12436 C CA . ALA C 1 257 ? 60.563 -13.456 86.468 1.00 50.81 257 ALA C CA 1
ATOM 12437 C C . ALA C 1 257 ? 60.005 -12.931 87.781 1.00 48.70 257 ALA C C 1
ATOM 12438 O O . ALA C 1 257 ? 58.808 -12.658 87.911 1.00 50.22 257 ALA C O 1
ATOM 12445 N N . GLU C 1 258 ? 60.898 -12.789 88.757 1.00 49.47 258 GLU C N 1
ATOM 12446 C CA . GLU C 1 258 ? 60.542 -12.302 90.083 1.00 50.87 258 GLU C CA 1
ATOM 12447 C C . GLU C 1 258 ? 61.754 -11.591 90.664 1.00 51.98 258 GLU C C 1
ATOM 12448 O O . GLU C 1 258 ? 62.890 -12.042 90.487 1.00 55.55 258 GLU C O 1
ATOM 12460 N N . GLY C 1 259 ? 61.509 -10.482 91.354 1.00 45.78 259 GLY C N 1
ATOM 12461 C CA . GLY C 1 259 ? 62.591 -9.747 91.972 1.00 45.68 259 GLY C CA 1
ATOM 12462 C C . GLY C 1 259 ? 62.218 -8.332 92.349 1.00 52.02 259 GLY C C 1
ATOM 12463 O O . GLY C 1 259 ? 61.119 -8.081 92.852 1.00 66.60 259 GLY C O 1
ATOM 12467 N N . LYS C 1 260 ? 63.130 -7.395 92.105 1.00 51.89 260 LYS C N 1
ATOM 12468 C CA . LYS C 1 260 ? 62.940 -6.000 92.463 1.00 53.34 260 LYS C CA 1
ATOM 12469 C C . LYS C 1 260 ? 63.072 -5.127 91.227 1.00 47.38 260 LYS C C 1
ATOM 12470 O O . LYS C 1 260 ? 63.865 -5.415 90.325 1.00 54.14 260 LYS C O 1
ATOM 12489 N N . ILE C 1 261 ? 62.289 -4.053 91.196 1.00 43.76 261 ILE C N 1
ATOM 12490 C CA . ILE C 1 261 ? 62.326 -3.083 90.111 1.00 47.63 261 ILE C CA 1
ATOM 12491 C C . ILE C 1 261 ? 62.499 -1.695 90.713 1.00 50.80 261 ILE C C 1
ATOM 12492 O O . ILE C 1 261 ? 62.020 -1.412 91.818 1.00 53.42 261 ILE C O 1
ATOM 12508 N N . TYR C 1 262 ? 63.183 -0.823 89.969 1.00 44.55 262 TYR C N 1
ATOM 12509 C CA . TYR C 1 262 ? 63.605 0.486 90.450 1.00 46.38 262 TYR C CA 1
ATOM 12510 C C . TYR C 1 262 ? 62.983 1.580 89.595 1.00 47.69 262 TYR C C 1
ATOM 12511 O O . TYR C 1 262 ? 63.280 1.679 88.400 1.00 55.57 262 TYR C O 1
ATOM 12529 N N . ILE C 1 263 ? 62.134 2.410 90.208 1.00 49.16 263 ILE C N 1
ATOM 12530 C CA . ILE C 1 263 ? 61.484 3.528 89.530 1.00 53.86 263 ILE C CA 1
ATOM 12531 C C . ILE C 1 263 ? 62.101 4.823 90.049 1.00 63.85 263 ILE C C 1
ATOM 12532 O O . ILE C 1 263 ? 62.599 4.892 91.180 1.00 69.60 263 ILE C O 1
ATOM 12548 N N . GLY C 1 264 ? 62.063 5.856 89.211 1.00 63.82 264 GLY C N 1
ATOM 12549 C CA . GLY C 1 264 ? 62.558 7.168 89.586 1.00 65.46 264 GLY C CA 1
ATOM 12550 C C . GLY C 1 264 ? 61.464 8.058 90.147 1.00 64.50 264 GLY C C 1
ATOM 12551 O O . GLY C 1 264 ? 60.518 8.413 89.443 1.00 57.38 264 GLY C O 1
ATOM 12555 N N . VAL D 1 5 ? 24.014 52.715 94.691 1.00 53.03 5 VAL D N 1
ATOM 12556 C CA . VAL D 1 5 ? 23.737 51.545 93.865 1.00 74.61 5 VAL D CA 1
ATOM 12557 C C . VAL D 1 5 ? 23.176 50.421 94.735 1.00 61.22 5 VAL D C 1
ATOM 12558 O O . VAL D 1 5 ? 23.826 49.953 95.669 1.00 59.61 5 VAL D O 1
ATOM 12571 N N . GLN D 1 6 ? 21.956 49.998 94.421 1.00 62.76 6 GLN D N 1
ATOM 12572 C CA . GLN D 1 6 ? 21.321 48.916 95.159 1.00 61.38 6 GLN D CA 1
ATOM 12573 C C . GLN D 1 6 ? 21.934 47.573 94.783 1.00 61.58 6 GLN D C 1
ATOM 12574 O O . GLN D 1 6 ? 22.324 47.343 93.634 1.00 71.04 6 GLN D O 1
ATOM 12588 N N . VAL D 1 7 ? 22.022 46.684 95.767 1.00 56.04 7 VAL D N 1
ATOM 12589 C CA . VAL D 1 7 ? 22.598 45.354 95.589 1.00 61.83 7 VAL D CA 1
ATOM 12590 C C . VAL D 1 7 ? 21.541 44.359 96.042 1.00 64.54 7 VAL D C 1
ATOM 12591 O O . VAL D 1 7 ? 21.399 44.093 97.243 1.00 69.57 7 VAL D O 1
ATOM 12604 N N . LEU D 1 8 ? 20.806 43.795 95.088 1.00 56.19 8 LEU D N 1
ATOM 12605 C CA . LEU D 1 8 ? 19.680 42.919 95.368 1.00 48.24 8 LEU D CA 1
ATOM 12606 C C . LEU D 1 8 ? 20.053 41.455 95.180 1.00 48.82 8 LEU D C 1
ATOM 12607 O O . LEU D 1 8 ? 21.014 41.114 94.485 1.00 50.40 8 LEU D O 1
ATOM 12623 N N . ASP D 1 9 ? 19.269 40.588 95.815 1.00 45.90 9 ASP D N 1
ATOM 12624 C CA . ASP D 1 9 ? 19.342 39.153 95.584 1.00 47.92 9 ASP D CA 1
ATOM 12625 C C . ASP D 1 9 ? 18.408 38.798 94.434 1.00 47.52 9 ASP D C 1
ATOM 12626 O O . ASP D 1 9 ? 17.216 39.126 94.472 1.00 45.97 9 ASP D O 1
ATOM 12635 N N . PHE D 1 10 ? 18.951 38.132 93.416 1.00 41.09 10 PHE D N 1
ATOM 12636 C CA . PHE D 1 10 ? 18.222 37.853 92.192 1.00 42.81 10 PHE D CA 1
ATOM 12637 C C . PHE D 1 10 ? 18.269 36.369 91.861 1.00 40.20 10 PHE D C 1
ATOM 12638 O O . PHE D 1 10 ? 19.202 35.658 92.243 1.00 40.06 10 PHE D O 1
ATOM 12655 N N . ILE D 1 11 ? 17.259 35.920 91.120 1.00 38.23 11 ILE D N 1
ATOM 12656 C CA . ILE D 1 11 ? 17.244 34.603 90.495 1.00 43.53 11 ILE D CA 1
ATOM 12657 C C . ILE D 1 11 ? 16.775 34.785 89.058 1.00 44.65 11 ILE D C 1
ATOM 12658 O O . ILE D 1 11 ? 15.721 35.386 88.819 1.00 44.69 11 ILE D O 1
ATOM 12674 N N . LYS D 1 12 ? 17.559 34.284 88.107 1.00 38.24 12 LYS D N 1
ATOM 12675 C CA . LYS D 1 12 ? 17.187 34.306 86.699 1.00 40.32 12 LYS D CA 1
ATOM 12676 C C . LYS D 1 12 ? 16.674 32.928 86.301 1.00 38.22 12 LYS D C 1
ATOM 12677 O O . LYS D 1 12 ? 17.328 31.915 86.571 1.00 37.97 12 LYS D O 1
ATOM 12696 N N . ILE D 1 13 ? 15.506 32.900 85.664 1.00 38.32 13 ILE D N 1
ATOM 12697 C CA . ILE D 1 13 ? 14.825 31.663 85.312 1.00 43.77 13 ILE D CA 1
ATOM 12698 C C . ILE D 1 13 ? 14.337 31.768 83.876 1.00 38.36 13 ILE D C 1
ATOM 12699 O O . ILE D 1 13 ? 14.045 32.860 83.377 1.00 38.65 13 ILE D O 1
ATOM 12715 N N . ASN D 1 14 ? 14.246 30.614 83.210 1.00 38.47 14 ASN D N 1
ATOM 12716 C CA . ASN D 1 14 ? 13.742 30.522 81.843 1.00 44.22 14 ASN D CA 1
ATOM 12717 C C . ASN D 1 14 ? 12.445 29.723 81.849 1.00 46.24 14 ASN D C 1
ATOM 12718 O O . ASN D 1 14 ? 12.465 28.495 81.684 1.00 47.86 14 ASN D O 1
ATOM 12729 N N . PRO D 1 15 ? 11.295 30.362 82.062 1.00 49.45 15 PRO D N 1
ATOM 12730 C CA . PRO D 1 15 ? 9.999 29.658 81.942 1.00 51.46 15 PRO D CA 1
ATOM 12731 C C . PRO D 1 15 ? 9.484 29.609 80.504 1.00 50.27 15 PRO D C 1
ATOM 12732 O O . PRO D 1 15 ? 8.626 30.379 80.069 1.00 49.70 15 PRO D O 1
ATOM 12743 N N . ALA D 1 16 ? 10.032 28.668 79.734 1.00 60.65 16 ALA D N 1
ATOM 12744 C CA . ALA D 1 16 ? 9.635 28.450 78.341 1.00 59.22 16 ALA D CA 1
ATOM 12745 C C . ALA D 1 16 ? 9.894 29.691 77.487 1.00 52.48 16 ALA D C 1
ATOM 12746 O O . ALA D 1 16 ? 9.021 30.170 76.761 1.00 51.22 16 ALA D O 1
ATOM 12753 N N . GLY D 1 17 ? 11.115 30.214 77.579 1.00 50.68 17 GLY D N 1
ATOM 12754 C CA . GLY D 1 17 ? 11.553 31.309 76.744 1.00 62.28 17 GLY D CA 1
ATOM 12755 C C . GLY D 1 17 ? 11.235 32.693 77.268 1.00 61.81 17 GLY D C 1
ATOM 12756 O O . GLY D 1 17 ? 11.900 33.657 76.871 1.00 62.65 17 GLY D O 1
ATOM 12760 N N . ASN D 1 18 ? 10.236 32.825 78.140 1.00 58.48 18 ASN D N 1
ATOM 12761 C CA . ASN D 1 18 ? 9.857 34.122 78.703 1.00 61.02 18 ASN D CA 1
ATOM 12762 C C . ASN D 1 18 ? 10.764 34.405 79.898 1.00 57.88 18 ASN D C 1
ATOM 12763 O O . ASN D 1 18 ? 10.393 34.235 81.062 1.00 56.63 18 ASN D O 1
ATOM 12774 N N . ILE D 1 19 ? 11.987 34.851 79.591 1.00 56.65 19 ILE D N 1
ATOM 12775 C CA . ILE D 1 19 ? 13.005 35.027 80.620 1.00 54.65 19 ILE D CA 1
ATOM 12776 C C . ILE D 1 19 ? 12.452 35.897 81.739 1.00 54.62 19 ILE D C 1
ATOM 12777 O O . ILE D 1 19 ? 11.904 36.979 81.499 1.00 55.33 19 ILE D O 1
ATOM 12793 N N . THR D 1 20 ? 12.605 35.421 82.974 1.00 51.70 20 THR D N 1
ATOM 12794 C CA . THR D 1 20 ? 12.062 36.078 84.151 1.00 49.75 20 THR D CA 1
ATOM 12795 C C . THR D 1 20 ? 13.158 36.275 85.187 1.00 41.14 20 THR D C 1
ATOM 12796 O O . THR D 1 20 ? 13.973 35.379 85.424 1.00 38.92 20 THR D O 1
ATOM 12807 N N . ILE D 1 21 ? 13.171 37.454 85.800 1.00 41.24 21 ILE D N 1
ATOM 12808 C CA . ILE D 1 21 ? 14.083 37.776 86.891 1.00 46.39 21 ILE D CA 1
ATOM 12809 C C . ILE D 1 21 ? 13.249 37.976 88.150 1.00 45.50 21 ILE D C 1
ATOM 12810 O O . ILE D 1 21 ? 12.312 38.784 88.160 1.00 39.82 21 ILE D O 1
ATOM 12826 N N . LEU D 1 22 ? 13.587 37.239 89.206 1.00 43.94 22 LEU D N 1
ATOM 12827 C CA . LEU D 1 22 ? 12.856 37.276 90.466 1.00 42.36 22 LEU D CA 1
ATOM 12828 C C . LEU D 1 22 ? 13.769 37.817 91.555 1.00 44.99 22 LEU D C 1
ATOM 12829 O O . LEU D 1 22 ? 14.786 37.194 91.883 1.00 58.83 22 LEU D O 1
ATOM 12845 N N . ILE D 1 23 ? 13.404 38.966 92.115 1.00 45.25 23 ILE D N 1
ATOM 12846 C CA . ILE D 1 23 ? 14.165 39.590 93.189 1.00 46.71 23 ILE D CA 1
ATOM 12847 C C . ILE D 1 23 ? 13.637 39.076 94.520 1.00 48.27 23 ILE D C 1
ATOM 12848 O O . ILE D 1 23 ? 12.423 39.064 94.754 1.00 47.80 23 ILE D O 1
ATOM 12864 N N . ASP D 1 24 ? 14.545 38.663 95.399 1.00 51.20 24 ASP D N 1
ATOM 12865 C CA . ASP D 1 24 ? 14.199 38.124 96.704 1.00 42.22 24 ASP D CA 1
ATOM 12866 C C . ASP D 1 24 ? 14.638 39.077 97.810 1.00 46.06 24 ASP D C 1
ATOM 12867 O O . ASP D 1 24 ? 15.493 39.944 97.614 1.00 45.84 24 ASP D O 1
ATOM 12876 N N . ASN D 1 25 ? 14.028 38.909 98.983 1.00 56.88 25 ASN D N 1
ATOM 12877 C CA . ASN D 1 25 ? 14.411 39.644 100.187 1.00 45.22 25 ASN D CA 1
ATOM 12878 C C . ASN D 1 25 ? 14.384 41.152 99.953 1.00 41.55 25 ASN D C 1
ATOM 12879 O O . ASN D 1 25 ? 15.326 41.876 100.276 1.00 39.95 25 ASN D O 1
ATOM 12890 N N . PHE D 1 26 ? 13.270 41.630 99.405 1.00 46.11 26 PHE D N 1
ATOM 12891 C CA . PHE D 1 26 ? 13.117 43.028 99.027 1.00 50.62 26 PHE D CA 1
ATOM 12892 C C . PHE D 1 26 ? 11.683 43.457 99.293 1.00 59.47 26 PHE D C 1
ATOM 12893 O O . PHE D 1 26 ? 10.754 42.647 99.236 1.00 61.87 26 PHE D O 1
ATOM 12910 N N . ASP D 1 27 ? 11.511 44.741 99.597 1.00 62.03 27 ASP D N 1
ATOM 12911 C CA . ASP D 1 27 ? 10.189 45.293 99.891 1.00 64.61 27 ASP D CA 1
ATOM 12912 C C . ASP D 1 27 ? 9.343 45.243 98.625 1.00 66.63 27 ASP D C 1
ATOM 12913 O O . ASP D 1 27 ? 9.494 46.075 97.727 1.00 73.91 27 ASP D O 1
ATOM 12922 N N . ILE D 1 28 ? 8.438 44.263 98.551 1.00 63.83 28 ILE D N 1
ATOM 12923 C CA . ILE D 1 28 ? 7.634 44.065 97.350 1.00 68.68 28 ILE D CA 1
ATOM 12924 C C . ILE D 1 28 ? 6.658 45.202 97.091 1.00 73.49 28 ILE D C 1
ATOM 12925 O O . ILE D 1 28 ? 6.044 45.243 96.018 1.00 71.47 28 ILE D O 1
ATOM 12941 N N . TYR D 1 29 ? 6.494 46.122 98.041 1.00 70.86 29 TYR D N 1
ATOM 12942 C CA . TYR D 1 29 ? 5.621 47.276 97.873 1.00 70.73 29 TYR D CA 1
ATOM 12943 C C . TYR D 1 29 ? 6.404 48.562 97.637 1.00 72.72 29 TYR D C 1
ATOM 12944 O O . TYR D 1 29 ? 5.827 49.653 97.710 1.00 75.57 29 TYR D O 1
ATOM 12962 N N . ASP D 1 30 ? 7.701 48.459 97.354 1.00 75.17 30 ASP D N 1
ATOM 12963 C CA . ASP D 1 30 ? 8.498 49.642 97.061 1.00 77.99 30 ASP D CA 1
ATOM 12964 C C . ASP D 1 30 ? 7.943 50.360 95.838 1.00 81.21 30 ASP D C 1
ATOM 12965 O O . ASP D 1 30 ? 7.542 49.732 94.855 1.00 78.38 30 ASP D O 1
ATOM 12974 N N . LYS D 1 31 ? 7.919 51.692 95.908 1.00 87.66 31 LYS D N 1
ATOM 12975 C CA . LYS D 1 31 ? 7.381 52.486 94.807 1.00 84.42 31 LYS D CA 1
ATOM 12976 C C . LYS D 1 31 ? 8.313 52.476 93.602 1.00 86.08 31 LYS D C 1
ATOM 12977 O O . LYS D 1 31 ? 7.854 52.643 92.466 1.00 79.49 31 LYS D O 1
ATOM 12996 N N . ASN D 1 32 ? 9.612 52.275 93.822 1.00 85.30 32 ASN D N 1
ATOM 12997 C CA . ASN D 1 32 ? 10.590 52.257 92.745 1.00 81.77 32 ASN D CA 1
ATOM 12998 C C . ASN D 1 32 ? 10.759 50.873 92.127 1.00 77.59 32 ASN D C 1
ATOM 12999 O O . ASN D 1 32 ? 11.796 50.603 91.509 1.00 77.86 32 ASN D O 1
ATOM 13010 N N . ILE D 1 33 ? 9.769 49.999 92.274 1.00 73.38 33 ILE D N 1
ATOM 13011 C CA . ILE D 1 33 ? 9.828 48.653 91.706 1.00 76.27 33 ILE D CA 1
ATOM 13012 C C . ILE D 1 33 ? 9.703 48.755 90.190 1.00 77.43 33 ILE D C 1
ATOM 13013 O O . ILE D 1 33 ? 10.495 48.133 89.466 1.00 78.23 33 ILE D O 1
ATOM 13029 N N . PRO D 1 34 ? 8.733 49.508 89.659 1.00 79.48 34 PRO D N 1
ATOM 13030 C CA . PRO D 1 34 ? 8.656 49.645 88.191 1.00 73.30 34 PRO D CA 1
ATOM 13031 C C . PRO D 1 34 ? 9.944 50.160 87.571 1.00 72.99 34 PRO D C 1
ATOM 13032 O O . PRO D 1 34 ? 10.446 49.566 86.608 1.00 72.87 34 PRO D O 1
ATOM 13043 N N . LYS D 1 35 ? 10.495 51.257 88.095 1.00 72.56 35 LYS D N 1
ATOM 13044 C CA . LYS D 1 35 ? 11.755 51.774 87.570 1.00 76.13 35 LYS D CA 1
ATOM 13045 C C . LYS D 1 35 ? 12.870 50.748 87.731 1.00 71.21 35 LYS D C 1
ATOM 13046 O O . LYS D 1 35 ? 13.556 50.398 86.765 1.00 69.13 35 LYS D O 1
ATOM 13065 N N . LEU D 1 36 ? 13.067 50.261 88.956 1.00 73.66 36 LEU D N 1
ATOM 13066 C CA . LEU D 1 36 ? 14.066 49.226 89.196 1.00 73.67 36 LEU D CA 1
ATOM 13067 C C . LEU D 1 36 ? 13.916 48.087 88.197 1.00 72.66 36 LEU D C 1
ATOM 13068 O O . LEU D 1 36 ? 14.895 47.647 87.586 1.00 69.99 36 LEU D O 1
ATOM 13084 N N . SER D 1 37 ? 12.683 47.615 87.997 1.00 79.39 37 SER D N 1
ATOM 13085 C CA . SER D 1 37 ? 12.455 46.508 87.073 1.00 74.40 37 SER D CA 1
ATOM 13086 C C . SER D 1 37 ? 12.816 46.893 85.643 1.00 68.51 37 SER D C 1
ATOM 13087 O O . SER D 1 37 ? 13.310 46.060 84.876 1.00 62.40 37 SER D O 1
ATOM 13095 N N . GLU D 1 38 ? 12.567 48.149 85.263 1.00 70.90 38 GLU D N 1
ATOM 13096 C CA . GLU D 1 38 ? 12.864 48.578 83.899 1.00 73.11 38 GLU D CA 1
ATOM 13097 C C . GLU D 1 38 ? 14.361 48.519 83.621 1.00 71.79 38 GLU D C 1
ATOM 13098 O O . GLU D 1 38 ? 14.786 48.042 82.561 1.00 64.45 38 GLU D O 1
ATOM 13110 N N . GLU D 1 39 ? 15.179 49.002 84.559 1.00 64.19 39 GLU D N 1
ATOM 13111 C CA . GLU D 1 39 ? 16.625 48.890 84.409 1.00 65.31 39 GLU D CA 1
ATOM 13112 C C . GLU D 1 39 ? 17.092 47.443 84.489 1.00 66.01 39 GLU D C 1
ATOM 13113 O O . GLU D 1 39 ? 18.167 47.120 83.972 1.00 64.11 39 GLU D O 1
ATOM 13125 N N . ILE D 1 40 ? 16.300 46.564 85.114 1.00 65.68 40 ILE D N 1
ATOM 13126 C CA . ILE D 1 40 ? 16.689 45.171 85.260 1.00 62.87 40 ILE D 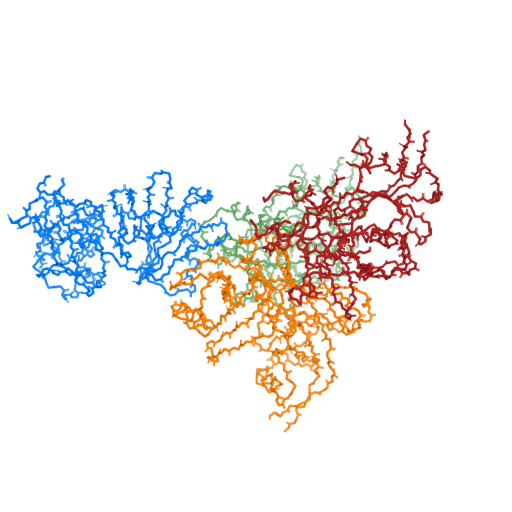CA 1
ATOM 13127 C C . ILE D 1 40 ? 16.551 44.392 83.960 1.00 59.84 40 ILE D C 1
ATOM 13128 O O . ILE D 1 40 ? 17.204 43.359 83.794 1.00 53.81 40 ILE D O 1
ATOM 13144 N N . MET D 1 41 ? 15.712 44.851 83.033 1.00 60.06 41 MET D N 1
ATOM 13145 C CA . MET D 1 41 ? 15.380 44.083 81.840 1.00 58.56 41 MET D CA 1
ATOM 13146 C C . MET D 1 41 ? 16.196 44.482 80.617 1.00 57.27 41 MET D C 1
ATOM 13147 O O . MET D 1 41 ? 16.009 43.891 79.548 1.00 58.99 41 MET D O 1
ATOM 13161 N N . LYS D 1 42 ? 17.092 45.456 80.742 1.00 54.32 42 LYS D N 1
ATOM 13162 C CA . LYS D 1 42 ? 17.873 45.899 79.596 1.00 60.03 42 LYS D CA 1
ATOM 13163 C C . LYS D 1 42 ? 18.903 44.845 79.200 1.00 59.85 42 LYS D C 1
ATOM 13164 O O . LYS D 1 42 ? 19.375 44.059 80.028 1.00 52.24 42 LYS D O 1
ATOM 13183 N N . GLU D 1 43 ? 19.252 44.835 77.908 1.00 62.44 43 GLU D N 1
ATOM 13184 C CA . GLU D 1 43 ? 20.375 44.016 77.463 1.00 56.73 43 GLU D CA 1
ATOM 13185 C C . GLU D 1 43 ? 21.684 44.525 78.049 1.00 54.86 43 GLU D C 1
ATOM 13186 O O . GLU D 1 43 ? 22.591 43.731 78.323 1.00 49.14 43 GLU D O 1
ATOM 13198 N N . THR D 1 44 ? 21.797 45.842 78.246 1.00 57.61 44 THR D N 1
ATOM 13199 C CA . THR D 1 44 ? 22.958 46.431 78.901 1.00 58.97 44 THR D CA 1
ATOM 13200 C C . THR D 1 44 ? 23.036 46.080 80.379 1.00 55.36 44 THR D C 1
ATOM 13201 O O . THR D 1 44 ? 23.967 46.525 81.058 1.00 53.64 44 THR D O 1
ATOM 13212 N N . ASN D 1 45 ? 22.072 45.316 80.888 1.00 57.90 45 ASN D N 1
ATOM 13213 C CA . ASN D 1 45 ? 22.073 44.828 82.262 1.00 56.09 45 ASN D CA 1
ATOM 13214 C C . ASN D 1 45 ? 21.905 43.316 82.220 1.00 53.53 45 ASN D C 1
ATOM 13215 O O . ASN D 1 45 ? 22.064 42.698 81.163 1.00 53.30 45 ASN D O 1
ATOM 13226 N N . LEU D 1 46 ? 21.587 42.711 83.358 1.00 56.69 46 LEU D N 1
ATOM 13227 C CA . LEU D 1 46 ? 21.007 41.374 83.338 1.00 55.33 46 LEU D CA 1
ATOM 13228 C C . LEU D 1 46 ? 19.763 41.409 82.461 1.00 53.71 46 LEU D C 1
ATOM 13229 O O . LEU D 1 46 ? 18.912 42.287 82.615 1.00 55.52 46 LEU D O 1
ATOM 13245 N N . TYR D 1 47 ? 19.665 40.483 81.521 1.00 50.77 47 TYR D N 1
ATOM 13246 C CA . TYR D 1 47 ? 18.564 40.526 80.568 1.00 63.61 47 TYR D CA 1
ATOM 13247 C C . TYR D 1 47 ? 17.339 39.818 81.136 1.00 56.24 47 TYR D C 1
ATOM 13248 O O . TYR D 1 47 ? 17.450 38.887 81.936 1.00 49.31 47 TYR D O 1
ATOM 13266 N N . ALA D 1 48 ? 16.163 40.277 80.713 1.00 56.39 48 ALA D N 1
ATOM 13267 C CA . ALA D 1 48 ? 14.914 39.660 81.136 1.00 59.47 48 ALA D CA 1
ATOM 13268 C C . ALA D 1 48 ? 13.757 40.290 80.379 1.00 57.85 48 ALA D C 1
ATOM 13269 O O . ALA D 1 48 ? 13.831 41.446 79.951 1.00 53.59 48 ALA D O 1
ATOM 13276 N N . GLU D 1 49 ? 12.689 39.510 80.221 1.00 56.97 49 GLU D N 1
ATOM 13277 C CA . GLU D 1 49 ? 11.433 39.994 79.670 1.00 59.21 49 GLU D CA 1
ATOM 13278 C C . GLU D 1 49 ? 10.391 40.260 80.747 1.00 60.44 49 GLU D C 1
ATOM 13279 O O . GLU D 1 49 ? 9.277 40.683 80.422 1.00 65.34 49 GLU D O 1
ATOM 13291 N N . GLN D 1 50 ? 10.727 40.029 82.015 1.00 57.44 50 GLN D N 1
ATOM 13292 C CA . GLN D 1 50 ? 9.774 40.160 83.106 1.00 53.06 50 GLN D CA 1
ATOM 13293 C C . GLN D 1 50 ? 10.529 40.142 84.424 1.00 50.50 50 GLN D C 1
ATOM 13294 O O . GLN D 1 50 ? 11.491 39.385 84.580 1.00 48.26 50 GLN D O 1
ATOM 13308 N N . VAL D 1 51 ? 10.088 40.971 85.367 1.00 50.32 51 VAL D N 1
ATOM 13309 C CA . VAL D 1 51 ? 10.709 41.064 86.682 1.00 50.49 51 VAL D CA 1
ATOM 13310 C C . VAL D 1 51 ? 9.627 40.909 87.738 1.00 56.53 51 VAL D C 1
ATOM 13311 O O . VAL D 1 51 ? 8.608 41.610 87.700 1.00 54.29 51 VAL D O 1
ATOM 13324 N N . GLY D 1 52 ? 9.847 39.983 88.678 1.00 58.94 52 GLY D N 1
ATOM 13325 C CA . GLY D 1 52 ? 8.957 39.780 89.795 1.00 48.05 52 GLY D CA 1
ATOM 13326 C C . GLY D 1 52 ? 9.700 39.953 91.112 1.00 50.28 52 GLY D C 1
ATOM 13327 O O . GLY D 1 52 ? 10.935 40.009 91.157 1.00 47.11 52 GLY D O 1
ATOM 13331 N N . PHE D 1 53 ? 8.925 40.033 92.192 1.00 54.63 53 PHE D N 1
ATOM 13332 C CA . PHE D 1 53 ? 9.459 40.246 93.532 1.00 51.51 53 PHE D CA 1
ATOM 13333 C C . PHE D 1 53 ? 8.819 39.244 94.480 1.00 49.32 53 PHE D C 1
ATOM 13334 O O . PHE D 1 53 ? 7.600 39.261 94.676 1.00 50.92 53 PHE D O 1
ATOM 13351 N N . ILE D 1 54 ? 9.641 38.376 95.059 1.00 49.03 54 ILE D N 1
ATOM 13352 C CA . ILE D 1 54 ? 9.179 37.256 95.866 1.00 49.15 54 ILE D CA 1
ATOM 13353 C C . ILE D 1 54 ? 9.132 37.680 97.328 1.00 52.94 54 ILE D C 1
ATOM 13354 O O . ILE D 1 54 ? 10.024 38.381 97.824 1.00 49.41 54 ILE D O 1
ATOM 13370 N N . LYS D 1 55 ? 8.086 37.240 98.023 1.00 51.37 55 LYS D N 1
ATOM 13371 C CA . LYS D 1 55 ? 7.978 37.433 99.469 1.00 54.99 55 LYS D CA 1
ATOM 13372 C C . LYS D 1 55 ? 7.280 36.202 100.029 1.00 51.89 55 LYS D C 1
ATOM 13373 O O . LYS D 1 55 ? 6.088 36.002 99.784 1.00 52.07 55 LYS D O 1
ATOM 13392 N N . ASP D 1 56 ? 8.024 35.382 100.770 1.00 45.97 56 ASP D N 1
ATOM 13393 C CA . ASP D 1 56 ? 7.516 34.102 101.244 1.00 48.42 56 ASP D CA 1
ATOM 13394 C C . ASP D 1 56 ? 6.921 33.303 100.089 1.00 51.87 56 ASP D C 1
ATOM 13395 O O . ASP D 1 56 ? 7.658 32.759 99.262 1.00 56.94 56 ASP D O 1
ATOM 13404 N N . SER D 1 57 ? 5.590 33.232 100.021 1.00 56.46 57 SER D N 1
ATOM 13405 C CA . SER D 1 57 ? 4.897 32.458 98.997 1.00 49.45 57 SER D CA 1
ATOM 13406 C C . SER D 1 57 ? 4.173 33.343 97.990 1.00 39.12 57 SER D C 1
ATOM 13407 O O . SER D 1 57 ? 3.300 32.859 97.263 1.00 44.84 57 SER D O 1
ATOM 13415 N N . HIS D 1 58 ? 4.519 34.626 97.925 1.00 40.00 58 HIS D N 1
ATOM 13416 C CA . HIS D 1 58 ? 3.814 35.583 97.082 1.00 50.98 58 HIS D CA 1
ATOM 13417 C C . HIS D 1 58 ? 4.759 36.143 96.029 1.00 46.67 58 HIS D C 1
ATOM 13418 O O . HIS D 1 58 ? 5.880 36.554 96.349 1.00 46.17 58 HIS D O 1
ATOM 13432 N N . LEU D 1 59 ? 4.298 36.152 94.780 1.00 50.25 59 LEU D N 1
ATOM 13433 C CA . LEU D 1 59 ? 5.009 36.767 93.665 1.00 49.76 59 LEU D CA 1
ATOM 13434 C C . LEU D 1 59 ? 4.325 38.090 93.340 1.00 47.43 59 LEU D C 1
ATOM 13435 O O . LEU D 1 59 ? 3.142 38.108 92.980 1.00 44.40 59 LEU D O 1
ATOM 13451 N N . GLN D 1 60 ? 5.060 39.190 93.484 1.00 45.37 60 GLN D N 1
ATOM 13452 C CA . GLN D 1 60 ? 4.557 40.537 93.219 1.00 48.13 60 GLN D CA 1
ATOM 13453 C C . GLN D 1 60 ? 5.188 41.023 91.919 1.00 52.55 60 GLN D C 1
ATOM 13454 O O . GLN D 1 60 ? 6.354 41.428 91.900 1.00 56.67 60 GLN D O 1
ATOM 13468 N N . MET D 1 61 ? 4.420 40.983 90.834 1.00 55.69 61 MET D N 1
ATOM 13469 C CA . MET D 1 61 ? 4.953 41.366 89.534 1.00 60.76 61 MET D CA 1
ATOM 13470 C C . MET D 1 61 ? 5.171 42.877 89.465 1.00 63.98 61 MET D C 1
ATOM 13471 O O . MET D 1 61 ? 4.581 43.657 90.220 1.00 69.71 61 MET D O 1
ATOM 13485 N N . MET D 1 62 ? 6.030 43.287 88.532 1.00 64.06 62 MET D N 1
ATOM 13486 C CA . MET D 1 62 ? 6.343 44.705 88.391 1.00 65.12 62 MET D CA 1
ATOM 13487 C C . MET D 1 62 ? 5.094 45.516 88.068 1.00 64.15 62 MET D C 1
ATOM 13488 O O . MET D 1 62 ? 4.954 46.659 88.521 1.00 64.83 62 MET D O 1
ATOM 13502 N N . GLY D 1 63 ? 4.175 44.944 87.294 1.00 73.75 63 GLY D N 1
ATOM 13503 C CA . GLY D 1 63 ? 2.963 45.619 86.884 1.00 71.83 63 GLY D CA 1
ATOM 13504 C C . GLY D 1 63 ? 1.714 45.255 87.656 1.00 82.38 63 GLY D C 1
ATOM 13505 O O . GLY D 1 63 ? 0.615 45.640 87.240 1.00 83.02 63 GLY D O 1
ATOM 13509 N N . GLY D 1 64 ? 1.841 44.522 88.766 1.00 71.56 64 GLY D N 1
ATOM 13510 C CA . GLY D 1 64 ? 0.691 44.160 89.576 1.00 66.48 64 GLY D CA 1
ATOM 13511 C C . GLY D 1 64 ? -0.280 43.236 88.893 1.00 65.77 64 GLY D C 1
ATOM 13512 O O . GLY D 1 64 ? -1.363 42.970 89.441 1.00 64.57 64 GLY D O 1
ATOM 13516 N N . GLU D 1 65 ? 0.061 42.731 87.716 1.00 62.79 65 GLU D N 1
ATOM 13517 C CA . GLU D 1 65 ? -0.816 41.853 86.966 1.00 66.05 65 GLU D CA 1
ATOM 13518 C C . GLU D 1 65 ? -0.510 40.391 87.282 1.00 63.37 65 GLU D C 1
ATOM 13519 O O . GLU D 1 65 ? 0.448 40.062 87.985 1.00 58.41 65 GLU D O 1
ATOM 13531 N N . PHE D 1 66 ? -1.345 39.506 86.742 1.00 69.55 66 PHE D N 1
ATOM 13532 C CA . PHE D 1 66 ? -1.129 38.070 86.851 1.00 60.99 66 PHE D CA 1
ATOM 13533 C C . PHE D 1 66 ? -0.387 37.583 85.610 1.00 60.77 66 PHE D C 1
ATOM 13534 O O . PHE D 1 66 ? -0.852 37.790 84.482 1.00 60.98 66 PHE D O 1
ATOM 13551 N N . CYS D 1 67 ? 0.759 36.942 85.818 1.00 57.85 67 CYS D N 1
ATOM 13552 C CA . CYS D 1 67 ? 1.511 36.301 84.750 1.00 60.82 67 CYS D CA 1
ATOM 13553 C C . CYS D 1 67 ? 1.651 34.820 85.070 1.00 53.53 67 CYS D C 1
ATOM 13554 O O . CYS D 1 67 ? 2.117 34.456 86.154 1.00 52.13 67 CYS D O 1
ATOM 13562 N N . GLY D 1 68 ? 1.246 33.969 84.126 1.00 54.65 68 GLY D N 1
ATOM 13563 C CA . GLY D 1 68 ? 1.308 32.538 84.357 1.00 60.21 68 GLY D CA 1
ATOM 13564 C C . GLY D 1 68 ? 2.699 31.962 84.239 1.00 58.43 68 GLY D C 1
ATOM 13565 O O . GLY D 1 68 ? 3.020 30.978 84.914 1.00 49.22 68 GLY D O 1
ATOM 13569 N N . ASN D 1 69 ? 3.542 32.557 83.390 1.00 62.18 69 ASN D N 1
ATOM 13570 C CA . ASN D 1 69 ? 4.900 32.051 83.219 1.00 58.24 69 ASN D CA 1
ATOM 13571 C C . ASN D 1 69 ? 5.769 32.406 84.422 1.00 51.73 69 ASN D C 1
ATOM 13572 O O . ASN D 1 69 ? 6.487 31.553 84.958 1.00 44.32 69 ASN D O 1
ATOM 13583 N N . ALA D 1 70 ? 5.715 33.666 84.862 1.00 53.05 70 ALA D N 1
ATOM 13584 C CA . ALA D 1 70 ? 6.504 34.066 86.021 1.00 50.52 70 ALA D CA 1
ATOM 13585 C C . ALA D 1 70 ? 6.077 33.289 87.260 1.00 44.54 70 ALA D C 1
ATOM 13586 O O . ALA D 1 70 ? 6.916 32.913 88.088 1.00 43.32 70 ALA D O 1
ATOM 13593 N N . SER D 1 71 ? 4.775 33.034 87.405 1.00 50.01 71 SER D N 1
ATOM 13594 C CA . SER D 1 71 ? 4.314 32.188 88.501 1.00 47.60 71 SER D CA 1
ATOM 13595 C C . SER D 1 71 ? 4.840 30.767 88.352 1.00 45.96 71 SER D C 1
ATOM 13596 O O . SER D 1 71 ? 5.102 30.093 89.357 1.00 40.56 71 SER D O 1
ATOM 13604 N N . ARG D 1 72 ? 5.001 30.297 87.111 1.00 44.40 72 ARG D N 1
ATOM 13605 C CA . ARG D 1 72 ? 5.608 28.991 86.886 1.00 39.90 72 ARG D CA 1
ATOM 13606 C C . ARG D 1 72 ? 7.095 29.006 87.212 1.00 39.50 72 ARG D C 1
ATOM 13607 O O . ARG D 1 72 ? 7.640 27.997 87.671 1.00 40.89 72 ARG D O 1
ATOM 13628 N N . ALA D 1 73 ? 7.767 30.133 86.975 1.00 40.15 73 ALA D N 1
ATOM 13629 C CA . ALA D 1 73 ? 9.169 30.247 87.360 1.00 40.93 73 ALA D CA 1
ATOM 13630 C C . ALA D 1 73 ? 9.318 30.283 88.877 1.00 38.24 73 ALA D C 1
ATOM 13631 O O . ALA D 1 73 ? 10.251 29.690 89.429 1.00 47.40 73 ALA D O 1
ATOM 13638 N N . PHE D 1 74 ? 8.405 30.971 89.567 1.00 37.87 74 PHE D N 1
ATOM 13639 C CA . PHE D 1 74 ? 8.477 31.049 91.025 1.00 43.61 74 PHE D CA 1
ATOM 13640 C C . PHE D 1 74 ? 8.193 29.694 91.669 1.00 43.33 74 PHE D C 1
ATOM 13641 O O . PHE D 1 74 ? 8.832 29.328 92.663 1.00 41.38 74 PHE D O 1
ATOM 13658 N N . ALA D 1 75 ? 7.241 28.936 91.121 1.00 42.58 75 ALA D N 1
ATOM 13659 C CA . ALA D 1 75 ? 6.964 27.607 91.659 1.00 40.99 75 ALA D CA 1
ATOM 13660 C C . ALA D 1 75 ? 8.150 26.670 91.457 1.00 44.36 75 ALA D C 1
ATOM 13661 O O . ALA D 1 75 ? 8.465 25.859 92.337 1.00 44.40 75 ALA D O 1
ATOM 13668 N N . SER D 1 76 ? 8.817 26.763 90.304 1.00 49.06 76 SER D N 1
ATOM 13669 C CA . SER D 1 76 ? 9.985 25.924 90.055 1.00 47.70 76 SER D CA 1
ATOM 13670 C C . SER D 1 76 ? 11.162 26.323 90.935 1.00 46.34 76 SER D C 1
ATOM 13671 O O . SER D 1 76 ? 11.980 25.470 91.299 1.00 43.61 76 SER D O 1
ATOM 13679 N N . LEU D 1 77 ? 11.270 27.608 91.278 1.00 42.97 77 LEU D N 1
ATOM 13680 C CA . LEU D 1 77 ? 12.333 28.037 92.179 1.00 41.23 77 LEU D CA 1
ATOM 13681 C C . LEU D 1 77 ? 12.129 27.462 93.573 1.00 42.46 77 LEU D C 1
ATOM 13682 O O . LEU D 1 77 ? 13.096 27.059 94.231 1.00 39.59 77 LEU D O 1
ATOM 13698 N N . LEU D 1 78 ? 10.877 27.412 94.039 1.00 54.14 78 LEU D N 1
ATOM 13699 C CA . LEU D 1 78 ? 10.599 26.858 95.362 1.00 45.14 78 LEU D CA 1
ATOM 13700 C C . LEU D 1 78 ? 10.989 25.387 95.432 1.00 45.32 78 LEU D C 1
ATOM 13701 O O . LEU D 1 78 ? 11.500 24.920 96.457 1.00 38.82 78 LEU D O 1
ATOM 13717 N N . ALA D 1 79 ? 10.748 24.637 94.350 1.00 51.22 79 ALA D N 1
ATOM 13718 C CA . ALA D 1 79 ? 11.184 23.246 94.304 1.00 44.56 79 ALA D CA 1
ATOM 13719 C C . ALA D 1 79 ? 12.701 23.153 94.258 1.00 42.14 79 ALA D C 1
ATOM 13720 O O . ALA D 1 79 ? 13.301 22.317 94.942 1.00 40.77 79 ALA D O 1
ATOM 13727 N N . PHE D 1 80 ? 13.334 24.011 93.458 1.00 47.56 80 PHE D N 1
ATOM 13728 C CA . PHE D 1 80 ? 14.787 23.994 93.341 1.00 48.20 80 PHE D CA 1
ATOM 13729 C C . PHE D 1 80 ? 15.463 24.203 94.690 1.00 48.53 80 PHE D C 1
ATOM 13730 O O . PHE D 1 80 ? 16.565 23.691 94.916 1.00 51.49 80 PHE D O 1
ATOM 13747 N N . ARG D 1 81 ? 14.821 24.938 95.598 1.00 46.91 81 ARG D N 1
ATOM 13748 C CA . ARG D 1 81 ? 15.400 25.257 96.895 1.00 46.04 81 ARG D CA 1
ATOM 13749 C C . ARG D 1 81 ? 14.794 24.456 98.038 1.00 46.81 81 ARG D C 1
ATOM 13750 O O . ARG D 1 81 ? 15.251 24.591 99.179 1.00 46.79 81 ARG D O 1
ATOM 13771 N N . ASP D 1 82 ? 13.782 23.633 97.770 1.00 50.06 82 ASP D N 1
ATOM 13772 C CA . ASP D 1 82 ? 13.155 22.801 98.792 1.00 46.20 82 ASP D CA 1
ATOM 13773 C C . ASP D 1 82 ? 13.947 21.505 98.915 1.00 50.41 82 ASP D C 1
ATOM 13774 O O . ASP D 1 82 ? 13.917 20.663 98.010 1.00 52.54 82 ASP D O 1
ATOM 13783 N N . LYS D 1 83 ? 14.656 21.345 100.036 1.00 52.96 83 LYS D N 1
ATOM 13784 C CA . LYS D 1 83 ? 15.434 20.127 100.253 1.00 60.67 83 LYS D CA 1
ATOM 13785 C C . LYS D 1 83 ? 14.554 18.889 100.124 1.00 65.93 83 LYS D C 1
ATOM 13786 O O . LYS D 1 83 ? 14.992 17.860 99.594 1.00 72.31 83 LYS D O 1
ATOM 13805 N N . ASP D 1 84 ? 13.308 18.974 100.583 1.00 60.35 84 ASP D N 1
ATOM 13806 C CA . ASP D 1 84 ? 12.404 17.833 100.583 1.00 61.54 84 ASP D CA 1
ATOM 13807 C C . ASP D 1 84 ? 11.742 17.584 99.230 1.00 59.28 84 ASP D C 1
ATOM 13808 O O . ASP D 1 84 ? 10.845 16.739 99.149 1.00 54.88 84 ASP D O 1
ATOM 13817 N N . PHE D 1 85 ? 12.151 18.287 98.173 1.00 63.47 85 PHE D N 1
ATOM 13818 C CA . PHE D 1 85 ? 11.644 17.997 96.838 1.00 59.41 85 PHE D CA 1
ATOM 13819 C C . PHE D 1 85 ? 12.356 16.782 96.258 1.00 56.43 85 PHE D C 1
ATOM 13820 O O . PHE D 1 85 ? 13.554 16.578 96.485 1.00 62.33 85 PHE D O 1
ATOM 13837 N N . SER D 1 86 ? 11.615 15.980 95.499 1.00 57.66 86 SER D N 1
ATOM 13838 C CA . SER D 1 86 ? 12.159 14.750 94.938 1.00 61.47 86 SER D CA 1
ATOM 13839 C C . SER D 1 86 ? 11.971 14.714 93.424 1.00 68.14 86 SER D C 1
ATOM 13840 O O . SER D 1 86 ? 12.833 15.193 92.678 1.00 70.57 86 SER D O 1
ATOM 13848 N N . LYS D 1 87 ? 10.858 14.141 92.959 1.00 62.17 87 LYS D N 1
ATOM 13849 C CA . LYS D 1 87 ? 10.531 14.121 91.540 1.00 56.22 87 LYS D CA 1
ATOM 13850 C C . LYS D 1 87 ? 9.309 14.957 91.197 1.00 53.05 87 LYS D C 1
ATOM 13851 O O . LYS D 1 87 ? 9.178 15.391 90.048 1.00 55.51 87 LYS D O 1
ATOM 13870 N N . GLN D 1 88 ? 8.420 15.189 92.158 1.00 58.06 88 GLN D N 1
ATOM 13871 C CA . GLN D 1 88 ? 7.195 15.941 91.935 1.00 50.25 88 GLN D CA 1
ATOM 13872 C C . GLN D 1 88 ? 6.794 16.577 93.255 1.00 47.06 88 GLN D C 1
ATOM 13873 O O . GLN D 1 88 ? 7.070 16.036 94.328 1.00 49.42 88 GLN D O 1
ATOM 13887 N N . LYS D 1 89 ? 6.140 17.731 93.168 1.00 48.33 89 LYS D N 1
ATOM 13888 C CA . LYS D 1 89 ? 5.570 18.353 94.353 1.00 47.57 89 LYS D CA 1
ATOM 13889 C C . LYS D 1 89 ? 4.687 19.512 93.925 1.00 47.53 89 LYS D C 1
ATOM 13890 O O . LYS D 1 89 ? 5.061 20.288 93.040 1.00 48.61 89 LYS D O 1
ATOM 13909 N N . ASN D 1 90 ? 3.516 19.612 94.549 1.00 46.00 90 ASN D N 1
ATOM 13910 C CA . ASN D 1 90 ? 2.632 20.747 94.337 1.00 43.70 90 ASN D CA 1
ATOM 13911 C C . ASN D 1 90 ? 3.045 21.890 95.253 1.00 45.22 90 ASN D C 1
ATOM 13912 O O . ASN D 1 90 ? 3.394 21.673 96.419 1.00 53.86 90 ASN D O 1
ATOM 13923 N N . TYR D 1 91 ? 3.007 23.110 94.725 1.00 45.08 91 TYR D N 1
ATOM 13924 C CA . TYR D 1 91 ? 3.384 24.298 95.484 1.00 52.44 91 TYR D CA 1
ATOM 13925 C C . TYR D 1 91 ? 2.251 25.308 95.411 1.00 49.22 91 TYR D C 1
ATOM 13926 O O . TYR D 1 91 ? 1.836 25.705 94.319 1.00 40.63 91 TYR D O 1
ATOM 13944 N N . ASN D 1 92 ? 1.745 25.707 96.577 1.00 51.94 92 ASN D N 1
ATOM 13945 C CA . ASN D 1 92 ? 0.646 26.661 96.672 1.00 48.96 92 ASN D CA 1
ATOM 13946 C C . ASN D 1 92 ? 1.214 28.075 96.657 1.00 44.03 92 ASN D C 1
ATOM 13947 O O . ASN D 1 92 ? 1.943 28.469 97.574 1.00 43.57 92 ASN D O 1
ATOM 13958 N N . ILE D 1 93 ? 0.871 28.835 95.620 1.00 48.49 93 ILE D N 1
ATOM 13959 C CA . ILE D 1 93 ? 1.463 30.140 95.365 1.00 48.55 93 ILE D CA 1
ATOM 13960 C C . ILE D 1 93 ? 0.352 31.152 95.128 1.00 45.62 93 ILE D C 1
ATOM 13961 O O . ILE D 1 93 ? -0.757 30.802 94.715 1.00 47.32 93 ILE D O 1
ATOM 13977 N N . THR D 1 94 ? 0.658 32.415 95.402 1.00 39.93 94 THR D N 1
ATOM 13978 C CA . THR D 1 94 ? -0.213 33.524 95.057 1.00 50.18 94 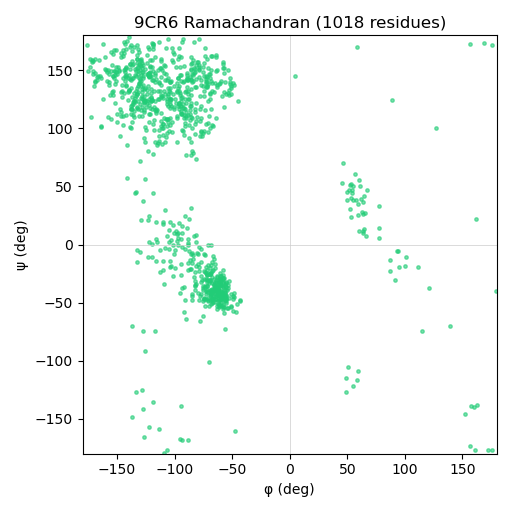THR D CA 1
ATOM 13979 C C . THR D 1 94 ? 0.556 34.514 94.192 1.00 52.42 94 THR D C 1
ATOM 13980 O O . THR D 1 94 ? 1.790 34.572 94.220 1.00 45.56 94 THR D O 1
ATOM 13991 N N . CYS D 1 95 ? -0.191 35.292 93.411 1.00 53.94 95 CYS D N 1
ATOM 13992 C CA . CYS D 1 95 ? 0.393 36.220 92.452 1.00 51.85 95 CYS D CA 1
ATOM 13993 C C . CYS D 1 95 ? -0.466 37.468 92.375 1.00 53.27 95 CYS D C 1
ATOM 13994 O O . CYS D 1 95 ? -1.696 37.389 92.462 1.00 55.48 95 CYS D O 1
ATOM 14002 N N . SER D 1 96 ? 0.185 38.618 92.209 1.00 50.20 96 SER D N 1
ATOM 14003 C CA . SER D 1 96 ? -0.536 39.878 92.099 1.00 60.07 96 SER D CA 1
ATOM 14004 C C . SER D 1 96 ? -1.623 39.769 91.038 1.00 58.88 96 SER D C 1
ATOM 14005 O O . SER D 1 96 ? -1.448 39.108 90.011 1.00 56.21 96 SER D O 1
ATOM 14013 N N . GLY D 1 97 ? -2.754 40.418 91.299 1.00 58.85 97 GLY D N 1
ATOM 14014 C CA . GLY D 1 97 ? -3.886 40.338 90.405 1.00 61.64 97 GLY D CA 1
ATOM 14015 C C . GLY D 1 97 ? -4.684 39.061 90.508 1.00 54.62 97 GLY D C 1
ATOM 14016 O O . GLY D 1 97 ? -5.611 38.863 89.714 1.00 60.87 97 GLY D O 1
ATOM 14020 N N . GLU D 1 98 ? -4.360 38.187 91.454 1.00 53.60 98 GLU D N 1
ATOM 14021 C CA . GLU D 1 98 ? -5.085 36.930 91.633 1.00 60.29 98 GLU D CA 1
ATOM 14022 C C . GLU D 1 98 ? -5.291 36.711 93.126 1.00 61.69 98 GLU D C 1
ATOM 14023 O O . GLU D 1 98 ? -4.327 36.489 93.865 1.00 50.80 98 GLU D O 1
ATOM 14035 N N . SER D 1 99 ? -6.547 36.775 93.567 1.00 66.65 99 SER D N 1
ATOM 14036 C CA . SER D 1 99 ? -6.867 36.546 94.968 1.00 70.76 99 SER D CA 1
ATOM 14037 C C . SER D 1 99 ? -7.026 35.070 95.307 1.00 69.01 99 SER D C 1
ATOM 14038 O O . SER D 1 99 ? -7.141 34.737 96.494 1.00 59.81 99 SER D O 1
ATOM 14046 N N . LYS D 1 100 ? -7.040 34.183 94.313 1.00 58.04 100 LYS D N 1
ATOM 14047 C CA . LYS D 1 100 ? -7.157 32.752 94.561 1.00 60.61 100 LYS D CA 1
ATOM 14048 C C . LYS D 1 100 ? -5.772 32.120 94.555 1.00 57.30 100 LYS D C 1
ATOM 14049 O O . LYS D 1 100 ? -4.952 32.411 93.677 1.00 61.08 100 LYS D O 1
ATOM 14068 N N . VAL D 1 101 ? -5.519 31.259 95.542 1.00 57.65 101 VAL D N 1
ATOM 14069 C CA . VAL D 1 101 ? -4.231 30.589 95.641 1.00 53.74 101 VAL D CA 1
ATOM 14070 C C . VAL D 1 101 ? -4.022 29.707 94.419 1.00 59.02 101 VAL D C 1
ATOM 14071 O O . VAL D 1 101 ? -4.936 29.003 93.969 1.00 55.38 101 VAL D O 1
ATOM 14084 N N . LEU D 1 102 ? -2.805 29.743 93.875 1.00 55.56 102 LEU D N 1
ATOM 14085 C CA . LEU D 1 102 ? -2.449 28.982 92.686 1.00 58.34 102 LEU D CA 1
ATOM 14086 C C . LEU D 1 102 ? -1.726 27.704 93.099 1.00 56.95 102 LEU D C 1
ATOM 14087 O O . LEU D 1 102 ? -0.683 27.762 93.761 1.00 46.41 102 LEU D O 1
ATOM 14103 N N . ASP D 1 103 ? -2.279 26.560 92.706 1.00 54.37 103 ASP D N 1
ATOM 14104 C CA . ASP D 1 103 ? -1.633 25.272 92.906 1.00 54.12 103 ASP D CA 1
ATOM 14105 C C . ASP D 1 103 ? -0.857 24.920 91.637 1.00 54.00 103 ASP D C 1
ATOM 14106 O O . ASP D 1 103 ? -1.456 24.735 90.570 1.00 52.69 103 ASP D O 1
ATOM 14115 N N . VAL D 1 104 ? 0.466 24.849 91.748 1.00 50.27 104 VAL D N 1
ATOM 14116 C CA . VAL D 1 104 ? 1.344 24.581 90.611 1.00 46.90 104 VAL D CA 1
ATOM 14117 C C . VAL D 1 104 ? 1.994 23.221 90.822 1.00 45.06 104 VAL D C 1
ATOM 14118 O O . VAL D 1 104 ? 2.631 22.979 91.857 1.00 49.25 104 VAL D O 1
ATOM 14131 N N . ASP D 1 105 ? 1.840 22.336 89.842 1.00 44.13 105 ASP D N 1
ATOM 14132 C CA . ASP D 1 105 ? 2.417 20.997 89.894 1.00 50.09 105 ASP D CA 1
ATOM 14133 C C . ASP D 1 105 ? 3.809 21.049 89.274 1.00 44.94 105 ASP D C 1
ATOM 14134 O O . ASP D 1 105 ? 3.946 21.211 88.058 1.00 43.93 105 ASP D O 1
ATOM 14143 N N . VAL D 1 106 ? 4.837 20.915 90.108 1.00 48.22 106 VAL D N 1
ATOM 14144 C CA . VAL D 1 106 ? 6.229 21.032 89.685 1.00 52.85 106 VAL D CA 1
ATOM 14145 C C . VAL D 1 106 ? 6.842 19.639 89.665 1.00 51.61 106 VAL D C 1
ATOM 14146 O O . VAL D 1 106 ? 6.847 18.941 90.686 1.00 49.46 106 VAL D O 1
ATOM 14159 N N . ARG D 1 107 ? 7.367 19.241 88.507 1.00 49.63 107 ARG D N 1
ATOM 14160 C CA . ARG D 1 107 ? 8.008 17.946 88.334 1.00 51.65 107 ARG D CA 1
ATOM 14161 C C . ARG D 1 107 ? 9.439 18.136 87.853 1.00 51.95 107 ARG D C 1
ATOM 14162 O O . ARG D 1 107 ? 9.726 19.047 87.068 1.00 46.49 107 ARG D O 1
ATOM 14183 N N . ASN D 1 108 ? 10.333 17.269 88.321 1.00 55.55 108 ASN D N 1
ATOM 14184 C CA . ASN D 1 108 ? 11.668 17.204 87.743 1.00 61.53 108 ASN D CA 1
ATOM 14185 C C . ASN D 1 108 ? 11.565 16.855 86.262 1.00 57.56 108 ASN D C 1
ATOM 14186 O O . ASN D 1 108 ? 10.731 16.041 85.856 1.00 58.51 108 ASN D O 1
ATOM 14197 N N . ASP D 1 109 ? 12.411 17.484 85.450 1.00 62.81 109 ASP D N 1
ATOM 14198 C CA . ASP D 1 109 ? 12.400 17.291 84.004 1.00 70.06 109 ASP D CA 1
ATOM 14199 C C . ASP D 1 109 ? 13.604 16.511 83.498 1.00 78.27 109 ASP D C 1
ATOM 14200 O O . ASP D 1 109 ? 13.464 15.739 82.546 1.00 87.06 109 ASP D O 1
ATOM 14209 N N . GLY D 1 110 ? 14.769 16.672 84.116 1.00 68.08 110 GLY D N 1
ATOM 14210 C CA . GLY D 1 110 ? 15.948 15.952 83.684 1.00 70.42 110 GLY D CA 1
ATOM 14211 C C . GLY D 1 110 ? 17.178 16.283 84.500 1.00 65.95 110 GLY D C 1
ATOM 14212 O O . GLY D 1 110 ? 17.976 15.398 84.822 1.00 69.65 110 GLY D O 1
ATOM 14216 N N . ALA D 1 111 ? 17.343 17.558 84.837 1.00 71.12 111 ALA D N 1
ATOM 14217 C CA . ALA D 1 111 ? 18.455 18.032 85.645 1.00 64.69 111 ALA D CA 1
ATOM 14218 C C . ALA D 1 111 ? 17.921 18.651 86.931 1.00 55.89 111 ALA D C 1
ATOM 14219 O O . ALA D 1 111 ? 16.714 18.821 87.113 1.00 54.09 111 ALA D O 1
ATOM 14226 N N . LYS D 1 112 ? 18.846 18.989 87.831 1.00 56.85 112 LYS D N 1
ATOM 14227 C CA . LYS D 1 112 ? 18.469 19.589 89.105 1.00 52.34 112 LYS D CA 1
ATOM 14228 C C . LYS D 1 112 ? 17.833 20.962 88.935 1.00 56.34 112 LYS D C 1
ATOM 14229 O O . LYS D 1 112 ? 17.182 21.450 89.868 1.00 53.10 112 LYS D O 1
ATOM 14248 N N . ASN D 1 113 ? 17.998 21.591 87.769 1.00 59.27 113 ASN D N 1
ATOM 14249 C CA . ASN D 1 113 ? 17.481 22.928 87.524 1.00 51.82 113 ASN D CA 1
ATOM 14250 C C . ASN D 1 113 ? 16.413 22.976 86.441 1.00 46.93 113 ASN D C 1
ATOM 14251 O O . ASN D 1 113 ? 15.937 24.070 86.114 1.00 42.50 113 ASN D O 1
ATOM 14262 N N . LYS D 1 114 ? 16.035 21.839 85.866 1.00 49.93 114 LYS D N 1
ATOM 14263 C CA . LYS D 1 114 ? 14.995 21.781 84.847 1.00 51.37 114 LYS D CA 1
ATOM 14264 C C . LYS D 1 114 ? 13.711 21.240 85.466 1.00 49.32 114 LYS D C 1
ATOM 14265 O O . LYS D 1 114 ? 13.745 20.315 86.282 1.00 52.30 114 LYS D O 1
ATOM 14284 N N . PHE D 1 115 ? 12.578 21.822 85.074 1.00 52.23 115 PHE D N 1
ATOM 14285 C CA . PHE D 1 115 ? 11.307 21.483 85.689 1.00 50.15 115 PHE D CA 1
ATOM 14286 C C . PHE D 1 115 ? 10.185 21.564 84.666 1.00 45.60 115 PHE D C 1
ATOM 14287 O O . PHE D 1 115 ? 10.316 22.191 83.614 1.00 49.22 115 PHE D O 1
ATOM 14304 N N . LEU D 1 116 ? 9.070 20.922 84.998 1.00 58.21 116 LEU D N 1
ATOM 14305 C CA . LEU D 1 116 ? 7.804 21.093 84.295 1.00 54.60 116 LEU D CA 1
ATOM 14306 C C . LEU D 1 116 ? 6.778 21.595 85.304 1.00 51.90 116 LEU D C 1
ATOM 14307 O O . LEU D 1 116 ? 6.641 21.022 86.391 1.00 42.31 116 LEU D O 1
ATOM 14323 N N . ALA D 1 117 ? 6.069 22.666 84.950 1.00 55.30 117 ALA D N 1
ATOM 14324 C CA . ALA D 1 117 ? 5.188 23.364 85.880 1.00 48.08 117 ALA D CA 1
ATOM 14325 C C . ALA D 1 117 ? 3.845 23.619 85.220 1.00 50.67 117 ALA D C 1
ATOM 14326 O O . ALA D 1 117 ? 3.770 24.336 84.218 1.00 50.54 117 ALA D O 1
ATOM 14333 N N . LYS D 1 118 ? 2.787 23.046 85.791 1.00 55.43 118 LYS D N 1
ATOM 14334 C CA . LYS D 1 118 ? 1.422 23.224 85.310 1.00 55.12 118 LYS D CA 1
ATOM 14335 C C . LYS D 1 118 ? 0.681 24.158 86.257 1.00 53.29 118 LYS D C 1
ATOM 14336 O O . LYS D 1 118 ? 0.692 23.947 87.475 1.00 52.24 118 LYS D O 1
ATOM 14355 N N . ILE D 1 119 ? 0.037 25.182 85.696 1.00 54.65 119 ILE D N 1
ATOM 14356 C CA . ILE D 1 119 ? -0.636 26.211 86.478 1.00 64.74 119 ILE D CA 1
ATOM 14357 C C . ILE D 1 119 ? -2.068 26.362 85.985 1.00 71.70 119 ILE D C 1
ATOM 14358 O O . ILE D 1 119 ? -2.375 26.106 84.818 1.00 66.49 119 ILE D O 1
ATOM 14374 N N . LYS D 1 120 ? -2.949 26.780 86.894 1.00 76.21 120 LYS D N 1
ATOM 14375 C CA . LYS D 1 120 ? -4.348 27.015 86.569 1.00 73.83 120 LYS D CA 1
ATOM 14376 C C . LYS D 1 120 ? -4.525 28.469 86.151 1.00 72.80 120 LYS D C 1
ATOM 14377 O O . LYS D 1 120 ? -4.154 29.385 86.891 1.00 69.13 120 LYS D O 1
ATOM 14396 N N . MET D 1 121 ? -5.088 28.671 84.971 1.00 79.02 121 MET D N 1
ATOM 14397 C CA . MET D 1 121 ? -5.204 29.979 84.349 1.00 84.15 121 MET D CA 1
ATOM 14398 C C . MET D 1 121 ? -6.607 30.541 84.538 1.00 85.92 121 MET D C 1
ATOM 14399 O O . MET D 1 121 ? -7.541 29.809 84.878 1.00 82.62 121 MET D O 1
ATOM 14413 N N . PRO D 1 122 ? -6.796 31.843 84.332 1.00 95.12 122 PRO D N 1
ATOM 14414 C CA . PRO D 1 122 ? -8.078 32.459 84.679 1.00 92.38 122 PRO D CA 1
ATOM 14415 C C . PRO D 1 122 ? -9.145 32.187 83.633 1.00 94.87 122 PRO D C 1
ATOM 14416 O O . PRO D 1 122 ? -8.864 32.011 82.446 1.00 92.60 122 PRO D O 1
ATOM 14427 N N . LYS D 1 123 ? -10.390 32.147 84.099 1.00 95.87 123 LYS D N 1
ATOM 14428 C CA . LYS D 1 123 ? -11.513 31.955 83.195 1.00 94.38 123 LYS D CA 1
ATOM 14429 C C . LYS D 1 123 ? -11.755 33.226 82.390 1.00 95.52 123 LYS D C 1
ATOM 14430 O O . LYS D 1 123 ? -11.734 34.337 82.926 1.00 94.77 123 LYS D O 1
ATOM 14449 N N . PHE D 1 124 ? -11.979 33.053 81.090 1.00 109.75 124 PHE D N 1
ATOM 14450 C CA . PHE D 1 124 ? -12.176 34.196 80.210 1.00 109.75 124 PHE D CA 1
ATOM 14451 C C . PHE D 1 124 ? -13.449 34.945 80.581 1.00 107.33 124 PHE D C 1
ATOM 14452 O O . PHE D 1 124 ? -14.481 34.341 80.888 1.00 100.51 124 PHE D O 1
ATOM 14469 N N . LEU D 1 125 ? -13.371 36.279 80.556 1.00 98.66 125 LEU D N 1
ATOM 14470 C CA . LEU D 1 125 ? -14.556 37.088 80.816 1.00 101.95 125 LEU D CA 1
ATOM 14471 C C . LEU D 1 125 ? -15.487 37.128 79.609 1.00 102.77 125 LEU D C 1
ATOM 14472 O O . LEU D 1 125 ? -16.708 37.216 79.779 1.00 102.99 125 LEU D O 1
ATOM 14488 N N . SER D 1 126 ? -14.940 37.068 78.395 1.00 113.73 126 SER D N 1
ATOM 14489 C CA . SER D 1 126 ? -15.762 37.086 77.194 1.00 108.08 126 SER D CA 1
ATOM 14490 C C . SER D 1 126 ? -14.990 36.462 76.042 1.00 103.45 126 SER D C 1
ATOM 14491 O O . SER D 1 126 ? -13.796 36.720 75.875 1.00 105.25 126 SER D O 1
ATOM 14499 N N . LEU D 1 127 ? -15.679 35.630 75.268 1.00 109.88 127 LEU D N 1
ATOM 14500 C CA . LEU D 1 127 ? -15.157 35.047 74.033 1.00 110.28 127 LEU D CA 1
ATOM 14501 C C . LEU D 1 127 ? -16.023 35.620 72.911 1.00 111.85 127 LEU D C 1
ATOM 14502 O O . LEU D 1 127 ? -17.012 35.015 72.499 1.00 116.62 127 LEU D O 1
ATOM 14518 N N . GLU D 1 128 ? -15.643 36.800 72.425 1.00 105.71 128 GLU D N 1
ATOM 14519 C CA . GLU D 1 128 ? -16.388 37.512 71.390 1.00 113.42 128 GLU D CA 1
ATOM 14520 C C . GLU D 1 128 ? -15.527 37.551 70.128 1.00 123.38 128 GLU D C 1
ATOM 14521 O O . GLU D 1 128 ? -14.697 38.443 69.946 1.00 121.32 128 GLU D O 1
ATOM 14533 N N . GLU D 1 129 ? -15.734 36.570 69.253 1.00 125.28 129 GLU D N 1
ATOM 14534 C CA . GLU D 1 129 ? -14.995 36.465 67.998 1.00 116.47 129 GLU D CA 1
ATOM 14535 C C . GLU D 1 129 ? -15.712 37.301 66.944 1.00 117.45 129 GLU D C 1
ATOM 14536 O O . GLU D 1 129 ? -16.779 36.916 66.455 1.00 126.77 129 GLU D O 1
ATOM 14548 N N . ILE D 1 130 ? -15.125 38.444 66.590 1.00 113.98 130 ILE D N 1
ATOM 14549 C CA . ILE D 1 130 ? -15.760 39.400 65.689 1.00 115.86 130 ILE D CA 1
ATOM 14550 C C . ILE D 1 130 ? -14.672 40.149 64.933 1.00 110.01 130 ILE D C 1
ATOM 14551 O O . ILE D 1 130 ? -13.574 40.372 65.449 1.00 110.28 130 ILE D O 1
ATOM 14567 N N . ASN D 1 131 ? -14.986 40.529 63.696 1.00 109.25 131 ASN D N 1
ATOM 14568 C CA . ASN D 1 131 ? -14.063 41.278 62.850 1.00 111.70 131 ASN D CA 1
ATOM 14569 C C . ASN D 1 131 ? -13.436 42.452 63.596 1.00 114.27 131 ASN D C 1
ATOM 14570 O O . ASN D 1 131 ? -12.774 43.301 62.997 1.00 97.27 131 ASN D O 1
ATOM 14581 N N . ASP D 1 133 ? -11.970 45.163 59.975 1.00 97.14 133 ASP D N 1
ATOM 14582 C CA . ASP D 1 133 ? -12.316 45.715 58.668 1.00 104.29 133 ASP D CA 1
ATOM 14583 C C . ASP D 1 133 ? -12.677 44.610 57.686 1.00 97.40 133 ASP D C 1
ATOM 14584 O O . ASP D 1 133 ? -13.846 44.440 57.336 1.00 98.20 133 ASP D O 1
ATOM 14593 N N . GLU D 1 134 ? -11.668 43.865 57.242 1.00 100.74 134 GLU D N 1
ATOM 14594 C CA . GLU D 1 134 ? -11.862 42.734 56.349 1.00 111.79 134 GLU D CA 1
ATOM 14595 C C . GLU D 1 134 ? -11.468 41.403 56.971 1.00 105.62 134 GLU D C 1
ATOM 14596 O O . GLU D 1 134 ? -11.836 40.354 56.428 1.00 84.65 134 GLU D O 1
ATOM 14608 N N . TYR D 1 135 ? -10.744 41.412 58.087 1.00 98.92 135 TYR D N 1
ATOM 14609 C CA . TYR D 1 135 ? -10.237 40.192 58.701 1.00 105.12 135 TYR D CA 1
ATOM 14610 C C . TYR D 1 135 ? -11.180 39.690 59.783 1.00 93.13 135 TYR D C 1
ATOM 14611 O O . TYR D 1 135 ? -11.634 40.462 60.623 1.00 92.37 135 TYR D O 1
ATOM 14629 N N . GLY D 1 138 ? -10.783 36.803 66.535 1.00 124.50 138 GLY D N 1
ATOM 14630 C CA . GLY D 1 138 ? -11.037 36.306 67.874 1.00 124.34 138 GLY D CA 1
ATOM 14631 C C . GLY D 1 138 ? -10.660 37.301 68.951 1.00 126.40 138 GLY D C 1
ATOM 14632 O O . GLY D 1 138 ? -9.779 38.136 68.754 1.00 131.47 138 GLY D O 1
ATOM 14636 N N . LEU D 1 139 ? -11.332 37.214 70.096 1.00 112.70 139 LEU D N 1
ATOM 14637 C CA . LEU D 1 139 ? -11.044 38.106 71.216 1.00 109.33 139 LEU D CA 1
ATOM 14638 C C . LEU D 1 139 ? -11.472 37.409 72.499 1.00 107.46 139 LEU D C 1
ATOM 14639 O O . LEU D 1 139 ? -12.669 37.283 72.767 1.00 106.55 139 LEU D O 1
ATOM 14655 N N . VAL D 1 140 ? -10.497 36.972 73.289 1.00 107.19 140 VAL D N 1
ATOM 14656 C CA . VAL D 1 140 ? -10.739 36.371 74.593 1.00 103.74 140 VAL D CA 1
ATOM 14657 C C . VAL D 1 140 ? -10.321 37.399 75.638 1.00 106.13 140 VAL D C 1
ATOM 14658 O O . VAL D 1 140 ? -9.138 37.503 75.986 1.00 109.08 140 VAL D O 1
ATOM 14671 N N . ARG D 1 141 ? -11.278 38.168 76.147 1.00 106.99 141 ARG D N 1
ATOM 14672 C CA . ARG D 1 141 ? -10.968 39.172 77.155 1.00 112.90 141 ARG D CA 1
ATOM 14673 C C . ARG D 1 141 ? -10.735 38.523 78.512 1.00 106.07 141 ARG D C 1
ATOM 14674 O O . ARG D 1 141 ? -11.268 37.452 78.820 1.00 101.97 141 ARG D O 1
ATOM 14695 N N . PHE D 1 142 ? -9.926 39.192 79.327 1.00 108.81 142 PHE D N 1
ATOM 14696 C CA . PHE D 1 142 ? -9.577 38.693 80.649 1.00 103.31 142 PHE D CA 1
ATOM 14697 C C . PHE D 1 142 ? -9.627 39.810 81.684 1.00 96.24 142 PHE D C 1
ATOM 14698 O O . PHE D 1 142 ? -9.582 40.991 81.341 1.00 91.39 142 PHE D O 1
ATOM 14715 N N . ILE D 1 145 ? -6.600 41.866 80.618 1.00 109.37 145 ILE D N 1
ATOM 14716 C CA . ILE D 1 145 ? -6.096 42.111 79.272 1.00 100.96 145 ILE D CA 1
ATOM 14717 C C . ILE D 1 145 ? -7.043 41.492 78.252 1.00 107.26 145 ILE D C 1
ATOM 14718 O O . ILE D 1 145 ? -7.633 40.440 78.500 1.00 109.33 145 ILE D O 1
ATOM 14734 N N . ASN D 1 146 ? -7.190 42.148 77.101 1.00 102.01 146 ASN D N 1
ATOM 14735 C CA . ASN D 1 146 ? -8.018 41.644 76.010 1.00 104.62 146 ASN D CA 1
ATOM 14736 C C . ASN D 1 146 ? -7.095 41.053 74.950 1.00 98.52 146 ASN D C 1
ATOM 14737 O O . ASN D 1 146 ? -6.429 41.788 74.214 1.00 101.51 146 ASN D O 1
ATOM 14748 N N . HIS D 1 147 ? -7.057 39.725 74.878 1.00 102.28 147 HIS D N 1
ATOM 14749 C CA . HIS D 1 147 ? -6.160 39.010 73.978 1.00 104.54 147 HIS D CA 1
ATOM 14750 C C . HIS D 1 147 ? -6.864 38.791 72.644 1.00 102.38 147 HIS D C 1
ATOM 14751 O O . HIS D 1 147 ? -7.850 38.051 72.569 1.00 102.50 147 HIS D O 1
ATOM 14765 N N . PHE D 1 148 ? -6.357 39.430 71.595 1.00 105.92 148 PHE D N 1
ATOM 14766 C CA . PHE D 1 148 ? -6.885 39.251 70.251 1.00 110.67 148 PHE D CA 1
ATOM 14767 C C . PHE D 1 148 ? -6.169 38.101 69.553 1.00 109.19 148 PHE D C 1
ATOM 14768 O O . PHE D 1 148 ? -4.980 37.856 69.773 1.00 108.01 148 PHE D O 1
ATOM 14785 N N . ILE D 1 149 ? -6.913 37.388 68.711 1.00 117.78 149 ILE D N 1
ATOM 14786 C CA . ILE D 1 149 ? -6.400 36.237 67.982 1.00 118.92 149 ILE D CA 1
ATOM 14787 C C . ILE D 1 149 ? -6.624 36.472 66.496 1.00 124.38 149 ILE D C 1
ATOM 14788 O O . ILE D 1 149 ? -7.607 37.099 66.087 1.00 108.51 149 ILE D O 1
ATOM 14804 N N . PHE D 1 150 ? -5.700 35.963 65.683 1.00 118.76 150 PHE D N 1
ATOM 14805 C CA . PHE D 1 150 ? -5.788 36.125 64.236 1.00 133.14 150 PHE D CA 1
ATOM 14806 C C . PHE D 1 150 ? -5.140 34.923 63.568 1.00 110.76 150 PHE D C 1
ATOM 14807 O O . PHE D 1 150 ? -3.911 34.808 63.558 1.00 110.56 150 PHE D O 1
ATOM 14824 N N . ASN D 1 151 ? -5.960 34.032 63.019 1.00 114.17 151 ASN D N 1
ATOM 14825 C CA . ASN D 1 151 ? -5.445 33.014 62.114 1.00 116.24 151 ASN D CA 1
ATOM 14826 C C . ASN D 1 151 ? -4.723 33.703 60.966 1.00 120.25 151 ASN D C 1
ATOM 14827 O O . ASN D 1 151 ? -5.330 34.470 60.212 1.00 125.15 151 ASN D O 1
ATOM 14838 N N . ILE D 1 152 ? -3.425 33.442 60.838 1.00 113.42 152 ILE D N 1
ATOM 14839 C CA . ILE D 1 152 ? -2.613 34.122 59.837 1.00 104.80 152 ILE D CA 1
ATOM 14840 C C . ILE D 1 152 ? -2.618 33.307 58.550 1.00 103.35 152 ILE D C 1
ATOM 14841 O O . ILE D 1 152 ? -1.702 33.413 57.728 1.00 105.00 152 ILE D O 1
ATOM 14857 N N . LYS D 1 153 ? -3.661 32.494 58.369 1.00 107.17 153 LYS D N 1
ATOM 14858 C CA . LYS D 1 153 ? -3.826 31.666 57.180 1.00 112.69 153 LYS D CA 1
ATOM 14859 C C . LYS D 1 153 ? -5.149 31.952 56.476 1.00 114.57 153 LYS D C 1
ATOM 14860 O O . LYS D 1 153 ? -5.638 31.113 55.712 1.00 107.33 153 LYS D O 1
ATOM 14879 N N . GLU D 1 154 ? -5.738 33.123 56.724 1.00 107.55 154 GLU D N 1
ATOM 14880 C CA . GLU D 1 154 ? -6.976 33.531 56.080 1.00 110.24 154 GLU D CA 1
ATOM 14881 C C . GLU D 1 154 ? -6.791 34.705 55.128 1.00 116.49 154 GLU D C 1
ATOM 14882 O O . GLU D 1 154 ? -7.750 35.086 54.446 1.00 127.04 154 GLU D O 1
ATOM 14894 N N . ASN D 1 155 ? -5.594 35.285 55.062 1.00 109.12 155 ASN D N 1
ATOM 14895 C CA . ASN D 1 155 ? -5.280 36.303 54.063 1.00 108.68 155 ASN D CA 1
ATOM 14896 C C . ASN D 1 155 ? -3.927 36.019 53.417 1.00 104.92 155 ASN D C 1
ATOM 14897 O O . ASN D 1 155 ? -3.310 34.984 53.671 1.00 102.19 155 ASN D O 1
ATOM 14908 N N . THR D 1 158 ? -1.810 41.923 54.737 1.00 94.52 158 THR D N 1
ATOM 14909 C CA . THR D 1 158 ? -1.545 40.672 55.438 1.00 104.16 158 THR D CA 1
ATOM 14910 C C . THR D 1 158 ? -0.308 40.795 56.325 1.00 102.25 158 THR D C 1
ATOM 14911 O O . THR D 1 158 ? 0.316 39.794 56.677 1.00 101.99 158 THR D O 1
ATOM 14921 N N . SER D 1 159 ? 0.041 42.025 56.687 1.00 115.73 159 SER D N 1
ATOM 14922 C CA . SER D 1 159 ? 1.207 42.298 57.514 1.00 117.90 159 SER D CA 1
ATOM 14923 C C . SER D 1 159 ? 0.794 42.454 58.971 1.00 132.58 159 SER D C 1
ATOM 14924 O O . SER D 1 159 ? -0.272 43.002 59.271 1.00 136.63 159 SER D O 1
ATOM 14932 N N . PHE D 1 160 ? 1.649 41.968 59.875 1.00 119.28 160 PHE D N 1
ATOM 14933 C CA . PHE D 1 160 ? 1.360 42.078 61.300 1.00 118.06 160 PHE D CA 1
ATOM 14934 C C . PHE D 1 160 ? 1.289 43.534 61.742 1.00 117.49 160 PHE D C 1
ATOM 14935 O O . PHE D 1 160 ? 0.583 43.860 62.703 1.00 115.74 160 PHE D O 1
ATOM 14952 N N . GLU D 1 161 ? 2.014 44.421 61.056 1.00 121.56 161 GLU D N 1
ATOM 14953 C CA . GLU D 1 161 ? 2.010 45.830 61.433 1.00 121.16 161 GLU D CA 1
ATOM 14954 C C . GLU D 1 161 ? 0.660 46.470 61.133 1.00 119.59 161 GLU D C 1
ATOM 14955 O O . GLU D 1 161 ? 0.134 47.237 61.948 1.00 115.55 161 GLU D O 1
ATOM 14967 N N . ASN D 1 162 ? 0.087 46.167 59.966 1.00 135.50 162 ASN D N 1
ATOM 14968 C CA . ASN D 1 162 ? -1.263 46.624 59.658 1.00 136.95 162 ASN D CA 1
ATOM 14969 C C . ASN D 1 162 ? -2.261 46.091 60.678 1.00 128.99 162 ASN D C 1
ATOM 14970 O O . ASN D 1 162 ? -3.109 46.835 61.185 1.00 122.44 162 ASN D O 1
ATOM 14981 N N . ILE D 1 163 ? -2.175 44.793 60.983 1.00 127.50 163 ILE D N 1
ATOM 14982 C CA . ILE D 1 163 ? -3.090 44.179 61.944 1.00 122.64 163 ILE D CA 1
ATOM 14983 C C . ILE D 1 163 ? -3.116 44.984 63.237 1.00 119.85 163 ILE D C 1
ATOM 14984 O O . ILE D 1 163 ? -4.180 45.393 63.718 1.00 124.50 163 ILE D O 1
ATOM 15000 N N . ILE D 1 164 ? -1.939 45.224 63.817 1.00 129.13 164 ILE D N 1
ATOM 15001 C CA . ILE D 1 164 ? -1.858 45.964 65.073 1.00 130.89 164 ILE D CA 1
ATOM 15002 C C . ILE D 1 164 ? -2.489 47.342 64.920 1.00 130.28 164 ILE D C 1
ATOM 15003 O O . ILE D 1 164 ? -3.364 47.736 65.700 1.00 127.59 164 ILE D O 1
ATOM 15019 N N . ASP D 1 165 ? -2.038 48.103 63.920 1.00 126.25 165 ASP D N 1
ATOM 15020 C CA . ASP D 1 165 ? -2.561 49.449 63.715 1.00 127.22 165 ASP D CA 1
ATOM 15021 C C . ASP D 1 165 ? -4.082 49.447 63.687 1.00 122.88 165 ASP D C 1
ATOM 15022 O O . ASP D 1 165 ? -4.727 50.317 64.282 1.00 122.26 165 ASP D O 1
ATOM 15031 N N . LEU D 1 166 ? -4.672 48.466 63.002 1.00 124.44 166 LEU D N 1
ATOM 15032 C CA . LEU D 1 166 ? -6.125 48.347 62.969 1.00 127.63 166 LEU D CA 1
ATOM 15033 C C . LEU D 1 166 ? -6.684 48.082 64.360 1.00 119.62 166 LEU D C 1
ATOM 15034 O O . LEU D 1 166 ? -7.585 48.789 64.827 1.00 122.82 166 LEU D O 1
ATOM 15050 N N . VAL D 1 167 ? -6.160 47.056 65.036 1.00 120.70 167 VAL D N 1
ATOM 15051 C CA . VAL D 1 167 ? -6.618 46.724 66.383 1.00 124.07 167 VAL D CA 1
ATOM 15052 C C . VAL D 1 167 ? -6.652 47.969 67.257 1.00 114.62 167 VAL D C 1
ATOM 15053 O O . VAL D 1 167 ? -7.596 48.184 68.026 1.00 112.80 167 VAL D O 1
ATOM 15066 N N . LYS D 1 168 ? -5.629 48.810 67.149 1.00 116.18 168 LYS D N 1
ATOM 15067 C CA . LYS D 1 168 ? -5.567 50.044 67.920 1.00 117.38 168 LYS D CA 1
ATOM 15068 C C . LYS D 1 168 ? -6.621 51.035 67.439 1.00 115.70 168 LYS D C 1
ATOM 15069 O O . LYS D 1 168 ? -7.513 51.423 68.194 1.00 109.78 168 LYS D O 1
ATOM 15088 N N . ALA D 1 178 ? -3.930 47.175 78.620 1.00 133.53 178 ALA D N 1
ATOM 15089 C CA . ALA D 1 178 ? -3.065 46.593 77.602 1.00 128.22 178 ALA D CA 1
ATOM 15090 C C . ALA D 1 178 ? -3.822 45.546 76.790 1.00 125.73 178 ALA D C 1
ATOM 15091 O O . ALA D 1 178 ? -4.935 45.161 77.145 1.00 123.04 178 ALA D O 1
ATOM 15098 N N . PHE D 1 179 ? -3.214 45.097 75.692 1.00 111.68 179 PHE D N 1
ATOM 15099 C CA . PHE D 1 179 ? -3.788 44.058 74.849 1.00 108.27 179 PHE D CA 1
ATOM 15100 C C . PHE D 1 179 ? -2.664 43.145 74.377 1.00 112.95 179 PHE D C 1
ATOM 15101 O O . PHE D 1 179 ? -1.483 43.387 74.645 1.00 117.84 179 PHE D O 1
ATOM 15118 N N . GLY D 1 180 ? -3.039 42.083 73.670 1.00 125.19 180 GLY D N 1
ATOM 15119 C CA . GLY D 1 180 ? -2.065 41.163 73.121 1.00 117.93 180 GLY D CA 1
ATOM 15120 C C . GLY D 1 180 ? -2.605 40.365 71.955 1.00 106.39 180 GLY D C 1
ATOM 15121 O O . GLY D 1 180 ? -3.464 39.497 72.135 1.00 106.99 180 GLY D O 1
ATOM 15125 N N . ILE D 1 181 ? -2.115 40.648 70.754 1.00 112.39 181 ILE D N 1
ATOM 15126 C CA . ILE D 1 181 ? -2.550 39.919 69.569 1.00 113.65 181 ILE D CA 1
ATOM 15127 C C . ILE D 1 181 ? -1.788 38.606 69.485 1.00 114.14 181 ILE D C 1
ATOM 15128 O O . ILE D 1 181 ? -0.594 38.538 69.804 1.00 119.49 181 ILE D O 1
ATOM 15144 N N . MET D 1 182 ? -2.477 37.556 69.049 1.00 100.92 182 MET D N 1
ATOM 15145 C CA . MET D 1 182 ? -1.900 36.220 68.933 1.00 94.22 182 MET D CA 1
ATOM 15146 C C . MET D 1 182 ? -1.946 35.812 67.465 1.00 95.06 182 MET D C 1
ATOM 15147 O O . MET D 1 182 ? -2.981 35.357 66.968 1.00 98.60 182 MET D O 1
ATOM 15161 N N . PHE D 1 183 ? -0.822 35.979 66.773 1.00 96.46 183 PHE D N 1
ATOM 15162 C CA . PHE D 1 183 ? -0.708 35.599 65.366 1.00 99.89 183 PHE D CA 1
ATOM 15163 C C . PHE D 1 183 ? -0.558 34.085 65.307 1.00 97.41 183 PHE D C 1
ATOM 15164 O O . PHE D 1 183 ? 0.540 33.548 65.462 1.00 98.08 183 PHE D O 1
ATOM 15181 N N . PHE D 1 184 ? -1.676 33.395 65.080 1.00 99.35 184 PHE D N 1
ATOM 15182 C CA . PHE D 1 184 ? -1.745 31.942 65.207 1.00 101.93 184 PHE D CA 1
ATOM 15183 C C . PHE D 1 184 ? -1.522 31.301 63.844 1.00 102.14 184 PHE D C 1
ATOM 15184 O O . PHE D 1 184 ? -2.345 31.450 62.934 1.00 103.73 184 PHE D O 1
ATOM 15201 N N . ASP D 1 185 ? -0.408 30.586 63.703 1.00 99.62 185 ASP D N 1
ATOM 15202 C CA . ASP D 1 185 ? -0.154 29.772 62.520 1.00 102.90 185 ASP D CA 1
ATOM 15203 C C . ASP D 1 185 ? -0.912 28.459 62.679 1.00 101.53 185 ASP D C 1
ATOM 15204 O O . ASP D 1 185 ? -0.551 27.622 63.513 1.00 101.51 185 ASP D O 1
ATOM 15213 N N . SER D 1 186 ? -1.963 28.273 61.877 1.00 111.41 186 SER D N 1
ATOM 15214 C CA . SER D 1 186 ? -2.793 27.081 62.005 1.00 113.94 186 SER D CA 1
ATOM 15215 C C . SER D 1 186 ? -2.098 25.827 61.491 1.00 113.16 186 SER D C 1
ATOM 15216 O O . SER D 1 186 ? -2.501 24.718 61.858 1.00 111.38 186 SER D O 1
ATOM 15224 N N . ASP D 1 187 ? -1.066 25.973 60.659 1.00 109.98 187 ASP D N 1
ATOM 15225 C CA . ASP D 1 187 ? -0.402 24.809 60.081 1.00 112.44 187 ASP D CA 1
ATOM 15226 C C . ASP D 1 187 ? 0.495 24.118 61.104 1.00 104.58 187 ASP D C 1
ATOM 15227 O O . ASP D 1 187 ? 0.278 22.951 61.448 1.00 109.32 187 ASP D O 1
ATOM 15236 N N . ASN D 1 188 ? 1.508 24.823 61.600 1.00 106.58 188 ASN D N 1
ATOM 15237 C CA . ASN D 1 188 ? 2.453 24.262 62.555 1.00 113.87 188 ASN D CA 1
ATOM 15238 C C . ASN D 1 188 ? 2.015 24.451 64.003 1.00 118.89 188 ASN D C 1
ATOM 15239 O O . ASN D 1 188 ? 2.828 24.262 64.914 1.00 111.74 188 ASN D O 1
ATOM 15250 N N . LEU D 1 189 ? 0.750 24.807 64.234 1.00 117.87 189 LEU D N 1
ATOM 15251 C CA . LEU D 1 189 ? 0.233 25.056 65.578 1.00 109.04 189 LEU D CA 1
ATOM 15252 C C . LEU D 1 189 ? 1.204 25.927 66.373 1.00 104.27 189 LEU D C 1
ATOM 15253 O O . LEU D 1 189 ? 1.624 25.592 67.484 1.00 104.20 189 LEU D O 1
ATOM 15269 N N . SER D 1 190 ? 1.564 27.059 65.780 1.00 108.25 190 SER D N 1
ATOM 15270 C CA . SER D 1 190 ? 2.514 27.990 66.364 1.00 99.33 190 SER D CA 1
ATOM 15271 C C . SER D 1 190 ? 1.854 29.346 66.571 1.00 96.74 190 SER D C 1
ATOM 15272 O O . SER D 1 190 ? 0.844 29.675 65.943 1.00 103.68 190 SER D O 1
ATOM 15280 N N . MET D 1 191 ? 2.442 30.131 67.470 1.00 87.48 191 MET D N 1
ATOM 15281 C CA . MET D 1 191 ? 1.942 31.456 67.803 1.00 87.89 191 MET D CA 1
ATOM 15282 C C . MET D 1 191 ? 3.124 32.396 67.975 1.00 85.49 191 MET D C 1
ATOM 15283 O O . MET D 1 191 ? 4.182 31.993 68.466 1.00 87.07 191 MET D O 1
ATOM 15297 N N . LYS D 1 192 ? 2.949 33.642 67.539 1.00 90.43 192 LYS D N 1
ATOM 15298 C CA . LYS D 1 192 ? 3.963 34.682 67.687 1.00 94.09 192 LYS D CA 1
ATOM 15299 C C . LYS D 1 192 ? 3.439 35.692 68.702 1.00 97.20 192 LYS D C 1
ATOM 15300 O O . LYS D 1 192 ? 2.819 36.695 68.321 1.00 96.10 192 LYS D O 1
ATOM 15319 N N . PRO D 1 193 ? 3.655 35.475 70.000 1.00 95.37 193 PRO D N 1
ATOM 15320 C CA . PRO D 1 193 ? 3.038 36.350 71.007 1.00 91.06 193 PRO D CA 1
ATOM 15321 C C . PRO D 1 193 ? 3.412 37.810 70.801 1.00 97.07 193 PRO D C 1
ATOM 15322 O O . PRO D 1 193 ? 4.586 38.153 70.642 1.00 101.71 193 PRO D O 1
ATOM 15333 N N . TYR D 1 194 ? 2.397 38.672 70.808 1.00 100.55 194 TYR D N 1
ATOM 15334 C CA . TYR D 1 194 ? 2.603 40.110 70.818 1.00 102.95 194 TYR D CA 1
ATOM 15335 C C . TYR D 1 194 ? 1.798 40.731 71.951 1.00 105.66 194 TYR D C 1
ATOM 15336 O O . TYR D 1 194 ? 0.721 40.245 72.309 1.00 106.66 194 TYR D O 1
ATOM 15354 N N . VAL D 1 195 ? 2.327 41.823 72.503 1.00 116.46 195 VAL D N 1
ATOM 15355 C CA . VAL D 1 195 ? 1.665 42.554 73.576 1.00 123.53 195 VAL D CA 1
ATOM 15356 C C . VAL D 1 195 ? 2.097 44.012 73.505 1.00 129.14 195 VAL D C 1
ATOM 15357 O O . VAL D 1 195 ? 3.232 44.325 73.138 1.00 127.80 195 VAL D O 1
ATOM 15370 N N . TYR D 1 196 ? 1.174 44.908 73.852 1.00 115.05 196 TYR D N 1
ATOM 15371 C CA . TYR D 1 196 ? 1.475 46.321 74.032 1.00 119.86 196 TYR D CA 1
ATOM 15372 C C . TYR D 1 196 ? 0.827 46.791 75.325 1.00 122.27 196 TYR D C 1
ATOM 15373 O O . TYR D 1 196 ? -0.353 46.517 75.566 1.00 128.23 196 TYR D O 1
ATOM 15391 N N . VAL D 1 197 ? 1.594 47.501 76.146 1.00 118.40 197 VAL D N 1
ATOM 15392 C CA . VAL D 1 197 ? 1.077 48.063 77.386 1.00 124.03 197 VAL D CA 1
ATOM 15393 C C . VAL D 1 197 ? 0.111 49.203 77.076 1.00 127.47 197 VAL D C 1
ATOM 15394 O O . VAL D 1 197 ? -0.655 49.141 76.114 1.00 126.07 197 VAL D O 1
ATOM 15407 N N . VAL D 1 200 ? 3.085 52.547 77.904 1.00 101.71 200 VAL D N 1
ATOM 15408 C CA . VAL D 1 200 ? 4.493 52.489 77.527 1.00 107.08 200 VAL D CA 1
ATOM 15409 C C . VAL D 1 200 ? 4.677 53.091 76.138 1.00 107.97 200 VAL D C 1
ATOM 15410 O O . VAL D 1 200 ? 5.724 53.660 75.833 1.00 105.00 200 VAL D O 1
ATOM 15423 N N . GLY D 1 201 ? 3.653 52.962 75.300 1.00 115.36 201 GLY D N 1
ATOM 15424 C CA . GLY D 1 201 ? 3.727 53.426 73.928 1.00 114.24 201 GLY D CA 1
ATOM 15425 C C . GLY D 1 201 ? 4.521 52.480 73.049 1.00 111.93 201 GLY D C 1
ATOM 15426 O O . GLY D 1 201 ? 4.884 52.817 71.922 1.00 108.38 201 GLY D O 1
ATOM 15430 N N . GLY D 1 203 ? 4.980 47.791 73.180 1.00 108.39 203 GLY D N 1
ATOM 15431 C CA . GLY D 1 203 ? 4.982 46.857 72.069 1.00 119.90 203 GLY D CA 1
ATOM 15432 C C . GLY D 1 203 ? 6.193 45.945 72.074 1.00 118.36 203 GLY D C 1
ATOM 15433 O O . GLY D 1 203 ? 7.279 46.343 71.653 1.00 119.27 203 GLY D O 1
ATOM 15437 N N . VAL D 1 204 ? 6.006 44.715 72.547 1.00 113.00 204 VAL D N 1
ATOM 15438 C CA . VAL D 1 204 ? 7.084 43.737 72.670 1.00 107.59 204 VAL D CA 1
ATOM 15439 C C . VAL D 1 204 ? 6.579 42.406 72.132 1.00 104.58 204 VAL D C 1
ATOM 15440 O O . VAL D 1 204 ? 5.562 41.887 72.607 1.00 105.34 204 VAL D O 1
ATOM 15453 N N . TYR D 1 205 ? 7.282 41.860 71.143 1.00 101.07 205 TYR D N 1
ATOM 15454 C CA . TYR D 1 205 ? 7.016 40.508 70.662 1.00 103.79 205 TYR D CA 1
ATOM 15455 C C . TYR D 1 205 ? 7.713 39.526 71.598 1.00 105.47 205 TYR D C 1
ATOM 15456 O O . TYR D 1 205 ? 8.940 39.393 71.568 1.00 100.12 205 TYR D O 1
ATOM 15474 N N . GLU D 1 206 ? 6.936 38.840 72.432 1.00 99.01 206 GLU D N 1
ATOM 15475 C CA . GLU D 1 206 ? 7.504 37.992 73.469 1.00 95.46 206 GLU D CA 1
ATOM 15476 C C . GLU D 1 206 ? 7.882 36.623 72.918 1.00 91.75 206 GLU D C 1
ATOM 15477 O O . GLU D 1 206 ? 7.287 36.127 71.957 1.00 96.39 206 GLU D O 1
ATOM 15489 N N . ASN D 1 207 ? 8.885 36.008 73.548 1.00 99.68 207 ASN D N 1
ATOM 15490 C CA . ASN D 1 207 ? 9.257 34.646 73.188 1.00 97.19 207 ASN D CA 1
ATOM 15491 C C . ASN D 1 207 ? 8.218 33.636 73.651 1.00 85.90 207 ASN D C 1
ATOM 15492 O O . ASN D 1 207 ? 8.166 32.526 73.113 1.00 77.27 207 ASN D O 1
ATOM 15503 N N . SER D 1 208 ? 7.403 33.991 74.641 1.00 79.39 208 SER D N 1
ATOM 15504 C CA . SER D 1 208 ? 6.332 33.114 75.093 1.00 76.81 208 SER D CA 1
ATOM 15505 C C . SER D 1 208 ? 5.363 33.914 75.950 1.00 77.11 208 SER D C 1
ATOM 15506 O O . SER D 1 208 ? 5.774 34.812 76.689 1.00 79.47 208 SER D O 1
ATOM 15514 N N . SER D 1 209 ? 4.078 33.576 75.840 1.00 71.89 209 SER D N 1
ATOM 15515 C CA . SER D 1 209 ? 3.024 34.236 76.603 1.00 72.29 209 SER D CA 1
ATOM 15516 C C . SER D 1 209 ? 2.087 33.177 77.161 1.00 77.57 209 SER D C 1
ATOM 15517 O O . SER D 1 209 ? 1.414 32.477 76.397 1.00 80.45 209 SER D O 1
ATOM 15525 N N . ALA D 1 210 ? 2.044 33.061 78.489 1.00 68.57 210 ALA D N 1
ATOM 15526 C CA . ALA D 1 210 ? 1.131 32.112 79.113 1.00 71.89 210 ALA D CA 1
ATOM 15527 C C . ALA D 1 210 ? -0.321 32.523 78.894 1.00 80.17 210 ALA D C 1
ATOM 15528 O O . ALA D 1 210 ? -1.169 31.684 78.568 1.00 77.25 210 ALA D O 1
ATOM 15535 N N . SER D 1 211 ? -0.626 33.811 79.070 1.00 78.53 211 SER D N 1
ATOM 15536 C CA . SER D 1 211 ? -1.983 34.286 78.827 1.00 79.25 211 SER D CA 1
ATOM 15537 C C . SER D 1 211 ? -2.362 34.136 77.359 1.00 81.58 211 SER D C 1
ATOM 15538 O O . SER D 1 211 ? -3.510 33.808 77.037 1.00 83.99 211 SER D O 1
ATOM 15546 N N . GLY D 1 212 ? -1.412 34.378 76.455 1.00 85.59 212 GLY D N 1
ATOM 15547 C CA . GLY D 1 212 ? -1.704 34.234 75.038 1.00 88.14 212 GLY D CA 1
ATOM 15548 C C . GLY D 1 212 ? -2.139 32.827 74.678 1.00 81.50 212 GLY D C 1
ATOM 15549 O O . GLY D 1 212 ? -3.177 32.628 74.042 1.00 85.58 212 GLY D O 1
ATOM 15553 N N . THR D 1 213 ? -1.343 31.831 75.072 1.00 77.73 213 THR D N 1
ATOM 15554 C CA . THR D 1 213 ? -1.715 30.444 74.813 1.00 78.17 213 THR D CA 1
ATOM 15555 C C . THR D 1 213 ? -3.082 30.125 75.403 1.00 81.46 213 THR D C 1
ATOM 15556 O O . THR D 1 213 ? -3.890 29.426 74.780 1.00 80.89 213 THR D O 1
ATOM 15567 N N . THR D 1 214 ? -3.356 30.629 76.608 1.00 79.64 214 THR D N 1
ATOM 15568 C CA . THR D 1 214 ? -4.661 30.423 77.226 1.00 79.63 214 THR D CA 1
ATOM 15569 C C . THR D 1 214 ? -5.778 30.930 76.324 1.00 84.19 214 THR D C 1
ATOM 15570 O O . THR D 1 214 ? -6.791 30.249 76.123 1.00 82.21 214 THR D O 1
ATOM 15581 N N . ALA D 1 215 ? -5.613 32.138 75.779 1.00 89.71 215 ALA D N 1
ATOM 15582 C CA . ALA D 1 215 ? -6.647 32.710 74.923 1.00 91.93 215 ALA D CA 1
ATOM 15583 C C . ALA D 1 215 ? -6.779 31.932 73.621 1.00 93.06 215 ALA D C 1
ATOM 15584 O O . ALA D 1 215 ? -7.895 31.701 73.140 1.00 93.60 215 ALA D O 1
ATOM 15591 N N . LEU D 1 216 ? -5.653 31.524 73.032 1.00 101.13 216 LEU D N 1
ATOM 15592 C CA . LEU D 1 216 ? -5.716 30.700 71.831 1.00 105.91 216 LEU D CA 1
ATOM 15593 C C . LEU D 1 216 ? -6.404 29.372 72.111 1.00 109.22 216 LEU D C 1
ATOM 15594 O O . LEU D 1 216 ? -7.099 28.837 71.241 1.00 119.72 216 LEU D O 1
ATOM 15610 N N . GLY D 1 217 ? -6.230 28.829 73.317 1.00 100.10 217 GLY D N 1
ATOM 15611 C CA . GLY D 1 217 ? -6.875 27.568 73.645 1.00 105.59 217 GLY D CA 1
ATOM 15612 C C . GLY D 1 217 ? -8.372 27.713 73.838 1.00 110.03 217 GLY D C 1
ATOM 15613 O O . GLY D 1 217 ? -9.148 26.857 73.404 1.00 112.61 217 GLY D O 1
ATOM 15617 N N . TYR D 1 218 ? -8.799 28.791 74.500 1.00 101.40 218 TYR D N 1
ATOM 15618 C CA . TYR D 1 218 ? -10.227 29.067 74.604 1.00 101.18 218 TYR D CA 1
ATOM 15619 C C . TYR D 1 218 ? -10.848 29.260 73.226 1.00 101.64 218 TYR D C 1
ATOM 15620 O O . TYR D 1 218 ? -12.043 29.007 73.040 1.00 102.45 218 TYR D O 1
ATOM 15638 N N . TYR D 1 219 ? -10.053 29.709 72.252 1.00 97.41 219 TYR D N 1
ATOM 15639 C CA . TYR D 1 219 ? -10.559 29.900 70.899 1.00 103.19 219 TYR D CA 1
ATOM 15640 C C . TYR D 1 219 ? -10.580 28.597 70.112 1.00 105.53 219 TYR D C 1
ATOM 15641 O O . TYR D 1 219 ? -11.486 28.388 69.299 1.00 107.67 219 TYR D O 1
ATOM 15659 N N . LEU D 1 220 ? -9.605 27.713 70.339 1.00 108.91 220 LEU D N 1
ATOM 15660 C CA . LEU D 1 220 ? -9.587 26.442 69.622 1.00 115.73 220 LEU D CA 1
ATOM 15661 C C . LEU D 1 220 ? -10.668 25.500 70.144 1.00 118.02 220 LEU D C 1
ATOM 15662 O O . LEU D 1 220 ? -11.262 24.741 69.370 1.00 116.71 220 LEU D O 1
ATOM 15678 N N . LYS D 1 221 ? -10.938 25.534 71.451 1.00 118.91 221 LYS D N 1
ATOM 15679 C CA . LYS D 1 221 ? -12.020 24.722 72.000 1.00 119.26 221 LYS D CA 1
ATOM 15680 C C . LYS D 1 221 ? -13.354 25.102 71.368 1.00 117.63 221 LYS D C 1
ATOM 15681 O O . LYS D 1 221 ? -14.125 24.233 70.945 1.00 120.87 221 LYS D O 1
ATOM 15700 N N . LYS D 1 222 ? -13.646 26.403 71.295 1.00 108.83 222 LYS D N 1
ATOM 15701 C CA . LYS D 1 222 ? -14.921 26.832 70.733 1.00 113.60 222 LYS D CA 1
ATOM 15702 C C . LYS D 1 222 ? -14.970 26.638 69.222 1.00 110.97 222 LYS D C 1
ATOM 15703 O O . LYS D 1 222 ? -16.058 26.481 68.657 1.00 118.06 222 LYS D O 1
ATOM 15722 N N . CYS D 1 223 ? -13.817 26.650 68.553 1.00 110.35 223 CYS D N 1
ATOM 15723 C CA . CYS D 1 223 ? -13.766 26.543 67.099 1.00 109.36 223 CYS D CA 1
ATOM 15724 C C . CYS D 1 223 ? -13.398 25.150 66.611 1.00 107.36 223 CYS D C 1
ATOM 15725 O O . CYS D 1 223 ? -13.794 24.770 65.504 1.00 110.12 223 CYS D O 1
ATOM 15733 N N . LYS D 1 224 ? -12.658 24.380 67.409 1.00 106.64 224 LYS D N 1
ATOM 15734 C CA . LYS D 1 224 ? -12.215 23.048 67.026 1.00 107.76 224 LYS D CA 1
ATOM 15735 C C . LYS D 1 224 ? -12.651 21.967 68.005 1.00 106.92 224 LYS D C 1
ATOM 15736 O O . LYS D 1 224 ? -12.535 20.780 67.678 1.00 105.91 224 LYS D O 1
ATOM 15755 N N . ASN D 1 225 ? -13.177 22.332 69.175 1.00 108.19 225 ASN D N 1
ATOM 15756 C CA . ASN D 1 225 ? -13.469 21.373 70.234 1.00 119.05 225 ASN D CA 1
ATOM 15757 C C . ASN D 1 225 ? -12.189 20.734 70.763 1.00 114.77 225 ASN D C 1
ATOM 15758 O O . ASN D 1 225 ? -12.199 19.607 71.263 1.00 128.64 225 ASN D O 1
ATOM 15769 N N . LEU D 1 226 ? -11.081 21.459 70.645 1.00 118.52 226 LEU D N 1
ATOM 15770 C CA . LEU D 1 226 ? -9.777 20.985 71.083 1.00 117.97 226 LEU D CA 1
ATOM 15771 C C . LEU D 1 226 ? -9.577 21.329 72.553 1.00 112.00 226 LEU D C 1
ATOM 15772 O O . LEU D 1 226 ? -9.697 22.494 72.946 1.00 109.14 226 LEU D O 1
ATOM 15788 N N . ASP D 1 227 ? -9.268 20.314 73.361 1.00 101.52 227 ASP D N 1
ATOM 15789 C CA . ASP D 1 227 ? -9.123 20.495 74.798 1.00 99.14 227 ASP D CA 1
ATOM 15790 C C . ASP D 1 227 ? -7.672 20.510 75.266 1.00 96.22 227 ASP D C 1
ATOM 15791 O O . ASP D 1 227 ? -7.414 20.923 76.401 1.00 93.93 227 ASP D O 1
ATOM 15800 N N . ARG D 1 228 ? -6.725 20.079 74.434 1.00 94.00 228 ARG D N 1
ATOM 15801 C CA . ARG D 1 228 ? -5.315 20.141 74.800 1.00 91.46 228 ARG D CA 1
ATOM 15802 C C . ARG D 1 228 ? -4.468 20.170 73.538 1.00 86.01 228 ARG D C 1
ATOM 15803 O O . ARG D 1 228 ? -4.626 19.312 72.666 1.00 89.25 228 ARG D O 1
ATOM 15824 N N . ALA D 1 229 ? -3.554 21.138 73.462 1.00 88.33 229 ALA D N 1
ATOM 15825 C CA . ALA D 1 229 ? -2.622 21.239 72.350 1.00 89.65 229 ALA D CA 1
ATOM 15826 C C . ALA D 1 229 ? -1.311 21.835 72.840 1.00 86.51 229 ALA D C 1
ATOM 15827 O O . ALA D 1 229 ? -1.289 22.644 73.773 1.00 87.35 229 ALA D O 1
ATOM 15834 N N . LYS D 1 230 ? -0.218 21.428 72.199 1.00 82.42 230 LYS D N 1
ATOM 15835 C CA . LYS D 1 230 ? 1.093 22.019 72.434 1.00 79.64 230 LYS D CA 1
ATOM 15836 C C . LYS D 1 230 ? 1.300 23.153 71.436 1.00 81.31 230 LYS D C 1
ATOM 15837 O O . LYS D 1 230 ? 1.326 22.921 70.223 1.00 87.03 230 LYS D O 1
ATOM 15856 N N . ILE D 1 231 ? 1.440 24.372 71.943 1.00 91.70 231 ILE D N 1
ATOM 15857 C CA . ILE D 1 231 ? 1.587 25.561 71.112 1.00 95.53 231 ILE D CA 1
ATOM 15858 C C . ILE D 1 231 ? 3.055 25.969 71.140 1.00 90.67 231 ILE D C 1
ATOM 15859 O O . ILE D 1 231 ? 3.561 26.446 72.162 1.00 83.17 231 ILE D O 1
ATOM 15875 N N . VAL D 1 232 ? 3.742 25.777 70.018 1.00 92.27 232 VAL D N 1
ATOM 15876 C CA . VAL D 1 232 ? 5.141 26.169 69.899 1.00 88.47 232 VAL D CA 1
ATOM 15877 C C . VAL D 1 232 ? 5.223 27.681 69.747 1.00 87.81 232 VAL D C 1
ATOM 15878 O O . VAL D 1 232 ? 4.333 28.323 69.178 1.00 90.16 232 VAL D O 1
ATOM 15891 N N . GLN D 1 233 ? 6.303 28.258 70.262 1.00 90.67 233 GLN D N 1
ATOM 15892 C CA . GLN D 1 233 ? 6.457 29.708 70.321 1.00 91.06 233 GLN D CA 1
ATOM 15893 C C . GLN D 1 233 ? 7.915 30.064 70.045 1.00 86.93 233 GLN D C 1
ATOM 15894 O O . GLN D 1 233 ? 8.771 29.170 70.020 1.00 81.85 233 GLN D O 1
ATOM 15908 N N . PRO D 1 234 ? 8.234 31.344 69.817 1.00 92.56 234 PRO D N 1
ATOM 15909 C CA . PRO D 1 234 ? 9.571 31.683 69.291 1.00 89.69 234 PRO D CA 1
ATOM 15910 C C . PRO D 1 234 ? 10.740 30.977 69.965 1.00 91.05 234 PRO D C 1
ATOM 15911 O O . PRO D 1 234 ? 11.583 30.398 69.268 1.00 96.56 234 PRO D O 1
ATOM 15922 N N . ASN D 1 235 ? 10.827 31.009 71.291 1.00 82.42 235 ASN D N 1
ATOM 15923 C CA . ASN D 1 235 ? 11.934 30.389 72.017 1.00 82.23 235 ASN D CA 1
ATOM 15924 C C . ASN D 1 235 ? 11.410 29.578 73.196 1.00 72.39 235 ASN D C 1
ATOM 15925 O O . ASN D 1 235 ? 11.933 29.634 74.312 1.00 68.60 235 ASN D O 1
ATOM 15936 N N . GLY D 1 236 ? 10.369 28.795 72.949 1.00 72.57 236 GLY D N 1
ATOM 15937 C CA . GLY D 1 236 ? 9.796 27.958 73.982 1.00 67.51 236 GLY D CA 1
ATOM 15938 C C . GLY D 1 236 ? 8.515 27.324 73.489 1.00 69.22 236 GLY D C 1
ATOM 15939 O O . GLY D 1 236 ? 8.116 27.487 72.332 1.00 82.59 236 GLY D O 1
ATOM 15943 N N . TRP D 1 237 ? 7.872 26.593 74.394 1.00 67.24 237 TRP D N 1
ATOM 15944 C CA . TRP D 1 237 ? 6.604 25.952 74.081 1.00 72.27 237 TRP D CA 1
ATOM 15945 C C . TRP D 1 237 ? 5.778 25.813 75.352 1.00 67.79 237 TRP D C 1
ATOM 15946 O O . TRP D 1 237 ? 6.307 25.479 76.415 1.00 60.36 237 TRP D O 1
ATOM 15967 N N . LEU D 1 238 ? 4.479 26.084 75.229 1.00 66.27 238 LEU D N 1
ATOM 15968 C CA . LEU D 1 238 ? 3.526 25.952 76.317 1.00 67.50 238 LEU D CA 1
ATOM 15969 C C . LEU D 1 238 ? 2.341 25.119 75.849 1.00 67.36 238 LEU D C 1
ATOM 15970 O O . LEU D 1 238 ? 1.830 25.317 74.744 1.00 68.93 238 LEU D O 1
ATOM 15986 N N . GLU D 1 239 ? 1.902 24.199 76.699 1.00 68.25 239 GLU D N 1
ATOM 15987 C CA . GLU D 1 239 ? 0.762 23.338 76.420 1.00 72.84 239 GLU D CA 1
ATOM 15988 C C . GLU D 1 239 ? -0.422 23.785 77.264 1.00 76.53 239 GLU D C 1
ATOM 15989 O O . GLU D 1 239 ? -0.308 23.886 78.491 1.00 77.36 239 GLU D O 1
ATOM 16001 N N . TYR D 1 240 ? -1.550 24.058 76.612 1.00 78.12 240 TYR D N 1
ATOM 16002 C CA . TYR D 1 240 ? -2.788 24.374 77.312 1.00 83.89 240 TYR D CA 1
ATOM 16003 C C . TYR D 1 240 ? -3.640 23.116 77.419 1.00 84.26 240 TYR D C 1
ATOM 16004 O O . TYR D 1 240 ? -3.650 22.281 76.510 1.00 86.62 240 TYR D O 1
ATOM 16022 N N . ILE D 1 241 ? -4.336 22.979 78.545 1.00 93.31 241 ILE D N 1
ATOM 16023 C CA . ILE D 1 241 ? -5.112 21.783 78.857 1.00 97.55 241 ILE D CA 1
ATOM 16024 C C . ILE D 1 241 ? -6.463 22.221 79.405 1.00 91.53 241 ILE D C 1
ATOM 16025 O O . ILE D 1 241 ? -6.528 23.056 80.313 1.00 85.54 241 ILE D O 1
ATOM 16041 N N . ILE D 1 242 ? -7.537 21.658 78.854 1.00 98.93 242 ILE D N 1
ATOM 16042 C CA . ILE D 1 242 ? -8.902 21.966 79.268 1.00 105.70 242 ILE D CA 1
ATOM 16043 C C . ILE D 1 242 ? -9.461 20.720 79.943 1.00 105.32 242 ILE D C 1
ATOM 16044 O O . ILE D 1 242 ? -9.871 19.769 79.270 1.00 104.82 242 ILE D O 1
ATOM 16060 N N . GLU D 1 243 ? -9.488 20.727 81.276 1.00 101.64 243 GLU D N 1
ATOM 16061 C CA . GLU D 1 243 ? -10.012 19.622 82.069 1.00 106.58 243 GLU D CA 1
ATOM 16062 C C . GLU D 1 243 ? -11.158 20.143 82.928 1.00 112.61 243 GLU D C 1
ATOM 16063 O O . GLU D 1 243 ? -10.973 21.083 83.711 1.00 115.51 243 GLU D O 1
ATOM 16075 N N . ASN D 1 244 ? -12.332 19.529 82.788 1.00 114.51 244 ASN D N 1
ATOM 16076 C CA . ASN D 1 244 ? -13.511 19.911 83.565 1.00 119.74 244 ASN D CA 1
ATOM 16077 C C . ASN D 1 244 ? -13.807 21.400 83.416 1.00 121.31 244 ASN D C 1
ATOM 16078 O O . ASN D 1 244 ? -14.095 22.102 84.388 1.00 113.70 244 ASN D O 1
ATOM 16089 N N . ASP D 1 245 ? -13.734 21.887 82.177 1.00 106.92 245 ASP D N 1
ATOM 16090 C CA . ASP D 1 245 ? -14.026 23.283 81.857 1.00 108.40 245 ASP D CA 1
ATOM 16091 C C . ASP D 1 245 ? -13.115 24.243 82.621 1.00 103.18 245 ASP D C 1
ATOM 16092 O O . ASP D 1 245 ? -13.470 25.399 82.858 1.00 103.36 245 ASP D O 1
ATOM 16101 N N . GLU D 1 246 ? -11.930 23.776 83.006 1.00 101.11 246 GLU D N 1
ATOM 16102 C CA . GLU D 1 246 ? -10.940 24.598 83.689 1.00 96.50 246 GLU D CA 1
ATOM 16103 C C . GLU D 1 246 ? -9.640 24.569 82.899 1.00 89.84 246 GLU D C 1
ATOM 16104 O O . GLU D 1 246 ? -9.175 23.497 82.499 1.00 92.86 246 GLU D O 1
ATOM 16116 N N . MET D 1 247 ? -9.060 25.745 82.680 1.00 91.18 247 MET D N 1
ATOM 16117 C CA . MET D 1 247 ? -7.866 25.864 81.860 1.00 86.74 247 MET D CA 1
ATOM 16118 C C . MET D 1 247 ? -6.612 25.598 82.681 1.00 84.52 247 MET D C 1
ATOM 16119 O O . MET D 1 247 ? -6.539 25.911 83.873 1.00 83.02 247 MET D O 1
ATOM 16133 N N . TYR D 1 248 ? -5.615 25.011 82.022 1.00 87.55 248 TYR D N 1
ATOM 16134 C CA . TYR D 1 248 ? -4.313 24.767 82.623 1.00 84.89 248 TYR D CA 1
ATOM 16135 C C . TYR D 1 248 ? -3.241 24.981 81.565 1.00 79.08 248 TYR D C 1
ATOM 16136 O O . TYR D 1 248 ? -3.423 24.606 80.404 1.00 79.21 248 TYR D O 1
ATOM 16154 N N . ILE D 1 249 ? -2.128 25.584 81.973 1.00 78.12 249 ILE D N 1
ATOM 16155 C CA . ILE D 1 249 ? -0.982 25.811 81.100 1.00 75.43 249 ILE D CA 1
ATOM 16156 C C . ILE D 1 249 ? 0.212 25.085 81.705 1.00 66.01 249 ILE D C 1
ATOM 16157 O O . ILE D 1 249 ? 0.563 25.318 82.869 1.00 60.33 249 ILE D O 1
ATOM 16173 N N . ASP D 1 250 ? 0.825 24.203 80.921 1.00 63.59 250 ASP D N 1
ATOM 16174 C CA . ASP D 1 250 ? 2.021 23.476 81.319 1.00 58.73 250 ASP D CA 1
ATOM 16175 C C . ASP D 1 250 ? 3.167 23.853 80.391 1.00 57.14 250 ASP D C 1
ATOM 16176 O O . ASP D 1 250 ? 2.956 24.380 79.295 1.00 59.57 250 ASP D O 1
ATOM 16185 N N . GLY D 1 251 ? 4.389 23.584 80.843 1.00 54.74 251 GLY D N 1
ATOM 16186 C CA . GLY D 1 251 ? 5.564 23.869 80.050 1.00 55.81 251 GLY D CA 1
ATOM 16187 C C . GLY D 1 251 ? 6.858 23.745 80.829 1.00 50.73 251 GLY D C 1
ATOM 16188 O O . GLY D 1 251 ? 6.863 23.550 82.050 1.00 49.47 251 GLY D O 1
ATOM 16192 N N . PRO D 1 252 ? 7.982 23.868 80.134 1.00 53.98 252 PRO D N 1
ATOM 16193 C CA . PRO D 1 252 ? 9.283 23.715 80.791 1.00 56.73 252 PRO D CA 1
ATOM 16194 C C . PRO D 1 252 ? 9.714 24.975 81.530 1.00 45.50 252 PRO D C 1
ATOM 16195 O O . PRO D 1 252 ? 9.283 26.091 81.237 1.00 43.10 252 PRO D O 1
ATOM 16206 N N . VAL D 1 253 ? 10.590 24.766 82.510 1.00 39.70 253 VAL D N 1
ATOM 16207 C CA . VAL D 1 253 ? 11.171 25.852 83.293 1.00 45.92 253 VAL D CA 1
ATOM 16208 C C . VAL D 1 253 ? 12.591 25.453 83.668 1.00 46.22 253 VAL D C 1
ATOM 16209 O O . VAL D 1 253 ? 12.822 24.339 84.150 1.00 51.99 253 VAL D O 1
ATOM 16222 N N . GLU D 1 254 ? 13.540 26.361 83.450 1.00 41.23 254 GLU D N 1
ATOM 16223 C CA . GLU D 1 254 ? 14.945 26.120 83.752 1.00 46.73 254 GLU D CA 1
ATOM 16224 C C . GLU D 1 254 ? 15.476 27.259 84.607 1.00 41.54 254 GLU D C 1
ATOM 16225 O O . GLU D 1 254 ? 15.273 28.433 84.278 1.00 41.87 254 GLU D O 1
ATOM 16237 N N . ILE D 1 255 ? 16.150 26.912 85.698 1.00 38.67 255 ILE D N 1
ATOM 16238 C CA . ILE D 1 255 ? 16.781 27.897 86.572 1.00 47.42 255 ILE D CA 1
ATOM 16239 C C . ILE D 1 255 ? 18.170 28.182 86.006 1.00 47.59 255 ILE D C 1
ATOM 16240 O O . ILE D 1 255 ? 19.049 27.316 86.018 1.00 50.49 255 ILE D O 1
ATOM 16256 N N . ILE D 1 256 ? 18.365 29.401 85.511 1.00 43.82 256 ILE D N 1
ATOM 16257 C CA . ILE D 1 256 ? 19.598 29.777 84.832 1.00 42.58 256 ILE D CA 1
ATOM 16258 C C . ILE D 1 256 ? 20.696 30.055 85.848 1.00 50.15 256 ILE D C 1
ATOM 16259 O O . ILE D 1 256 ? 21.701 29.335 85.907 1.00 49.27 256 ILE D O 1
ATOM 16275 N N . ALA D 1 257 ? 20.519 31.104 86.647 1.00 49.58 257 ALA D N 1
ATOM 16276 C CA . ALA D 1 257 ? 21.555 31.540 87.570 1.00 47.57 257 ALA D CA 1
ATOM 16277 C C . ALA D 1 257 ? 20.908 32.202 88.778 1.00 48.40 257 ALA D C 1
ATOM 16278 O O . ALA D 1 257 ? 19.716 32.521 88.781 1.00 46.09 257 ALA D O 1
ATOM 16285 N N . GLU D 1 258 ? 21.719 32.408 89.812 1.00 48.32 258 GLU D N 1
ATOM 16286 C CA . GLU D 1 258 ? 21.273 33.067 91.028 1.00 45.45 258 GLU D CA 1
ATOM 16287 C C . GLU D 1 258 ? 22.444 33.829 91.624 1.00 45.32 258 GLU D C 1
ATOM 16288 O O . GLU D 1 258 ? 23.603 33.439 91.459 1.00 48.22 258 GLU D O 1
ATOM 16300 N N . GLY D 1 259 ? 22.134 34.916 92.321 1.00 40.83 259 GLY D N 1
ATOM 16301 C CA . GLY D 1 259 ? 23.173 35.681 92.975 1.00 44.21 259 GLY D CA 1
ATOM 16302 C C . GLY D 1 259 ? 22.798 37.116 93.265 1.00 44.99 259 GLY D C 1
ATOM 16303 O O . GLY D 1 259 ? 21.666 37.409 93.663 1.00 53.94 259 GLY D O 1
ATOM 16307 N N . LYS D 1 260 ? 23.749 38.020 93.053 1.00 47.85 260 LYS D N 1
ATOM 16308 C CA . LYS D 1 260 ? 23.640 39.410 93.463 1.00 44.87 260 LYS D CA 1
ATOM 16309 C C . LYS D 1 260 ? 23.766 40.299 92.235 1.00 50.49 260 LYS D C 1
ATOM 16310 O O . LYS D 1 260 ? 24.523 39.991 91.305 1.00 50.78 260 LYS D O 1
ATOM 16329 N N . ILE D 1 261 ? 23.032 41.406 92.238 1.00 51.01 261 ILE D N 1
ATOM 16330 C CA . ILE D 1 261 ? 22.948 42.298 91.088 1.00 51.64 261 ILE D CA 1
ATOM 16331 C C . ILE D 1 261 ? 23.053 43.735 91.586 1.00 58.35 261 ILE D C 1
ATOM 16332 O O . ILE D 1 261 ? 22.536 44.071 92.657 1.00 49.50 261 ILE D O 1
ATOM 16348 N N . TYR D 1 262 ? 23.722 44.584 90.800 1.00 53.18 262 TYR D N 1
ATOM 16349 C CA . TYR D 1 262 ? 24.097 45.935 91.212 1.00 52.87 262 TYR D CA 1
ATOM 16350 C C . TYR D 1 262 ? 23.418 46.939 90.290 1.00 51.03 262 TYR D C 1
ATOM 16351 O O . TYR D 1 262 ? 23.818 47.089 89.132 1.00 59.48 262 TYR D O 1
ATOM 16369 N N . ILE D 1 263 ? 22.399 47.631 90.802 1.00 55.23 263 ILE D N 1
ATOM 16370 C CA . ILE D 1 263 ? 21.594 48.554 90.010 1.00 61.85 263 ILE D CA 1
ATOM 16371 C C . ILE D 1 263 ? 21.809 49.977 90.507 1.00 70.45 263 ILE D C 1
ATOM 16372 O O . ILE D 1 263 ? 21.880 50.221 91.717 1.00 68.61 263 ILE D O 1
ATOM 16388 N N . GLY D 1 264 ? 21.890 50.917 89.567 1.00 73.83 264 GLY D N 1
ATOM 16389 C CA . GLY D 1 264 ? 21.963 52.328 89.888 1.00 73.12 264 GLY D CA 1
ATOM 16390 C C . GLY D 1 264 ? 20.789 53.091 89.309 1.00 76.52 264 GLY D C 1
ATOM 16391 O O . GLY D 1 264 ? 19.645 52.632 89.393 1.00 78.99 264 GLY D O 1
ATOM 16395 N N . LYS D 1 265 ? 21.053 54.250 88.714 1.00 85.83 265 LYS D N 1
ATOM 16396 C CA . LYS D 1 265 ? 19.999 55.047 88.092 1.00 93.15 265 LYS D CA 1
ATOM 16397 C C . LYS D 1 265 ? 20.539 55.811 86.884 1.00 89.49 265 LYS D C 1
ATOM 16398 O O . LYS D 1 265 ? 21.712 56.181 86.844 1.00 87.50 265 LYS D O 1
#

Solvent-accessible surface area: 47414 Å² total; per-residue (Å²): 243,94,84,73,5,39,16,0,29,0,42,0,2,6,10,38,0,0,0,0,31,116,36,71,20,195,42,183,64,4,75,101,9,2,115,44,0,38,96,136,121,58,48,119,10,46,33,0,0,0,13,92,139,48,42,0,35,1,44,60,28,62,41,22,2,2,0,0,0,0,1,0,0,5,47,3,72,113,43,208,106,35,74,160,86,68,64,21,93,0,42,3,18,59,51,117,117,91,7,70,0,41,0,48,60,62,75,170,44,60,4,33,0,49,0,50,9,42,145,68,65,3,8,0,10,0,28,15,84,112,25,103,0,2,0,0,14,12,92,60,38,12,0,0,1,2,6,54,111,131,25,86,173,38,62,61,100,34,0,11,28,6,0,117,76,18,0,78,58,3,107,34,68,16,1,0,0,0,1,2,30,40,103,98,51,25,2,111,0,9,26,61,38,108,147,104,49,50,37,72,113,32,46,1,14,6,33,0,0,0,0,0,0,23,12,3,80,80,52,95,101,64,60,122,10,102,0,65,7,68,107,24,69,0,48,0,12,21,75,139,144,64,3,46,0,12,0,20,0,63,10,81,38,95,23,118,11,144,10,86,203,92,37,72,8,49,17,0,33,0,43,0,3,3,5,28,0,0,0,0,27,125,28,66,13,180,35,180,51,10,79,73,1,1,105,50,0,54,107,145,115,63,46,97,5,32,27,0,0,0,10,90,133,51,47,0,32,1,46,59,33,65,36,21,3,2,0,0,0,0,0,0,0,4,42,3,74,106,39,206,114,32,68,62,44,72,81,24,96,1,49,3,11,62,30,62,72,60,7,70,0,39,0,57,50,45,70,46,168,41,83,3,36,0,57,0,79,4,44,76,46,97,4,7,2,50,1,33,2,92,138,33,92,3,4,0,0,13,18,97,66,35,16,3,0,1,0,18,46,104,92,11,142,162,41,60,47,101,62,0,8,76,15,1,64,114,21,1,96,74,5,126,20,84,19,0,0,0,0,1,4,32,48,79,66,29,26,2,107,0,14,34,33,53,97,172,109,47,51,34,78,98,28,26,0,10,6,37,0,0,1,0,0,0,11,26,11,80,85,64,119,110,42,72,64,5,30,0,61,7,68,98,25,54,0,35,0,7,22,73,127,103,45,0,52,0,9,0,28,2,56,10,86,38,101,27,111,14,147,10,61,136,274,188,76,85,83,9,53,17,2,35,0,42,0,2,7,3,28,0,0,0,0,32,125,39,80,8,163,41,160,88,8,54,107,18,0,93,64,0,48,82,149,128,48,52,96,4,40,27,0,0,1,8,107,120,57,43,0,35,1,40,58,32,64,38,13,3,0,0,0,0,0,0,0,0,3,45,2,62,109,35,197,95,35,85,157,87,79,67,24,89,2,40,0,13,65,37,119,93,92,7,80,0,41,0,50,53,43,64,52,165,48,82,4,36,0,46,0,58,6,46,81,70,97,6,20,11,112,14,70,17,62,42,19,48,2,1,0,0,47,17,97,57,35,23,1,0,0,0,1,41,115,97,24,130,176,35,65,53,106,57,1,3,68,21,1,68,125,62,3,91,93,64,185,55,76,10,0,0,0,0,0,2,9,48,101,109,48,24,2,80,1,14,24,32,52,132,156,103,44,68,20,87,107,20,33,0,7,5,41,0,0,1,0,0,0,22,8,5,64,150,68,109,109,69,64,128,15,106,0,59,9,74,100,21,74,0,32,0,12,18,84,124,132,40,0,33,0,12,0,26,0,61,7,88,44,108,14,112,12,145,10,104,134,82,84,14,60,17,2,32,0,34,0,3,4,4,25,0,0,0,0,32,120,33,86,15,168,40,168,68,8,63,132,11,1,91,62,0,58,87,150,125,44,54,104,3,19,23,0,0,0,11,106,112,57,38,0,27,2,49,55,36,74,37,14,1,0,0,0,0,0,1,0,0,6,49,3,68,126,41,187,107,33,41,74,46,76,68,20,100,1,43,1,11,67,36,123,130,106,7,73,0,42,0,60,58,65,65,50,173,41,51,5,44,0,55,0,82,8,38,89,78,119,31,32,80,93,123,119,124,132,50,18,12,0,93,39,73,40,0,43,2,36,46,54,106,97,78,112,46,61,124,82,17,22,108,80,41,141,74,16,0,0,0,2,5,23,52,102,73,29,12,0,66,1,16,34,48,96,149,80,52,85,106,23,36,0,10,3,34,0,0,0,0,0,0,16,28,9,70,129,82,74,120,25,74,73,7,34,0,53,5,65,106,18,63,0,16,0,10,15,84,146,106,52,0,44,0,15,0,13,0,57,8,83,45,96,15,133,13,144,4,47,253

Nearest PDB structures (foldseek):
  6jiw-assembly1_A-2  TM=8.114E-01  e=5.408E-22  Staphylococcus aureus
  6jis-assembly1_A-2  TM=7.828E-01  e=8.173E-22  Staphylococcus aureus
  5h2g-assembly1_B  TM=7.014E-01  e=1.540E-13  Corynebacterium glutamicum ATCC 13032
  6d13-assembly1_A  TM=6.834E-01  e=8.486E-11  Escherichia coli S88
  3fve-assembly1_A  TM=6.385E-01  e=4.695E-10  Mycobacterium tuberculosis